Protein 5LSP (pdb70)

GO terms:
  GO:0009925 basal plasma membrane (C, IDA)
  GO:0005515 protein binding (F, IPI)
  GO:0019903 protein phosphatase binding (F, IPI)
  GO:0005008 hepatocyte growth factor receptor activity (F, TAS)
  GO:0005886 plasma membrane (C, TAS)
  GO:0004713 protein tyrosine kinase activity (F, TAS)
  GO:0042802 identical protein binding (F, IPI)
  GO:0045944 positive regulation of transcription by RNA polymerase II (P, IDA)
  GO:1901299 negative regulation of hydrogen peroxide-mediated programmed cell death (P, IMP)
  GO:0140677 molecular function activator activity (F, EXP)
  GO:0001886 endothelial cell morphogenesis (P, IDA)
  GO:0050918 positive chemotaxis (P, IDA)
  GO:0048012 hepatocyte growth factor receptor signaling pathway (P, IDA)
  GO:0071526 semaphorin-plexin signaling pathway (P, IDA)
  GO:0009986 cell surface (C, HDA)
  GO:2001028 positive regulation of endothelial cell chemotaxis (P, IMP)
  GO:0048754 branching morphogenesis of an epithelial tube (P, IMP)

Nearest PDB structures (foldseek):
  5lsp-assembly1_P  TM=9.752E-01  e=3.846E-40  Homo sapiens
  6gcu-assembly2_D  TM=9.650E-01  e=1.349E-38  Homo sapiens
  2uzy-assembly1_B  TM=9.490E-01  e=6.688E-32  Homo sapiens
  2uzy-assembly2_D  TM=9.474E-01  e=2.691E-31  Homo sapiens
  5l7n-assembly1_A  TM=8.718E-01  e=2.058E-14  Mus musculus

Solvent-accessible surface area: 57196 Å² total; per-residue (Å²): 98,17,157,134,54,144,13,4,6,91,1,4,73,14,59,53,153,48,88,7,0,36,6,134,105,67,1,11,109,58,131,84,26,182,54,94,70,79,25,60,51,80,1,110,13,40,22,68,102,5,111,8,78,20,0,0,22,63,0,26,0,76,0,2,0,4,2,114,14,0,0,33,35,27,13,21,67,36,18,14,6,16,3,42,3,65,6,26,135,117,65,4,54,21,11,12,29,64,11,61,43,38,6,0,17,0,42,5,25,106,27,167,86,102,84,112,116,32,26,0,47,0,29,0,42,52,19,94,27,118,53,67,57,0,18,9,6,42,0,73,21,96,53,3,63,50,116,138,4,70,39,87,12,49,21,69,0,36,0,46,10,58,49,0,74,4,6,68,69,34,78,1,21,1,31,78,110,67,2,80,74,99,43,82,42,65,46,73,0,37,0,87,5,17,61,16,120,97,55,45,77,56,33,0,119,2,100,0,19,112,0,88,40,106,28,57,109,0,14,0,136,183,57,16,54,8,89,8,34,54,76,40,81,66,98,64,49,28,79,5,100,0,31,0,87,6,44,15,24,36,4,44,8,13,4,0,0,0,0,17,24,22,94,94,138,26,12,62,5,0,0,1,1,1,4,114,83,46,50,42,35,44,8,162,136,2,110,71,37,4,66,3,55,29,49,57,66,28,36,8,0,53,0,58,0,55,58,3,109,73,119,4,16,0,43,0,10,0,0,0,3,3,44,15,64,0,6,0,0,6,16,16,2,103,11,2,80,0,11,2,7,76,14,76,80,84,19,13,40,6,17,31,5,27,18,120,120,68,71,17,2,2,0,0,4,0,11,33,0,7,28,76,86,14,67,28,37,0,43,102,37,85,38,92,80,33,38,21,53,2,67,29,38,69,30,130,64,11,27,21,14,14,6,0,2,1,40,6,84,39,104,12,40,82,97,90,73,18,41,0,30,2,32,0,154,54,36,116,33,134,27,97,59,95,5,100,49,235,146,8,108,6,81,18,57,56,86,56,34,41,4,51,85,44,58,80,7,64,0,52,0,91,2,68,86,78,0,37,54,39,0,0,0,0,9,16,52,104,90,111,27,2,44,8,1,0,16,31,2,61,78,61,24,34,3,8,16,38,14,7,40,8,64,40,81,7,48,94,2,38,0,18,0,12,24,0,104,85,64,5,30,5,28,0,12,0,0,0,0,1,12,52,48,4,30,20,3,65,7,0,76,4,18,64,125,79,74,64,19,44,9,54,11,40,13,2,39,13,18,119,78,3,32,187,70,35,58,0,2,1,0,0,0,0,8,50,0,10,24,102,117,24,123,26,56,7,52,3,45,118,50,113,54,100,87,37,53,59,89,13,27,20,114,34,42,117,177,58,18,3,5,0,3,3,1,18,0,43,29,53,75,68,48,15,79,145,67,124,39,0,12,0,40,0,48,8,138,34,34,126,71,62,43,74,80,61,26,88,101,120,93,12,126,139,50,157,14,7,4,88,1,6,73,12,54,70,156,37,89,9,0,34,16,135,92,107,0,7,81,60,152,77,28,179,52,90,74,75,26,55,53,91,2,112,12,43,29,88,88,9,93,4,74,20,0,0,23,56,0,27,0,64,0,11,0,0,1,102,14,0,0,33,38,24,24,22,63,34,13,18,4,14,5,42,4,73,8,35,141,119,65,6,56,20,12,12,28,77,12,55,40,34,5,0,28,0,40,3,31,103,31,174,101,123,103,96,114,28,28,0,46,0,28,0,43,64,18,94,28,108,47,68,56,0,15,15,6,39,0,74,24,97,53,8,64,49,119,108,5,67,38,83,12,50,21,66,0,33,0,45,12,59,66,0,68,3,0,54,72,38,81,1,21,1,28,67,111,68,2,78,76,106,47,74,47,58,46,66,0,41,0,84,4,17,66,21,122,110,58,54,112,63,24,0,108,2,98,1,26,108,0,101,48,118,28,37,92,0,34,5,140,176,58,17,55,10,89,8,34,33,24,45,39,66,95,67,51,27,76,4,104,0,30,0,107,4,43,10,26,42,4,46,14,13,3,1,0,0,0,14,22,22,98,95,119,22,7,63,7,0,0,1,0,1,5,113,83,43,55,43,32,48,6,146,120,1,102,66,25,4,68,3,60,28,51,71,102,63,61,8,0,60,1,59,0,49,53,3,113,83,123,5,40,0,39,1,10,0,0,0,2,3,40,18,64,0,6,0,0,2,13,14,1,95,12,3,44,0,15,14,28,81,39,83,41,94,21,15,38,10,13,25,0,34,19,148,121,51,90,22,3,2,0,0,1,0,8,35,0,10,0,40,48,11,68,24,40,1,24,102,46,74,41,60,76,28,39,21,56,2,69,23,32,95,32,132,57,44,32,48,15,9,6,0,2,1,38,12,71,49,92,7,42,79,121,92,79,5,30,0,28,2,38,0,118,33,51,121,42,96,53,89,81,105,1,91,74,225,140,9,116,12,79,22,54,51,88,67,35,75,11,36,82,39,61,83,7,61,0,61,1,73,3,62,82,83,0,38,52,36,0,0,0,0,12,15,43,62,85,106,24,1,38,6,2,0,16,29,1,65,77,61,23,36,4,7,17,36,7,8,43,9,58,39,81,10,52,100,1,42,0,14,0,10,28,0,92,36,28,3,7,2,29,0,10,0,0,0,0,2,8,45,46,4,29,21,3,65,8,0,89,0,28,0,100,71,78,62,20,42,11,54,17,36,30,4,50,10,21,110,81,1,18,178,85,34,59,2,0,4,0,0,1,0,24,46,0,19,22,92,124,10,150,26,75,6,46,6,55,125,51,113,47,103,87,39,45,72,79,11,30,17,78,6,46,38,117,60,3,4,11,0,2,4,1,23,1,43,37,47,76,64,56,16,84,150,69,139,48,1,8,0,28,0,67,10,135,36,38,125,70,74,45,58,86,55,33,78,121,125,124,85,96,18,71,145,25,63,126,108,63,52,4,138,118,14,46,90,123

Foldseek 3Di:
DLQVDFAQVVSLVDDPVVQWWDQPGGIHHPVPRPDPDTDSFDHDWDFDDKPPQEDEQQWQFKMKTFTAQLWGQDPSRTANPQKWKDQAPHTFAWDRVPADRGMTIGTDHHHDDKDAQTKIWMDHPRDIDIDRRHIHDHWAWPDKPDQEDALQWFDWIKTFTAQFPDGDDKWKAWPNHTFAWDDDDGTITITIHHHHPDFDWTWIWMDHRPDIYTDDIHTHHD/DKAFAKDEAAEAEAQAKDKIKTAMDDDQLQPWKKWKWWAAPPGDIGTAWIARQNPTDIDGDPVCPPQWDWGADNVRRMIMIMGGRHDQRRFTWMKMFTFDPDPDTDGDGIHPTYGYGYANDDADAWDKDWAAWPPFKTKIWIKTHFGDDDDKDKDKPVPPDDPQKDKDDWDQDPNRGIITMIMGMDGPVCQVPPKIWIWIADVVVRDTDTDIHHHD/DWAKAKPPQEDADAQQDKDKIKIFIPWFQFQQKWKWWAAPPDDIDTQDGSQFHGDPPHDPQWGKDDGTTMIMIIGGRHDPVRQTKMKMWGPRDPPTDIYPIYGYAHDAPFDFWDKDKDWFDPVVLVVFKTKIKIKTHFGPDPDKDKWKQFVHRTDPDFKDKDKDQQDPPRRGIMMMIMGIDTSVVLVVTFKIKMWMDDPNDPHTDIDIDTDD/DLQPDFAQVVLLVPDCVVQWWDQPGTTHHPVPRDDPRTGNFDDDWDFDDKAPQEAAQQWQDKMKTFTAQLWGQDPSRTANPQKWKDFDPDTFDWDRVPADRGITITTDHHHDDWAFQTKIWMDHPRDIDIDRGHIHDHWDWPDKPPQEEALQWQDWIKTFTAQQCDHDDKWKAWPNHTFAWDDDDGTITITIHHHDPDFAKTWIWMDHRPDIDTDHIRTHDD/DKAWAKDEAAEDEAQAKDKIKTAMDDDQLQPFKKWKWWAAPVGDIGTAWIFRQVVTDIDGDPVQPPQWDKGADNVRRMIMIMGGRHDQRRFTWMKMFTFDPDPDTDGDDIHPTYGYHYDPDDWDAWDKDWAAWDQAKTKTWIKTWFGDDDDKDKDKPVNPDDAQKDKDDWDQDPPRGTITIIMGMDRPVPPPPDKIWIFIGDPNVGDTDTDTYYDD/DKAKAKPDQEDEEAFQDKDKIKIFIPWFQFQQKWKWWADPPDDIDTQDGSQAHGDPPHDPLWGKDDTTTMIMIIRGRHALLSQTKMKMWGPRDPPTDIYPIYGYAYDDPFFFWDKDKDWFDVVVPVVFKTKIKIKTHFGPDPDKDKWKQFVHRTDDDQKDKDKDDQDSHRRTIMMMMMGMGTSVVVVVGFKIKMWMDDPNDPHTDMDIDGDD/DVCVVVVPD/DVVVVVVVVD

Structure (mmCIF, N/CA/C/O backbone):
data_5LSP
#
_entry.id   5LSP
#
_cell.length_a   71.880
_cell.length_b   82.279
_cell.length_c   267.304
_cell.angle_alpha   90.00
_cell.angle_beta   90.00
_cell.angle_gamma   90.00
#
_symmetry.space_group_name_H-M   'P 2 21 21'
#
loop_
_entity.id
_entity.type
_entity.pdbx_description
1 polymer 'Hepatocyte growth factor receptor'
2 polymer '107_A07 Fab heavy chain'
3 polymer '107_A07 Fab light chain'
4 polymer 'Hepatocyte growth factor receptor'
5 non-polymer 2-acetamido-2-deoxy-beta-D-glucopyranose
6 water water
#
loop_
_atom_site.group_PDB
_atom_site.id
_atom_site.type_symbol
_atom_site.label_atom_id
_atom_site.label_alt_id
_atom_site.label_comp_id
_atom_site.label_asym_id
_atom_site.label_entity_id
_atom_site.label_seq_id
_atom_site.pdbx_PDB_ins_code
_atom_site.Cartn_x
_atom_site.Cartn_y
_atom_site.Cartn_z
_atom_site.occupancy
_atom_site.B_iso_or_equiv
_atom_site.auth_seq_id
_atom_site.auth_comp_id
_atom_site.auth_asym_id
_atom_site.auth_atom_id
_atom_site.pdbx_PDB_model_num
ATOM 1 N N . GLY A 1 1 ? -55.948 44.129 -29.449 1.00 79.18 519 GLY A N 1
ATOM 2 C CA . GLY A 1 1 ? -54.982 43.365 -30.216 1.00 85.29 519 GLY A CA 1
ATOM 3 C C . GLY A 1 1 ? -53.873 42.775 -29.363 1.00 86.28 519 GLY A C 1
ATOM 4 O O . GLY A 1 1 ? -53.980 41.643 -28.885 1.00 87.80 519 GLY A O 1
ATOM 5 N N . CYS A 1 2 ? -52.806 43.545 -29.164 1.00 80.40 520 CYS A N 1
ATOM 6 C CA . CYS A 1 2 ? -51.700 43.101 -28.317 1.00 83.67 520 CYS A CA 1
ATOM 7 C C . CYS A 1 2 ? -52.012 43.138 -26.835 1.00 86.76 520 CYS A C 1
ATOM 8 O O . CYS A 1 2 ? -51.352 42.471 -26.042 1.00 89.22 520 CYS A O 1
ATOM 11 N N . ARG A 1 3 ? -53.036 43.894 -26.460 1.00 83.92 521 ARG A N 1
ATOM 12 C CA . ARG A 1 3 ? -53.414 43.961 -25.057 1.00 89.00 521 ARG A CA 1
ATOM 13 C C . ARG A 1 3 ? -54.429 42.873 -24.711 1.00 87.40 521 ARG A C 1
ATOM 14 O O . ARG A 1 3 ? -55.037 42.891 -23.637 1.00 81.23 521 ARG A O 1
ATOM 22 N N . HIS A 1 4 ? -54.624 41.943 -25.636 1.00 88.97 522 HIS A N 1
ATOM 23 C CA . HIS A 1 4 ? -55.429 40.770 -25.374 1.00 88.72 522 HIS A CA 1
ATOM 24 C C . HIS A 1 4 ? -54.723 39.976 -24.285 1.00 84.73 522 HIS A C 1
ATOM 25 O O . HIS A 1 4 ? -55.348 39.410 -23.381 1.00 84.91 522 HIS A O 1
ATOM 32 N N . PHE A 1 5 ? -53.402 39.915 -24.425 1.00 81.25 523 PHE A N 1
ATOM 33 C CA . PHE A 1 5 ? -52.538 39.190 -23.509 1.00 78.80 523 PHE A CA 1
ATOM 34 C C . PHE A 1 5 ? -52.374 39.973 -22.212 1.00 75.54 523 PHE A C 1
ATOM 35 O O . PHE A 1 5 ? -52.234 41.195 -22.225 1.00 76.11 523 PHE A O 1
ATOM 43 N N . GLN A 1 6 ? -52.391 39.256 -21.096 1.00 64.97 524 GLN A N 1
ATOM 44 C CA . GLN A 1 6 ? -52.481 39.876 -19.782 1.00 73.77 524 GLN A CA 1
ATOM 45 C C . GLN A 1 6 ? -51.214 39.732 -18.946 1.00 72.43 524 GLN A C 1
ATOM 46 O O . GLN A 1 6 ? -50.882 40.621 -18.164 1.00 76.46 524 GLN A O 1
ATOM 52 N N . SER A 1 7 ? -50.506 38.620 -19.110 1.00 73.41 525 SER A N 1
ATOM 53 C CA . SER A 1 7 ? -49.252 38.423 -18.392 1.00 68.38 525 SER A CA 1
ATOM 54 C C . SER A 1 7 ? -48.052 38.647 -19.305 1.00 66.29 525 SER A C 1
ATOM 55 O O . SER A 1 7 ? -48.162 38.552 -20.529 1.00 66.00 525 SER A O 1
ATOM 58 N N . CYS A 1 8 ? -46.909 38.949 -18.698 1.00 63.14 526 CYS A N 1
ATOM 59 C CA . CYS A 1 8 ? -45.673 39.174 -19.438 1.00 59.33 526 CYS A CA 1
ATOM 60 C C . CYS A 1 8 ? -45.248 37.912 -20.181 1.00 58.64 526 CYS A C 1
ATOM 61 O O . CYS A 1 8 ? -44.718 37.982 -21.290 1.00 53.80 526 CYS A O 1
ATOM 64 N N . SER A 1 9 ? -45.494 36.760 -19.565 1.00 60.41 527 SER A N 1
ATOM 65 C CA . SER A 1 9 ? -45.123 35.481 -20.156 1.00 58.87 527 SER A CA 1
ATOM 66 C C . SER A 1 9 ? -45.977 35.184 -21.384 1.00 62.06 527 SER A C 1
ATOM 67 O O . SER A 1 9 ? -45.462 34.745 -22.414 1.00 58.85 527 SER A O 1
ATOM 70 N N . GLN A 1 10 ? -47.282 35.421 -21.270 1.00 60.45 528 GLN A N 1
ATOM 71 C CA . GLN A 1 10 ? -48.196 35.237 -22.396 1.00 63.70 528 GLN A CA 1
ATOM 72 C C . GLN A 1 10 ? -47.905 36.229 -23.514 1.00 65.68 528 GLN A C 1
ATOM 73 O O . GLN A 1 10 ? -48.074 35.922 -24.693 1.00 67.76 528 GLN A O 1
ATOM 79 N N . CYS A 1 11 ? -47.462 37.418 -23.126 1.00 63.65 529 CYS A N 1
ATOM 80 C CA . CYS A 1 11 ? -47.192 38.484 -24.077 1.00 63.84 529 CYS A CA 1
ATOM 81 C C . CYS A 1 11 ? -46.061 38.124 -25.027 1.00 62.50 529 CYS A C 1
ATOM 82 O O . CYS A 1 11 ? -46.145 38.361 -26.232 1.00 68.62 529 CYS A O 1
ATOM 85 N N . LEU A 1 12 ? -45.002 37.551 -24.473 1.00 62.07 530 LEU A N 1
ATOM 86 C CA . LEU A 1 12 ? -43.836 37.181 -25.259 1.00 61.31 530 LEU A CA 1
ATOM 87 C C . LEU A 1 12 ? -44.061 35.835 -25.937 1.00 61.75 530 LEU A C 1
ATOM 88 O O . LEU A 1 12 ? -43.244 35.391 -26.742 1.00 59.30 530 LEU A O 1
ATOM 93 N N . SER A 1 13 ? -45.174 35.188 -25.601 1.00 63.57 531 SER A N 1
ATOM 94 C CA . SER A 1 13 ? -45.545 33.927 -26.227 1.00 66.32 531 SER A CA 1
ATOM 95 C C . SER A 1 13 ? -46.361 34.144 -27.497 1.00 71.32 531 SER A C 1
ATOM 96 O O . SER A 1 13 ? -46.633 33.198 -28.237 1.00 71.94 531 SER A O 1
ATOM 99 N N . ALA A 1 14 ? -46.756 35.391 -27.739 1.00 70.73 532 ALA A N 1
ATOM 100 C CA . ALA A 1 14 ? -47.535 35.726 -28.925 1.00 71.99 532 ALA A CA 1
ATOM 101 C C . ALA A 1 14 ? -46.696 35.498 -30.180 1.00 74.75 532 ALA A C 1
ATOM 102 O O . ALA A 1 14 ? -45.477 35.677 -30.149 1.00 75.46 532 ALA A O 1
ATOM 104 N N . PRO A 1 15 ? -47.343 35.101 -31.288 1.00 74.58 533 PRO A N 1
ATOM 105 C CA . PRO A 1 15 ? -46.625 34.823 -32.540 1.00 76.92 533 PRO A CA 1
ATOM 106 C C . PRO A 1 15 ? -45.885 36.052 -33.077 1.00 75.93 533 PRO A C 1
ATOM 107 O O . PRO A 1 15 ? -46.378 37.172 -32.939 1.00 77.43 533 PRO A O 1
ATOM 111 N N . PRO A 1 16 ? -44.705 35.838 -33.682 1.00 69.87 534 PRO A N 1
ATOM 112 C CA . PRO A 1 16 ? -43.770 36.900 -34.076 1.00 79.26 534 PRO A CA 1
ATOM 113 C C . PRO A 1 16 ? -44.363 37.973 -34.986 1.00 82.73 534 PRO A C 1
ATOM 114 O O . PRO A 1 16 ? -43.979 39.137 -34.863 1.00 82.60 534 PRO A O 1
ATOM 118 N N . PHE A 1 17 ? -45.272 37.601 -35.883 1.00 85.02 535 PHE A N 1
ATOM 119 C CA . PHE A 1 17 ? -45.814 38.570 -36.832 1.00 86.12 535 PHE A CA 1
ATOM 120 C C . PHE A 1 17 ? -46.649 39.640 -36.121 1.00 89.63 535 PHE A C 1
ATOM 121 O O . PHE A 1 17 ? -46.803 40.751 -36.630 1.00 92.55 535 PHE A O 1
ATOM 129 N N . VAL A 1 18 ? -47.197 39.301 -34.956 1.00 79.93 536 VAL A N 1
ATOM 130 C CA . VAL A 1 18 ? -47.985 40.259 -34.184 1.00 78.85 536 VAL A CA 1
ATOM 131 C C . VAL A 1 18 ? -47.106 41.341 -33.562 1.00 79.61 536 VAL A C 1
ATOM 132 O O . VAL A 1 18 ? -47.569 42.453 -33.307 1.00 80.24 536 VAL A O 1
ATOM 136 N N . GLN A 1 19 ? -45.840 41.007 -33.320 1.00 83.50 537 GLN A N 1
ATOM 137 C CA . GLN A 1 19 ? -44.869 41.967 -32.797 1.00 83.45 537 GLN A CA 1
ATOM 138 C C . GLN A 1 19 ? -45.285 42.616 -31.469 1.00 82.42 537 GLN A C 1
ATOM 139 O O . GLN A 1 19 ? -45.370 43.840 -31.359 1.00 80.87 537 GLN A O 1
ATOM 145 N N . CYS A 1 20 ? -45.543 41.781 -30.465 1.00 74.35 538 CYS A N 1
ATOM 146 C CA . CYS A 1 20 ? -45.971 42.246 -29.149 1.00 77.84 538 CYS A CA 1
ATOM 147 C C . CYS A 1 20 ? -44.797 42.287 -28.176 1.00 75.20 538 CYS A C 1
ATOM 148 O O . CYS A 1 20 ? -43.865 41.488 -28.282 1.00 73.56 538 CYS A O 1
ATOM 151 N N . GLY A 1 21 ? -44.846 43.214 -27.226 1.00 73.17 539 GLY A N 1
ATOM 152 C CA . GLY A 1 21 ? -43.849 43.276 -26.171 1.00 71.48 539 GLY A CA 1
ATOM 153 C C . GLY A 1 21 ? -44.459 43.676 -24.842 1.00 66.89 539 GLY A C 1
ATOM 154 O O . GLY A 1 21 ? -45.620 44.074 -24.783 1.00 66.89 539 GLY A O 1
ATOM 155 N N . TRP A 1 22 ? -43.672 43.604 -23.775 1.00 65.48 540 TRP A N 1
ATOM 156 C CA . TRP A 1 22 ? -44.196 43.891 -22.445 1.00 62.93 540 TRP A CA 1
ATOM 157 C C . TRP A 1 22 ? -43.685 45.225 -21.929 1.00 61.46 540 TRP A C 1
ATOM 158 O O . TRP A 1 22 ? -42.480 45.470 -21.875 1.00 64.30 540 TRP A O 1
ATOM 169 N N . CYS A 1 23 ? -44.619 46.086 -21.547 1.00 67.58 541 CYS A N 1
ATOM 170 C CA . CYS A 1 23 ? -44.291 47.443 -21.146 1.00 66.81 541 CYS A CA 1
ATOM 171 C C . CYS A 1 23 ? -44.666 47.661 -19.686 1.00 67.16 541 CYS A C 1
ATOM 172 O O . CYS A 1 23 ? -45.654 48.326 -19.381 1.00 74.52 541 CYS A O 1
ATOM 175 N N . HIS A 1 24 ? -43.868 47.065 -18.804 1.00 70.60 542 HIS A N 1
ATOM 176 C CA . HIS A 1 24 ? -44.045 47.119 -17.351 1.00 65.86 542 HIS A CA 1
ATOM 177 C C . HIS A 1 24 ? -45.322 46.452 -16.845 1.00 72.17 542 HIS A C 1
ATOM 178 O O . HIS A 1 24 ? -45.263 45.429 -16.168 1.00 76.06 542 HIS A O 1
ATOM 185 N N . ASP A 1 25 ? -46.477 47.012 -17.191 1.00 74.25 543 ASP A N 1
ATOM 186 C CA . ASP A 1 25 ? -47.739 46.516 -16.642 1.00 70.44 543 ASP A CA 1
ATOM 187 C C . ASP A 1 25 ? -48.740 46.209 -17.738 1.00 71.75 543 ASP A C 1
ATOM 188 O O . ASP A 1 25 ? -49.894 45.891 -17.476 1.00 75.08 543 ASP A O 1
ATOM 193 N N . LYS A 1 26 ? -48.257 46.294 -18.972 1.00 74.28 544 LYS A N 1
ATOM 194 C CA . LYS A 1 26 ? -49.092 46.116 -20.151 1.00 76.86 544 LYS A CA 1
ATOM 195 C C . LYS A 1 26 ? -48.395 45.455 -21.352 1.00 73.03 544 LYS A C 1
ATOM 196 O O . LYS A 1 26 ? -47.262 45.790 -21.669 1.00 72.47 544 LYS A O 1
ATOM 202 N N . CYS A 1 27 ? -49.107 44.579 -22.062 1.00 67.48 545 CYS A N 1
ATOM 203 C CA . CYS A 1 27 ? -48.617 44.028 -23.337 1.00 72.86 545 CYS A CA 1
ATOM 204 C C . CYS A 1 27 ? -49.010 44.910 -24.530 1.00 78.39 545 CYS A C 1
ATOM 205 O O . CYS A 1 27 ? -50.192 45.020 -24.856 1.00 84.46 545 CYS A O 1
ATOM 208 N N . VAL A 1 28 ? -48.021 45.502 -25.202 1.00 78.17 546 VAL A N 1
ATOM 209 C CA . VAL A 1 28 ? -48.254 46.536 -26.217 1.00 76.84 546 VAL A CA 1
ATOM 210 C C . VAL A 1 28 ? -47.074 46.549 -27.199 1.00 79.12 546 VAL A C 1
ATOM 211 O O . VAL A 1 28 ? -45.988 46.072 -26.871 1.00 81.00 546 VAL A O 1
ATOM 215 N N . ARG A 1 29 ? -47.293 47.066 -28.407 1.00 78.35 547 ARG A N 1
ATOM 216 C CA . ARG A 1 29 ? -46.223 47.258 -29.385 1.00 79.69 547 ARG A CA 1
ATOM 217 C C . ARG A 1 29 ? -45.317 48.406 -28.944 1.00 77.42 547 ARG A C 1
ATOM 218 O O . ARG A 1 29 ? -45.731 49.271 -28.174 1.00 79.92 547 ARG A O 1
ATOM 226 N N . SER A 1 30 ? -44.084 48.410 -29.443 1.00 74.01 548 SER A N 1
ATOM 227 C CA . SER A 1 30 ? -43.045 49.312 -28.947 1.00 77.61 548 SER A CA 1
ATOM 228 C C . SER A 1 30 ? -43.319 50.799 -29.163 1.00 83.18 548 SER A C 1
ATOM 229 O O . SER A 1 30 ? -42.872 51.636 -28.379 1.00 81.57 548 SER A O 1
ATOM 232 N N . GLU A 1 31 ? -44.052 51.120 -30.221 1.00 86.87 549 GLU A N 1
ATOM 233 C CA . GLU A 1 31 ? -44.395 52.505 -30.537 1.00 86.85 549 GLU A CA 1
ATOM 234 C C . GLU A 1 31 ? -45.323 53.161 -29.508 1.00 90.48 549 GLU A C 1
ATOM 235 O O . GLU A 1 31 ? -45.516 54.377 -29.532 1.00 94.13 549 GLU A O 1
ATOM 241 N N . GLU A 1 32 ? -45.899 52.364 -28.612 1.00 87.17 550 GLU A N 1
ATOM 242 C CA . GLU A 1 32 ? -46.819 52.899 -27.615 1.00 84.11 550 GLU A CA 1
ATOM 243 C C . GLU A 1 32 ? -46.272 52.689 -26.205 1.00 82.43 550 GLU A C 1
ATOM 244 O O . GLU A 1 32 ? -47.018 52.753 -25.229 1.00 83.81 550 GLU A O 1
ATOM 250 N N . CYS A 1 33 ? -44.973 52.427 -26.094 1.00 82.16 551 CYS A N 1
ATOM 251 C CA . CYS A 1 33 ? -44.371 52.273 -24.777 1.00 84.42 551 CYS A CA 1
ATOM 252 C C . CYS A 1 33 ? -43.874 53.627 -24.285 1.00 81.46 551 CYS A C 1
ATOM 253 O O . CYS A 1 33 ? -43.046 54.265 -24.935 1.00 82.33 551 CYS A O 1
ATOM 256 N N . LEU A 1 34 ? -44.365 54.055 -23.128 1.00 80.84 552 LEU A N 1
ATOM 257 C CA . LEU A 1 34 ? -44.043 55.385 -22.617 1.00 78.56 552 LEU A CA 1
ATOM 258 C C . LEU A 1 34 ? -43.029 55.366 -21.477 1.00 79.07 552 LEU A C 1
ATOM 259 O O . LEU A 1 34 ? -42.595 56.414 -21.005 1.00 74.94 552 LEU A O 1
ATOM 264 N N . SER A 1 35 ? -42.644 54.172 -21.046 1.00 79.00 553 SER A N 1
ATOM 265 C CA . SER A 1 35 ? -41.466 54.011 -20.203 1.00 74.65 553 SER A CA 1
ATOM 266 C C . SER A 1 35 ? -40.367 53.379 -21.046 1.00 69.95 553 SER A C 1
ATOM 267 O O . SER A 1 35 ? -40.643 52.817 -22.101 1.00 79.47 553 SER A O 1
ATOM 270 N N . GLY A 1 36 ? -39.118 53.505 -20.620 1.00 67.45 554 GLY A N 1
ATOM 271 C CA . GLY A 1 36 ? -38.023 52.921 -21.376 1.00 64.18 554 GLY A CA 1
ATOM 272 C C . GLY A 1 36 ? -37.827 51.462 -21.016 1.00 61.77 554 GLY A C 1
ATOM 273 O O . GLY A 1 36 ? -36.699 51.011 -20.826 1.00 64.37 554 GLY A O 1
ATOM 274 N N . THR A 1 37 ? -38.930 50.724 -20.921 1.00 61.13 555 THR A N 1
ATOM 275 C CA . THR A 1 37 ? -38.893 49.349 -20.433 1.00 63.16 555 THR A CA 1
ATOM 276 C C . THR A 1 37 ? -39.432 48.283 -21.392 1.00 57.93 555 THR A C 1
ATOM 277 O O . THR A 1 37 ? -39.577 47.127 -20.996 1.00 59.30 555 THR A O 1
ATOM 281 N N . TRP A 1 38 ? -39.730 48.651 -22.635 1.00 65.24 556 TRP A N 1
ATOM 282 C CA . TRP A 1 38 ? -40.329 47.694 -23.571 1.00 59.07 556 TRP A CA 1
ATOM 283 C C . TRP A 1 38 ? -39.380 46.536 -23.867 1.00 56.63 556 TRP A C 1
ATOM 284 O O . TRP A 1 38 ? -38.199 46.743 -24.140 1.00 52.94 556 TRP A O 1
ATOM 295 N N . THR A 1 39 ? -39.908 45.317 -23.821 1.00 55.89 557 THR A N 1
ATOM 296 C CA . THR A 1 39 ? -39.087 44.129 -24.026 1.00 55.02 557 THR A CA 1
ATOM 297 C C . THR A 1 39 ? -39.855 42.952 -24.622 1.00 55.81 557 THR A C 1
ATOM 298 O O . THR A 1 39 ? -41.079 42.871 -24.524 1.00 57.52 557 THR A O 1
ATOM 302 N N . GLN A 1 40 ? -39.113 42.046 -25.251 1.00 55.17 558 GLN A N 1
ATOM 303 C CA . GLN A 1 40 ? -39.671 40.812 -25.786 1.00 54.14 558 GLN A CA 1
ATOM 304 C C . GLN A 1 40 ? -38.941 39.605 -25.207 1.00 56.95 558 GLN A C 1
ATOM 305 O O . GLN A 1 40 ? -39.097 38.484 -25.690 1.00 57.80 558 GLN A O 1
ATOM 311 N N . GLN A 1 41 ? -38.138 39.845 -24.172 1.00 61.77 559 GLN A N 1
ATOM 312 C CA . GLN A 1 41 ? -37.306 38.801 -23.577 1.00 57.72 559 GLN A CA 1
ATOM 313 C C . GLN A 1 41 ? -37.395 38.750 -22.049 1.00 53.51 559 GLN A C 1
ATOM 314 O O . GLN A 1 41 ? -37.351 37.669 -21.461 1.00 58.94 559 GLN A O 1
ATOM 320 N N . ILE A 1 42 ? -37.525 39.909 -21.409 1.00 50.44 560 ILE A N 1
ATOM 321 C CA . ILE A 1 42 ? -37.424 39.989 -19.951 1.00 55.89 560 ILE A CA 1
ATOM 322 C C . ILE A 1 42 ? -38.755 39.819 -19.223 1.00 52.18 560 ILE A C 1
ATOM 323 O O . ILE A 1 42 ? -39.728 40.514 -19.510 1.00 60.43 560 ILE A O 1
ATOM 328 N N . CYS A 1 43 ? -38.781 38.896 -18.267 1.00 49.03 561 CYS A N 1
ATOM 329 C CA . CYS A 1 43 ? -39.964 38.674 -17.448 1.00 51.70 561 CYS A CA 1
ATOM 330 C C . CYS A 1 43 ? -39.570 38.438 -15.995 1.00 53.01 561 CYS A C 1
ATOM 331 O O . CYS A 1 43 ? -39.044 37.381 -15.651 1.00 57.67 561 CYS A O 1
ATOM 334 N N . LEU A 1 44 ? -39.817 39.436 -15.152 1.00 50.34 562 LEU A N 1
ATOM 335 C CA . LEU A 1 44 ? -39.516 39.346 -13.727 1.00 49.46 562 LEU A CA 1
ATOM 336 C C . LEU A 1 44 ? -40.587 38.580 -12.955 1.00 53.90 562 LEU A C 1
ATOM 337 O O . LEU A 1 44 ? -41.781 38.758 -13.198 1.00 54.69 562 LEU A O 1
ATOM 342 N N . PRO A 1 45 ? -40.153 37.721 -12.019 1.00 46.57 563 PRO A N 1
ATOM 343 C CA . PRO A 1 45 ? -41.019 36.856 -11.212 1.00 46.15 563 PRO A CA 1
ATOM 344 C C . PRO A 1 45 ? -41.794 37.597 -10.121 1.00 52.81 563 PRO A C 1
ATOM 345 O O . PRO A 1 45 ? -41.418 38.701 -9.725 1.00 51.61 563 PRO A O 1
ATOM 349 N N . ALA A 1 46 ? -42.871 36.977 -9.647 1.00 58.51 564 ALA A N 1
ATOM 350 C CA . ALA A 1 46 ? -43.702 37.547 -8.592 1.00 53.43 564 ALA A CA 1
ATOM 351 C C . ALA A 1 46 ? -44.516 36.455 -7.901 1.00 53.28 564 ALA A C 1
ATOM 352 O O . ALA A 1 46 ? -45.222 35.692 -8.558 1.00 51.74 564 ALA A O 1
ATOM 354 N N . ILE A 1 47 ? -44.403 36.382 -6.576 1.00 56.31 565 ILE A N 1
ATOM 355 C CA . ILE A 1 47 ? -45.184 35.442 -5.769 1.00 53.63 565 ILE A CA 1
ATOM 356 C C . ILE A 1 47 ? -46.327 36.156 -5.049 1.00 55.01 565 ILE A C 1
ATOM 357 O O . ILE A 1 47 ? -46.163 37.294 -4.605 1.00 55.51 565 ILE A O 1
ATOM 362 N N . TYR A 1 48 ? -47.483 35.505 -4.931 1.00 57.97 566 TYR A N 1
ATOM 363 C CA . TYR A 1 48 ? -48.558 36.064 -4.109 1.00 59.62 566 TYR A CA 1
ATOM 364 C C . TYR A 1 48 ? -49.182 35.063 -3.129 1.00 65.19 566 TYR A C 1
ATOM 365 O O . TYR A 1 48 ? -49.875 35.465 -2.198 1.00 72.59 566 TYR A O 1
ATOM 374 N N . LYS A 1 49 ? -48.939 33.770 -3.320 1.00 62.66 567 LYS A N 1
ATOM 375 C CA . LYS A 1 49 ? -49.384 32.785 -2.334 1.00 61.88 567 LYS A CA 1
ATOM 376 C C . LYS A 1 49 ? -48.530 31.520 -2.317 1.00 57.06 567 LYS A C 1
ATOM 377 O O . LYS A 1 49 ? -48.042 31.066 -3.351 1.00 54.60 567 LYS A O 1
ATOM 383 N N . VAL A 1 50 ? -48.352 30.970 -1.117 1.00 56.77 568 VAL A N 1
ATOM 384 C CA . VAL A 1 50 ? -47.602 29.738 -0.911 1.00 54.93 568 VAL A CA 1
ATOM 385 C C . VAL A 1 50 ? -48.370 28.853 0.066 1.00 52.69 568 VAL A C 1
ATOM 386 O O . VAL A 1 50 ? -48.668 29.267 1.189 1.00 55.20 568 VAL A O 1
ATOM 390 N N . PHE A 1 51 ? -48.697 27.639 -0.362 1.00 49.05 569 PHE A N 1
ATOM 391 C CA . PHE A 1 51 ? -49.432 26.702 0.480 1.00 52.95 569 PHE A CA 1
ATOM 392 C C . PHE A 1 51 ? -48.824 25.309 0.338 1.00 55.54 569 PHE A C 1
ATOM 393 O O . PHE A 1 51 ? -48.449 24.908 -0.764 1.00 57.71 569 PHE A O 1
ATOM 401 N N . PRO A 1 52 ? -48.716 24.561 1.448 1.00 55.66 570 PRO A N 1
ATOM 402 C CA . PRO A 1 52 ? -48.974 24.928 2.847 1.00 53.96 570 PRO A CA 1
ATOM 403 C C . PRO A 1 52 ? -47.946 25.905 3.420 1.00 52.37 570 PRO A C 1
ATOM 404 O O . PRO A 1 52 ? -46.828 25.997 2.918 1.00 53.84 570 PRO A O 1
ATOM 408 N N . ASN A 1 53 ? -48.339 26.633 4.459 1.00 52.59 571 ASN A N 1
ATOM 409 C CA . ASN A 1 53 ? -47.485 27.641 5.078 1.00 49.43 571 ASN A CA 1
ATOM 410 C C . ASN A 1 53 ? -46.334 27.071 5.907 1.00 51.27 571 ASN A C 1
ATOM 411 O O . ASN A 1 53 ? -45.408 27.799 6.265 1.00 54.08 571 ASN A O 1
ATOM 416 N N . SER A 1 54 ? -46.385 25.782 6.230 1.00 47.88 572 SER A N 1
ATOM 417 C CA . SER A 1 54 ? -45.354 25.211 7.090 1.00 44.58 572 SER A CA 1
ATOM 418 C C . SER A 1 54 ? -45.103 23.723 6.859 1.00 42.44 572 SER A C 1
ATOM 419 O O . SER A 1 54 ? -45.960 23.005 6.341 1.00 43.69 572 SER A O 1
ATOM 422 N N . ALA A 1 55 ? -43.914 23.275 7.257 1.00 39.42 573 ALA A N 1
ATOM 423 C CA . ALA A 1 55 ? -43.505 21.885 7.095 1.00 40.91 573 ALA A CA 1
ATOM 424 C C . ALA A 1 55 ? -42.826 21.353 8.353 1.00 42.68 573 ALA A C 1
ATOM 425 O O . ALA A 1 55 ? -42.168 22.106 9.072 1.00 42.26 573 ALA A O 1
ATOM 427 N N . PRO A 1 56 ? -42.984 20.048 8.621 1.00 38.25 574 PRO A N 1
ATOM 428 C CA . PRO A 1 56 ? -42.255 19.417 9.724 1.00 37.82 574 PRO A CA 1
ATOM 429 C C . PRO A 1 56 ? -40.764 19.396 9.419 1.00 44.41 574 PRO A C 1
ATOM 430 O O . PRO A 1 56 ? -40.397 19.426 8.246 1.00 47.38 574 PRO A O 1
ATOM 434 N N . LEU A 1 57 ? -39.923 19.355 10.447 1.00 46.56 575 LEU A N 1
ATOM 435 C CA . LEU A 1 57 ? -38.481 19.473 10.256 1.00 41.54 575 LEU A CA 1
ATOM 436 C C . LEU A 1 57 ? -37.918 18.414 9.306 1.00 44.93 575 LEU A C 1
ATOM 437 O O . LEU A 1 57 ? -36.962 18.679 8.579 1.00 47.22 575 LEU A O 1
ATOM 442 N N . GLU A 1 58 ? -38.515 17.226 9.300 1.00 37.82 576 GLU A N 1
ATOM 443 C CA . GLU A 1 58 ? -38.054 16.160 8.415 1.00 36.48 576 GLU A CA 1
ATOM 444 C C . GLU A 1 58 ? -38.313 16.495 6.948 1.00 40.42 576 GLU A C 1
ATOM 445 O O . GLU A 1 58 ? -37.744 15.871 6.054 1.00 45.07 576 GLU A O 1
ATOM 451 N N . GLY A 1 59 ? -39.181 17.473 6.703 1.00 43.08 577 GLY A N 1
ATOM 452 C CA . GLY A 1 59 ? -39.495 17.888 5.347 1.00 39.19 577 GLY A CA 1
ATOM 453 C C . GLY A 1 59 ? -40.279 16.862 4.553 1.00 38.73 577 GLY A C 1
ATOM 454 O O . GLY A 1 59 ? -40.995 16.038 5.118 1.00 43.87 577 GLY A O 1
ATOM 455 N N . GLY A 1 60 ? -40.155 16.929 3.231 1.00 39.86 578 GLY A N 1
ATOM 456 C CA . GLY A 1 60 ? -40.877 16.037 2.341 1.00 35.83 578 GLY A CA 1
ATOM 457 C C . GLY A 1 60 ? -42.155 16.684 1.854 1.00 39.22 578 GLY A C 1
ATOM 458 O O . GLY A 1 60 ? -42.872 16.138 1.019 1.00 42.19 578 GLY A O 1
ATOM 459 N N . THR A 1 61 ? -42.432 17.870 2.381 1.00 41.98 579 THR A N 1
ATOM 460 C CA . THR A 1 61 ? -43.657 18.588 2.061 1.00 43.84 579 THR A CA 1
ATOM 461 C C . THR A 1 61 ? -43.568 19.165 0.662 1.00 41.51 579 THR A C 1
ATOM 462 O O . THR A 1 61 ? -42.559 19.764 0.296 1.00 42.10 579 THR A O 1
ATOM 466 N N . ARG A 1 62 ? -44.612 18.980 -0.134 1.00 45.94 580 ARG A N 1
ATOM 467 C CA . ARG A 1 62 ? -44.594 19.587 -1.448 1.00 44.43 580 ARG A CA 1
ATOM 468 C C . ARG A 1 62 ? -45.351 20.895 -1.424 1.00 41.74 580 ARG A C 1
ATOM 469 O O . ARG A 1 62 ? -46.546 20.967 -1.149 1.00 48.43 580 ARG A O 1
ATOM 477 N N . LEU A 1 63 ? -44.585 21.940 -1.698 1.00 50.57 581 LEU A N 1
ATOM 478 C CA . LEU A 1 63 ? -45.099 23.292 -1.725 1.00 46.49 581 LEU A CA 1
ATOM 479 C C . LEU A 1 63 ? -45.847 23.614 -3.006 1.00 48.61 581 LEU A C 1
ATOM 480 O O . LEU A 1 63 ? -45.646 22.977 -4.033 1.00 49.53 581 LEU A O 1
ATOM 485 N N . THR A 1 64 ? -46.725 24.610 -2.927 1.00 49.62 582 THR A N 1
ATOM 486 C CA . THR A 1 64 ? -47.359 25.128 -4.143 1.00 52.53 582 THR A CA 1
ATOM 487 C C . THR A 1 64 ? -47.263 26.639 -4.174 1.00 52.69 582 THR A C 1
ATOM 488 O O . THR A 1 64 ? -47.990 27.325 -3.469 1.00 53.84 582 THR A O 1
ATOM 492 N N . ILE A 1 65 ? -46.333 27.140 -4.984 1.00 51.11 583 ILE A N 1
ATOM 493 C CA . ILE A 1 65 ? -46.049 28.569 -5.084 1.00 47.73 583 ILE A CA 1
ATOM 494 C C . ILE A 1 65 ? -46.773 29.169 -6.286 1.00 51.17 583 ILE A C 1
ATOM 495 O O . ILE A 1 65 ? -46.360 28.994 -7.435 1.00 52.18 583 ILE A O 1
ATOM 500 N N . CYS A 1 66 ? -47.890 29.832 -6.010 1.00 54.59 584 CYS A N 1
ATOM 501 C CA . CYS A 1 66 ? -48.678 30.504 -7.034 1.00 56.22 584 CYS A CA 1
ATOM 502 C C . CYS A 1 66 ? -48.151 31.919 -7.263 1.00 56.70 584 CYS A C 1
ATOM 503 O O . CYS A 1 66 ? -47.709 32.577 -6.321 1.00 54.27 584 CYS A O 1
ATOM 506 N N . GLY A 1 67 ? -48.215 32.391 -8.504 1.00 49.30 585 GLY A N 1
ATOM 507 C CA . GLY A 1 67 ? -47.675 33.694 -8.846 1.00 51.96 585 GLY A CA 1
ATOM 508 C C . GLY A 1 67 ? -47.659 33.965 -10.339 1.00 57.38 585 GLY A C 1
ATOM 509 O O . GLY A 1 67 ? -48.535 33.499 -11.069 1.00 56.88 585 GLY A O 1
ATOM 510 N N . TRP A 1 68 ? -46.668 34.728 -10.796 1.00 52.40 586 TRP A N 1
ATOM 511 C CA . TRP A 1 68 ? -46.545 35.052 -12.214 1.00 53.02 586 TRP A CA 1
ATOM 512 C C . TRP A 1 68 ? -45.110 35.002 -12.720 1.00 55.47 586 TRP A C 1
ATOM 513 O O . TRP A 1 68 ? -44.171 35.310 -11.982 1.00 56.21 586 TRP A O 1
ATOM 524 N N . ASP A 1 69 ? -44.959 34.611 -13.985 1.00 52.42 587 ASP A N 1
ATOM 525 C CA . ASP A 1 69 ? -43.699 34.738 -14.715 1.00 50.82 587 ASP A CA 1
ATOM 526 C C . ASP A 1 69 ? -42.527 34.047 -14.025 1.00 54.14 587 ASP A C 1
ATOM 527 O O . ASP A 1 69 ? -41.470 34.647 -13.827 1.00 54.51 587 ASP A O 1
ATOM 532 N N . PHE A 1 70 ? -42.725 32.787 -13.658 1.00 47.90 588 PHE A N 1
ATOM 533 C CA . PHE A 1 70 ? -41.688 32.007 -12.993 1.00 51.35 588 PHE A CA 1
ATOM 534 C C . PHE A 1 70 ? -40.672 31.431 -13.973 1.00 55.09 588 PHE A C 1
ATOM 535 O O . PHE A 1 70 ? -39.631 30.911 -13.569 1.00 52.00 588 PHE A O 1
ATOM 543 N N . GLY A 1 71 ? -40.978 31.520 -15.263 1.00 55.33 589 GLY A N 1
ATOM 544 C CA . GLY A 1 71 ? -40.124 30.945 -16.283 1.00 49.67 589 GLY A CA 1
ATOM 545 C C . GLY A 1 71 ? -39.062 31.856 -16.869 1.00 48.81 589 GLY A C 1
ATOM 546 O O . GLY A 1 71 ? -38.861 32.988 -16.429 1.00 51.16 589 GLY A O 1
ATOM 547 N N . PHE A 1 72 ? -38.389 31.342 -17.889 1.00 43.69 590 PHE A N 1
ATOM 548 C CA . PHE A 1 72 ? -37.262 32.018 -18.515 1.00 50.08 590 PHE A CA 1
ATOM 549 C C . PHE A 1 72 ? -37.307 31.769 -20.011 1.00 44.17 590 PHE A C 1
ATOM 550 O O . PHE A 1 72 ? -37.280 30.619 -20.445 1.00 40.98 590 PHE A O 1
ATOM 558 N N . ARG A 1 73 ? -37.382 32.835 -20.801 1.00 43.46 591 ARG A N 1
ATOM 559 C CA . ARG A 1 73 ? -37.461 32.660 -22.243 1.00 46.85 591 ARG A CA 1
ATOM 560 C C . ARG A 1 73 ? -36.069 32.445 -22.827 1.00 45.46 591 ARG A C 1
ATOM 561 O O . ARG A 1 73 ? -35.334 33.395 -23.090 1.00 45.75 591 ARG A O 1
ATOM 569 N N . ARG A 1 74 ? -35.712 31.177 -22.997 1.00 42.09 592 ARG A N 1
ATOM 570 C CA . ARG A 1 74 ? -34.463 30.791 -23.633 1.00 42.98 592 ARG A CA 1
ATOM 571 C C . ARG A 1 74 ? -34.735 30.416 -25.085 1.00 44.21 592 ARG A C 1
ATOM 572 O O . ARG A 1 74 ? -35.627 29.615 -25.363 1.00 43.39 592 ARG A O 1
ATOM 580 N N . ASN A 1 75 ? -33.965 30.997 -26.001 1.00 47.45 593 ASN A N 1
ATOM 581 C CA . ASN A 1 75 ? -34.116 30.730 -27.432 1.00 47.76 593 ASN A CA 1
ATOM 582 C C . ASN A 1 75 ? -35.545 30.967 -27.917 1.00 47.43 593 ASN A C 1
ATOM 583 O O . ASN A 1 75 ? -36.071 30.203 -28.726 1.00 51.73 593 ASN A O 1
ATOM 588 N N . ASN A 1 76 ? -36.158 32.035 -27.411 1.00 47.91 594 ASN A N 1
ATOM 589 C CA . ASN A 1 76 ? -37.540 32.402 -27.735 1.00 51.99 594 ASN A CA 1
ATOM 590 C C . ASN A 1 76 ? -38.564 31.305 -27.448 1.00 50.06 594 ASN A C 1
ATOM 591 O O . ASN A 1 76 ? -39.520 31.121 -28.204 1.00 48.08 594 ASN A O 1
ATOM 596 N N . LYS A 1 77 ? -38.353 30.587 -26.350 1.00 46.68 595 LYS A N 1
ATOM 597 C CA . LYS A 1 77 ? -39.280 29.561 -25.891 1.00 43.24 595 LYS A CA 1
ATOM 598 C C . LYS A 1 77 ? -39.201 29.421 -24.373 1.00 45.40 595 LYS A C 1
ATOM 599 O O . LYS A 1 77 ? -38.128 29.163 -23.825 1.00 45.65 595 LYS A O 1
ATOM 605 N N . PHE A 1 78 ? -40.328 29.599 -23.692 1.00 44.49 596 PHE A N 1
ATOM 606 C CA . PHE A 1 78 ? -40.354 29.487 -22.235 1.00 40.44 596 PHE A CA 1
ATOM 607 C C . PHE A 1 78 ? -40.275 28.044 -21.741 1.00 39.98 596 PHE A C 1
ATOM 608 O O . PHE A 1 78 ? -40.845 27.136 -22.343 1.00 48.49 596 PHE A O 1
ATOM 616 N N . ASP A 1 79 ? -39.562 27.852 -20.636 1.00 40.56 597 ASP A N 1
ATOM 617 C CA . ASP A 1 79 ? -39.603 26.610 -19.870 1.00 42.22 597 ASP A CA 1
ATOM 618 C C . ASP A 1 79 ? -39.155 26.933 -18.448 1.00 37.08 597 ASP A C 1
ATOM 619 O O . ASP A 1 79 ? -38.756 28.063 -18.170 1.00 36.74 597 ASP A O 1
ATOM 624 N N . LEU A 1 80 ? -39.229 25.959 -17.547 1.00 41.48 598 LEU A N 1
ATOM 625 C CA . LEU A 1 80 ? -38.848 26.189 -16.153 1.00 40.99 598 LEU A CA 1
ATOM 626 C C . LEU A 1 80 ? -37.457 25.672 -15.801 1.00 37.49 598 LEU A C 1
ATOM 627 O O . LEU A 1 80 ? -37.130 25.512 -14.626 1.00 40.43 598 LEU A O 1
ATOM 632 N N . LYS A 1 81 ? -36.642 25.414 -16.819 1.00 42.23 599 LYS A N 1
ATOM 633 C CA . LYS A 1 81 ? -35.307 24.858 -16.613 1.00 39.42 599 LYS A CA 1
ATOM 634 C C . LYS A 1 81 ? -34.352 25.819 -15.902 1.00 40.61 599 LYS A C 1
ATOM 63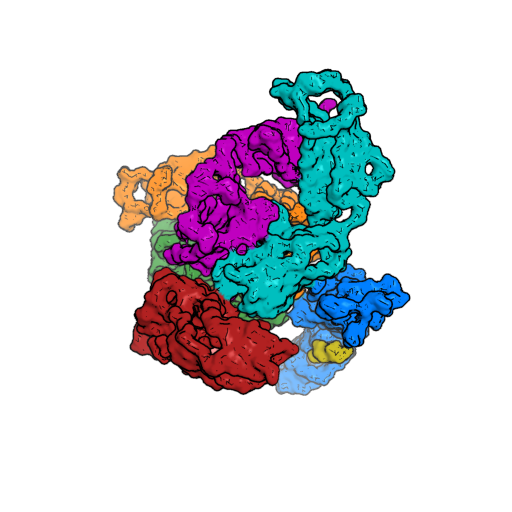5 O O . LYS A 1 81 ? -33.414 25.387 -15.232 1.00 43.80 599 LYS A O 1
ATOM 641 N N . LYS A 1 82 ? -34.587 27.119 -16.050 1.00 40.69 600 LYS A N 1
ATOM 642 C CA . LYS A 1 82 ? -33.745 28.121 -15.404 1.00 40.20 600 LYS A CA 1
ATOM 643 C C . LYS A 1 82 ? -34.296 28.509 -14.030 1.00 39.52 600 LYS A C 1
ATOM 644 O O . LYS A 1 82 ? -33.654 29.234 -13.275 1.00 43.90 600 LYS A O 1
ATOM 650 N N . THR A 1 83 ? -35.494 28.026 -13.718 1.00 41.16 601 THR A N 1
ATOM 651 C CA . THR A 1 83 ? -36.166 28.373 -12.468 1.00 39.32 601 THR A CA 1
ATOM 652 C C . THR A 1 83 ? -35.520 27.713 -11.250 1.00 46.28 601 THR A C 1
ATOM 653 O O . THR A 1 83 ? -35.264 26.509 -11.239 1.00 43.63 601 THR A O 1
ATOM 657 N N . ARG A 1 84 ? -35.272 28.513 -10.220 1.00 49.53 602 ARG A N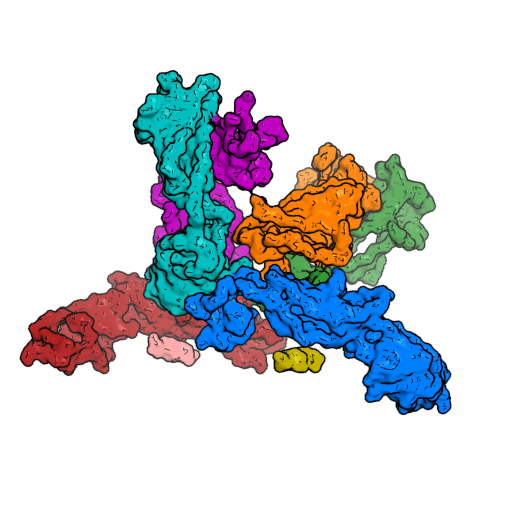 1
ATOM 658 C CA . ARG A 1 84 ? -34.654 28.019 -8.999 1.00 45.82 602 ARG A CA 1
ATOM 659 C C . ARG A 1 84 ? -35.481 28.451 -7.797 1.00 44.61 602 ARG A C 1
ATOM 660 O O . ARG A 1 84 ? -35.836 29.622 -7.670 1.00 46.15 602 ARG A O 1
ATOM 668 N N . VAL A 1 85 ? -35.784 27.503 -6.916 1.00 43.62 603 VAL A N 1
ATOM 669 C CA . VAL A 1 85 ? -36.544 27.802 -5.707 1.00 45.74 603 VAL A CA 1
ATOM 670 C C . VAL A 1 85 ? -35.687 27.559 -4.470 1.00 44.86 603 VAL A C 1
ATOM 671 O O . VAL A 1 85 ? -35.351 26.421 -4.149 1.00 43.26 603 VAL A O 1
ATOM 675 N N . LEU A 1 86 ? -35.326 28.642 -3.791 1.00 42.73 604 LEU A N 1
ATOM 676 C CA . LEU A 1 86 ? -34.510 28.562 -2.585 1.00 48.62 604 LEU A CA 1
ATOM 677 C C . LEU A 1 86 ? -35.339 28.782 -1.327 1.00 52.17 604 LEU A C 1
ATOM 678 O O . LEU A 1 86 ? -35.910 29.852 -1.123 1.00 52.43 604 LEU A O 1
ATOM 683 N N . LEU A 1 87 ? -35.417 27.748 -0.499 1.00 48.43 605 LEU A N 1
ATOM 684 C CA . LEU A 1 87 ? -36.001 27.863 0.829 1.00 50.46 605 LEU A CA 1
ATOM 685 C C . LEU A 1 87 ? -34.887 28.216 1.805 1.00 54.19 605 LEU A C 1
ATOM 686 O O . LEU A 1 87 ? -34.255 27.340 2.395 1.00 50.24 605 LEU A O 1
ATOM 691 N N . GLY A 1 88 ? -34.647 29.510 1.968 1.00 55.51 606 GLY A N 1
ATOM 692 C CA . GLY A 1 88 ? -33.481 29.959 2.696 1.00 51.39 606 GLY A CA 1
ATOM 693 C C . GLY A 1 88 ? -32.273 29.751 1.797 1.00 63.08 606 GLY A C 1
ATOM 694 O O . GLY A 1 88 ? -32.197 30.356 0.724 1.00 61.75 606 GLY A O 1
ATOM 695 N N . ASN A 1 89 ? -31.333 28.912 2.231 1.00 60.67 607 ASN A N 1
ATOM 696 C CA . ASN A 1 89 ? -30.118 28.632 1.467 1.00 59.00 607 ASN A CA 1
ATOM 697 C C . ASN A 1 89 ? -30.212 27.248 0.788 1.00 59.30 607 ASN A C 1
ATOM 698 O O . ASN A 1 89 ? -29.526 26.976 -0.204 1.00 62.96 607 ASN A O 1
ATOM 703 N N . GLU A 1 90 ? -31.113 26.395 1.277 1.00 58.05 608 GLU A N 1
ATOM 704 C CA . GLU A 1 90 ? -31.385 25.128 0.598 1.00 58.23 608 GLU A CA 1
ATOM 705 C C . GLU A 1 90 ? -32.441 25.298 -0.496 1.00 54.57 608 GLU A C 1
ATOM 706 O O . GLU A 1 90 ? -33.206 26.263 -0.493 1.00 57.52 608 GLU A O 1
ATOM 712 N N . SER A 1 91 ? -32.487 24.346 -1.423 1.00 44.29 609 SER A N 1
ATOM 713 C CA . SER A 1 91 ? -33.434 24.417 -2.525 1.00 49.09 609 SER A CA 1
ATOM 714 C C . SER A 1 91 ? -34.527 23.362 -2.490 1.00 47.70 609 SER A C 1
ATOM 715 O O . SER A 1 91 ? -34.274 22.191 -2.211 1.00 47.87 609 SER A O 1
ATOM 718 N N . CYS A 1 92 ? -35.746 23.799 -2.788 1.00 42.62 610 CYS A N 1
ATOM 719 C CA . CYS A 1 92 ? -36.869 22.900 -2.994 1.00 45.26 610 CYS A CA 1
ATOM 720 C C . CYS A 1 92 ? -36.831 22.382 -4.427 1.00 44.93 610 CYS A C 1
ATOM 721 O O . CYS A 1 92 ? -36.851 23.172 -5.371 1.00 49.66 610 CYS A O 1
ATOM 724 N N . THR A 1 93 ? -36.791 21.065 -4.601 1.00 43.11 611 THR A N 1
ATOM 725 C CA . THR A 1 93 ? -36.665 20.494 -5.939 1.00 46.89 611 THR A CA 1
ATOM 726 C C . THR A 1 93 ? -37.983 20.566 -6.714 1.00 44.77 611 THR A C 1
ATOM 727 O O . THR A 1 93 ? -39.014 20.075 -6.257 1.00 43.86 611 THR A O 1
ATOM 731 N N . LEU A 1 94 ? -37.928 21.156 -7.905 1.00 44.45 612 LEU A N 1
ATOM 732 C CA . LEU A 1 94 ? -39.107 21.342 -8.748 1.00 40.41 612 LEU A CA 1
ATOM 733 C C . LEU A 1 94 ? -39.644 20.062 -9.349 1.00 39.93 612 LEU A C 1
ATOM 734 O O . LEU A 1 94 ? -38.883 19.172 -9.705 1.00 39.28 612 LEU A O 1
ATOM 739 N N . THR A 1 95 ? -40.966 19.981 -9.449 1.00 38.48 613 THR A N 1
ATOM 740 C CA . THR A 1 95 ? -41.618 18.974 -10.273 1.00 40.30 613 THR A CA 1
ATOM 741 C C . THR A 1 95 ? -42.123 19.661 -11.541 1.00 45.37 613 THR A C 1
ATOM 742 O O . THR A 1 95 ? -43.116 20.388 -11.500 1.00 47.13 613 THR A O 1
ATOM 746 N N . LEU A 1 96 ? -41.441 19.443 -12.661 1.00 41.68 614 LEU A N 1
ATOM 747 C CA . LEU A 1 96 ? -41.765 20.172 -13.883 1.00 39.18 614 LEU A CA 1
ATOM 748 C C . LEU A 1 96 ? -43.132 19.776 -14.431 1.00 41.00 614 LEU A C 1
ATOM 749 O O . LEU A 1 96 ? -43.851 20.607 -14.983 1.00 46.29 614 LEU A O 1
ATOM 754 N N . SER A 1 97 ? -43.489 18.506 -14.266 1.00 40.74 615 SER A N 1
ATOM 755 C CA . SER A 1 97 ? -44.740 17.976 -14.803 1.00 40.58 615 SER A CA 1
ATOM 756 C C . SER A 1 97 ? -45.975 18.531 -14.094 1.00 47.85 615 SER A C 1
ATOM 757 O O . SER A 1 97 ? -47.084 18.472 -14.626 1.00 47.63 615 SER A O 1
ATOM 760 N N . GLU A 1 98 ? -45.785 19.060 -12.890 1.00 48.23 616 GLU A N 1
ATOM 761 C CA . GLU A 1 98 ? -46.892 19.643 -12.144 1.00 44.04 616 GLU A CA 1
ATOM 762 C C . GLU A 1 98 ? -46.724 21.148 -11.986 1.00 43.22 616 GLU A C 1
ATOM 763 O O . GLU A 1 98 ? -47.482 21.795 -11.264 1.00 45.29 616 GLU A O 1
ATOM 769 N N . SER A 1 99 ? -45.719 21.699 -12.658 1.00 41.72 617 SER A N 1
ATOM 770 C CA . SER A 1 99 ? -45.463 23.132 -12.594 1.00 41.79 617 SER A CA 1
ATOM 771 C C . SER A 1 99 ? -45.778 23.817 -13.918 1.00 42.27 617 SER A C 1
ATOM 772 O O . SER A 1 99 ? -45.748 23.190 -14.977 1.00 44.08 617 SER A O 1
ATOM 775 N N . THR A 1 100 ? -46.070 25.112 -13.849 1.00 46.66 618 THR A N 1
ATOM 776 C CA . THR A 1 100 ? -46.308 25.926 -15.036 1.00 44.65 618 THR A CA 1
ATOM 777 C C . THR A 1 100 ? -45.622 27.273 -14.848 1.00 49.00 618 THR A C 1
ATOM 778 O O . THR A 1 100 ? -44.888 27.467 -13.879 1.00 47.85 618 THR A O 1
ATOM 782 N N . MET A 1 101 ? -45.851 28.198 -15.776 1.00 49.49 619 MET A N 1
ATOM 783 C CA . MET A 1 101 ? -45.295 29.544 -15.670 1.00 49.69 619 MET A CA 1
ATOM 784 C C . MET A 1 101 ? -45.829 30.317 -14.472 1.00 51.98 619 MET A C 1
ATOM 785 O O . MET A 1 101 ? -45.116 31.113 -13.865 1.00 51.92 619 MET A O 1
ATOM 790 N N . ASN A 1 102 ? -47.090 30.091 -14.137 1.00 49.06 620 ASN A N 1
ATOM 791 C CA . ASN A 1 102 ? -47.696 30.826 -13.033 1.00 53.37 620 ASN A CA 1
ATOM 792 C C . ASN A 1 102 ? -47.837 30.042 -11.729 1.00 52.65 620 ASN A C 1
ATOM 793 O O . ASN A 1 102 ? -48.046 30.641 -10.678 1.00 48.45 620 ASN A O 1
ATOM 798 N N . THR A 1 103 ? -47.721 28.717 -11.771 1.00 51.15 621 THR A N 1
ATOM 799 C CA . THR A 1 103 ? -47.689 27.965 -10.515 1.00 50.48 621 THR A CA 1
ATOM 800 C C . THR A 1 103 ? -46.572 26.911 -10.452 1.00 45.82 621 THR A C 1
ATOM 801 O O . THR A 1 103 ? -46.347 26.152 -11.394 1.00 49.34 621 THR A O 1
ATOM 805 N N . LEU A 1 104 ? -45.863 26.901 -9.324 1.00 41.04 622 LEU A N 1
ATOM 806 C CA . LEU A 1 104 ? -44.775 25.954 -9.068 1.00 42.21 622 LEU A CA 1
ATOM 807 C C . LEU A 1 104 ? -45.091 24.937 -7.977 1.00 45.47 622 LEU A C 1
ATOM 808 O O . LEU A 1 104 ? -45.833 25.221 -7.036 1.00 51.32 622 LEU A O 1
ATOM 813 N N . LYS A 1 105 ? -44.508 23.751 -8.112 1.00 44.25 623 LYS A N 1
ATOM 814 C CA . LYS A 1 105 ? -44.610 22.710 -7.097 1.00 42.92 623 LYS A CA 1
ATOM 815 C C . LYS A 1 105 ? -43.237 22.120 -6.820 1.00 44.27 623 LYS A C 1
ATOM 816 O O . LYS A 1 105 ? -42.512 21.746 -7.745 1.00 45.29 623 LYS A O 1
ATOM 822 N N . CYS A 1 106 ? -42.883 22.035 -5.544 1.00 44.00 624 CYS A N 1
ATOM 823 C CA . CYS A 1 106 ? -41.556 21.582 -5.158 1.00 44.78 624 CYS A CA 1
ATOM 824 C C . CYS A 1 106 ? -41.541 20.976 -3.757 1.00 44.40 624 CYS A C 1
ATOM 825 O O . CYS A 1 106 ? -42.260 21.428 -2.867 1.00 40.69 624 CYS A O 1
ATOM 828 N N . THR A 1 107 ? -40.713 19.950 -3.576 1.00 44.33 625 THR A N 1
ATOM 829 C CA . THR A 1 107 ? -40.598 19.266 -2.294 1.00 44.07 625 THR A CA 1
ATOM 830 C C . THR A 1 107 ? -39.494 19.904 -1.457 1.00 45.63 625 THR A C 1
ATOM 831 O O . THR A 1 107 ? -38.356 20.033 -1.910 1.00 43.76 625 THR A O 1
ATOM 835 N N . VAL A 1 108 ? -39.835 20.305 -0.237 1.00 36.23 626 VAL A N 1
ATOM 836 C CA . VAL A 1 108 ? -38.856 20.898 0.664 1.00 35.53 626 VAL A CA 1
ATOM 837 C C . VAL A 1 108 ? -37.953 19.851 1.308 1.00 39.79 626 VAL A C 1
ATOM 838 O O . VAL A 1 108 ? -38.358 18.709 1.531 1.00 39.31 626 VAL A O 1
ATOM 842 N N . GLY A 1 109 ? -36.721 20.257 1.596 1.00 37.47 627 GLY A N 1
ATOM 843 C CA . GLY A 1 109 ? -35.761 19.409 2.274 1.00 33.66 627 GLY A CA 1
ATOM 844 C C . GLY A 1 109 ? -35.900 19.470 3.786 1.00 44.49 627 GLY A C 1
ATOM 845 O O . GLY A 1 109 ? -36.781 20.153 4.316 1.00 34.78 627 GLY A O 1
ATOM 846 N N . PRO A 1 110 ? -35.030 18.737 4.493 1.00 42.09 628 PRO A N 1
ATOM 847 C CA . PRO A 1 110 ? -35.024 18.667 5.956 1.00 39.36 628 PRO A CA 1
ATOM 848 C C . PRO A 1 110 ? -34.467 19.927 6.611 1.00 41.91 628 PRO A C 1
ATOM 849 O O . PRO A 1 110 ? -33.628 20.617 6.032 1.00 47.34 628 PRO A O 1
ATOM 853 N N . ALA A 1 111 ? -34.945 20.210 7.816 1.00 40.41 629 ALA A N 1
ATOM 854 C CA . ALA A 1 111 ? -34.397 21.272 8.643 1.00 39.82 629 ALA A CA 1
ATOM 855 C C . ALA A 1 111 ? -33.925 20.637 9.937 1.00 42.68 629 ALA A C 1
ATOM 856 O O . ALA A 1 111 ? -34.305 19.508 10.254 1.00 44.06 629 ALA A O 1
ATOM 858 N N . MET A 1 112 ? -33.102 21.352 10.691 1.00 49.37 630 MET A N 1
ATOM 859 C CA . MET A 1 112 ? -32.579 20.802 11.931 1.00 53.46 630 MET A CA 1
ATOM 860 C C . MET A 1 112 ? -33.232 21.433 13.154 1.00 52.94 630 MET A C 1
ATOM 861 O O . MET A 1 112 ? -33.464 20.769 14.164 1.00 54.53 630 MET A O 1
ATOM 866 N N . ASN A 1 113 ? -33.554 22.713 13.039 1.00 53.58 631 ASN A N 1
ATOM 867 C CA . ASN A 1 113 ? -34.285 23.447 14.061 1.00 53.00 631 ASN A CA 1
ATOM 868 C C . ASN A 1 113 ? -35.552 24.061 13.496 1.00 54.75 631 ASN A C 1
ATOM 869 O O . ASN A 1 113 ? -35.722 24.135 12.278 1.00 52.87 631 ASN A O 1
ATOM 874 N N . LYS A 1 114 ? -36.450 24.482 14.379 1.00 56.03 632 LYS A N 1
ATOM 875 C CA . LYS A 1 114 ? -37.591 25.277 13.951 1.00 53.21 632 LYS A CA 1
ATOM 876 C C . LYS A 1 114 ? -37.104 26.574 13.323 1.00 53.12 632 LYS A C 1
ATOM 877 O O . LYS A 1 114 ? -36.069 27.121 13.706 1.00 59.44 632 LYS A O 1
ATOM 883 N N . HIS A 1 115 ? -37.860 27.055 12.347 1.00 56.52 633 HIS A N 1
ATOM 884 C CA . HIS A 1 115 ? -37.607 28.355 11.746 1.00 57.50 633 HIS A CA 1
ATOM 885 C C . HIS A 1 115 ? -38.922 29.000 11.353 1.00 55.06 633 HIS A C 1
ATOM 886 O O . HIS A 1 115 ? -39.789 28.356 10.769 1.00 63.11 633 HIS A O 1
ATOM 893 N N . PHE A 1 116 ? -39.058 30.278 11.677 1.00 53.61 634 PHE A N 1
ATOM 894 C CA . PHE A 1 116 ? -40.290 31.018 11.446 1.00 58.46 634 PHE A CA 1
ATOM 895 C C . PHE A 1 116 ? -39.946 32.149 10.504 1.00 60.45 634 PHE A C 1
ATOM 896 O O . PHE A 1 116 ? -38.818 32.643 10.529 1.00 61.91 634 PHE A O 1
ATOM 904 N N . ASN A 1 117 ? -40.896 32.525 9.652 1.00 56.62 635 ASN A N 1
ATOM 905 C CA . ASN A 1 117 ? -40.684 33.609 8.705 1.00 67.07 635 ASN A CA 1
ATOM 906 C C . ASN A 1 117 ? -39.559 33.229 7.753 1.00 60.70 635 ASN A C 1
ATOM 907 O O . ASN A 1 117 ? -38.709 34.060 7.443 1.00 60.86 635 ASN A O 1
ATOM 912 N N . MET A 1 118 ? -39.540 31.989 7.278 1.00 59.81 636 MET A N 1
ATOM 913 C CA . MET A 1 118 ? -38.447 31.602 6.400 1.00 57.92 636 MET A CA 1
ATOM 914 C C . MET A 1 118 ? -38.705 32.231 5.049 1.00 55.84 636 MET A C 1
ATOM 915 O O . MET A 1 118 ? -39.854 32.409 4.640 1.00 60.04 636 MET A O 1
ATOM 920 N N . SER A 1 119 ? -37.631 32.563 4.350 1.00 59.91 637 SER A N 1
ATOM 921 C CA . SER A 1 119 ? -37.772 33.304 3.115 1.00 60.71 637 SER A CA 1
ATOM 922 C C . SER A 1 119 ? -37.691 32.338 1.951 1.00 50.34 637 SER A C 1
ATOM 923 O O . SER A 1 119 ? -36.762 31.538 1.856 1.00 46.63 637 SER A O 1
ATOM 926 N N . ILE A 1 120 ? -38.677 32.419 1.068 1.00 46.10 638 ILE A N 1
ATOM 927 C CA . ILE A 1 120 ? -38.655 31.650 -0.161 1.00 52.56 638 ILE A CA 1
ATOM 928 C C . ILE A 1 120 ? -38.188 32.546 -1.299 1.00 51.68 638 ILE A C 1
ATOM 929 O O . ILE A 1 120 ? -38.894 33.472 -1.703 1.00 53.45 638 ILE A O 1
ATOM 934 N N . ILE A 1 121 ? -36.992 32.277 -1.809 1.00 44.80 639 ILE A N 1
ATOM 935 C CA . ILE A 1 121 ? -36.470 33.053 -2.922 1.00 50.05 639 ILE A CA 1
ATOM 936 C C . ILE A 1 121 ? -36.625 32.261 -4.214 1.00 46.99 639 ILE A C 1
ATOM 937 O O . ILE A 1 121 ? -36.279 31.080 -4.278 1.00 44.32 639 ILE A O 1
ATOM 942 N N . ILE A 1 122 ? -37.148 32.922 -5.242 1.00 45.11 640 ILE A N 1
ATOM 943 C CA . ILE A 1 122 ? -37.316 32.310 -6.552 1.00 42.86 640 ILE A CA 1
ATOM 944 C C . ILE A 1 122 ? -36.654 33.139 -7.640 1.00 42.94 640 ILE A C 1
ATOM 945 O O . ILE A 1 122 ? -37.018 34.293 -7.854 1.00 41.51 640 ILE A O 1
ATOM 950 N N . SER A 1 123 ? -35.678 32.546 -8.318 1.00 41.00 641 SER A N 1
ATOM 951 C CA . SER A 1 123 ? -35.037 33.193 -9.452 1.00 40.57 641 SER A CA 1
ATOM 952 C C . SER A 1 123 ? -35.515 32.571 -10.759 1.00 45.54 641 SER A C 1
ATOM 953 O O . SER A 1 123 ? -35.606 31.349 -10.874 1.00 47.81 641 SER A O 1
ATOM 956 N N . ASN A 1 124 ? -35.822 33.411 -11.742 1.00 43.31 642 ASN A N 1
ATOM 957 C CA . ASN A 1 124 ? -36.290 32.919 -13.033 1.00 41.56 642 ASN A CA 1
ATOM 958 C C . ASN A 1 124 ? -35.318 33.213 -14.167 1.00 48.44 642 ASN A C 1
ATOM 959 O O . ASN A 1 124 ? -35.691 33.159 -15.335 1.00 51.60 642 ASN A O 1
ATOM 964 N N . GLY A 1 125 ? -34.077 33.539 -13.822 1.00 47.15 643 GLY A N 1
ATOM 965 C CA . GLY A 1 125 ? -33.087 33.870 -14.827 1.00 38.92 643 GLY A CA 1
ATOM 966 C C . GLY A 1 125 ? -32.882 35.362 -14.994 1.00 47.35 643 GLY A C 1
ATOM 967 O O . GLY A 1 125 ? -31.750 35.836 -15.068 1.00 51.09 643 GLY A O 1
ATOM 968 N N . HIS A 1 126 ? -33.982 36.105 -15.069 1.00 49.36 644 HIS A N 1
ATOM 969 C CA . HIS A 1 126 ? -33.917 37.557 -15.203 1.00 45.97 644 HIS A CA 1
ATOM 970 C C . HIS A 1 126 ? -33.897 38.278 -13.856 1.00 52.80 644 HIS A C 1
ATOM 971 O O . HIS A 1 126 ? -33.250 39.315 -13.712 1.00 56.55 644 HIS A O 1
ATOM 978 N N . GLY A 1 127 ? -34.610 37.739 -12.874 1.00 45.04 645 GLY A N 1
ATOM 979 C CA . GLY A 1 127 ? -34.631 38.349 -11.559 1.00 47.55 645 GLY A CA 1
ATOM 980 C C . GLY A 1 127 ? -35.095 37.411 -10.466 1.00 45.59 645 GLY A C 1
ATOM 981 O O . GLY A 1 127 ? -35.396 36.244 -10.717 1.00 44.03 645 GLY A O 1
ATOM 982 N N . THR A 1 128 ? -35.166 37.929 -9.244 1.00 49.23 646 THR A N 1
ATOM 983 C CA . THR A 1 128 ? -35.581 37.125 -8.101 1.00 51.74 646 THR A CA 1
ATOM 984 C C . THR A 1 128 ? -36.689 37.829 -7.328 1.00 46.90 646 THR A C 1
ATOM 985 O O . THR A 1 128 ? -36.799 39.054 -7.355 1.00 50.49 646 THR A O 1
ATOM 989 N N . THR A 1 129 ? -37.497 37.043 -6.627 1.00 48.44 647 THR A N 1
ATOM 990 C CA . THR A 1 129 ? -38.605 37.569 -5.844 1.00 46.08 647 THR A CA 1
ATOM 991 C C . THR A 1 129 ? -38.693 36.762 -4.554 1.00 49.82 647 THR A C 1
ATOM 992 O O . THR A 1 129 ? -38.396 35.568 -4.539 1.00 49.67 647 THR A O 1
ATOM 996 N N . GLN A 1 130 ? -39.095 37.419 -3.471 1.00 53.19 648 GLN A N 1
ATOM 997 C CA . GLN A 1 130 ? -38.961 36.845 -2.137 1.00 53.57 648 GLN A CA 1
ATOM 998 C C . GLN A 1 130 ? -40.329 36.623 -1.496 1.00 53.56 648 GLN A C 1
ATOM 999 O O . GLN A 1 130 ? -41.295 37.270 -1.885 1.00 54.11 648 GLN A O 1
ATOM 1005 N N . TYR A 1 131 ? -40.416 35.729 -0.511 1.00 58.68 649 TYR A N 1
ATOM 1006 C CA . TYR A 1 131 ? -41.697 35.488 0.142 1.00 55.21 649 TYR A CA 1
ATOM 1007 C C . TYR A 1 131 ? -41.504 34.956 1.566 1.00 63.46 649 TYR A C 1
ATOM 1008 O O . TYR A 1 131 ? -41.268 33.765 1.772 1.00 63.65 649 TYR A O 1
ATOM 1017 N N . SER A 1 132 ? -41.599 35.863 2.536 1.00 69.42 650 SER A N 1
ATOM 1018 C CA . SER A 1 132 ? -41.348 35.584 3.955 1.00 67.05 650 SER A CA 1
ATOM 1019 C C . SER A 1 132 ? -42.519 35.098 4.825 1.00 68.57 650 SER A C 1
ATOM 1020 O O . SER A 1 132 ? -42.864 35.767 5.798 1.00 77.16 650 SER A O 1
ATOM 1023 N N . THR A 1 133 ? -43.137 33.963 4.507 1.00 69.04 651 THR A N 1
ATOM 1024 C CA . THR A 1 133 ? -44.333 33.558 5.253 1.00 65.17 651 THR A CA 1
ATOM 1025 C C . THR A 1 133 ? -44.301 32.075 5.616 1.00 64.04 651 THR A C 1
ATOM 1026 O O . THR A 1 133 ? -45.284 31.519 6.114 1.00 69.02 651 THR A O 1
ATOM 1030 N N . PHE A 1 134 ? -43.142 31.455 5.433 1.00 59.43 652 PHE A N 1
ATOM 1031 C CA . PHE A 1 134 ? -43.018 30.014 5.587 1.00 53.46 652 PHE A CA 1
ATOM 1032 C C . PHE A 1 134 ? -42.340 29.661 6.903 1.00 55.17 652 PHE A C 1
ATOM 1033 O O . PHE A 1 134 ? -41.520 30.426 7.412 1.00 58.36 652 PHE A O 1
ATOM 1041 N N . SER A 1 135 ? -42.699 28.510 7.462 1.00 47.16 653 SER A N 1
ATOM 1042 C CA . SER A 1 135 ? -42.116 28.073 8.722 1.00 47.47 653 SER A CA 1
ATOM 1043 C C . SER A 1 135 ? -41.740 26.595 8.713 1.00 46.83 653 SER A C 1
ATOM 1044 O O . SER A 1 135 ? -42.467 25.763 8.178 1.00 45.45 653 SER A O 1
ATOM 1047 N N . TYR A 1 136 ? -40.593 26.280 9.306 1.00 46.71 654 TYR A N 1
ATOM 1048 C CA . TYR A 1 136 ? -40.252 24.901 9.630 1.00 48.34 654 TYR A CA 1
ATOM 1049 C C . TYR A 1 136 ? -40.662 24.639 11.069 1.00 50.24 654 TYR A C 1
ATOM 1050 O O . TYR A 1 136 ? -39.998 25.090 11.998 1.00 51.63 654 TYR A O 1
ATOM 1059 N N . VAL A 1 137 ? -41.768 23.932 11.255 1.00 46.05 655 VAL A N 1
ATOM 1060 C CA . VAL A 1 137 ? -42.246 23.623 12.595 1.00 46.79 655 VAL A CA 1
ATOM 1061 C C . VAL A 1 137 ? -41.828 22.224 13.039 1.00 49.04 655 VAL A C 1
ATOM 1062 O O . VAL A 1 137 ? -41.373 21.413 12.232 1.00 47.32 655 VAL A O 1
ATOM 1066 N N . ASP A 1 138 ? -41.994 21.949 14.329 1.00 45.61 656 ASP A N 1
ATOM 1067 C CA . ASP A 1 138 ? -41.626 20.659 14.897 1.00 45.14 656 ASP A CA 1
ATOM 1068 C C . ASP A 1 138 ? -42.800 20.064 15.669 1.00 50.43 656 ASP A C 1
ATOM 1069 O O . ASP A 1 138 ? -42.894 20.239 16.887 1.00 45.14 656 ASP A O 1
ATOM 1074 N N . PRO A 1 139 ? -43.698 19.356 14.963 1.00 46.54 657 PRO A N 1
ATOM 1075 C CA . PRO A 1 139 ? -44.921 18.842 15.591 1.00 46.10 657 PRO A CA 1
ATOM 1076 C C . PRO A 1 139 ? -44.642 17.923 16.778 1.00 44.67 657 PRO A C 1
ATOM 1077 O O . PRO A 1 139 ? -43.725 17.101 16.733 1.00 42.88 657 PRO A O 1
ATOM 1081 N N . VAL A 1 140 ? -45.451 18.068 17.824 1.00 43.46 658 VAL A N 1
ATOM 1082 C CA . VAL A 1 140 ? -45.271 17.344 19.078 1.00 44.28 658 VAL A CA 1
ATOM 1083 C C . VAL A 1 140 ? -46.624 16.867 19.590 1.00 42.90 658 VAL A C 1
ATOM 1084 O O . VAL A 1 140 ? -47.612 17.587 19.485 1.00 43.24 658 VAL A O 1
ATOM 1088 N N . ILE A 1 141 ? -46.673 15.647 20.120 1.00 47.22 659 ILE A N 1
ATOM 1089 C CA . ILE A 1 141 ? -47.879 15.140 20.771 1.00 43.20 659 ILE A CA 1
ATOM 1090 C C . ILE A 1 141 ? -47.732 15.230 22.286 1.00 44.27 659 ILE A C 1
ATOM 1091 O O . ILE A 1 141 ? -46.916 14.521 22.873 1.00 49.41 659 ILE A O 1
ATOM 1096 N N . THR A 1 142 ? -48.516 16.096 22.923 1.00 47.08 660 THR A N 1
ATOM 1097 C CA . THR A 1 142 ? -48.400 16.278 24.368 1.00 46.32 660 THR A CA 1
ATOM 1098 C C . THR A 1 142 ? -49.141 15.201 25.161 1.00 46.63 660 THR A C 1
ATOM 1099 O O . THR A 1 142 ? -48.696 14.808 26.238 1.00 46.48 660 THR A O 1
ATOM 1103 N N . SER A 1 143 ? -50.257 14.713 24.624 1.00 46.71 661 SER A N 1
ATOM 1104 C CA . SER A 1 143 ? -51.033 13.669 25.297 1.00 49.83 661 SER A CA 1
ATOM 1105 C C . SER A 1 143 ? -52.069 13.031 24.374 1.00 47.15 661 SER A C 1
ATOM 1106 O O . SER A 1 143 ? -52.342 13.536 23.283 1.00 43.83 661 SER A O 1
ATOM 1109 N N . ILE A 1 144 ? -52.638 11.916 24.823 1.00 43.83 662 ILE A N 1
ATOM 1110 C CA . ILE A 1 144 ? -53.758 11.281 24.135 1.00 46.33 662 ILE A CA 1
ATOM 1111 C C . ILE A 1 144 ? -54.879 10.953 25.118 1.00 44.87 662 ILE A C 1
ATOM 1112 O O . ILE A 1 144 ? -54.637 10.754 26.305 1.00 42.36 662 ILE A O 1
ATOM 1117 N N . SER A 1 145 ? -56.111 10.934 24.620 1.00 48.98 663 SER A N 1
ATOM 1118 C CA . SER A 1 145 ? -57.271 10.603 25.440 1.00 46.56 663 SER A CA 1
ATOM 1119 C C . SER A 1 145 ? -58.374 9.995 24.582 1.00 47.24 663 SER A C 1
ATOM 1120 O O . SER A 1 145 ? -58.626 10.474 23.478 1.00 51.11 663 SER A O 1
ATOM 1123 N N . PRO A 1 146 ? -59.036 8.932 25.075 1.00 44.55 664 PRO A N 1
ATOM 1124 C CA . PRO A 1 146 ? -58.763 8.137 26.280 1.00 47.49 664 PRO A CA 1
ATOM 1125 C C . PRO A 1 146 ? -57.604 7.166 26.071 1.00 45.13 664 PRO A C 1
ATOM 1126 O O . PRO A 1 146 ? -57.168 6.982 24.936 1.00 50.13 664 PRO A O 1
ATOM 1130 N N . LYS A 1 147 ? -57.103 6.567 27.146 1.00 40.32 665 LYS A N 1
ATOM 1131 C CA . LYS A 1 147 ? -55.943 5.690 27.049 1.00 41.50 665 LYS A CA 1
ATOM 1132 C C . LYS A 1 147 ? -56.295 4.255 26.660 1.00 44.90 665 LYS A C 1
ATOM 1133 O O . LYS A 1 147 ? -55.402 3.441 26.413 1.00 51.98 665 LYS A O 1
ATOM 1139 N N . TYR A 1 148 ? -57.584 3.941 26.600 1.00 40.15 666 TYR A N 1
ATOM 1140 C CA . TYR A 1 148 ? -58.006 2.587 26.259 1.00 41.84 666 TYR A CA 1
ATOM 1141 C C . TYR A 1 148 ? -59.338 2.581 25.520 1.00 42.74 666 TYR A C 1
ATOM 1142 O O . TYR A 1 148 ? -60.051 3.584 25.504 1.00 43.31 666 TYR A O 1
ATOM 1151 N N . GLY A 1 149 ? -59.672 1.448 24.909 1.00 39.85 667 GLY A N 1
ATOM 1152 C CA . GLY A 1 149 ? -60.935 1.313 24.206 1.00 37.39 667 GLY A CA 1
ATOM 1153 C C . GLY A 1 149 ? -61.246 -0.116 23.804 1.00 41.27 667 GLY A C 1
ATOM 1154 O O . GLY A 1 149 ? -60.406 -1.007 23.939 1.00 38.06 667 GLY A O 1
ATOM 1155 N N . PRO A 1 150 ? -62.471 -0.345 23.310 1.00 39.83 668 PRO A N 1
ATOM 1156 C CA . PRO A 1 150 ? -62.894 -1.681 22.882 1.00 40.10 668 PRO A CA 1
ATOM 1157 C C . PRO A 1 150 ? -62.165 -2.147 21.627 1.00 42.51 668 PRO A C 1
ATOM 1158 O O . PRO A 1 150 ? -61.716 -1.327 20.827 1.00 40.54 668 PRO A O 1
ATOM 1162 N N . MET A 1 151 ? -62.044 -3.461 21.473 1.00 41.45 669 MET A N 1
ATOM 1163 C CA . MET A 1 151 ? -61.457 -4.064 20.280 1.00 39.11 669 MET A CA 1
ATOM 1164 C C . MET A 1 151 ? -62.306 -3.803 19.032 1.00 40.88 669 MET A C 1
ATOM 1165 O O . MET A 1 151 ? -61.829 -3.930 17.906 1.00 43.84 669 MET A O 1
ATOM 1170 N N . ALA A 1 152 ? -63.572 -3.455 19.242 1.00 42.39 670 ALA A N 1
ATOM 1171 C CA . ALA A 1 152 ? -64.469 -3.100 18.148 1.00 47.95 670 ALA A CA 1
ATOM 1172 C C . ALA A 1 152 ? -63.984 -1.843 17.431 1.00 45.76 670 ALA A C 1
ATOM 1173 O O . ALA A 1 152 ? -64.331 -1.602 16.275 1.00 48.13 670 ALA A O 1
ATOM 1175 N N . GLY A 1 153 ? -63.196 -1.037 18.135 1.00 41.38 671 GLY A N 1
ATOM 1176 C CA . GLY A 1 153 ? -62.730 0.235 17.617 1.00 40.75 671 GLY A CA 1
ATOM 1177 C C . GLY A 1 153 ? -63.829 1.273 17.675 1.00 40.91 671 GLY A C 1
ATOM 1178 O O . GLY A 1 153 ? -64.861 1.051 18.301 1.00 47.71 671 GLY A O 1
ATOM 1179 N N . GLY A 1 154 ? -63.623 2.404 17.010 1.00 41.60 672 GLY A N 1
ATOM 1180 C CA . GLY A 1 154 ? -64.611 3.465 17.024 1.00 40.83 672 GLY A CA 1
ATOM 1181 C C . GLY A 1 154 ? -64.484 4.438 18.180 1.00 41.62 672 GLY A C 1
ATOM 1182 O O . GLY A 1 154 ? -65.288 5.360 18.307 1.00 42.71 672 GLY A O 1
ATOM 1183 N N . THR A 1 155 ? -63.487 4.232 19.034 1.00 42.54 673 THR A N 1
ATOM 1184 C CA . THR A 1 155 ? -63.207 5.177 20.110 1.00 40.05 673 THR A CA 1
ATOM 1185 C C . THR A 1 155 ? -62.798 6.533 19.540 1.00 43.08 673 THR A C 1
ATOM 1186 O O . THR A 1 155 ? -61.989 6.599 18.618 1.00 48.67 673 THR A O 1
ATOM 1190 N N . LEU A 1 156 ? -63.354 7.614 20.079 1.00 47.11 674 LEU A N 1
ATOM 1191 C CA . LEU A 1 156 ? -62.937 8.945 19.652 1.00 44.79 674 LEU A CA 1
ATOM 1192 C C . LEU A 1 156 ? -61.641 9.287 20.367 1.00 44.79 674 LEU A C 1
ATOM 1193 O O . LEU A 1 156 ? -61.641 9.694 21.530 1.00 47.83 674 LEU A O 1
ATOM 1198 N N . LEU A 1 157 ? -60.534 9.096 19.659 1.00 47.59 675 LEU A N 1
ATOM 1199 C CA . LEU A 1 157 ? -59.211 9.349 20.206 1.00 45.06 675 LEU A CA 1
ATOM 1200 C C . LEU A 1 157 ? -58.795 10.792 19.945 1.00 44.12 675 LEU A C 1
ATOM 1201 O O . LEU A 1 157 ? -58.771 11.240 18.800 1.00 50.03 675 LEU A O 1
ATOM 1206 N N . THR A 1 158 ? -58.483 11.518 21.012 1.00 43.24 676 THR A N 1
ATOM 1207 C CA . THR A 1 158 ? -58.038 12.903 20.904 1.00 40.95 676 THR A CA 1
ATOM 1208 C C . THR A 1 158 ? -56.525 13.043 21.075 1.00 46.24 676 THR A C 1
ATOM 1209 O O . THR A 1 158 ? -56.003 12.852 22.173 1.00 44.52 676 THR A O 1
ATOM 1213 N N . LEU A 1 159 ? -55.815 13.372 20.000 1.00 42.64 677 LEU A N 1
ATOM 1214 C CA . LEU A 1 159 ? -54.398 13.695 20.143 1.00 43.16 677 LEU A CA 1
ATOM 1215 C C . LEU A 1 159 ? -54.211 15.187 20.400 1.00 43.62 677 LEU A C 1
ATOM 1216 O O . LEU A 1 159 ? -54.888 16.023 19.800 1.00 45.05 677 LEU A O 1
ATOM 1221 N N . THR A 1 160 ? -53.266 15.512 21.277 1.00 41.67 678 THR A N 1
ATOM 1222 C CA . THR A 1 160 ? -53.061 16.887 21.710 1.00 42.77 678 THR A CA 1
ATOM 1223 C C . THR A 1 160 ? -51.586 17.256 21.604 1.00 45.93 678 THR A C 1
ATOM 1224 O O . THR A 1 160 ? -50.709 16.465 21.957 1.00 50.20 678 THR A O 1
ATOM 1228 N N . GLY A 1 161 ? -51.316 18.462 21.115 1.00 43.60 679 GLY A N 1
ATOM 1229 C CA . GLY A 1 161 ? -49.953 18.925 20.947 1.00 44.97 679 GLY A CA 1
ATOM 1230 C C . GLY A 1 161 ? -49.878 20.242 20.206 1.00 50.25 679 GLY A C 1
ATOM 1231 O O . GLY A 1 161 ? -50.702 21.131 20.417 1.00 50.67 679 GLY A O 1
ATOM 1232 N N . ASN A 1 162 ? -48.878 20.373 19.340 1.00 47.62 680 ASN A N 1
ATOM 1233 C CA . ASN A 1 162 ? -48.697 21.604 18.583 1.00 48.92 680 ASN A CA 1
ATOM 1234 C C . ASN A 1 162 ? -48.165 21.315 17.173 1.00 51.25 680 ASN A C 1
ATOM 1235 O O . ASN A 1 162 ? -47.474 20.318 16.959 1.00 47.62 680 ASN A O 1
ATOM 1240 N N . TYR A 1 163 ? -48.511 22.183 16.222 1.00 53.91 681 TYR A N 1
ATOM 1241 C CA . TYR A 1 163 ? -48.073 22.078 14.825 1.00 47.09 681 TYR A CA 1
ATOM 1242 C C . TYR A 1 163 ? -48.525 20.783 14.166 1.00 45.65 681 TYR A C 1
ATOM 1243 O O . TYR A 1 163 ? -47.798 20.211 13.354 1.00 39.19 681 TYR A 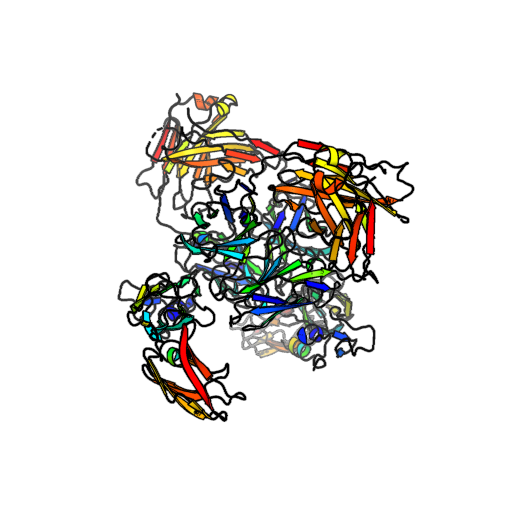O 1
ATOM 1252 N N . LEU A 1 164 ? -49.724 20.323 14.501 1.00 45.40 682 LEU A N 1
ATOM 1253 C CA . LEU A 1 164 ? -50.208 19.056 13.967 1.00 44.04 682 LEU A CA 1
ATOM 1254 C C . LEU A 1 164 ? -50.964 19.237 12.656 1.00 43.63 682 LEU A C 1
ATOM 1255 O O . LEU A 1 164 ? -51.400 18.265 12.043 1.00 41.36 682 LEU A O 1
ATOM 1260 N N . ASN A 1 165 ? -51.099 20.487 12.229 1.00 46.14 683 ASN A N 1
ATOM 1261 C CA . ASN A 1 165 ? -51.766 20.811 10.974 1.00 49.26 683 ASN A CA 1
ATOM 1262 C C . ASN A 1 165 ? -50.801 21.399 9.948 1.00 49.61 683 ASN A C 1
ATOM 1263 O O . ASN A 1 165 ? -51.224 22.058 8.998 1.00 51.66 683 ASN A O 1
ATOM 1268 N N . SER A 1 166 ? -49.506 21.162 10.139 1.00 44.26 684 SER A N 1
ATOM 1269 C CA . SER A 1 166 ? -48.504 21.566 9.151 1.00 51.80 684 SER A CA 1
ATOM 1270 C C . SER A 1 166 ? -48.205 20.508 8.097 1.00 45.14 684 SER A C 1
ATOM 1271 O O . SER A 1 166 ? -48.271 19.315 8.363 1.00 44.37 684 SER A O 1
ATOM 1274 N N . GLY A 1 167 ? -47.825 20.952 6.908 1.00 46.81 685 GLY A N 1
ATOM 1275 C CA . GLY A 1 167 ? -47.482 20.021 5.855 1.00 45.07 685 GLY A CA 1
ATOM 1276 C C . GLY A 1 167 ? -48.664 19.598 5.003 1.00 43.99 685 GLY A C 1
ATOM 1277 O O . GLY A 1 167 ? -49.741 20.189 5.058 1.00 42.30 685 GLY A O 1
ATOM 1278 N N . ASN A 1 168 ? -48.446 18.556 4.211 1.00 47.08 686 ASN A N 1
ATOM 1279 C CA . ASN A 1 168 ? -49.444 18.053 3.279 1.00 43.06 686 ASN A CA 1
ATOM 1280 C C . ASN A 1 168 ? -50.546 17.210 3.918 1.00 40.93 686 ASN A C 1
ATOM 1281 O O . ASN A 1 168 ? -51.724 17.544 3.796 1.00 49.83 686 ASN A O 1
ATOM 1286 N N . SER A 1 169 ? -50.175 16.125 4.596 1.00 48.53 687 SER A N 1
ATOM 1287 C CA . SER A 1 169 ? -51.176 15.197 5.125 1.00 47.74 687 SER A CA 1
ATOM 1288 C C . SER A 1 169 ? -50.839 14.515 6.461 1.00 48.73 687 SER A C 1
ATOM 1289 O O . SER A 1 169 ? -49.679 14.235 6.763 1.00 47.00 687 SER A O 1
ATOM 1292 N N . ARG A 1 170 ? -51.886 14.273 7.249 1.00 53.25 688 ARG A N 1
ATOM 1293 C CA . ARG A 1 170 ? -51.827 13.588 8.546 1.00 41.45 688 ARG A CA 1
ATOM 1294 C C . ARG A 1 170 ? -52.114 12.106 8.377 1.00 40.91 688 ARG A C 1
ATOM 1295 O O . ARG A 1 170 ? -53.066 11.742 7.691 1.00 46.17 688 ARG A O 1
ATOM 1303 N N . HIS A 1 171 ? -51.307 11.234 8.965 1.00 37.73 689 HIS A N 1
ATOM 1304 C CA . HIS A 1 171 ? -51.759 9.852 9.073 1.00 39.29 689 HIS A CA 1
ATOM 1305 C C . HIS A 1 171 ? -51.504 9.224 10.438 1.00 47.73 689 HIS A C 1
ATOM 1306 O O . HIS A 1 171 ? -50.430 8.677 10.697 1.00 48.08 689 HIS A O 1
ATOM 1313 N N . ILE A 1 172 ? -52.502 9.314 11.309 1.00 45.16 690 ILE A N 1
ATOM 1314 C CA . ILE A 1 172 ? -52.475 8.608 12.583 1.00 43.31 690 ILE A CA 1
ATOM 1315 C C . ILE A 1 172 ? -52.738 7.120 12.369 1.00 42.95 690 ILE A C 1
ATOM 1316 O O . ILE A 1 172 ? -53.573 6.745 11.543 1.00 42.75 690 ILE A O 1
ATOM 1321 N N . SER A 1 173 ? -52.032 6.276 13.115 1.00 39.40 691 SER A N 1
ATOM 1322 C CA . SER A 1 173 ? -52.253 4.836 13.048 1.00 39.69 691 SER A CA 1
ATOM 1323 C C . SER A 1 173 ? -51.921 4.193 14.387 1.00 44.60 691 SER A C 1
ATOM 1324 O O . SER A 1 173 ? -51.088 4.695 15.144 1.00 46.92 691 SER A O 1
ATOM 1327 N N . ILE A 1 174 ? -52.586 3.082 14.677 1.00 37.98 692 ILE A N 1
ATOM 1328 C CA . ILE A 1 174 ? -52.370 2.361 15.918 1.00 38.96 692 ILE A CA 1
ATOM 1329 C C . ILE A 1 174 ? -52.498 0.858 15.693 1.00 40.01 692 ILE A C 1
ATOM 1330 O O . ILE A 1 174 ? -53.483 0.391 15.125 1.00 42.32 692 ILE A O 1
ATOM 1335 N N . GLY A 1 175 ? -51.484 0.107 16.110 1.00 41.77 693 GLY A N 1
ATOM 1336 C CA . GLY A 1 175 ? -51.462 -1.331 15.911 1.00 38.46 693 GLY A CA 1
ATOM 1337 C C . GLY A 1 175 ? -51.228 -1.715 14.462 1.00 49.13 693 GLY A C 1
ATOM 1338 O O . GLY A 1 175 ? -51.459 -2.858 14.066 1.00 56.05 693 GLY A O 1
ATOM 1339 N N . GLY A 1 176 ? -50.754 -0.755 13.673 1.00 45.31 694 GLY A N 1
ATOM 1340 C CA . GLY A 1 176 ? -50.531 -0.959 12.253 1.00 42.85 694 GLY A CA 1
ATOM 1341 C C . GLY A 1 176 ? -51.773 -0.722 11.411 1.00 45.65 694 GLY A C 1
ATOM 1342 O O . GLY A 1 176 ? -51.719 -0.798 10.185 1.00 51.52 694 GLY A O 1
ATOM 1343 N N . LYS A 1 177 ? -52.893 -0.439 12.072 1.00 53.61 695 LYS A N 1
ATOM 1344 C CA . LYS A 1 177 ? -54.144 -0.097 11.390 1.00 45.59 695 LYS A CA 1
ATOM 1345 C C . LYS A 1 177 ? -54.430 1.403 11.412 1.00 41.99 695 LYS A C 1
ATOM 1346 O O . LYS A 1 177 ? -54.044 2.107 12.344 1.00 47.51 695 LYS A O 1
ATOM 1352 N N . THR A 1 178 ? -55.099 1.881 10.369 1.00 39.93 696 THR A N 1
ATOM 1353 C CA . THR A 1 178 ? -55.397 3.301 10.214 1.00 43.74 696 THR A CA 1
ATOM 1354 C C . THR A 1 178 ? -56.408 3.825 11.233 1.00 47.81 696 THR A C 1
ATOM 1355 O O . THR A 1 178 ? -57.453 3.217 11.463 1.00 43.48 696 THR A O 1
ATOM 1359 N N . CYS A 1 179 ? -56.079 4.965 11.832 1.00 48.28 697 CYS A N 1
ATOM 1360 C CA . CYS A 1 179 ? -56.970 5.664 12.752 1.00 46.89 697 CYS A CA 1
ATOM 1361 C C . CYS A 1 179 ? -57.624 6.833 12.016 1.00 46.60 697 CYS A C 1
ATOM 1362 O O . CYS A 1 179 ? -57.063 7.927 11.960 1.00 48.12 697 CYS A O 1
ATOM 1365 N N . THR A 1 180 ? -58.808 6.592 11.453 1.00 42.20 698 THR A N 1
ATOM 1366 C CA . THR A 1 180 ? -59.452 7.536 10.533 1.00 42.38 698 THR A CA 1
ATOM 1367 C C . THR A 1 180 ? -59.741 8.901 11.156 1.00 42.67 698 THR A C 1
ATOM 1368 O O . THR A 1 180 ? -60.328 8.992 12.232 1.00 46.46 698 THR A O 1
ATOM 1372 N N . LEU A 1 181 ? -59.344 9.958 10.452 1.00 41.97 699 LEU A N 1
ATOM 1373 C CA . LEU A 1 181 ? -59.423 11.320 10.980 1.00 44.17 699 LEU A CA 1
ATOM 1374 C C . LEU A 1 181 ? -60.843 11.845 11.122 1.00 49.92 699 LEU A C 1
ATOM 1375 O O . LEU A 1 181 ? -61.706 11.600 10.281 1.00 53.72 699 LEU A O 1
ATOM 1380 N N . LYS A 1 182 ? -61.064 12.579 12.205 1.00 49.39 700 LYS A N 1
ATOM 1381 C CA . LYS A 1 182 ? -62.310 13.290 12.440 1.00 46.94 700 LYS A CA 1
ATOM 1382 C C . LYS A 1 182 ? -62.143 14.792 12.228 1.00 44.49 700 LYS A C 1
ATOM 1383 O O . LYS A 1 182 ? -62.956 15.431 11.559 1.00 47.98 700 LYS A O 1
ATOM 1389 N N . SER A 1 183 ? -61.075 15.346 12.794 1.00 42.90 701 SER A N 1
ATOM 1390 C CA . SER A 1 183 ? -60.813 16.778 12.708 1.00 45.61 701 SER A CA 1
ATOM 1391 C C . SER A 1 183 ? -59.329 17.095 12.863 1.00 44.31 701 SER A C 1
ATOM 1392 O O . SER A 1 183 ? -58.613 16.407 13.592 1.00 47.52 701 SER A O 1
ATOM 1395 N N . VAL A 1 184 ? -58.872 18.131 12.166 1.00 42.70 702 VAL A N 1
ATOM 1396 C CA . VAL A 1 184 ? -57.474 18.540 12.230 1.00 43.26 702 VAL A CA 1
ATOM 1397 C C . VAL A 1 184 ? -57.340 20.002 12.665 1.00 42.65 702 VAL A C 1
ATOM 1398 O O . VAL A 1 184 ? -58.156 20.853 12.307 1.00 46.55 702 VAL A O 1
ATOM 1402 N N . SER A 1 185 ? -56.303 20.279 13.450 1.00 39.73 703 SER A N 1
ATOM 1403 C CA . SER A 1 185 ? -55.999 21.633 13.907 1.00 44.99 703 SER A CA 1
ATOM 1404 C C . SER A 1 185 ? -54.552 21.707 14.385 1.00 52.52 703 SER A C 1
ATOM 1405 O O . SER A 1 185 ? -53.848 20.698 14.395 1.00 50.38 703 SER A O 1
ATOM 1408 N N . ASN A 1 186 ? -54.112 22.902 14.769 1.00 47.84 704 ASN A N 1
ATOM 1409 C CA . ASN A 1 186 ? -52.767 23.093 15.293 1.00 45.75 704 ASN A CA 1
ATOM 1410 C C . ASN A 1 186 ? -52.546 22.268 16.557 1.00 50.45 704 ASN A C 1
ATOM 1411 O O . ASN A 1 186 ? -51.480 21.688 16.765 1.00 55.72 704 ASN A O 1
ATOM 1416 N N . SER A 1 187 ? -53.580 22.186 17.386 1.00 51.10 705 SER A N 1
ATOM 1417 C CA . SER A 1 187 ? -53.424 21.653 18.736 1.00 48.22 705 SER A CA 1
ATOM 1418 C C . SER A 1 187 ? -54.106 20.304 18.926 1.00 49.50 705 SER A C 1
ATOM 1419 O O . SER A 1 187 ? -53.654 19.484 19.727 1.00 49.33 705 SER A O 1
ATOM 1422 N N . ILE A 1 188 ? -55.188 20.066 18.191 1.00 43.83 706 ILE A N 1
ATOM 1423 C CA . ILE A 1 188 ? -55.954 18.842 18.384 1.00 46.35 706 ILE A CA 1
ATOM 1424 C C . ILE A 1 188 ? -56.144 18.057 17.087 1.00 44.89 706 ILE A C 1
ATOM 1425 O O . ILE A 1 188 ? -56.503 18.619 16.053 1.00 46.75 706 ILE A O 1
ATOM 1430 N N . LEU A 1 189 ? -55.901 16.751 17.163 1.00 46.03 707 LEU A N 1
ATOM 1431 C CA . LEU A 1 189 ? -56.212 15.819 16.087 1.00 41.86 707 LEU A CA 1
ATOM 1432 C C . LEU A 1 189 ? -57.141 14.750 16.640 1.00 45.40 707 LEU A C 1
ATOM 1433 O O . LEU A 1 189 ? -56.735 13.934 17.470 1.00 45.06 707 LEU A O 1
ATOM 1438 N N . GLU A 1 190 ? -58.394 14.767 16.205 1.00 43.22 708 GLU A N 1
ATOM 1439 C CA . GLU A 1 190 ? -59.345 13.732 16.588 1.00 44.04 708 GLU A CA 1
ATOM 1440 C C . GLU A 1 190 ? -59.422 12.637 15.529 1.00 46.50 708 GLU A C 1
ATOM 1441 O O . GLU A 1 190 ? -59.384 12.924 14.333 1.00 51.17 708 GLU A O 1
ATOM 1447 N N . CYS A 1 191 ? -59.534 11.388 15.969 1.00 43.51 709 CYS A N 1
ATOM 1448 C CA . CYS A 1 191 ? -59.646 10.265 15.043 1.00 42.26 709 CYS A CA 1
ATOM 1449 C C . CYS A 1 191 ? -60.346 9.082 15.702 1.00 43.54 709 CYS A C 1
ATOM 1450 O O . CYS A 1 191 ? -60.319 8.936 16.924 1.00 43.53 709 CYS A O 1
ATOM 1453 N N . TYR A 1 192 ? -60.975 8.240 14.889 1.00 44.39 710 TYR A N 1
ATOM 1454 C CA . TYR A 1 192 ? -61.635 7.043 15.400 1.00 46.60 710 TYR A CA 1
ATOM 1455 C C . TYR A 1 192 ? -60.747 5.808 15.269 1.00 45.17 710 TYR A C 1
ATOM 1456 O O . TYR A 1 192 ? -60.284 5.475 14.179 1.00 47.65 710 TYR A O 1
ATOM 1465 N N . THR A 1 193 ? -60.536 5.126 16.390 1.00 44.14 711 THR A N 1
ATOM 1466 C CA . THR A 1 193 ? -59.642 3.971 16.456 1.00 47.66 711 THR A CA 1
ATOM 1467 C C . THR A 1 193 ? -60.133 2.771 15.645 1.00 43.69 711 THR A C 1
ATOM 1468 O O . THR A 1 193 ? -61.318 2.445 15.662 1.00 48.07 711 THR A O 1
ATOM 1472 N N . PRO A 1 194 ? -59.213 2.116 14.921 1.00 48.94 712 PRO A N 1
ATOM 1473 C CA . PRO A 1 194 ? -59.487 0.907 14.137 1.00 45.98 712 PRO A CA 1
ATOM 1474 C C . PRO A 1 194 ? -59.778 -0.306 15.019 1.00 48.00 712 PRO A C 1
ATOM 1475 O O . PRO A 1 194 ? -59.357 -0.341 16.176 1.00 50.67 712 PRO A O 1
ATOM 1479 N N . ALA A 1 195 ? -60.496 -1.282 14.472 1.00 47.37 713 ALA A N 1
ATOM 1480 C CA . ALA A 1 195 ? -60.818 -2.505 15.200 1.00 47.57 713 ALA A CA 1
ATOM 1481 C C . ALA A 1 195 ? -59.652 -3.491 15.189 1.00 44.61 713 ALA A C 1
ATOM 1482 O O . ALA A 1 195 ? -59.213 -3.933 14.127 1.00 53.83 713 ALA A O 1
ATOM 1484 N N . GLN A 1 196 ? -59.139 -3.817 16.370 1.00 42.76 714 GLN A N 1
ATOM 1485 C CA . GLN A 1 196 ? -58.107 -4.844 16.503 1.00 47.82 714 GLN A CA 1
ATOM 1486 C C . GLN A 1 196 ? -58.675 -6.232 16.773 1.00 52.03 714 GLN A C 1
ATOM 1487 O O . GLN A 1 196 ? -59.777 -6.373 17.301 1.00 52.97 714 GLN A O 1
ATOM 1493 N N . THR A 1 197 ? -57.906 -7.252 16.405 1.00 52.31 715 THR A N 1
ATOM 1494 C CA . THR A 1 197 ?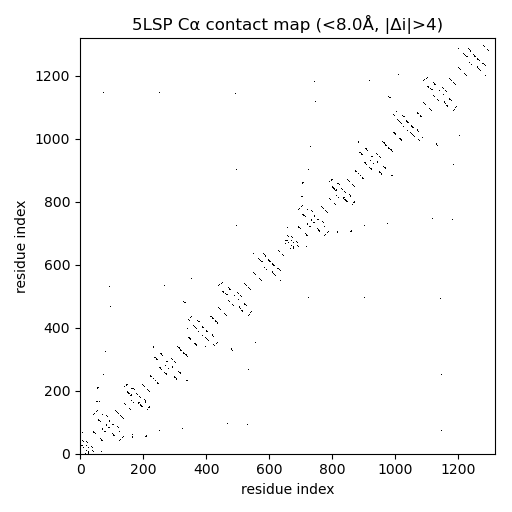 -58.253 -8.637 16.707 1.00 51.34 715 THR A CA 1
ATOM 1495 C C . THR A 1 197 ? -57.442 -9.172 17.889 1.00 54.75 715 THR A C 1
ATOM 1496 O O . THR A 1 197 ? -57.492 -10.365 18.192 1.00 54.46 715 THR A O 1
ATOM 1500 N N . ILE A 1 198 ? -56.695 -8.295 18.556 1.00 53.60 716 ILE A N 1
ATOM 1501 C CA . ILE A 1 198 ? -55.865 -8.716 19.683 1.00 53.66 716 ILE A CA 1
ATOM 1502 C C . ILE A 1 198 ? -56.023 -7.768 20.873 1.00 50.27 716 ILE A C 1
ATOM 1503 O O . ILE A 1 198 ? -56.096 -6.550 20.704 1.00 49.19 716 ILE A O 1
ATOM 1508 N N . SER A 1 199 ? -56.090 -8.332 22.076 1.00 44.62 717 SER A N 1
ATOM 1509 C CA . SER A 1 199 ? -56.092 -7.523 23.288 1.00 50.90 717 SER A CA 1
ATOM 1510 C C . SER A 1 199 ? -54.666 -7.246 23.768 1.00 53.63 717 SER A C 1
ATOM 1511 O O . SER A 1 199 ? -54.019 -8.113 24.359 1.00 50.88 717 SER A O 1
ATOM 1514 N N . THR A 1 200 ? -54.186 -6.036 23.506 1.00 48.79 718 THR A N 1
ATOM 1515 C CA . THR A 1 200 ? -52.840 -5.629 23.887 1.00 47.36 718 THR A CA 1
ATOM 1516 C C . THR A 1 200 ? -52.740 -4.112 23.797 1.00 45.55 718 THR A C 1
ATOM 1517 O O . THR A 1 200 ? -53.690 -3.447 23.386 1.00 43.65 718 THR A O 1
ATOM 1521 N N . GLU A 1 201 ? -51.598 -3.565 24.195 1.00 42.69 719 GLU A N 1
ATOM 1522 C CA . GLU A 1 201 ? -51.386 -2.125 24.120 1.00 44.26 719 GLU A CA 1
ATOM 1523 C C . GLU A 1 201 ? -50.597 -1.768 22.858 1.00 42.54 719 GLU A C 1
ATOM 1524 O O . GLU A 1 201 ? -49.768 -2.546 22.390 1.00 39.69 719 GLU A O 1
ATOM 1530 N N . PHE A 1 202 ? -50.858 -0.582 22.316 1.00 44.23 720 PHE A N 1
ATOM 1531 C CA . PHE A 1 202 ? -50.122 -0.083 21.159 1.00 40.41 720 PHE A CA 1
ATOM 1532 C C . PHE A 1 202 ? -49.827 1.401 21.292 1.00 38.61 720 PHE A C 1
ATOM 1533 O O . PHE A 1 202 ? -50.642 2.163 21.808 1.00 43.11 720 PHE A O 1
ATOM 1541 N N . ALA A 1 203 ? -48.659 1.809 20.809 1.00 40.29 721 ALA A N 1
ATOM 1542 C CA . ALA A 1 203 ? -48.347 3.224 20.707 1.00 40.30 721 ALA A CA 1
ATOM 1543 C C . ALA A 1 203 ? -49.123 3.846 19.558 1.00 37.36 721 ALA A C 1
ATOM 1544 O O . ALA A 1 203 ? -49.322 3.218 18.517 1.00 36.38 721 ALA A O 1
ATOM 1546 N N . VAL A 1 204 ? -49.562 5.082 19.752 1.00 36.03 722 VAL A N 1
ATOM 1547 C CA . VAL A 1 204 ? -50.250 5.811 18.701 1.00 41.08 722 VAL A CA 1
ATOM 1548 C C . VAL A 1 204 ? -49.213 6.525 17.846 1.00 40.60 722 VAL A C 1
ATOM 1549 O O . VAL A 1 204 ? -48.534 7.440 18.309 1.00 41.25 722 VAL A O 1
ATOM 1553 N N . LYS A 1 205 ? -49.079 6.093 16.598 1.00 41.55 723 LYS A N 1
ATOM 1554 C CA . LYS A 1 205 ? -48.084 6.674 15.710 1.00 41.69 723 LYS A CA 1
ATOM 1555 C C . LYS A 1 205 ? -48.695 7.699 14.766 1.00 45.31 723 LYS A C 1
ATOM 1556 O O . LYS A 1 205 ? -49.671 7.415 14.067 1.00 44.17 723 LYS A O 1
ATOM 1562 N N . LEU A 1 206 ? -48.110 8.894 14.757 1.00 40.71 724 LEU A N 1
ATOM 1563 C CA . LEU A 1 206 ? -48.544 9.963 13.869 1.00 42.18 724 LEU A CA 1
ATOM 1564 C C . LEU A 1 206 ? -47.517 10.187 12.762 1.00 47.34 724 LEU A C 1
ATOM 1565 O O . LEU A 1 206 ? -46.313 10.225 13.015 1.00 46.37 724 LEU A O 1
ATOM 1570 N N . LYS A 1 207 ? -47.998 10.320 11.532 1.00 45.41 725 LYS A N 1
ATOM 1571 C CA . LYS A 1 207 ? -47.125 10.554 10.391 1.00 39.69 725 LYS A CA 1
ATOM 1572 C C . LYS A 1 207 ? -47.498 11.850 9.671 1.00 38.57 725 LYS A C 1
ATOM 1573 O O . LYS A 1 207 ? -48.610 11.997 9.172 1.00 42.71 725 LYS A O 1
ATOM 1579 N N . ILE A 1 208 ? -46.560 12.787 9.618 1.00 44.06 726 ILE A N 1
ATOM 1580 C CA . ILE A 1 208 ? -46.757 14.022 8.869 1.00 40.22 726 ILE A CA 1
ATOM 1581 C C . ILE A 1 208 ? -45.662 14.122 7.818 1.00 46.28 726 ILE A C 1
ATOM 1582 O O . ILE A 1 208 ? -44.536 14.529 8.113 1.00 45.56 726 ILE A O 1
ATOM 1587 N N . ASP A 1 209 ? -46.003 13.722 6.596 1.00 51.70 727 ASP A N 1
ATOM 1588 C CA . ASP A 1 209 ? -45.060 13.724 5.488 1.00 43.98 727 ASP A CA 1
ATOM 1589 C C . ASP A 1 209 ? -43.889 12.814 5.864 1.00 49.19 727 ASP A C 1
ATOM 1590 O O . ASP A 1 209 ? -44.086 11.617 6.075 1.00 54.29 727 ASP A O 1
ATOM 1595 N N . LEU A 1 210 ? -42.679 13.355 5.955 1.00 44.71 728 LEU A N 1
ATOM 1596 C CA . LEU A 1 210 ? -41.533 12.527 6.332 1.00 45.24 728 LEU A CA 1
ATOM 1597 C C . LEU A 1 210 ? -41.298 12.465 7.846 1.00 50.56 728 LEU A C 1
ATOM 1598 O O . LEU A 1 210 ? -40.462 11.691 8.312 1.00 47.83 728 LEU A O 1
ATOM 1603 N N . ALA A 1 211 ? -42.028 13.274 8.608 1.00 45.75 729 ALA A N 1
ATOM 1604 C CA . ALA A 1 211 ? -41.906 13.272 10.066 1.00 40.14 729 ALA A CA 1
ATOM 1605 C C . ALA A 1 211 ? -42.677 12.136 10.732 1.00 41.82 729 ALA A C 1
ATOM 1606 O O . ALA A 1 211 ? -43.818 11.853 10.371 1.00 45.59 729 ALA A O 1
ATOM 1608 N N . ASN A 1 212 ? -42.050 11.498 11.717 1.00 41.01 730 ASN A N 1
ATOM 1609 C CA . ASN A 1 212 ? -42.711 10.458 12.497 1.00 41.40 730 ASN A CA 1
ATOM 1610 C C . ASN A 1 212 ? -42.764 10.852 13.967 1.00 43.26 730 ASN A C 1
ATOM 1611 O O . ASN A 1 212 ? -41.789 11.376 14.508 1.00 44.20 730 ASN A O 1
ATOM 1616 N N . ARG A 1 213 ? -43.900 10.595 14.611 1.00 41.21 731 ARG A N 1
ATOM 1617 C CA . ARG A 1 213 ? -44.099 10.958 16.012 1.00 40.79 731 ARG A CA 1
ATOM 1618 C C . ARG A 1 213 ? -44.848 9.849 16.747 1.00 44.55 731 ARG A C 1
ATOM 1619 O O . ARG A 1 213 ? -45.896 9.396 16.297 1.00 39.68 731 ARG A O 1
ATOM 1627 N N . GLU A 1 214 ? -44.286 9.395 17.862 1.00 51.14 732 GLU A N 1
ATOM 1628 C CA . GLU A 1 214 ? -44.948 8.423 18.728 1.00 47.55 732 GLU A CA 1
ATOM 1629 C C . GLU A 1 214 ? -45.463 9.065 20.008 1.00 50.40 732 GLU A C 1
ATOM 1630 O O . GLU A 1 214 ? -45.038 10.160 20.377 1.00 50.09 732 GLU A O 1
ATOM 1636 N N . THR A 1 215 ? -46.384 8.383 20.681 1.00 48.94 733 THR A N 1
ATOM 1637 C CA . THR A 1 215 ? -46.850 8.839 21.985 1.00 50.68 733 THR A CA 1
ATOM 1638 C C . THR A 1 215 ? -47.192 7.666 22.905 1.00 44.62 733 THR A C 1
ATOM 1639 O O . THR A 1 215 ? -46.701 6.554 22.713 1.00 42.99 733 THR A O 1
ATOM 1643 N N . SER A 1 216 ? -48.031 7.931 23.903 1.00 49.67 734 SER A N 1
ATOM 1644 C CA . SER A 1 216 ? -48.383 6.951 24.927 1.00 42.93 734 SER A CA 1
ATOM 1645 C C . SER A 1 216 ? -49.064 5.723 24.326 1.00 42.41 734 SER A C 1
ATOM 1646 O O . SER A 1 216 ? -49.697 5.811 23.270 1.00 43.62 734 SER A O 1
ATOM 1649 N N . ILE A 1 217 ? -48.929 4.583 24.998 1.00 38.23 735 ILE A N 1
ATOM 1650 C CA . ILE A 1 217 ? -49.620 3.364 24.583 1.00 40.34 735 ILE A CA 1
ATOM 1651 C C . ILE A 1 217 ? -51.137 3.434 24.787 1.00 44.56 735 ILE A C 1
ATOM 1652 O O . ILE A 1 217 ? -51.627 4.045 25.735 1.00 42.53 735 ILE A O 1
ATOM 1657 N N . PHE A 1 218 ? -51.864 2.815 23.861 1.00 46.86 736 PHE A N 1
ATOM 1658 C CA . PHE A 1 218 ? -53.320 2.722 23.906 1.00 41.82 736 PHE A CA 1
ATOM 1659 C C . PHE A 1 218 ? -53.735 1.257 24.029 1.00 45.61 736 PHE A C 1
ATOM 1660 O O . PHE A 1 218 ? -53.465 0.458 23.133 1.00 48.72 736 PHE A O 1
ATOM 1668 N N . SER A 1 219 ? -54.380 0.902 25.135 1.00 42.05 737 SER A N 1
ATOM 1669 C CA . SER A 1 219 ? -54.784 -0.483 25.363 1.00 41.38 737 SER A CA 1
ATOM 1670 C C . SER A 1 219 ? -56.115 -0.855 24.717 1.00 48.34 737 SER A C 1
ATOM 1671 O O . SER A 1 219 ? -57.098 -0.122 24.820 1.00 47.96 737 SER A O 1
ATOM 1674 N N . TYR A 1 220 ? -56.141 -2.016 24.071 1.00 48.53 738 TYR A N 1
ATOM 1675 C CA . TYR A 1 220 ? -57.374 -2.571 23.528 1.00 45.51 738 TYR A CA 1
ATOM 1676 C C . TYR A 1 220 ? -57.903 -3.623 24.485 1.00 50.73 738 TYR A C 1
ATOM 1677 O O . TYR A 1 220 ? -57.410 -4.752 24.525 1.00 51.32 738 TYR A O 1
ATOM 1686 N N . ARG A 1 221 ? -58.903 -3.239 25.269 1.00 61.31 739 ARG A N 1
ATOM 1687 C CA . ARG A 1 221 ? -59.482 -4.135 26.254 1.00 55.97 739 ARG A CA 1
ATOM 1688 C C . ARG A 1 221 ? -60.414 -5.095 25.526 1.00 56.79 739 ARG A C 1
ATOM 1689 O O . ARG A 1 221 ? -60.937 -4.759 24.465 1.00 55.47 739 ARG A O 1
ATOM 1697 N N . GLU A 1 222 ? -60.623 -6.287 26.074 1.00 60.05 740 GLU A N 1
ATOM 1698 C CA . GLU A 1 222 ? -61.582 -7.212 25.477 1.00 63.93 740 GLU A CA 1
ATOM 1699 C C . GLU A 1 222 ? -62.910 -7.193 26.229 1.00 67.08 740 GLU A C 1
ATOM 1700 O O . GLU A 1 222 ? -63.799 -6.402 25.919 1.00 69.09 740 GLU A O 1
ATOM 1706 N N . GLN B 2 1 ? -24.664 17.389 -38.683 1.00 66.89 1 GLN H N 1
ATOM 1707 C CA . GLN B 2 1 ? -24.957 16.764 -37.402 1.00 68.31 1 GLN H CA 1
ATOM 1708 C C . GLN B 2 1 ? -23.978 17.317 -36.370 1.00 71.58 1 GLN H C 1
ATOM 1709 O O . GLN B 2 1 ? -22.930 17.871 -36.731 1.00 79.03 1 GLN H O 1
ATOM 1715 N N . MET B 2 2 ? -24.324 17.171 -35.093 1.00 62.40 2 MET H N 1
ATOM 1716 C CA . MET B 2 2 ? -23.504 17.727 -34.026 1.00 62.25 2 MET H CA 1
ATOM 1717 C C . MET B 2 2 ? -22.409 16.789 -33.625 1.00 58.93 2 MET H C 1
ATOM 1718 O O . MET B 2 2 ? -22.503 15.567 -33.734 1.00 54.64 2 MET H O 1
ATOM 1723 N N . GLN B 2 3 ? -21.328 17.397 -33.190 1.00 57.18 3 GLN H N 1
ATOM 1724 C CA . GLN B 2 3 ? -20.206 16.638 -32.737 1.00 50.45 3 GLN H CA 1
ATOM 1725 C C . GLN B 2 3 ? -19.858 17.009 -31.293 1.00 45.29 3 GLN H C 1
ATOM 1726 O O . GLN B 2 3 ? -19.512 18.150 -30.974 1.00 49.05 3 GLN H O 1
ATOM 1732 N N . LEU B 2 4 ? -19.992 16.027 -30.412 1.00 43.31 4 LEU H N 1
ATOM 1733 C CA . LEU B 2 4 ? -19.429 16.131 -29.082 1.00 45.53 4 LEU H CA 1
ATOM 1734 C C . LEU B 2 4 ? -18.171 15.286 -29.076 1.00 40.04 4 LEU H C 1
ATOM 1735 O O . LEU B 2 4 ? -18.222 14.071 -28.890 1.00 46.08 4 LEU H O 1
ATOM 1740 N N . VAL B 2 5 ? -17.040 15.944 -29.287 1.00 36.23 5 VAL H N 1
ATOM 1741 C CA . VAL B 2 5 ? -15.763 15.260 -29.304 1.00 38.79 5 VAL H CA 1
ATOM 1742 C C . VAL B 2 5 ? -15.119 15.332 -27.935 1.00 41.31 5 VAL H C 1
ATOM 1743 O O . VAL B 2 5 ? -14.705 16.403 -27.488 1.00 42.04 5 VAL H O 1
ATOM 1747 N N . GLN B 2 6 ? -15.058 14.188 -27.265 1.00 42.54 6 GLN H N 1
ATOM 1748 C CA . GLN B 2 6 ? -14.451 14.116 -25.944 1.00 48.24 6 GLN H CA 1
ATOM 1749 C C . GLN B 2 6 ? -12.969 13.786 -26.025 1.00 41.79 6 GLN H C 1
ATOM 1750 O O . GLN B 2 6 ? -12.483 13.303 -27.047 1.00 44.05 6 GLN H O 1
ATOM 1756 N N . SER B 2 7 ? -12.259 14.055 -24.937 1.00 43.78 7 SER H N 1
ATOM 1757 C CA . SER B 2 7 ? -10.841 13.740 -24.843 1.00 44.61 7 SER H CA 1
ATOM 1758 C C . SER B 2 7 ? -10.615 12.237 -24.686 1.00 42.22 7 SER H C 1
ATOM 1759 O O . SER B 2 7 ? -11.560 11.478 -24.463 1.00 38.90 7 SER H O 1
ATOM 1762 N N . GLY B 2 8 ? -9.356 11.816 -24.792 1.00 40.02 8 GLY H N 1
ATOM 1763 C CA . GLY B 2 8 ? -9.014 10.405 -24.797 1.00 35.57 8 GLY H CA 1
ATOM 1764 C C . GLY B 2 8 ? -8.967 9.748 -23.429 1.00 40.07 8 GLY H C 1
ATOM 1765 O O . GLY B 2 8 ? -9.110 10.413 -22.403 1.00 40.28 8 GLY H O 1
ATOM 1766 N N . ALA B 2 9 ? -8.763 8.431 -23.429 1.00 38.47 9 ALA H N 1
ATOM 1767 C CA . ALA B 2 9 ? -8.770 7.625 -22.211 1.00 34.91 9 ALA H CA 1
ATOM 1768 C C . ALA B 2 9 ? -7.737 8.110 -21.209 1.00 42.07 9 ALA H C 1
ATOM 1769 O O . ALA B 2 9 ? -6.709 8.666 -21.589 1.00 46.55 9 ALA H O 1
ATOM 1771 N N . GLU B 2 10 ? -8.017 7.902 -19.926 1.00 42.74 10 GLU H N 1
ATOM 1772 C CA . GLU B 2 10 ? -7.124 8.370 -18.876 1.00 41.02 10 GLU H CA 1
ATOM 1773 C C . GLU B 2 10 ? -6.737 7.230 -17.942 1.00 44.05 10 GLU H C 1
ATOM 1774 O O . GLU B 2 10 ? -7.521 6.309 -17.712 1.00 43.92 10 GLU H O 1
ATOM 1780 N N . VAL B 2 11 ? -5.521 7.300 -17.408 1.00 48.60 11 VAL H N 1
ATOM 1781 C CA . VAL B 2 11 ? -5.038 6.333 -16.429 1.00 43.72 11 VAL H CA 1
ATOM 1782 C C . VAL B 2 11 ? -4.414 7.087 -15.260 1.00 48.19 11 VAL H C 1
ATOM 1783 O O . VAL B 2 11 ? -3.224 7.396 -15.276 1.00 49.34 11 VAL H O 1
ATOM 1787 N N . LYS B 2 12 ? -5.231 7.394 -14.258 1.00 47.89 12 LYS H N 1
ATOM 1788 C CA . LYS B 2 12 ? -4.778 8.125 -13.080 1.00 50.87 12 LYS H CA 1
ATOM 1789 C C . LYS B 2 12 ? -4.553 7.233 -11.862 1.00 50.90 12 LYS H C 1
ATOM 1790 O O . LYS B 2 12 ? -5.252 6.236 -11.670 1.00 49.11 12 LYS H O 1
ATOM 1796 N N . LYS B 2 13 ? -3.569 7.598 -11.045 1.00 48.04 13 LYS H N 1
ATOM 1797 C CA . LYS B 2 13 ? -3.353 6.945 -9.762 1.00 46.56 13 LYS H CA 1
ATOM 1798 C C . LYS B 2 13 ? -4.487 7.392 -8.840 1.00 51.20 13 LYS H C 1
ATOM 1799 O O . LYS B 2 13 ? -5.080 8.448 -9.068 1.00 52.41 13 LYS H O 1
ATOM 1805 N N . PRO B 2 14 ? -4.811 6.594 -7.811 1.00 48.83 14 PRO H N 1
ATOM 1806 C CA . PRO B 2 14 ? -5.813 7.046 -6.838 1.00 46.39 14 PRO H CA 1
ATOM 1807 C C . PRO B 2 14 ? -5.401 8.358 -6.174 1.00 49.57 14 PRO H C 1
ATOM 1808 O O . PRO B 2 14 ? -4.218 8.549 -5.897 1.00 55.15 14 PRO H O 1
ATOM 1812 N N . GLY B 2 15 ? -6.360 9.247 -5.933 1.00 50.14 15 GLY H N 1
ATOM 1813 C CA . GLY B 2 15 ? -6.066 10.529 -5.318 1.00 53.05 15 GLY H CA 1
ATOM 1814 C C . GLY B 2 15 ? -5.741 11.639 -6.303 1.00 57.61 15 GLY H C 1
ATOM 1815 O O . GLY B 2 15 ? -5.791 12.819 -5.955 1.00 57.96 15 GLY H O 1
ATOM 1816 N N . ALA B 2 16 ? -5.404 11.265 -7.532 1.00 51.74 16 ALA H N 1
ATOM 1817 C CA . ALA B 2 16 ? -5.053 12.245 -8.553 1.00 53.15 16 ALA H CA 1
ATOM 1818 C C . ALA B 2 16 ? -6.305 12.889 -9.150 1.00 57.42 16 ALA H C 1
ATOM 1819 O O . ALA B 2 16 ? -7.375 12.284 -9.159 1.00 57.32 16 ALA H O 1
ATOM 1821 N N . PRO B 2 17 ? -6.179 14.138 -9.626 1.00 56.02 17 PRO H N 1
ATOM 1822 C CA . PRO B 2 17 ? -7.246 14.796 -10.386 1.00 47.69 17 PRO H CA 1
ATOM 1823 C C . PRO B 2 17 ? -7.336 14.308 -11.829 1.00 52.59 17 PRO H C 1
ATOM 1824 O O . PRO B 2 17 ? -6.370 13.755 -12.356 1.00 54.41 17 PRO H O 1
ATOM 1828 N N . VAL B 2 18 ? -8.492 14.505 -12.453 1.00 54.36 18 VAL H N 1
ATOM 1829 C CA . VAL B 2 18 ? -8.642 14.238 -13.877 1.00 51.01 18 VAL H CA 1
ATOM 1830 C C . VAL B 2 18 ? -9.624 15.247 -14.463 1.00 48.18 18 VAL H C 1
ATOM 1831 O O . VAL B 2 18 ? -10.572 15.663 -13.799 1.00 47.56 18 VAL H O 1
ATOM 1835 N N . LYS B 2 19 ? -9.374 15.659 -15.699 1.00 47.68 19 LYS H N 1
ATOM 1836 C CA . LYS B 2 19 ? -10.195 16.659 -16.362 1.00 44.24 19 LYS H CA 1
ATOM 1837 C C . LYS B 2 19 ? -10.546 16.141 -17.749 1.00 46.76 19 LYS H C 1
ATOM 1838 O O . LYS B 2 19 ? -9.669 15.975 -18.598 1.00 48.51 19 LYS H O 1
ATOM 1844 N N . VAL B 2 20 ? -11.828 15.886 -17.979 1.00 44.20 20 VAL H N 1
ATOM 1845 C CA . VAL B 2 20 ? -12.275 15.393 -19.272 1.00 45.23 20 VAL H CA 1
ATOM 1846 C C . VAL B 2 20 ? -12.877 16.543 -20.062 1.00 44.14 20 VAL H C 1
ATOM 1847 O O . VAL B 2 20 ? -13.716 17.283 -19.550 1.00 44.27 20 VAL H O 1
ATOM 1851 N N . SER B 2 21 ? -12.442 16.697 -21.307 1.00 42.47 21 SER H N 1
ATOM 1852 C CA . SER B 2 21 ? -12.953 17.768 -22.153 1.00 45.01 21 SER H CA 1
ATOM 1853 C C . SER B 2 21 ? -14.018 17.280 -23.130 1.00 42.12 21 SER H C 1
ATOM 1854 O O . SER B 2 21 ? -14.122 16.088 -23.421 1.00 40.43 21 SER H O 1
ATOM 1857 N N . CYS B 2 22 ? -14.810 18.224 -23.625 1.00 42.60 22 CYS H N 1
ATOM 1858 C CA . CYS B 2 22 ? -15.883 17.933 -24.565 1.00 43.08 22 CYS H CA 1
ATOM 1859 C C . CYS B 2 22 ? -16.076 19.127 -25.494 1.00 39.94 22 CYS H C 1
ATOM 1860 O O . CYS B 2 22 ? -16.834 20.044 -25.181 1.00 37.41 22 CYS H O 1
ATOM 1863 N N . LYS B 2 23 ? -15.363 19.130 -26.617 1.00 40.89 23 LYS H N 1
ATOM 1864 C CA . LYS B 2 23 ? -15.507 20.192 -27.608 1.00 44.81 23 LYS H CA 1
ATOM 1865 C C . LYS B 2 23 ? -16.740 19.929 -28.465 1.00 45.47 23 LYS H C 1
ATOM 1866 O O . LYS B 2 23 ? -16.987 18.790 -28.860 1.00 44.96 23 LYS H O 1
ATOM 1872 N N . VAL B 2 24 ? -17.506 20.978 -28.761 1.00 45.22 24 VAL H N 1
ATOM 1873 C CA . VAL B 2 24 ? -18.723 20.816 -29.553 1.00 48.56 24 VAL H CA 1
ATOM 1874 C C . VAL B 2 24 ? -18.668 21.617 -30.849 1.00 45.57 24 VAL H C 1
ATOM 1875 O O . VAL B 2 24 ? -17.933 22.601 -30.958 1.00 47.27 24 VAL H O 1
ATOM 1879 N N . SER B 2 25 ? -19.433 21.163 -31.836 1.00 48.29 25 SER H N 1
ATOM 1880 C CA . SER B 2 25 ? -19.518 21.820 -33.134 1.00 46.83 25 SER H CA 1
ATOM 1881 C C . SER B 2 25 ? -20.796 21.388 -33.836 1.00 54.93 25 SER H C 1
ATOM 1882 O O . SER B 2 25 ? -21.164 20.213 -33.797 1.00 57.75 25 SER H O 1
ATOM 1885 N N . GLY B 2 26 ? -21.485 22.334 -34.461 1.00 54.84 26 GLY H N 1
ATOM 1886 C CA . GLY B 2 26 ? -22.685 22.011 -35.207 1.00 48.88 26 GLY H CA 1
ATOM 1887 C C . GLY B 2 26 ? -23.845 22.859 -34.738 1.00 46.74 26 GLY H C 1
ATOM 1888 O O . GLY B 2 26 ? -24.870 22.969 -35.412 1.00 53.11 26 GLY H O 1
ATOM 1889 N N . TYR B 2 27 ? -23.679 23.457 -33.565 1.00 49.08 27 TYR H N 1
ATOM 1890 C CA . TYR B 2 27 ? -24.705 24.309 -32.981 1.00 46.64 27 TYR H CA 1
ATOM 1891 C C . TYR B 2 27 ? -24.035 25.364 -32.119 1.00 38.07 27 TYR H C 1
ATOM 1892 O O . TYR B 2 27 ? -22.817 25.349 -31.950 1.00 43.13 27 TYR H O 1
ATOM 1901 N N . THR B 2 28 ? -24.823 26.290 -31.589 1.00 36.73 28 THR H N 1
ATOM 1902 C CA . THR B 2 28 ? -24.279 27.327 -30.726 1.00 39.65 28 THR H CA 1
ATOM 1903 C C . THR B 2 28 ? -24.168 26.811 -29.295 1.00 41.20 28 THR H C 1
ATOM 1904 O O . THR B 2 28 ? -25.173 26.515 -28.649 1.00 43.95 28 THR H O 1
ATOM 1908 N N . PHE B 2 29 ? -22.932 26.718 -28.815 1.00 36.99 29 PHE H N 1
ATOM 1909 C CA . PHE B 2 29 ? -22.605 26.120 -27.525 1.00 38.71 29 PHE H CA 1
ATOM 1910 C C . PHE B 2 29 ? -23.403 26.707 -26.357 1.00 42.22 29 PHE H C 1
ATOM 1911 O O . PHE B 2 29 ? -23.780 25.988 -25.431 1.00 38.68 29 PHE H O 1
ATOM 1919 N N . THR B 2 30 ? -23.679 28.006 -26.420 1.00 41.24 30 THR H N 1
ATOM 1920 C CA . THR B 2 30 ? -24.330 28.705 -25.315 1.00 43.78 30 THR H CA 1
ATOM 1921 C C . THR B 2 30 ? -25.843 28.520 -25.269 1.00 45.55 30 THR H C 1
ATOM 1922 O O . THR B 2 30 ? -26.487 28.905 -24.292 1.00 47.65 30 THR H O 1
ATOM 1926 N N . ASP B 2 31 ? -26.416 27.937 -26.317 1.00 42.96 31 ASP H N 1
ATOM 1927 C CA . ASP B 2 31 ? -27.869 27.818 -26.393 1.00 41.71 31 ASP H CA 1
ATOM 1928 C C . ASP B 2 31 ? -28.437 26.771 -25.440 1.00 42.10 31 ASP H C 1
ATOM 1929 O O . ASP B 2 31 ? -29.574 26.897 -24.984 1.00 46.89 31 ASP H O 1
ATOM 1934 N N . TYR B 2 32 ? -27.646 25.753 -25.120 1.00 40.18 32 TYR H N 1
ATOM 1935 C CA . TYR B 2 32 ? -28.168 24.604 -24.386 1.00 40.07 32 TYR H CA 1
ATOM 1936 C C . TYR B 2 32 ? -27.294 24.189 -23.206 1.00 39.11 32 TYR H C 1
ATOM 1937 O O . TYR B 2 32 ? -26.086 24.432 -23.196 1.00 37.72 32 TYR H O 1
ATOM 1946 N N . TYR B 2 33 ? -27.915 23.547 -22.220 1.00 35.62 33 TYR H N 1
ATOM 1947 C CA . TYR B 2 33 ? -27.186 23.001 -21.081 1.00 36.14 33 TYR H CA 1
ATOM 1948 C C . TYR B 2 33 ? -26.354 21.798 -21.512 1.00 34.68 33 TYR H C 1
ATOM 1949 O O . TYR B 2 33 ? -26.587 21.213 -22.569 1.00 36.48 33 TYR H O 1
ATOM 1958 N N . MET B 2 34 ? -25.389 21.433 -20.676 1.00 34.18 34 MET H N 1
ATOM 1959 C CA . MET B 2 34 ? -24.514 20.300 -20.939 1.00 35.86 34 MET H CA 1
ATOM 1960 C C . MET B 2 34 ? -24.495 19.336 -19.754 1.00 41.29 34 MET H C 1
ATOM 1961 O O . MET B 2 34 ? -24.003 19.674 -18.676 1.00 39.47 34 MET H O 1
ATOM 1966 N N . HIS B 2 35 ? -25.057 18.147 -19.944 1.00 39.12 35 HIS H N 1
ATOM 1967 C CA . HIS B 2 35 ? -25.010 17.115 -18.914 1.00 37.62 35 HIS H CA 1
ATOM 1968 C C . HIS B 2 35 ? -23.701 16.342 -18.947 1.00 39.41 35 HIS H C 1
ATOM 1969 O O . HIS B 2 35 ? -23.062 16.237 -19.991 1.00 43.65 35 HIS H O 1
ATOM 1976 N N . TRP B 2 36 ? -23.309 15.797 -17.800 1.00 36.97 36 TRP H N 1
ATOM 1977 C CA . TRP B 2 36 ? -22.275 14.771 -17.766 1.00 37.99 36 TRP H CA 1
ATOM 1978 C C . TRP B 2 36 ? -22.875 13.522 -17.134 1.00 34.96 36 TRP H C 1
ATOM 1979 O O . TRP B 2 36 ? -23.677 13.615 -16.205 1.00 36.36 36 TRP H O 1
ATOM 1990 N N . VAL B 2 37 ? -22.495 12.357 -17.645 1.00 31.81 37 VAL H N 1
ATOM 1991 C CA . VAL B 2 37 ? -23.102 11.101 -17.222 1.00 34.51 37 VAL H CA 1
ATOM 1992 C C . VAL B 2 37 ? -22.030 10.041 -16.993 1.00 34.59 37 VAL H C 1
ATOM 1993 O O . VAL B 2 37 ? -21.123 9.875 -17.809 1.00 33.51 37 VAL H O 1
ATOM 1997 N N . GLN B 2 38 ? -22.133 9.334 -15.873 1.00 32.18 38 GLN H N 1
ATOM 1998 C CA . GLN B 2 38 ? -21.175 8.290 -15.530 1.00 36.40 38 GLN H CA 1
ATOM 1999 C C . GLN B 2 38 ? -21.712 6.894 -15.838 1.00 35.81 38 GLN H C 1
ATOM 2000 O O . GLN B 2 38 ? -22.894 6.617 -15.637 1.00 38.43 38 GLN H O 1
ATOM 2006 N N . GLN B 2 39 ? -20.836 6.018 -16.321 1.00 31.93 39 GLN H N 1
ATOM 2007 C CA . GLN B 2 39 ? -21.193 4.619 -16.527 1.00 37.03 39 GLN H CA 1
ATOM 2008 C C . GLN B 2 39 ? -20.052 3.700 -16.100 1.00 37.20 39 GLN H C 1
ATOM 2009 O O . GLN B 2 39 ? -19.076 3.520 -16.827 1.00 47.20 39 GLN H O 1
ATOM 2015 N N . ALA B 2 40 ? -20.194 3.123 -14.912 1.00 36.26 40 ALA H N 1
ATOM 2016 C CA . ALA B 2 40 ? -19.233 2.168 -14.378 1.00 40.08 40 ALA H CA 1
ATOM 2017 C C . ALA B 2 40 ? -19.300 0.880 -15.185 1.00 44.24 40 ALA H C 1
ATOM 2018 O O . ALA B 2 40 ? -20.325 0.598 -15.804 1.00 46.46 40 ALA H O 1
ATOM 2020 N N . PRO B 2 41 ? -18.208 0.096 -15.193 1.00 47.27 41 PRO H N 1
ATOM 2021 C CA . PRO B 2 41 ? -18.161 -1.085 -16.061 1.00 44.53 41 PRO H CA 1
ATOM 2022 C C . PRO B 2 41 ? -19.276 -2.087 -15.767 1.00 46.60 41 PRO H C 1
ATOM 2023 O O . PRO B 2 41 ? -19.459 -2.500 -14.622 1.00 54.29 41 PRO H O 1
ATOM 2027 N N . GLY B 2 42 ? -20.012 -2.465 -16.809 1.00 50.69 42 GLY H N 1
ATOM 2028 C CA . GLY B 2 42 ? -21.115 -3.404 -16.680 1.00 51.86 42 GLY H CA 1
ATOM 2029 C C . GLY B 2 42 ? -22.340 -2.833 -15.991 1.00 49.91 42 GLY H C 1
ATOM 2030 O O . GLY B 2 42 ? -23.250 -3.577 -15.619 1.00 63.17 42 GLY H O 1
ATOM 2031 N N . LYS B 2 43 ? -22.370 -1.515 -15.817 1.00 47.43 43 LYS H N 1
ATOM 2032 C CA . LYS B 2 43 ? -23.435 -0.887 -15.045 1.00 45.41 43 LYS H CA 1
ATOM 2033 C C . LYS B 2 43 ? -24.226 0.117 -15.892 1.00 50.36 43 LYS H C 1
ATOM 2034 O O . LYS B 2 43 ? -23.867 0.400 -17.037 1.00 47.26 43 LYS H O 1
ATOM 2040 N N . GLY B 2 44 ? -25.308 0.645 -15.324 1.00 43.62 44 GLY H N 1
ATOM 2041 C CA . GLY B 2 44 ? -26.202 1.541 -16.041 1.00 47.13 44 GLY H CA 1
ATOM 2042 C C . GLY B 2 44 ? -25.694 2.969 -16.148 1.00 42.05 44 GLY H C 1
ATOM 2043 O O . GLY B 2 44 ? -24.616 3.292 -15.658 1.00 41.58 44 GLY H O 1
ATOM 2044 N N . LEU B 2 45 ? -26.467 3.825 -16.811 1.00 42.89 45 LEU H N 1
ATOM 2045 C CA . LEU B 2 45 ? -26.170 5.254 -16.853 1.00 35.00 45 LEU H CA 1
ATOM 2046 C C . LEU B 2 45 ? -26.541 5.961 -15.560 1.00 37.00 45 LEU H C 1
ATOM 2047 O O . LEU B 2 45 ? -27.524 5.611 -14.908 1.00 42.00 45 LEU H O 1
ATOM 2052 N N . GLU B 2 46 ? -25.746 6.960 -15.192 1.00 41.71 46 GLU H N 1
ATOM 2053 C CA . GLU B 2 46 ? -25.998 7.716 -13.973 1.00 41.19 46 GLU H CA 1
ATOM 2054 C C . GLU B 2 46 ? -25.617 9.189 -14.128 1.00 36.11 46 GLU H C 1
ATOM 2055 O O . GLU B 2 46 ? -24.465 9.525 -14.404 1.00 38.54 46 GLU H O 1
ATOM 2061 N N . TRP B 2 47 ? -26.606 10.058 -13.960 1.00 33.70 47 TRP H N 1
ATOM 2062 C CA . TRP B 2 47 ? -26.426 11.496 -14.129 1.00 35.70 47 TRP H CA 1
ATOM 2063 C C . TRP B 2 47 ? -25.512 12.097 -13.062 1.00 41.46 47 TRP H C 1
ATOM 2064 O O . TRP B 2 47 ? -25.700 11.863 -11.867 1.00 38.36 47 TRP H O 1
ATOM 2075 N N . MET B 2 48 ? -24.530 12.883 -13.496 1.00 41.23 48 MET H N 1
ATOM 2076 C CA . MET B 2 48 ? -23.574 13.493 -12.576 1.00 39.62 48 MET H CA 1
ATOM 2077 C C . MET B 2 48 ? -23.941 14.934 -12.251 1.00 40.74 48 MET H C 1
ATOM 2078 O O . MET B 2 48 ? -23.984 15.331 -11.084 1.00 39.98 48 MET H O 1
ATOM 2083 N N . GLY B 2 49 ? -24.178 15.721 -13.295 1.00 37.64 49 GLY H N 1
ATOM 2084 C CA . GLY B 2 49 ? -24.593 17.101 -13.137 1.00 38.93 49 GLY H CA 1
ATOM 2085 C C . GLY B 2 49 ? -24.668 17.814 -14.472 1.00 37.00 49 GLY H C 1
ATOM 2086 O O . GLY B 2 49 ? -24.528 17.191 -15.523 1.00 37.59 49 GLY H O 1
ATOM 2087 N N . LEU B 2 50 ? -24.872 19.126 -14.433 1.00 33.56 50 LEU H N 1
ATOM 2088 C CA . LEU B 2 50 ? -24.944 19.911 -15.658 1.00 41.59 50 LEU H CA 1
ATOM 2089 C C . LEU B 2 50 ? -24.409 21.321 -15.450 1.00 43.28 50 LEU H C 1
ATOM 2090 O O . LEU B 2 50 ? -24.172 21.751 -14.322 1.00 42.04 50 LEU H O 1
ATOM 2095 N N . VAL B 2 51 ? -24.221 22.028 -16.558 1.00 42.28 51 VAL H N 1
ATOM 2096 C CA . VAL B 2 51 ? -23.739 23.398 -16.533 1.00 37.91 51 VAL H CA 1
ATOM 2097 C C . VAL B 2 51 ? -24.493 24.201 -17.589 1.00 41.81 51 VAL H C 1
ATOM 2098 O O . VAL B 2 51 ? -24.872 23.661 -18.630 1.00 40.01 51 VAL H O 1
ATOM 2102 N N . ASP B 2 52 ? -24.736 25.479 -17.312 1.00 40.77 52 ASP H N 1
ATOM 2103 C CA . ASP B 2 52 ? -25.290 26.372 -18.323 1.00 40.59 52 ASP H CA 1
ATOM 2104 C C . ASP B 2 52 ? -24.164 27.233 -18.885 1.00 42.72 52 ASP H C 1
ATOM 2105 O O . ASP B 2 52 ? -23.686 28.154 -18.222 1.00 44.55 52 ASP H O 1
ATOM 2110 N N . PRO B 2 53 ? -23.736 26.928 -20.117 1.00 43.36 53 PRO H N 1
ATOM 2111 C CA . PRO B 2 53 ? -22.592 27.596 -20.742 1.00 42.87 53 PRO H CA 1
ATOM 2112 C C . PRO B 2 53 ? -22.748 29.114 -20.842 1.00 41.49 53 PRO H C 1
ATOM 2113 O O . PRO B 2 53 ? -21.742 29.815 -20.908 1.00 46.35 53 PRO H O 1
ATOM 2117 N N . GLU B 2 54 ? -23.978 29.614 -20.850 1.00 42.32 54 GLU H N 1
ATOM 2118 C CA . GLU B 2 54 ? -24.188 31.046 -21.030 1.00 45.09 54 GLU H CA 1
ATOM 2119 C C . GLU B 2 54 ? -23.754 31.844 -19.792 1.00 44.76 54 GLU H C 1
ATOM 2120 O O . GLU B 2 54 ? -23.166 32.915 -19.927 1.00 49.35 54 GLU H O 1
ATOM 2126 N N . ASP B 2 55 ? -24.034 31.336 -18.592 1.00 40.78 55 ASP H N 1
ATOM 2127 C CA . ASP B 2 55 ? -23.679 32.083 -17.380 1.00 49.00 55 ASP H CA 1
ATOM 2128 C C . ASP B 2 55 ? -22.764 31.315 -16.421 1.00 47.16 55 ASP H C 1
ATOM 2129 O O . ASP B 2 55 ? -22.205 31.901 -15.495 1.00 49.77 55 ASP H O 1
ATOM 2134 N N . GLY B 2 56 ? -22.625 30.010 -16.623 1.00 42.64 56 GLY H N 1
ATOM 2135 C CA . GLY B 2 56 ? -21.692 29.230 -15.830 1.00 40.65 56 GLY H CA 1
ATOM 2136 C C . GLY B 2 56 ? -22.336 28.522 -14.654 1.00 46.97 56 GLY H C 1
ATOM 2137 O O . GLY B 2 56 ? -21.646 27.954 -13.805 1.00 39.84 56 GLY H O 1
ATOM 2138 N N . GLU B 2 57 ? -23.663 28.562 -14.596 1.00 43.26 57 GLU H N 1
ATOM 2139 C CA . GLU B 2 57 ? -24.386 27.932 -13.499 1.00 41.63 57 GLU H CA 1
ATOM 2140 C C . GLU B 2 57 ? -24.216 26.426 -13.576 1.00 42.40 57 GLU H C 1
ATOM 2141 O O . GLU B 2 57 ? -24.120 25.865 -14.667 1.00 40.99 57 GLU H O 1
ATOM 2147 N N . THR B 2 58 ? -24.177 25.776 -12.418 1.00 40.37 58 THR H N 1
ATOM 2148 C CA . THR B 2 58 ? -24.037 24.329 -12.363 1.00 34.37 58 THR H CA 1
ATOM 2149 C C . THR B 2 58 ? -25.080 23.734 -11.428 1.00 38.53 58 THR H C 1
ATOM 2150 O O . THR B 2 58 ? -25.571 24.402 -10.521 1.00 35.33 58 THR H O 1
ATOM 2154 N N . ILE B 2 59 ? -25.426 22.476 -11.674 1.00 39.74 59 ILE H N 1
ATOM 2155 C CA . ILE B 2 59 ? -26.324 21.731 -10.807 1.00 37.32 59 ILE H CA 1
ATOM 2156 C C . ILE B 2 59 ? -25.773 20.320 -10.685 1.00 42.83 59 ILE H C 1
ATOM 2157 O O . ILE B 2 59 ? -25.704 19.600 -11.676 1.00 45.91 59 ILE H O 1
ATOM 2162 N N . TYR B 2 60 ? -25.377 19.918 -9.483 1.00 41.81 60 TYR H N 1
ATOM 2163 C CA . TYR B 2 60 ? -24.808 18.587 -9.310 1.00 43.05 60 TYR H CA 1
ATOM 2164 C C . TYR B 2 60 ? -25.768 17.632 -8.621 1.00 46.39 60 TYR H C 1
ATOM 2165 O O . TYR B 2 60 ? -26.632 18.046 -7.845 1.00 51.29 60 TYR H O 1
ATOM 2174 N N . ALA B 2 61 ? -25.601 16.345 -8.900 1.00 44.26 61 ALA H N 1
ATOM 2175 C CA . ALA B 2 61 ? -26.324 15.326 -8.164 1.00 44.60 61 ALA H CA 1
ATOM 2176 C C . ALA B 2 61 ? -25.688 15.262 -6.786 1.00 49.66 61 ALA H C 1
ATOM 2177 O O . ALA B 2 61 ? -24.513 15.585 -6.638 1.00 43.98 61 ALA H O 1
ATOM 2179 N N . GLU B 2 62 ? -26.454 14.851 -5.783 1.00 55.58 62 GLU H N 1
ATOM 2180 C CA . GLU B 2 62 ? -25.957 14.840 -4.414 1.00 52.77 62 GLU H CA 1
ATOM 2181 C C . GLU B 2 62 ? -24.748 13.920 -4.287 1.00 53.13 62 GLU H C 1
ATOM 2182 O O . GLU B 2 62 ? -23.827 14.188 -3.517 1.00 52.88 62 GLU H O 1
ATOM 2188 N N . LYS B 2 63 ? -24.771 12.827 -5.040 1.00 51.16 63 LYS H N 1
ATOM 2189 C CA . LYS B 2 63 ? -23.722 11.817 -4.977 1.00 47.71 63 LYS H CA 1
ATOM 2190 C C . LYS B 2 63 ? -22.348 12.359 -5.421 1.00 50.57 63 LYS H C 1
ATOM 2191 O O . LYS B 2 63 ? -21.313 11.920 -4.921 1.00 54.40 63 LYS H O 1
ATOM 2197 N N . PHE B 2 64 ? -22.330 13.291 -6.371 1.00 57.38 64 PHE H N 1
ATOM 2198 C CA . PHE B 2 64 ? -21.061 13.840 -6.852 1.00 52.13 64 PHE H CA 1
ATOM 2199 C C . PHE B 2 64 ? -20.810 15.260 -6.338 1.00 48.53 64 PHE H C 1
ATOM 2200 O O . PHE B 2 64 ? -19.881 15.934 -6.778 1.00 46.97 64 PHE H O 1
ATOM 2208 N N . GLN B 2 65 ? -21.622 15.703 -5.386 1.00 54.80 65 GLN H N 1
ATOM 2209 C CA . GLN B 2 65 ? -21.497 17.058 -4.860 1.00 52.28 65 GLN H CA 1
ATOM 2210 C C . GLN B 2 65 ? -20.173 17.206 -4.114 1.00 55.57 65 GLN H C 1
ATOM 2211 O O . GLN B 2 65 ? -19.843 16.392 -3.250 1.00 56.09 65 GLN H O 1
ATOM 2217 N N . GLY B 2 66 ? -19.420 18.248 -4.453 1.00 53.62 66 GLY H N 1
ATOM 2218 C CA . GLY B 2 66 ? -18.146 18.520 -3.812 1.00 54.23 66 GLY H CA 1
ATOM 2219 C C . GLY B 2 66 ? -16.940 17.869 -4.467 1.00 56.77 66 GLY H C 1
ATOM 2220 O O . GLY B 2 66 ? -15.829 18.394 -4.377 1.00 65.58 66 GLY H O 1
ATOM 2221 N N . ARG B 2 67 ? -17.147 16.725 -5.114 1.00 51.76 67 ARG H N 1
ATOM 2222 C CA . ARG B 2 67 ? -16.049 15.999 -5.751 1.00 52.31 67 ARG H CA 1
ATOM 2223 C C . ARG B 2 67 ? -15.890 16.294 -7.240 1.00 49.76 67 ARG H C 1
ATOM 2224 O O . ARG B 2 67 ? -14.794 16.175 -7.787 1.00 53.85 67 ARG H O 1
ATOM 2232 N N . VAL B 2 68 ? -16.979 16.684 -7.892 1.00 49.81 68 VAL H N 1
ATOM 2233 C CA . VAL B 2 68 ? -16.943 16.935 -9.327 1.00 44.04 68 VAL H CA 1
ATOM 2234 C C . VAL B 2 68 ? -17.100 18.428 -9.591 1.00 41.92 68 VAL H C 1
ATOM 2235 O O . VAL B 2 68 ? -17.817 19.124 -8.874 1.00 43.75 68 VAL H O 1
ATOM 2239 N N . THR B 2 69 ? -16.399 18.925 -10.602 1.00 49.94 69 THR H N 1
ATOM 2240 C CA . THR B 2 69 ? -16.550 20.314 -11.009 1.00 49.84 69 THR H CA 1
ATOM 2241 C C . THR B 2 69 ? -16.740 20.424 -12.513 1.00 41.64 69 THR H C 1
ATOM 2242 O O . THR B 2 69 ? -15.811 20.197 -13.286 1.00 37.94 69 THR H O 1
ATOM 2246 N N . ILE B 2 70 ? -17.955 20.765 -12.923 1.00 38.30 70 ILE H N 1
ATOM 2247 C CA . ILE B 2 70 ? -18.242 20.965 -14.333 1.00 41.10 70 ILE H CA 1
ATOM 2248 C C . ILE B 2 70 ? -18.053 22.429 -14.702 1.00 40.52 70 ILE H C 1
ATOM 2249 O O . ILE B 2 70 ? -18.559 23.321 -14.022 1.00 40.08 70 ILE H O 1
ATOM 2254 N N . THR B 2 71 ? -17.317 22.670 -15.782 1.00 39.27 71 THR H N 1
ATOM 2255 C CA . THR B 2 71 ? -17.102 24.025 -16.272 1.00 38.75 71 THR H CA 1
ATOM 2256 C C . THR B 2 71 ? -17.352 24.088 -17.773 1.00 41.62 71 THR H C 1
ATOM 2257 O O . THR B 2 71 ? -17.503 23.058 -18.435 1.00 40.06 71 THR H O 1
ATOM 2261 N N . ALA B 2 72 ? -17.383 25.304 -18.307 1.00 42.76 72 ALA H N 1
ATOM 2262 C CA . ALA B 2 72 ? -17.677 25.511 -19.717 1.00 38.25 72 ALA H CA 1
ATOM 2263 C C . ALA B 2 72 ? -16.937 26.726 -20.252 1.00 45.36 72 ALA H C 1
ATOM 2264 O O . ALA B 2 72 ? -17.127 27.842 -19.770 1.00 57.58 72 ALA H O 1
ATOM 2266 N N . ASP B 2 73 ? -16.082 26.496 -21.241 1.00 45.71 73 ASP H N 1
ATOM 2267 C CA . ASP B 2 73 ? -15.344 27.564 -21.908 1.00 46.47 73 ASP H CA 1
ATOM 2268 C C . ASP B 2 73 ? -16.054 28.018 -23.181 1.00 46.37 73 ASP H C 1
ATOM 2269 O O . ASP B 2 73 ? -16.021 27.317 -24.193 1.00 48.07 73 ASP H O 1
ATOM 2274 N N . THR B 2 74 ? -16.686 29.187 -23.144 1.00 45.81 74 THR H N 1
ATOM 2275 C CA . THR B 2 74 ? -17.407 29.680 -24.320 1.00 47.26 74 THR H CA 1
ATOM 2276 C C . THR B 2 74 ? -16.448 30.202 -25.386 1.00 55.87 74 THR H C 1
ATOM 2277 O O . THR B 2 74 ? -16.836 30.391 -26.538 1.00 59.01 74 THR H O 1
ATOM 2281 N N . SER B 2 75 ? -15.198 30.437 -24.997 1.00 56.50 75 SER H N 1
ATOM 2282 C CA . SER B 2 75 ? -14.183 30.919 -25.929 1.00 57.78 75 SER H CA 1
ATOM 2283 C C . SER B 2 75 ? -13.734 29.830 -26.892 1.00 56.72 75 SER H C 1
ATOM 2284 O O . SER B 2 75 ? -13.265 30.121 -27.991 1.00 63.56 75 SER H O 1
ATOM 2287 N N . THR B 2 76 ? -13.902 28.574 -26.487 1.00 54.09 76 THR H N 1
ATOM 2288 C CA . THR B 2 76 ? -13.473 27.450 -27.312 1.00 51.07 76 THR H CA 1
ATOM 2289 C C . THR B 2 76 ? -14.556 26.394 -27.478 1.00 49.00 76 THR H C 1
ATOM 2290 O O . THR B 2 76 ? -14.273 25.286 -27.938 1.00 44.62 76 THR H O 1
ATOM 2294 N N . ASP B 2 77 ? -15.790 26.749 -27.122 1.00 49.93 77 ASP H N 1
ATOM 2295 C CA . ASP B 2 77 ? -16.938 25.856 -27.261 1.00 45.69 77 ASP H CA 1
ATOM 2296 C C . ASP B 2 77 ? -16.666 24.496 -26.631 1.00 46.71 77 ASP H C 1
ATOM 2297 O O . ASP B 2 77 ? -16.934 23.458 -27.236 1.00 46.05 77 ASP H O 1
ATOM 2302 N N . THR B 2 78 ? -16.134 24.505 -25.413 1.00 46.41 78 THR H N 1
ATOM 2303 C CA . THR B 2 78 ? -15.744 23.264 -24.762 1.00 43.49 78 THR H CA 1
ATOM 2304 C C . THR B 2 78 ? -16.275 23.181 -23.338 1.00 47.48 78 THR H C 1
ATOM 2305 O O . THR B 2 78 ? -16.276 24.167 -22.598 1.00 46.49 78 THR H O 1
ATOM 2309 N N . ALA B 2 79 ? -16.730 21.991 -22.966 1.00 43.93 79 ALA H N 1
ATOM 2310 C CA . ALA B 2 79 ? -17.215 21.738 -21.622 1.00 48.39 79 ALA H CA 1
ATOM 2311 C C . ALA B 2 79 ? -16.235 20.800 -20.941 1.00 45.37 79 ALA H C 1
ATOM 2312 O O . ALA B 2 79 ? -15.793 19.815 -21.533 1.00 41.12 79 ALA H O 1
ATOM 2314 N N . TYR B 2 80 ? -15.881 21.112 -19.702 1.00 47.02 80 TYR H N 1
ATOM 2315 C CA . TYR B 2 80 ? -14.962 20.266 -18.955 1.00 45.46 80 TYR H CA 1
ATOM 2316 C C . TYR B 2 80 ? -15.640 19.616 -17.755 1.00 45.04 80 TYR H C 1
ATOM 2317 O O . TYR B 2 80 ? -16.619 20.138 -17.217 1.00 40.20 80 TYR H O 1
ATOM 2326 N N . MET B 2 81 ? -15.103 18.473 -17.343 1.00 40.89 81 MET H N 1
ATOM 2327 C CA . MET B 2 81 ? -15.595 17.758 -16.175 1.00 44.12 81 MET H CA 1
ATOM 2328 C C . MET B 2 81 ? -14.395 17.320 -15.353 1.00 41.44 81 MET H C 1
ATOM 2329 O O . MET B 2 81 ? -13.708 16.365 -15.710 1.00 44.29 81 MET H O 1
ATOM 2334 N N . GLU B 2 82 ? -14.139 18.015 -14.253 1.00 43.99 82 GLU H N 1
ATOM 2335 C CA . GLU B 2 82 ? -13.009 17.659 -13.407 1.00 47.58 82 GLU H CA 1
ATOM 2336 C C . GLU B 2 82 ? -13.417 16.894 -12.153 1.00 49.93 82 GLU H C 1
ATOM 2337 O O . GLU B 2 82 ? -14.345 17.277 -11.435 1.00 49.61 82 GLU H O 1
ATOM 2343 N N . LEU B 2 83 ? -12.696 15.809 -11.900 1.00 47.29 83 LEU H N 1
ATOM 2344 C CA . LEU B 2 83 ? -12.936 14.970 -10.740 1.00 54.22 83 LEU H CA 1
ATOM 2345 C C . LEU B 2 83 ? -11.701 14.974 -9.854 1.00 58.09 83 LEU H C 1
ATOM 2346 O O . LEU B 2 83 ? -10.749 14.234 -10.102 1.00 59.07 83 LEU H O 1
ATOM 2351 N N . SER B 2 84 ? -11.706 15.826 -8.836 1.00 60.75 84 SER H N 1
ATOM 2352 C CA . SER B 2 84 ? -10.592 15.875 -7.903 1.00 69.21 84 SER H CA 1
ATOM 2353 C C . SER B 2 84 ? -10.670 14.671 -6.974 1.00 68.21 84 SER H C 1
ATOM 2354 O O . SER B 2 84 ? -11.764 14.176 -6.691 1.00 62.30 84 SER H O 1
ATOM 2357 N N . SER B 2 85 ? -9.511 14.201 -6.518 1.00 56.98 85 SER H N 1
ATOM 2358 C CA . SER B 2 85 ? -9.440 13.077 -5.582 1.00 63.29 85 SER H CA 1
ATOM 2359 C C . SER B 2 85 ? -10.148 11.821 -6.094 1.00 59.11 85 SER H C 1
ATOM 2360 O O . SER B 2 85 ? -11.194 11.435 -5.568 1.00 56.97 85 SER H O 1
ATOM 2363 N N . LEU B 2 86 ? -9.588 11.195 -7.124 1.00 50.05 86 LEU H N 1
ATOM 2364 C CA . LEU B 2 86 ? -10.167 9.974 -7.676 1.00 53.55 86 LEU H CA 1
ATOM 2365 C C . LEU B 2 86 ? -10.081 8.794 -6.716 1.00 53.67 86 LEU H C 1
ATOM 2366 O O . LEU B 2 86 ? -9.072 8.594 -6.043 1.00 54.08 86 LEU H O 1
ATOM 2371 N N . ARG B 2 87 ? -11.157 8.019 -6.653 1.00 59.33 87 ARG H N 1
ATOM 2372 C CA . ARG B 2 87 ? -11.163 6.781 -5.891 1.00 51.70 87 ARG H CA 1
ATOM 2373 C C . ARG B 2 87 ? -11.186 5.632 -6.888 1.00 55.48 87 ARG H C 1
ATOM 2374 O O . ARG B 2 87 ? -11.394 5.852 -8.084 1.00 59.95 87 ARG H O 1
ATOM 2382 N N . SER B 2 88 ? -10.948 4.416 -6.406 1.00 52.41 88 SER H N 1
ATOM 2383 C CA . SER B 2 88 ? -10.892 3.235 -7.265 1.00 52.53 88 SER H CA 1
ATOM 2384 C C . SER B 2 88 ? -12.254 3.030 -7.915 1.00 56.22 88 SER H C 1
ATOM 2385 O O . SER B 2 88 ? -12.364 2.596 -9.063 1.00 58.29 88 SER H O 1
ATOM 2388 N N . GLU B 2 89 ? -13.289 3.371 -7.163 1.00 62.15 89 GLU H N 1
ATOM 2389 C CA . GLU B 2 89 ? -14.670 3.272 -7.609 1.00 62.17 89 GLU H CA 1
ATOM 2390 C C . GLU B 2 89 ? -14.940 4.072 -8.885 1.00 58.18 89 GLU H C 1
ATOM 2391 O O . GLU B 2 89 ? -15.784 3.712 -9.691 1.00 57.74 89 GLU H O 1
ATOM 2397 N N . ASP B 2 90 ? -14.166 5.132 -9.077 1.00 52.73 90 ASP H N 1
ATOM 2398 C CA . ASP B 2 90 ? -14.450 6.136 -10.096 1.00 49.65 90 ASP H CA 1
ATOM 2399 C C . ASP B 2 90 ? -14.099 5.676 -11.513 1.00 50.44 90 ASP H C 1
ATOM 2400 O O . ASP B 2 90 ? -14.303 6.412 -12.480 1.00 49.81 90 ASP H O 1
ATOM 2405 N N . THR B 2 91 ? -13.547 4.471 -11.625 1.00 42.70 91 THR H N 1
ATOM 2406 C CA . THR B 2 91 ? -13.277 3.873 -12.924 1.00 44.25 91 THR H CA 1
ATOM 2407 C C . THR B 2 91 ? -14.577 3.717 -13.697 1.00 48.51 91 THR H C 1
ATOM 2408 O O . THR B 2 91 ? -15.447 2.936 -13.308 1.00 49.20 91 THR H O 1
ATOM 2412 N N . ALA B 2 92 ? -14.700 4.458 -14.793 1.00 47.90 92 ALA H N 1
ATOM 2413 C CA . ALA B 2 92 ? -15.928 4.464 -15.583 1.00 42.65 92 ALA H CA 1
ATOM 2414 C C . ALA B 2 92 ? -15.741 5.208 -16.894 1.00 42.62 92 ALA H C 1
ATOM 2415 O O . ALA B 2 92 ? -14.795 5.981 -17.052 1.00 42.29 92 ALA H O 1
ATOM 2417 N N . VAL B 2 93 ? -16.643 4.965 -17.839 1.00 42.08 93 VAL H N 1
ATOM 2418 C CA . VAL B 2 93 ? -16.735 5.809 -19.020 1.00 39.56 93 VAL H CA 1
ATOM 2419 C C . VAL B 2 93 ? -17.569 7.031 -18.656 1.00 38.94 93 VAL H C 1
ATOM 2420 O O . VAL B 2 93 ? -18.630 6.902 -18.051 1.00 36.24 93 VAL H O 1
ATOM 2424 N N . TYR B 2 94 ? -17.086 8.214 -19.016 1.00 39.13 94 TYR H N 1
ATOM 2425 C CA . TYR B 2 94 ? -17.806 9.446 -18.728 1.00 32.93 94 TYR H CA 1
ATOM 2426 C C . TYR B 2 94 ? -18.297 10.100 -20.014 1.00 40.44 94 TYR H C 1
ATOM 2427 O O . TYR B 2 94 ? -17.510 10.409 -20.910 1.00 41.43 94 TYR H O 1
ATOM 2436 N N . TYR B 2 95 ? -19.607 10.303 -20.101 1.00 40.54 95 TYR H N 1
ATOM 2437 C CA . TYR B 2 95 ? -20.199 10.955 -21.263 1.00 37.69 95 TYR H CA 1
ATOM 2438 C C . TYR B 2 95 ? -20.564 12.401 -20.991 1.00 39.32 95 TYR H C 1
ATOM 2439 O O . TYR B 2 95 ? -20.962 12.754 -19.882 1.00 38.50 95 TYR H O 1
ATOM 2448 N N . CYS B 2 96 ? -20.447 13.232 -22.020 1.00 37.05 96 CYS H N 1
ATOM 2449 C CA . CYS B 2 96 ? -21.006 14.571 -21.963 1.00 42.71 96 CYS H CA 1
ATOM 2450 C C . CYS B 2 96 ? -22.172 14.595 -22.935 1.00 37.53 96 CYS H C 1
ATOM 2451 O O . CYS B 2 96 ? -22.134 13.929 -23.969 1.00 36.99 96 CYS H O 1
ATOM 2454 N N . ALA B 2 97 ? -23.214 15.350 -22.606 1.00 34.45 97 ALA H N 1
ATOM 2455 C CA . ALA B 2 97 ? -24.414 15.329 -23.426 1.00 42.38 97 ALA H CA 1
ATOM 2456 C C . ALA B 2 97 ? -25.136 16.666 -23.459 1.00 41.37 97 ALA H C 1
ATOM 2457 O O . ALA B 2 97 ? -25.307 17.308 -22.428 1.00 51.20 97 ALA H O 1
ATOM 2459 N N . THR B 2 98 ? -25.583 17.067 -24.644 1.00 39.80 98 THR H N 1
ATOM 2460 C CA . THR B 2 98 ? -26.331 18.309 -24.786 1.00 37.94 98 THR H CA 1
ATOM 2461 C C . THR B 2 98 ? -27.766 18.109 -24.310 1.00 39.36 98 THR H C 1
ATOM 2462 O O . THR B 2 98 ? -28.404 17.103 -24.631 1.00 33.13 98 THR H O 1
ATOM 2466 N N . ASP B 2 99 ? -28.269 19.075 -23.548 1.00 40.05 99 ASP H N 1
ATOM 2467 C CA . ASP B 2 99 ? -29.618 19.001 -23.002 1.00 35.03 99 ASP H CA 1
ATOM 2468 C C . ASP B 2 99 ? -30.662 19.235 -24.090 1.00 41.18 99 ASP H C 1
ATOM 2469 O O . ASP B 2 99 ? -30.485 20.087 -24.959 1.00 42.91 99 ASP H O 1
ATOM 2474 N N . ALA B 2 100 ? -31.753 18.477 -24.027 1.00 41.01 100 ALA H N 1
ATOM 2475 C CA . ALA B 2 100 ? -32.777 18.488 -25.070 1.00 40.21 100 ALA H CA 1
ATOM 2476 C C . ALA B 2 100 ? -33.631 19.751 -25.060 1.00 40.84 100 ALA H C 1
ATOM 2477 O O . ALA B 2 100 ? -33.732 20.442 -24.044 1.00 41.32 100 ALA H O 1
ATOM 2479 N N . THR B 2 101 ? -34.245 20.039 -26.205 1.00 37.95 101 THR H N 1
ATOM 2480 C CA . THR B 2 101 ? -35.109 21.205 -26.365 1.00 39.66 101 THR H CA 1
ATOM 2481 C C . THR B 2 101 ? -36.490 20.973 -25.751 1.00 42.07 101 THR H C 1
ATOM 2482 O O . THR B 2 101 ? -37.332 21.869 -25.733 1.00 43.95 101 THR H O 1
ATOM 2486 N N . THR B 2 102 ? -36.715 19.761 -25.256 1.00 38.22 102 THR H N 1
ATOM 2487 C CA . THR B 2 102 ? -37.945 19.419 -24.556 1.00 35.64 102 THR H CA 1
ATOM 2488 C C . THR B 2 102 ? -38.097 20.268 -23.294 1.00 42.20 102 THR H C 1
ATOM 2489 O O . THR B 2 102 ? -37.103 20.778 -22.774 1.00 43.93 102 THR H O 1
ATOM 2493 N N . PRO B 2 103 ? -39.341 20.437 -22.803 1.00 43.69 103 PRO H N 1
ATOM 2494 C CA . PRO B 2 103 ? -39.553 21.209 -21.569 1.00 37.68 103 PRO H CA 1
ATOM 2495 C C . PRO B 2 103 ? -38.827 20.591 -20.381 1.00 37.37 103 PRO H C 1
ATOM 2496 O O . PRO B 2 103 ? -38.386 21.297 -19.474 1.00 44.77 103 PRO H O 1
ATOM 2500 N N . TYR B 2 104 ? -38.712 19.269 -20.403 1.00 35.71 104 TYR H N 1
ATOM 2501 C CA . TYR B 2 104 ? -38.047 18.518 -19.349 1.00 37.78 104 TYR H CA 1
ATOM 2502 C C . TYR B 2 104 ? -36.604 18.210 -19.724 1.00 41.37 104 TYR H C 1
ATOM 2503 O O . TYR B 2 104 ? -36.200 18.373 -20.875 1.00 45.06 104 TYR H O 1
ATOM 2512 N N . TRP B 2 105 ? -35.828 17.769 -18.743 1.00 34.15 105 TRP H N 1
ATOM 2513 C CA . TRP B 2 105 ? -34.428 17.442 -18.961 1.00 38.36 105 TRP H CA 1
ATOM 2514 C C . TRP B 2 105 ? -34.255 16.157 -19.760 1.00 37.59 105 TRP H C 1
ATOM 2515 O O . TRP B 2 105 ? -34.975 15.181 -19.555 1.00 39.03 105 TRP H O 1
ATOM 2526 N N . GLY B 2 106 ? -33.283 16.160 -20.663 1.00 34.90 106 GLY H N 1
ATOM 2527 C CA . GLY B 2 106 ? -32.988 14.986 -21.458 1.00 37.89 106 GLY H CA 1
ATOM 2528 C C . GLY B 2 106 ? -31.682 15.149 -22.200 1.00 38.87 106 GLY H C 1
ATOM 2529 O O . GLY B 2 106 ? -31.169 16.263 -22.339 1.00 38.72 106 GLY H O 1
ATOM 2530 N N . MET B 2 107 ? -31.138 14.037 -22.676 1.00 33.75 107 MET H N 1
ATOM 2531 C CA . MET B 2 107 ? -29.834 14.064 -23.305 1.00 37.84 107 MET H CA 1
ATOM 2532 C C . MET B 2 107 ? -29.991 13.896 -24.804 1.00 38.61 107 MET H C 1
ATOM 2533 O O . MET B 2 107 ? -30.063 12.781 -25.320 1.00 37.15 107 MET H O 1
ATOM 2538 N N . MET B 2 108 ? -29.993 15.034 -25.486 1.00 36.39 108 MET H N 1
ATOM 2539 C CA . MET B 2 108 ? -30.242 15.132 -26.915 1.00 42.75 108 MET H CA 1
ATOM 2540 C C . MET B 2 108 ? -29.083 14.552 -27.691 1.00 39.46 108 MET H C 1
ATOM 2541 O O . MET B 2 108 ? -29.240 13.649 -28.511 1.00 34.07 108 MET H O 1
ATOM 2546 N N . TRP B 2 109 ? -27.907 15.103 -27.431 1.00 45.61 109 TRP H N 1
ATOM 2547 C CA . TRP B 2 109 ? -26.692 14.667 -28.102 1.00 43.32 109 TRP H CA 1
ATOM 2548 C C . TRP B 2 109 ? -25.637 14.096 -27.153 1.00 38.57 109 TRP H C 1
ATOM 2549 O O . TRP B 2 109 ? -25.478 14.581 -26.046 1.00 41.09 109 TRP H O 1
ATOM 2560 N N . TRP B 2 110 ? -24.893 13.089 -27.610 1.00 38.17 110 TRP H N 1
ATOM 2561 C CA . TRP B 2 110 ? -23.904 12.422 -26.759 1.00 39.17 110 TRP H CA 1
ATOM 2562 C C . TRP B 2 110 ? -22.491 12.463 -27.349 1.00 39.43 110 TRP H C 1
ATOM 2563 O O . TRP B 2 110 ? -22.317 12.440 -28.566 1.00 38.86 110 TRP H O 1
ATOM 2574 N N . GLY B 2 111 ? -21.488 12.502 -26.474 1.00 39.51 111 GLY H N 1
ATOM 2575 C CA . GLY B 2 111 ? -20.103 12.344 -26.880 1.00 34.37 111 GLY H CA 1
ATOM 2576 C C . GLY B 2 111 ? -19.793 10.866 -27.013 1.00 37.22 111 GLY H C 1
ATOM 2577 O O . GLY B 2 111 ? -20.668 10.036 -26.786 1.00 38.04 111 GLY H O 1
ATOM 2578 N N . GLN B 2 112 ? -18.562 10.523 -27.379 1.00 36.52 112 GLN H N 1
ATOM 2579 C CA . GLN B 2 112 ? -18.233 9.121 -27.615 1.00 37.35 112 GLN H CA 1
ATOM 2580 C C . GLN B 2 112 ? -17.833 8.445 -26.312 1.00 41.60 112 GLN H C 1
ATOM 2581 O O . GLN B 2 112 ? -17.665 7.227 -26.258 1.00 48.90 112 GLN H O 1
ATOM 2587 N N . GLY B 2 113 ? -17.691 9.245 -25.261 1.00 38.82 113 GLY H N 1
ATOM 2588 C CA . GLY B 2 113 ? -17.299 8.737 -23.960 1.00 35.52 113 GLY H CA 1
ATOM 2589 C C . GLY B 2 113 ? -15.798 8.761 -23.746 1.00 46.59 113 GLY H C 1
ATOM 2590 O O . GLY B 2 113 ? -15.017 8.774 -24.699 1.00 42.39 113 GLY H O 1
ATOM 2591 N N . THR B 2 114 ? -15.398 8.750 -22.478 1.00 44.48 114 THR H N 1
ATOM 2592 C CA . THR B 2 114 ? -13.994 8.808 -22.097 1.00 35.63 114 THR H CA 1
ATOM 2593 C C . THR B 2 114 ? -13.726 7.855 -20.943 1.00 39.32 114 THR H C 1
ATOM 2594 O O . THR B 2 114 ? -14.197 8.074 -19.826 1.00 37.28 114 THR H O 1
ATOM 2598 N N . LEU B 2 115 ? -12.969 6.798 -21.212 1.00 39.39 115 LEU H N 1
ATOM 2599 C CA . LEU B 2 115 ? -12.634 5.836 -20.170 1.00 38.51 115 LEU H CA 1
ATOM 2600 C C . LEU B 2 115 ? -11.589 6.393 -19.207 1.00 39.83 115 LEU H C 1
ATOM 2601 O O . LEU B 2 115 ? -10.446 6.640 -19.588 1.00 39.36 115 LEU H O 1
ATOM 2606 N N . VAL B 2 116 ? -12.000 6.603 -17.961 1.00 40.68 116 VAL H N 1
ATOM 2607 C CA . VAL B 2 116 ? -11.080 6.987 -16.899 1.00 41.91 116 VAL H CA 1
ATOM 2608 C C . VAL B 2 116 ? -10.875 5.798 -15.973 1.00 45.09 116 VAL H C 1
ATOM 2609 O O . VAL B 2 116 ? -11.709 5.528 -15.116 1.00 50.89 116 VAL H O 1
ATOM 2613 N N . THR B 2 117 ? -9.781 5.068 -16.166 1.00 41.45 117 THR H N 1
ATOM 2614 C CA . THR B 2 117 ? -9.456 3.961 -15.273 1.00 46.31 117 THR H CA 1
ATOM 2615 C C . THR B 2 117 ? -8.658 4.501 -14.079 1.00 51.17 117 THR H C 1
ATOM 2616 O O . THR B 2 117 ? -7.852 5.418 -14.234 1.00 48.70 117 THR H O 1
ATOM 2620 N N . VAL B 2 118 ? -8.870 3.925 -12.898 1.00 44.23 118 VAL H N 1
ATOM 2621 C CA . VAL B 2 118 ? -8.171 4.353 -11.687 1.00 38.98 118 VAL H CA 1
ATOM 2622 C C . VAL B 2 118 ? -7.493 3.170 -11.001 1.00 45.62 118 VAL H C 1
ATOM 2623 O O . VAL B 2 118 ? -8.156 2.238 -10.548 1.00 46.88 118 VAL H O 1
ATOM 2627 N N . SER B 2 119 ? -6.166 3.207 -10.936 1.00 47.89 119 SER H N 1
ATOM 2628 C CA . SER B 2 119 ? -5.392 2.081 -10.426 1.00 49.23 119 SER H CA 1
ATOM 2629 C C . SER B 2 119 ? -4.051 2.547 -9.874 1.00 49.25 119 SER H C 1
ATOM 2630 O O . SER B 2 119 ? -3.441 3.477 -10.401 1.00 51.77 119 SER H O 1
ATOM 2633 N N . SER B 2 120 ? -3.604 1.897 -8.804 1.00 47.47 120 SER H N 1
ATOM 2634 C CA . SER B 2 120 ? -2.302 2.186 -8.212 1.00 52.60 120 SER H CA 1
ATOM 2635 C C . SER B 2 120 ? -1.173 1.471 -8.948 1.00 48.11 120 SER H C 1
ATOM 2636 O O . SER B 2 120 ? -0.000 1.778 -8.743 1.00 50.16 120 SER H O 1
ATOM 2639 N N . ALA B 2 121 ? -1.538 0.515 -9.798 1.00 43.85 121 ALA H N 1
ATOM 2640 C CA . ALA B 2 121 ? -0.563 -0.280 -10.539 1.00 46.92 121 ALA H CA 1
ATOM 2641 C C . ALA B 2 121 ? 0.198 0.510 -11.604 1.00 47.32 121 ALA H C 1
ATOM 2642 O O . ALA B 2 121 ? -0.316 1.469 -12.178 1.00 50.72 121 ALA H O 1
ATOM 2644 N N . SER B 2 122 ? 1.437 0.090 -11.842 1.00 46.25 122 SER H N 1
ATOM 2645 C CA . SER B 2 122 ? 2.291 0.633 -12.897 1.00 43.25 122 SER H CA 1
ATOM 2646 C C . SER B 2 122 ? 2.330 -0.331 -14.078 1.00 42.13 122 SER H C 1
ATOM 2647 O O . SER B 2 122 ? 1.839 -1.455 -13.975 1.00 44.28 122 SER H O 1
ATOM 2650 N N . THR B 2 123 ? 2.895 0.109 -15.200 1.00 40.72 123 THR H N 1
ATOM 2651 C CA . THR B 2 123 ? 2.927 -0.722 -16.398 1.00 40.89 123 THR H CA 1
ATOM 2652 C C . THR B 2 123 ? 3.645 -2.036 -16.113 1.00 43.88 123 THR H C 1
ATOM 2653 O O . THR B 2 123 ? 4.726 -2.054 -15.520 1.00 46.20 123 THR H O 1
ATOM 2657 N N . LYS B 2 124 ? 3.035 -3.135 -16.542 1.00 41.99 124 LYS H N 1
ATOM 2658 C CA . LYS B 2 124 ? 3.600 -4.456 -16.314 1.00 43.84 124 LYS H CA 1
ATOM 2659 C C . LYS B 2 124 ? 3.133 -5.464 -17.358 1.00 43.76 124 LYS H C 1
ATOM 2660 O O . LYS B 2 124 ? 1.943 -5.550 -17.658 1.00 47.04 124 LYS H O 1
ATOM 2666 N N . GLY B 2 125 ? 4.071 -6.227 -17.905 1.00 44.89 125 GLY H N 1
ATOM 2667 C CA . GLY B 2 125 ? 3.737 -7.280 -18.844 1.00 41.55 125 GLY H CA 1
ATOM 2668 C C . GLY B 2 125 ? 2.980 -8.397 -18.150 1.00 45.51 125 GLY H C 1
ATOM 2669 O O . GLY B 2 125 ? 3.115 -8.590 -16.941 1.00 43.56 125 GLY H O 1
ATOM 2670 N N . PRO B 2 126 ? 2.166 -9.136 -18.913 1.00 49.14 126 PRO H N 1
ATOM 2671 C CA . PRO B 2 126 ? 1.379 -10.264 -18.405 1.00 45.89 126 PRO H CA 1
ATOM 2672 C C . PRO B 2 126 ? 2.229 -11.475 -18.040 1.00 50.93 126 PRO H C 1
ATOM 2673 O O . PRO B 2 126 ? 3.366 -11.596 -18.494 1.00 48.24 126 PRO H O 1
ATOM 2677 N N . SER B 2 127 ? 1.666 -12.364 -17.230 1.00 53.95 127 SER H N 1
ATOM 2678 C CA . SER B 2 127 ? 2.302 -13.639 -16.949 1.00 49.94 127 SER H CA 1
ATOM 2679 C C . SER B 2 127 ? 1.453 -14.730 -17.575 1.00 48.94 127 SER H C 1
ATOM 2680 O O . SER B 2 127 ? 0.363 -15.038 -17.097 1.00 50.86 127 SER H O 1
ATOM 2683 N N . VAL B 2 128 ? 1.966 -15.314 -18.651 1.00 48.94 128 VAL H N 1
ATOM 2684 C CA . VAL B 2 128 ? 1.202 -16.277 -19.429 1.00 43.07 128 VAL H CA 1
ATOM 2685 C C . VAL B 2 128 ? 1.449 -17.700 -18.950 1.00 41.16 128 VAL H C 1
ATOM 2686 O O . VAL B 2 128 ? 2.584 -18.172 -18.931 1.00 49.04 128 VAL H O 1
ATOM 2690 N N . PHE B 2 129 ? 0.372 -18.382 -18.579 1.00 48.40 129 PHE H N 1
ATOM 2691 C CA . PHE B 2 129 ? 0.450 -19.752 -18.089 1.00 51.37 129 PHE H CA 1
ATOM 2692 C C . PHE B 2 129 ? -0.417 -20.690 -18.923 1.00 53.51 129 PHE H C 1
ATOM 2693 O O . PHE B 2 129 ? -1.543 -20.349 -19.286 1.00 53.18 129 PHE H O 1
ATOM 2701 N N . PRO B 2 130 ? 0.115 -21.879 -19.233 1.00 55.79 130 PRO H N 1
ATOM 2702 C CA . PRO B 2 130 ? -0.599 -22.898 -20.010 1.00 52.91 130 PRO H CA 1
ATOM 2703 C C . PRO B 2 130 ? -1.831 -23.465 -19.311 1.00 55.06 130 PRO H C 1
ATOM 2704 O O . PRO B 2 130 ? -1.860 -23.596 -18.087 1.00 59.35 130 PRO H O 1
ATOM 2708 N N . LEU B 2 131 ? -2.839 -23.798 -20.111 1.00 56.74 131 LEU H N 1
ATOM 2709 C CA . LEU B 2 131 ? -4.017 -24.516 -19.644 1.00 47.70 131 LEU H CA 1
ATOM 2710 C C . LEU B 2 131 ? -4.086 -25.845 -20.391 1.00 46.85 131 LEU H C 1
ATOM 2711 O O . LEU B 2 131 ? -4.632 -25.925 -21.489 1.00 53.93 131 LEU H O 1
ATOM 2716 N N . ALA B 2 132 ? -3.522 -26.885 -19.786 1.00 49.99 132 ALA H N 1
ATOM 2717 C CA . ALA B 2 132 ? -3.336 -28.171 -20.449 1.00 52.92 132 ALA H CA 1
ATOM 2718 C C . ALA B 2 132 ? -4.590 -29.025 -20.347 1.00 59.05 132 ALA H C 1
ATOM 2719 O O . ALA B 2 132 ? -5.292 -28.977 -19.338 1.00 64.42 132 ALA H O 1
ATOM 2721 N N . PRO B 2 133 ? -4.874 -29.820 -21.391 1.00 56.33 133 PRO H N 1
ATOM 2722 C CA . PRO B 2 133 ? -6.089 -30.641 -21.345 1.00 65.59 133 PRO H CA 1
ATOM 2723 C C . PRO B 2 133 ? -6.015 -31.790 -20.346 1.00 72.79 133 PRO H C 1
ATOM 2724 O O . PRO B 2 133 ? -4.937 -32.317 -20.071 1.00 81.89 133 PRO H O 1
ATOM 2728 N N . SER B 2 134 ? -7.175 -32.181 -19.829 1.00 79.98 134 SER H N 1
ATOM 2729 C CA . SER B 2 134 ? -7.280 -33.297 -18.899 1.00 86.71 134 SER H CA 1
ATOM 2730 C C . SER B 2 134 ? -8.515 -34.138 -19.213 1.00 83.51 134 SER H C 1
ATOM 2731 O O . SER B 2 134 ? -8.454 -35.365 -19.256 1.00 83.40 134 SER H O 1
ATOM 2733 N N . GLY B 2 140 ? -13.510 -37.312 -23.488 1.00 69.02 140 GLY H N 1
ATOM 2734 C CA . GLY B 2 140 ? -14.482 -37.007 -24.521 1.00 70.06 140 GLY H CA 1
ATOM 2735 C C . GLY B 2 140 ? -13.939 -37.239 -25.919 1.00 86.30 140 GLY H C 1
ATOM 2736 O O . GLY B 2 140 ? -12.939 -37.935 -26.099 1.00 89.41 140 GLY H O 1
ATOM 2737 N N . GLY B 2 141 ? -14.604 -36.657 -26.913 1.00 86.78 141 GLY H N 1
ATOM 2738 C CA . GLY B 2 141 ? -14.153 -36.751 -28.291 1.00 76.28 141 GLY H CA 1
ATOM 2739 C C . GLY B 2 141 ? -13.324 -35.537 -28.656 1.00 76.70 141 GLY H C 1
ATOM 2740 O O . GLY B 2 141 ? -12.398 -35.610 -29.464 1.00 68.95 141 GLY H O 1
ATOM 2741 N N . THR B 2 142 ? -13.671 -34.411 -28.045 1.00 78.24 142 THR H N 1
ATOM 2742 C CA . THR B 2 142 ? -12.939 -33.165 -28.214 1.00 73.32 142 THR H CA 1
ATOM 2743 C C . THR B 2 142 ? -12.367 -32.711 -26.874 1.00 75.09 142 THR H C 1
ATOM 2744 O O . THR B 2 142 ? -12.928 -33.011 -25.818 1.00 78.05 142 THR H O 1
ATOM 2748 N N . ALA B 2 143 ? -11.244 -32.004 -26.911 1.00 71.37 143 ALA H N 1
ATOM 2749 C CA . ALA B 2 143 ? -10.639 -31.526 -25.677 1.00 67.82 143 ALA H CA 1
ATOM 2750 C C . ALA B 2 143 ? -10.284 -30.052 -25.790 1.00 60.20 143 ALA H C 1
ATOM 2751 O O . ALA B 2 143 ? -10.099 -29.525 -26.885 1.00 61.85 143 ALA H O 1
ATOM 2753 N N . ALA B 2 144 ? -10.189 -29.394 -24.641 1.00 63.28 144 ALA H N 1
ATOM 2754 C CA . ALA B 2 144 ? -9.999 -27.955 -24.603 1.00 53.95 144 ALA H CA 1
ATOM 2755 C C . ALA B 2 144 ? -8.643 -27.615 -24.015 1.00 56.89 144 ALA H C 1
ATOM 2756 O O . ALA B 2 144 ? -8.092 -28.368 -23.214 1.00 61.79 144 ALA H O 1
ATOM 2758 N N . LEU B 2 145 ? -8.116 -26.467 -24.416 1.00 53.35 145 LEU H N 1
ATOM 2759 C CA . LEU B 2 145 ? -6.838 -25.990 -23.919 1.00 50.63 145 LEU H CA 1
ATOM 2760 C C . LEU B 2 145 ? -6.795 -24.479 -24.051 1.00 51.55 145 LEU H C 1
ATOM 2761 O O . LEU B 2 145 ? -7.566 -23.896 -24.812 1.00 53.56 145 LEU H O 1
ATOM 2766 N N . GLY B 2 146 ? -5.904 -23.840 -23.306 1.00 51.47 146 GLY H N 1
ATOM 2767 C CA . GLY B 2 146 ? -5.861 -22.394 -23.320 1.00 46.84 146 GLY H CA 1
ATOM 2768 C C . GLY B 2 146 ? -4.677 -21.763 -22.625 1.00 51.13 146 GLY H C 1
ATOM 2769 O O . GLY B 2 146 ? -3.651 -22.403 -22.385 1.00 45.98 146 GLY H O 1
ATOM 2770 N N . CYS B 2 147 ? -4.832 -20.485 -22.304 1.00 51.29 147 CYS H N 1
ATOM 2771 C CA . CYS B 2 147 ? -3.745 -19.687 -21.766 1.00 46.49 147 CYS H CA 1
ATOM 2772 C C . CYS B 2 147 ? -4.253 -18.683 -20.757 1.00 43.46 147 CYS H C 1
ATOM 2773 O O . CYS B 2 147 ? -5.046 -17.800 -21.088 1.00 44.23 147 CYS H O 1
ATOM 2776 N N . LEU B 2 148 ? -3.803 -18.831 -19.519 1.00 40.66 148 LEU H N 1
ATOM 2777 C CA . LEU B 2 148 ? -4.111 -17.850 -18.499 1.00 42.72 148 LEU H CA 1
ATOM 2778 C C . LEU B 2 148 ? -3.166 -16.679 -18.708 1.00 43.96 148 LEU H C 1
ATOM 2779 O O . LEU B 2 148 ? -1.947 -16.846 -18.714 1.00 46.54 148 LEU H O 1
ATOM 2784 N N . VAL B 2 149 ? -3.730 -15.495 -18.897 1.00 46.50 149 VAL H N 1
ATOM 2785 C CA . VAL B 2 149 ? -2.926 -14.301 -19.090 1.00 44.22 149 VAL H CA 1
ATOM 2786 C C . VAL B 2 149 ? -3.150 -13.438 -17.867 1.00 46.61 149 VAL H C 1
ATOM 2787 O O . VAL B 2 149 ? -4.225 -12.872 -17.686 1.00 55.86 149 VAL H O 1
ATOM 2791 N N . LYS B 2 150 ? -2.124 -13.328 -17.033 1.00 48.03 150 LYS H N 1
ATOM 2792 C CA . LYS B 2 150 ? -2.332 -12.885 -15.664 1.00 49.02 150 LYS H CA 1
ATOM 2793 C C . LYS B 2 150 ? -1.470 -11.706 -15.232 1.00 47.96 150 LYS H C 1
ATOM 2794 O O . LYS B 2 150 ? -0.320 -11.568 -15.649 1.00 46.77 150 LYS H O 1
ATOM 2800 N N . ASP B 2 151 ? -2.053 -10.870 -14.376 1.00 46.93 151 ASP H N 1
ATOM 2801 C CA . ASP B 2 151 ? -1.363 -9.759 -13.732 1.00 49.26 151 ASP H CA 1
ATOM 2802 C C . ASP B 2 151 ? -0.656 -8.833 -14.710 1.00 45.08 151 ASP H C 1
ATOM 2803 O O . ASP B 2 151 ? 0.569 -8.733 -14.696 1.00 49.99 151 ASP H O 1
ATOM 2808 N N . TYR B 2 152 ? -1.428 -8.155 -15.553 1.00 47.16 152 TYR H N 1
ATOM 2809 C CA . TYR B 2 152 ? -0.859 -7.157 -16.450 1.00 45.99 152 TYR H CA 1
ATOM 2810 C C . TYR B 2 152 ? -1.552 -5.816 -16.262 1.00 42.80 152 TYR H C 1
ATOM 2811 O O . TYR B 2 152 ? -2.697 -5.750 -15.821 1.00 46.12 152 TYR H O 1
ATOM 2820 N N . PHE B 2 153 ? -0.837 -4.747 -16.588 1.00 44.04 153 PHE H N 1
ATOM 2821 C CA . PHE B 2 153 ? -1.401 -3.407 -16.582 1.00 44.00 153 PHE H CA 1
ATOM 2822 C C . PHE B 2 153 ? -0.654 -2.556 -17.603 1.00 48.31 153 PHE H C 1
ATOM 2823 O O . PHE B 2 153 ? 0.551 -2.729 -17.790 1.00 48.14 153 PHE H O 1
ATOM 2831 N N . PRO B 2 154 ? -1.357 -1.639 -18.282 1.00 52.10 154 PRO H N 1
ATOM 2832 C CA . PRO B 2 154 ? -2.809 -1.480 -18.365 1.00 49.80 154 PRO H CA 1
ATOM 2833 C C . PRO B 2 154 ? -3.375 -2.319 -19.505 1.00 50.93 154 PRO H C 1
ATOM 2834 O O . PRO B 2 154 ? -2.691 -3.219 -19.992 1.00 50.36 154 PRO H O 1
ATOM 2838 N N . GLU B 2 155 ? -4.604 -2.032 -19.920 1.00 53.44 155 GLU H N 1
ATOM 2839 C CA . GLU B 2 155 ? -5.199 -2.726 -21.052 1.00 47.25 155 GLU H CA 1
ATOM 2840 C C . GLU B 2 155 ? -4.705 -2.122 -22.366 1.00 46.36 155 GLU H C 1
ATOM 2841 O O . GLU B 2 155 ? -4.282 -0.966 -22.402 1.00 48.07 155 GLU H O 1
ATOM 2847 N N . PRO B 2 156 ? -4.733 -2.907 -23.454 1.00 49.22 156 PRO H N 1
ATOM 2848 C CA . PRO B 2 156 ? -5.259 -4.266 -23.581 1.00 50.48 156 PRO H CA 1
ATOM 2849 C C . PRO B 2 156 ? -4.178 -5.293 -23.903 1.00 47.34 156 PRO H C 1
ATOM 2850 O O . PRO B 2 156 ? -3.013 -4.940 -24.085 1.00 46.91 156 PRO H O 1
ATOM 2854 N N . VAL B 2 157 ? -4.568 -6.560 -23.963 1.00 45.32 157 VAL H N 1
ATOM 2855 C CA . VAL B 2 157 ? -3.687 -7.588 -24.490 1.00 49.38 157 VAL H CA 1
ATOM 2856 C C . VAL B 2 157 ? -4.408 -8.271 -25.639 1.00 48.22 157 VAL H C 1
ATOM 2857 O O . VAL B 2 157 ? -5.628 -8.422 -25.623 1.00 49.75 157 VAL H O 1
ATOM 2861 N N . THR B 2 158 ? -3.648 -8.652 -26.654 1.00 47.16 158 THR H N 1
ATOM 2862 C CA . THR B 2 158 ? -4.214 -9.327 -27.801 1.00 45.17 158 THR H CA 1
ATOM 2863 C C . THR B 2 158 ? -3.755 -10.771 -27.745 1.00 50.99 158 THR H C 1
ATOM 2864 O O . THR B 2 158 ? -2.634 -11.062 -27.322 1.00 52.50 158 THR H O 1
ATOM 2868 N N . VAL B 2 159 ? -4.622 -11.680 -28.165 1.00 44.36 159 VAL H N 1
ATOM 2869 C CA . VAL B 2 159 ? -4.307 -13.095 -28.091 1.00 44.75 159 VAL H CA 1
ATOM 2870 C C . VAL B 2 159 ? -4.721 -13.769 -29.382 1.00 54.32 159 VAL H C 1
ATOM 2871 O O . VAL B 2 159 ? -5.838 -13.577 -29.863 1.00 56.75 159 VAL H O 1
ATOM 2875 N N . SER B 2 160 ? -3.814 -14.558 -29.942 1.00 45.90 160 SER H N 1
ATOM 2876 C CA . SER B 2 160 ? -4.128 -15.336 -31.125 1.00 47.71 160 SER H CA 1
ATOM 2877 C C . SER B 2 160 ? -3.625 -16.752 -30.922 1.00 49.97 160 SER H C 1
ATOM 2878 O O . SER B 2 160 ? -2.866 -17.025 -29.992 1.00 49.16 160 SER H O 1
ATOM 2881 N N . TRP B 2 161 ? -4.056 -17.655 -31.789 1.00 45.90 161 TRP H N 1
ATOM 2882 C CA . TRP B 2 161 ? -3.595 -19.029 -31.724 1.00 48.84 161 TRP H CA 1
ATOM 2883 C C . TRP B 2 161 ? -2.944 -19.428 -33.033 1.00 48.84 161 TRP H C 1
ATOM 2884 O O . TRP B 2 161 ? -3.556 -19.332 -34.096 1.00 55.16 161 TRP H O 1
ATOM 2895 N N . ASN B 2 162 ? -1.697 -19.877 -32.935 1.00 47.96 162 ASN H N 1
ATOM 2896 C CA . ASN B 2 162 ? -0.892 -20.239 -34.095 1.00 46.97 162 ASN H CA 1
ATOM 2897 C C . ASN B 2 162 ? -0.832 -19.097 -35.098 1.00 47.50 162 ASN H C 1
ATOM 2898 O O . ASN B 2 162 ? -1.010 -19.304 -36.297 1.00 50.46 162 ASN H O 1
ATOM 2903 N N . SER B 2 163 ? -0.598 -17.891 -34.582 1.00 50.82 163 SER H N 1
ATOM 2904 C CA . SER B 2 163 ? -0.377 -16.700 -35.401 1.00 50.35 163 SER H CA 1
ATOM 2905 C C . SER B 2 163 ? -1.619 -16.318 -36.199 1.00 51.81 163 SER H C 1
ATOM 2906 O O . SER B 2 163 ? -1.524 -15.745 -37.283 1.00 54.47 163 SER H O 1
ATOM 2909 N N . GLY B 2 164 ? -2.784 -16.632 -35.646 1.00 54.53 164 GLY H N 1
ATOM 2910 C CA . GLY B 2 164 ? -4.050 -16.341 -36.294 1.00 56.10 164 GLY H CA 1
ATOM 2911 C C . GLY B 2 164 ? -4.517 -17.394 -37.278 1.00 54.95 164 GLY H C 1
ATOM 2912 O O . GLY B 2 164 ? -5.532 -17.205 -37.949 1.00 58.03 164 GLY H O 1
ATOM 2913 N N . ALA B 2 165 ? -3.790 -18.505 -37.365 1.00 51.34 165 ALA H N 1
ATOM 2914 C CA . ALA B 2 165 ? -4.247 -19.637 -38.163 1.00 51.47 165 ALA H CA 1
ATOM 2915 C C . ALA B 2 165 ? -5.449 -20.290 -37.489 1.00 57.55 165 ALA H C 1
ATOM 2916 O O . ALA B 2 165 ? -6.461 -20.562 -38.130 1.00 66.27 165 ALA H O 1
ATOM 2918 N N . LEU B 2 166 ? -5.331 -20.538 -36.188 1.00 56.43 166 LEU H N 1
ATOM 2919 C CA . LEU B 2 166 ? -6.438 -21.103 -35.430 1.00 55.51 166 LEU H CA 1
ATOM 2920 C C . LEU B 2 166 ? -7.345 -19.958 -34.988 1.00 58.95 166 LEU H C 1
ATOM 2921 O O . LEU B 2 166 ? -6.925 -19.083 -34.230 1.00 56.59 166 LEU H O 1
ATOM 2926 N N . THR B 2 167 ? -8.595 -19.980 -35.446 1.00 55.54 167 THR H N 1
ATOM 2927 C CA . THR B 2 167 ? -9.552 -18.925 -35.113 1.00 54.01 167 THR H CA 1
ATOM 2928 C C . THR B 2 167 ? -10.888 -19.465 -34.631 1.00 52.29 167 THR H C 1
ATOM 2929 O O . THR B 2 167 ? -11.461 -18.963 -33.664 1.00 56.26 167 THR H O 1
ATOM 2933 N N . SER B 2 168 ? -11.407 -20.455 -35.344 1.00 52.18 168 SER H N 1
ATOM 2934 C CA . SER B 2 168 ? -12.689 -21.044 -34.997 1.00 58.05 168 SER H CA 1
ATOM 2935 C C . SER B 2 168 ? -12.568 -21.744 -33.648 1.00 50.74 168 SER H C 1
ATOM 2936 O O . SER B 2 168 ? -11.613 -22.485 -33.412 1.00 44.72 168 SER H O 1
ATOM 2939 N N . GLY B 2 169 ? -13.536 -21.507 -32.767 1.00 44.78 169 GLY H N 1
ATOM 2940 C CA . GLY B 2 169 ? -13.556 -22.148 -31.465 1.00 46.11 169 GLY H CA 1
ATOM 2941 C C . GLY B 2 169 ? -12.780 -21.403 -30.391 1.00 48.38 169 GLY H C 1
ATOM 2942 O O . GLY B 2 169 ? -12.825 -21.775 -29.218 1.00 46.72 169 GLY H O 1
ATOM 2943 N N . VAL B 2 170 ? -12.060 -20.357 -30.783 1.00 50.21 170 VAL H N 1
ATOM 2944 C CA . VAL B 2 170 ? -11.330 -19.541 -29.816 1.00 47.75 170 VAL H CA 1
ATOM 2945 C C . VAL B 2 170 ? -12.280 -18.687 -28.987 1.00 44.89 170 VAL H C 1
ATOM 2946 O O . VAL B 2 170 ? -13.229 -18.107 -29.509 1.00 51.24 170 VAL H O 1
ATOM 2950 N N . HIS B 2 171 ? -12.005 -18.615 -27.688 1.00 43.68 171 HIS H N 1
ATOM 2951 C CA . HIS B 2 171 ? -12.761 -17.771 -26.777 1.00 40.37 171 HIS H CA 1
ATOM 2952 C C . HIS B 2 171 ? -11.793 -17.022 -25.869 1.00 41.61 171 HIS H C 1
ATOM 2953 O O . HIS B 2 171 ? -11.260 -17.584 -24.913 1.00 41.76 171 HIS H O 1
ATOM 2960 N N . THR B 2 172 ? -11.562 -15.751 -26.180 1.00 39.22 172 THR H N 1
ATOM 2961 C CA . THR B 2 172 ? -10.761 -14.897 -25.315 1.00 40.29 172 THR H CA 1
ATOM 2962 C C . THR B 2 172 ? -11.686 -14.061 -24.445 1.00 44.56 172 THR H C 1
ATOM 2963 O O . THR B 2 172 ? -12.330 -13.128 -24.925 1.00 48.36 172 THR H O 1
ATOM 2967 N N . PHE B 2 173 ? -11.744 -14.402 -23.163 1.00 41.29 173 PHE H N 1
ATOM 2968 C CA . PHE B 2 173 ? -12.674 -13.769 -22.241 1.00 40.41 173 PHE H CA 1
ATOM 2969 C C . PHE B 2 173 ? -12.262 -12.332 -21.944 1.00 42.03 173 PHE H C 1
ATOM 2970 O O . PHE B 2 173 ? -11.093 -11.979 -22.086 1.00 43.00 173 PHE H O 1
ATOM 2978 N N . PRO B 2 174 ? -13.231 -11.489 -21.553 1.00 42.73 174 PRO H N 1
ATOM 2979 C CA . PRO B 2 174 ? -12.909 -10.117 -21.152 1.00 46.44 174 PRO H CA 1
ATOM 2980 C C . PRO B 2 174 ? -12.042 -10.076 -19.902 1.00 46.17 174 PRO H C 1
ATOM 2981 O O . PRO B 2 174 ? -12.145 -10.956 -19.047 1.00 45.31 174 PRO H O 1
ATOM 2985 N N . ALA B 2 175 ? -11.188 -9.062 -19.810 1.00 47.08 175 ALA H N 1
ATOM 2986 C CA . ALA B 2 175 ? -10.292 -8.926 -18.672 1.00 50.74 175 ALA H CA 1
ATOM 2987 C C . ALA B 2 175 ? -11.072 -8.629 -17.400 1.00 50.53 175 ALA H C 1
ATOM 2988 O O . ALA B 2 175 ? -12.141 -8.022 -17.440 1.00 59.93 175 ALA H O 1
ATOM 2990 N N . VAL B 2 176 ? -10.534 -9.070 -16.271 1.00 51.52 176 VAL H N 1
ATOM 2991 C CA . VAL B 2 176 ? -11.130 -8.779 -14.978 1.00 58.37 176 VAL H CA 1
ATOM 2992 C C . VAL B 2 176 ? -10.129 -8.012 -14.129 1.00 58.20 176 VAL H C 1
ATOM 2993 O O . VAL B 2 176 ? -9.008 -8.470 -13.918 1.00 58.77 176 VAL H O 1
ATOM 2997 N N . LEU B 2 177 ? -10.533 -6.842 -13.649 1.00 65.97 177 LEU H N 1
ATOM 2998 C CA . LEU B 2 177 ? -9.676 -6.048 -12.778 1.00 63.06 177 LEU H CA 1
ATOM 2999 C C . LEU B 2 177 ? -9.614 -6.684 -11.397 1.00 63.26 177 LEU H C 1
ATOM 3000 O O . LEU B 2 177 ? -10.626 -6.764 -10.701 1.00 65.05 177 LEU H O 1
ATOM 3005 N N . GLN B 2 178 ? -8.430 -7.137 -10.996 1.00 58.99 178 GLN H N 1
ATOM 3006 C CA . GLN B 2 178 ? -8.296 -7.807 -9.709 1.00 58.57 178 GLN H CA 1
ATOM 3007 C C . GLN B 2 178 ? -8.140 -6.808 -8.568 1.00 59.88 178 GLN H C 1
ATOM 3008 O O . GLN B 2 178 ? -8.068 -5.595 -8.781 1.00 57.84 178 GLN H O 1
ATOM 3014 N N . SER B 2 179 ? -8.088 -7.344 -7.353 1.00 62.03 179 SER H N 1
ATOM 3015 C CA . SER B 2 179 ? -7.904 -6.553 -6.143 1.00 61.77 179 SER H CA 1
ATOM 3016 C C . SER B 2 179 ? -6.559 -5.832 -6.118 1.00 59.71 179 SER H C 1
ATOM 3017 O O . SER B 2 179 ? -6.438 -4.749 -5.547 1.00 58.32 179 SER H O 1
ATOM 3020 N N . SER B 2 180 ? -5.555 -6.436 -6.748 1.00 58.60 180 SER H N 1
ATOM 3021 C CA . SER B 2 180 ? -4.232 -5.828 -6.861 1.00 44.92 180 SER H CA 1
ATOM 3022 C C . SER B 2 180 ? -4.172 -4.670 -7.857 1.00 50.86 180 SER H C 1
ATOM 3023 O O . SER B 2 180 ? -3.173 -3.952 -7.922 1.00 56.96 180 SER H O 1
ATOM 3026 N N . GLY B 2 181 ? -5.237 -4.486 -8.628 1.00 48.97 181 GLY H N 1
ATOM 3027 C CA . GLY B 2 181 ? -5.262 -3.451 -9.646 1.00 50.96 181 GLY H CA 1
ATOM 3028 C C . GLY B 2 181 ? -4.654 -3.912 -10.957 1.00 50.23 181 GLY H C 1
ATOM 3029 O O . GLY B 2 181 ? -4.510 -3.129 -11.893 1.00 45.30 181 GLY H O 1
ATOM 3030 N N . LEU B 2 182 ? -4.276 -5.185 -11.010 1.00 44.54 182 LEU H N 1
ATOM 3031 C CA . LEU B 2 182 ? -3.750 -5.781 -12.229 1.00 48.05 182 LEU H CA 1
ATOM 3032 C C . LEU B 2 182 ? -4.863 -6.539 -12.944 1.00 57.45 182 LEU H C 1
ATOM 3033 O O . LEU B 2 182 ? -5.719 -7.151 -12.302 1.00 55.08 182 LEU H O 1
ATOM 3038 N N . TYR B 2 183 ? -4.855 -6.496 -14.271 1.00 49.46 183 TYR H N 1
ATOM 3039 C CA . TYR B 2 183 ? -5.841 -7.230 -15.048 1.00 48.28 183 TYR H CA 1
ATOM 3040 C C . TYR B 2 183 ? -5.474 -8.705 -15.169 1.00 50.52 183 TYR H C 1
ATOM 3041 O O . TYR B 2 183 ? -4.308 -9.077 -15.056 1.00 53.17 183 TYR H O 1
ATOM 3050 N N . SER B 2 184 ? -6.478 -9.539 -15.408 1.00 48.87 184 SER H N 1
ATOM 3051 C CA . SER B 2 184 ? -6.256 -10.959 -15.642 1.00 48.28 184 SER H CA 1
ATOM 3052 C C . SER B 2 184 ? -7.258 -11.474 -16.667 1.00 47.77 184 SER H C 1
ATOM 3053 O O . SER B 2 184 ? -8.418 -11.070 -16.674 1.00 52.90 184 SER H O 1
ATOM 3056 N N . LEU B 2 185 ? -6.799 -12.371 -17.530 1.00 50.06 185 LEU H N 1
ATOM 3057 C CA . LEU B 2 185 ? -7.566 -12.770 -18.700 1.00 45.94 185 LEU H CA 1
ATOM 3058 C C . LEU B 2 185 ? -7.353 -14.245 -19.021 1.00 46.84 185 LEU H C 1
ATOM 3059 O O . LEU B 2 185 ? -6.371 -14.844 -18.589 1.00 48.28 185 LEU H O 1
ATOM 3064 N N . SER B 2 186 ? -8.283 -14.833 -19.765 1.00 48.35 186 SER H N 1
ATOM 3065 C CA . SER B 2 186 ? -8.124 -16.207 -20.230 1.00 48.00 186 SER H CA 1
ATOM 3066 C C . SER B 2 186 ? -8.519 -16.330 -21.694 1.00 49.37 186 SER H C 1
ATOM 3067 O O . SER B 2 186 ? -9.372 -15.589 -22.185 1.00 42.86 186 SER H O 1
ATOM 3070 N N . SER B 2 187 ? -7.901 -17.285 -22.380 1.00 51.05 187 SER H N 1
ATOM 3071 C CA . SER B 2 187 ? -8.188 -17.538 -23.784 1.00 44.91 187 SER H CA 1
ATOM 3072 C C . SER B 2 187 ? -8.123 -19.028 -24.060 1.00 46.22 187 SER H C 1
ATOM 3073 O O . SER B 2 187 ? -7.070 -19.643 -23.908 1.00 51.11 187 SER H O 1
ATOM 3076 N N . VAL B 2 188 ? -9.250 -19.606 -24.460 1.00 47.58 188 VAL H N 1
ATOM 3077 C CA . VAL B 2 188 ? -9.330 -21.046 -24.663 1.00 47.18 188 VAL H CA 1
ATOM 3078 C C . VAL B 2 188 ? -9.678 -21.393 -26.105 1.00 48.96 188 VAL H C 1
ATOM 3079 O O . VAL B 2 188 ? -10.099 -20.532 -26.879 1.00 49.16 188 VAL H O 1
ATOM 3083 N N . VAL B 2 189 ? -9.490 -22.661 -26.457 1.00 45.09 189 VAL H N 1
ATOM 3084 C CA . VAL B 2 189 ? -9.833 -23.158 -27.782 1.00 46.13 189 VAL H CA 1
ATOM 3085 C C . VAL B 2 189 ? -10.095 -24.665 -27.717 1.00 50.23 189 VAL H C 1
ATOM 3086 O O . VAL B 2 189 ? -9.466 -25.378 -26.933 1.00 50.24 189 VAL H O 1
ATOM 3090 N N . THR B 2 190 ? -11.047 -25.139 -28.515 1.00 53.04 190 THR H N 1
ATOM 3091 C CA . THR B 2 190 ? -11.335 -26.568 -28.614 1.00 55.16 190 THR H CA 1
ATOM 3092 C C . THR B 2 190 ? -10.633 -27.211 -29.814 1.00 57.03 190 THR H C 1
ATOM 3093 O O . THR B 2 190 ? -10.589 -26.634 -30.900 1.00 60.20 190 THR H O 1
ATOM 3097 N N . VAL B 2 191 ? -10.084 -28.405 -29.604 1.00 57.95 191 VAL H N 1
ATOM 3098 C CA . VAL B 2 191 ? -9.325 -29.124 -30.630 1.00 57.29 191 VAL H CA 1
ATOM 3099 C C . VAL B 2 191 ? -9.674 -30.616 -30.622 1.00 58.63 191 VAL H C 1
ATOM 3100 O O . VAL B 2 191 ? -10.227 -31.115 -29.639 1.00 60.73 191 VAL H O 1
ATOM 3104 N N . PRO B 2 192 ? -9.370 -31.333 -31.723 1.00 55.05 192 PRO H N 1
ATOM 3105 C CA . PRO B 2 192 ? -9.542 -32.792 -31.693 1.00 58.93 192 PRO H CA 1
ATOM 3106 C C . PRO B 2 192 ? -8.667 -33.433 -30.618 1.00 62.23 192 PRO H C 1
ATOM 3107 O O . PRO B 2 192 ? -7.522 -33.020 -30.436 1.00 60.00 192 PRO H O 1
ATOM 3111 N N . SER B 2 193 ? -9.198 -34.436 -29.923 1.00 70.01 193 SER H N 1
ATOM 3112 C CA . SER B 2 193 ? -8.460 -35.074 -28.836 1.00 64.72 193 SER H CA 1
ATOM 3113 C C . SER B 2 193 ? -7.211 -35.837 -29.270 1.00 69.94 193 SER H C 1
ATOM 3114 O O . SER B 2 193 ? -6.201 -35.832 -28.567 1.00 75.74 193 SER H O 1
ATOM 3117 N N . SER B 2 194 ? -7.277 -36.483 -30.427 1.00 66.66 194 SER H N 1
ATOM 3118 C CA . SER B 2 194 ? -6.118 -37.181 -30.978 1.00 73.33 194 SER H CA 1
ATOM 3119 C C . SER B 2 194 ? -5.021 -36.234 -31.496 1.00 74.16 194 SER H C 1
ATOM 3120 O O . SER B 2 194 ? -3.906 -36.666 -31.798 1.00 72.41 194 SER H O 1
ATOM 3123 N N . SER B 2 195 ? -5.349 -34.953 -31.638 1.00 71.34 195 SER H N 1
ATOM 3124 C CA . SER B 2 195 ? -4.431 -34.004 -32.262 1.00 71.61 195 SER H CA 1
ATOM 3125 C C . SER B 2 195 ? -3.479 -33.382 -31.242 1.00 67.33 195 SER H C 1
ATOM 3126 O O . SER B 2 195 ? -2.796 -32.406 -31.544 1.00 62.11 195 SER H O 1
ATOM 3129 N N . LEU B 2 196 ? -3.387 -33.969 -30.054 1.00 67.70 196 LEU H N 1
ATOM 3130 C CA . LEU B 2 196 ? -2.648 -33.329 -28.969 1.00 66.03 196 LEU H CA 1
ATOM 3131 C C . LEU B 2 196 ? -1.156 -33.608 -29.045 1.00 66.76 196 LEU H C 1
ATOM 3132 O O . LEU B 2 196 ? -0.350 -32.738 -28.716 1.00 63.89 196 LEU H O 1
ATOM 3137 N N . GLY B 2 197 ? -0.771 -34.808 -29.464 1.00 69.24 197 GLY H N 1
ATOM 3138 C CA . GLY B 2 197 ? 0.646 -35.080 -29.588 1.00 70.14 197 GLY H CA 1
ATOM 3139 C C . GLY B 2 197 ? 1.188 -34.857 -30.986 1.00 70.54 197 GLY H C 1
ATOM 3140 O O . GLY B 2 197 ? 2.398 -34.923 -31.195 1.00 76.26 197 GLY H O 1
ATOM 3141 N N . THR B 2 198 ? 0.314 -34.552 -31.941 1.00 72.71 198 THR H N 1
ATOM 3142 C CA . THR B 2 198 ? 0.771 -34.338 -33.313 1.00 66.88 198 THR H CA 1
ATOM 3143 C C . THR B 2 198 ? 0.477 -32.945 -33.862 1.00 63.19 198 THR H C 1
ATOM 3144 O O . THR B 2 198 ? 0.936 -32.601 -34.941 1.00 68.94 198 THR H O 1
ATOM 3148 N N . GLN B 2 199 ? -0.277 -32.145 -33.120 1.00 68.12 199 GLN H N 1
ATOM 3149 C CA . GLN B 2 199 ? -0.482 -30.753 -33.492 1.00 64.25 199 GLN H CA 1
ATOM 3150 C C . GLN B 2 199 ? 0.032 -29.873 -32.367 1.00 64.13 199 GLN H C 1
ATOM 3151 O O . GLN B 2 199 ? -0.225 -30.144 -31.196 1.00 62.07 199 GLN H O 1
ATOM 3157 N N . THR B 2 200 ? 0.747 -28.812 -32.717 1.00 64.28 200 THR H N 1
ATOM 3158 C CA . THR B 2 200 ? 1.207 -27.869 -31.710 1.00 63.94 200 THR H CA 1
ATOM 3159 C C . THR B 2 200 ? 0.238 -26.702 -31.618 1.00 58.97 200 THR H C 1
ATOM 3160 O O . THR B 2 200 ? -0.327 -26.277 -32.622 1.00 56.85 200 THR H O 1
ATOM 3164 N N . TYR B 2 201 ? 0.050 -26.187 -30.410 1.00 63.62 201 TYR H N 1
ATOM 3165 C CA . TYR B 2 201 ? -0.866 -25.084 -30.201 1.00 56.88 201 TYR H CA 1
ATOM 3166 C C . TYR B 2 201 ? -0.190 -23.991 -29.380 1.00 57.36 201 TYR H C 1
ATOM 3167 O O . TYR B 2 201 ? 0.082 -24.166 -28.193 1.00 56.20 201 TYR H O 1
ATOM 3176 N N . ILE B 2 202 ? 0.095 -22.871 -30.033 1.00 55.63 202 ILE H N 1
ATOM 3177 C CA . ILE B 2 202 ? 0.757 -21.743 -29.389 1.00 58.33 202 ILE H CA 1
ATOM 3178 C C . ILE B 2 202 ? -0.176 -20.538 -29.269 1.00 54.04 202 ILE H C 1
ATOM 3179 O O . ILE B 2 202 ? -0.722 -20.061 -30.268 1.00 50.73 202 ILE H O 1
ATOM 3184 N N . CYS B 2 203 ? -0.366 -20.059 -28.042 1.00 48.07 203 CYS H N 1
ATOM 3185 C CA . CYS B 2 203 ? -1.081 -18.806 -27.822 1.00 52.77 203 CYS H CA 1
ATOM 3186 C C . CYS B 2 203 ? -0.116 -17.638 -27.975 1.00 45.83 203 CYS H C 1
ATOM 3187 O O . CYS B 2 203 ? 0.924 -17.592 -27.327 1.00 49.53 203 CYS H O 1
ATOM 3190 N N . ASN B 2 204 ? -0.454 -16.706 -28.857 1.00 46.26 204 ASN H N 1
ATOM 3191 C CA . ASN B 2 204 ? 0.396 -15.551 -29.108 1.00 45.28 204 ASN H CA 1
ATOM 3192 C C . ASN B 2 204 ? -0.059 -14.302 -28.355 1.00 44.79 204 ASN H C 1
ATOM 3193 O O . ASN B 2 204 ? -0.691 -13.416 -28.936 1.00 48.64 204 ASN H O 1
ATOM 3198 N N . VAL B 2 205 ? 0.252 -14.238 -27.065 1.00 40.63 205 VAL H N 1
ATOM 3199 C CA . VAL B 2 205 ? -0.102 -13.080 -26.250 1.00 45.61 205 VAL H CA 1
ATOM 3200 C C . VAL B 2 205 ? 0.753 -11.886 -26.646 1.00 40.69 205 VAL H C 1
ATOM 3201 O O . VAL B 2 205 ? 1.926 -12.044 -26.971 1.00 40.26 205 VAL H O 1
ATOM 3205 N N . ASN B 2 206 ? 0.172 -10.693 -26.613 1.00 44.21 206 ASN H N 1
ATOM 3206 C CA . ASN B 2 206 ? 0.925 -9.503 -26.961 1.00 44.19 206 ASN H CA 1
ATOM 3207 C C . ASN B 2 206 ? 0.420 -8.344 -26.123 1.00 41.34 206 ASN H C 1
ATOM 3208 O O . ASN B 2 206 ? -0.780 -8.095 -26.056 1.00 45.46 206 ASN H O 1
ATOM 3213 N N . HIS B 2 207 ? 1.342 -7.650 -25.469 1.00 46.14 207 HIS H N 1
ATOM 3214 C CA . HIS B 2 207 ? 1.001 -6.517 -24.625 1.00 46.66 207 HIS H CA 1
ATOM 3215 C C . HIS B 2 207 ? 1.793 -5.302 -25.074 1.00 45.95 207 HIS H C 1
ATOM 3216 O O . HIS B 2 207 ? 2.920 -5.086 -24.635 1.00 50.70 207 HIS H O 1
ATOM 3223 N N . LYS B 2 208 ? 1.191 -4.518 -25.958 1.00 51.49 208 LYS H N 1
ATOM 3224 C CA . LYS B 2 208 ? 1.849 -3.355 -26.537 1.00 50.66 208 LYS H CA 1
ATOM 3225 C C . LYS B 2 208 ? 2.226 -2.263 -25.512 1.00 45.33 208 LYS H C 1
ATOM 3226 O O . LYS B 2 208 ? 3.282 -1.649 -25.650 1.00 46.75 208 LYS H O 1
ATOM 3232 N N . PRO B 2 209 ? 1.373 -2.004 -24.497 1.00 47.48 209 PRO H N 1
ATOM 3233 C CA . PRO B 2 209 ? 1.763 -0.996 -23.501 1.00 43.80 209 PRO H CA 1
ATOM 3234 C C . PRO B 2 209 ? 3.126 -1.218 -22.840 1.00 43.73 209 PRO H C 1
ATOM 3235 O O . PRO B 2 209 ? 3.767 -0.239 -22.459 1.00 44.07 209 PRO H O 1
ATOM 3239 N N . SER B 2 210 ? 3.561 -2.467 -22.702 1.00 39.62 210 SER H N 1
ATOM 3240 C CA . SER B 2 210 ? 4.913 -2.724 -22.218 1.00 43.76 210 SER H CA 1
ATOM 3241 C C . SER B 2 210 ? 5.764 -3.587 -23.141 1.00 48.14 210 SER H C 1
ATOM 3242 O O . SER B 2 210 ? 6.736 -4.198 -22.692 1.00 46.61 210 SER H O 1
ATOM 3245 N N . ASN B 2 211 ? 5.425 -3.603 -24.426 1.00 44.17 211 ASN H N 1
ATOM 3246 C CA . ASN B 2 211 ? 6.215 -4.299 -25.439 1.00 42.50 211 ASN H CA 1
ATOM 3247 C C . ASN B 2 211 ? 6.508 -5.733 -25.011 1.00 44.58 211 ASN H C 1
ATOM 3248 O O . ASN B 2 211 ? 7.638 -6.210 -25.101 1.00 51.15 211 ASN H O 1
ATOM 3253 N N . THR B 2 212 ? 5.480 -6.413 -24.525 1.00 39.44 212 THR H N 1
ATOM 3254 C CA . THR B 2 212 ? 5.636 -7.775 -24.038 1.00 41.72 212 THR H CA 1
ATOM 3255 C C . THR B 2 212 ? 4.935 -8.750 -24.953 1.00 45.81 212 THR H C 1
ATOM 3256 O O . THR B 2 212 ? 3.753 -8.603 -25.245 1.00 52.02 212 THR H O 1
ATOM 3260 N N . LYS B 2 213 ? 5.680 -9.747 -25.407 1.00 41.48 213 LYS H N 1
ATOM 3261 C CA . LYS B 2 213 ? 5.118 -10.772 -26.260 1.00 44.86 213 LYS H CA 1
ATOM 3262 C C . LYS B 2 213 ? 5.513 -12.127 -25.707 1.00 46.91 213 LYS H C 1
ATOM 3263 O O . LYS B 2 213 ? 6.623 -12.308 -25.203 1.00 56.04 213 LYS H O 1
ATOM 3269 N N . VAL B 2 214 ? 4.590 -13.076 -25.791 1.00 46.77 214 VAL H N 1
ATOM 3270 C CA . VAL B 2 214 ? 4.807 -14.415 -25.273 1.00 41.94 214 VAL H CA 1
ATOM 3271 C C . VAL B 2 214 ? 4.188 -15.392 -26.252 1.00 43.45 214 VAL H C 1
ATOM 3272 O O . VAL B 2 214 ? 3.117 -15.138 -26.800 1.00 51.02 214 VAL H O 1
ATOM 3276 N N . ASP B 2 215 ? 4.853 -16.524 -26.438 1.00 44.79 215 ASP H N 1
ATOM 3277 C CA . ASP B 2 215 ? 4.358 -17.592 -27.288 1.00 50.26 215 ASP H CA 1
ATOM 3278 C C . ASP B 2 215 ? 4.472 -18.915 -26.562 1.00 51.25 215 ASP H C 1
ATOM 3279 O O . ASP B 2 215 ? 5.279 -19.770 -26.930 1.00 56.93 215 ASP H O 1
ATOM 3284 N N . LYS B 2 216 ? 3.661 -19.077 -25.523 1.00 49.20 216 LYS H N 1
ATOM 3285 C CA . LYS B 2 216 ? 3.647 -20.325 -24.785 1.00 55.10 216 LYS H CA 1
ATOM 3286 C C . LYS B 2 216 ? 3.038 -21.393 -25.664 1.00 57.84 216 LYS H C 1
ATOM 3287 O O . LYS B 2 216 ? 2.008 -21.172 -26.302 1.00 60.29 216 LYS H O 1
ATOM 3293 N N . LYS B 2 217 ? 3.669 -22.557 -25.698 1.00 58.84 217 LYS H N 1
ATOM 3294 C CA . LYS B 2 217 ? 3.102 -23.657 -26.445 1.00 58.74 217 LYS H CA 1
ATOM 3295 C C . LYS B 2 217 ? 2.339 -24.457 -25.411 1.00 57.39 217 LYS H C 1
ATOM 3296 O O . LYS B 2 217 ? 2.818 -24.636 -24.294 1.00 59.86 217 LYS H O 1
ATOM 3302 N N . VAL B 2 218 ? 1.162 -24.949 -25.764 1.00 58.41 218 VAL H N 1
ATOM 3303 C CA . VAL B 2 218 ? 0.360 -25.653 -24.780 1.00 56.51 218 VAL H CA 1
ATOM 3304 C C . VAL B 2 218 ? 0.493 -27.131 -25.093 1.00 62.22 218 VAL H C 1
ATOM 3305 O O . VAL B 2 218 ? 0.135 -27.577 -26.183 1.00 61.00 218 VAL H O 1
ATOM 3309 N N . GLU B 2 219 ? 0.988 -27.893 -24.123 1.00 68.20 219 GLU H N 1
ATOM 3310 C CA . GLU B 2 219 ? 1.095 -29.336 -24.268 1.00 64.28 219 GLU H CA 1
ATOM 3311 C C . GLU B 2 219 ? 0.325 -30.068 -23.187 1.00 63.76 219 GLU H C 1
ATOM 3312 O O . GLU B 2 219 ? 0.093 -29.526 -22.107 1.00 65.15 219 GLU H O 1
ATOM 3318 N N . PRO B 2 220 ? -0.084 -31.309 -23.478 1.00 69.49 220 PRO H N 1
ATOM 3319 C CA . PRO B 2 220 ? -0.851 -32.085 -22.506 1.00 71.32 220 PRO H CA 1
ATOM 3320 C C . PRO B 2 220 ? 0.086 -32.767 -21.525 1.00 78.61 220 PRO H C 1
ATOM 3321 O O . PRO B 2 220 ? 1.177 -33.149 -21.951 1.00 80.50 220 PRO H O 1
ATOM 3325 N N . LYS B 2 221 ? -0.337 -32.895 -20.265 1.00 85.42 221 LYS H N 1
ATOM 3326 C CA . LYS B 2 221 ? 0.410 -33.538 -19.174 1.00 86.68 221 LYS H CA 1
ATOM 3327 C C . LYS B 2 221 ? -0.144 -33.060 -17.837 1.00 91.18 221 LYS H C 1
ATOM 3328 O O . LYS B 2 221 ? 0.514 -32.313 -17.111 1.00 91.75 221 LYS H O 1
ATOM 3334 N N . ASP C 3 3 ? -34.005 10.380 -6.213 1.00 55.77 1 ASP L N 1
ATOM 3335 C CA . ASP C 3 3 ? -35.147 9.931 -5.425 1.00 53.18 1 ASP L CA 1
ATOM 3336 C C . ASP C 3 3 ? -36.245 9.316 -6.291 1.00 54.71 1 ASP L C 1
ATOM 3337 O O . ASP C 3 3 ? -36.859 8.327 -5.898 1.00 62.01 1 ASP L O 1
ATOM 3342 N N . ILE C 3 4 ? -36.481 9.875 -7.474 1.00 45.96 2 ILE L N 1
ATOM 3343 C CA . ILE C 3 4 ? -37.401 9.230 -8.406 1.00 42.60 2 ILE L CA 1
ATOM 3344 C C . ILE C 3 4 ? -36.708 8.006 -8.966 1.00 45.38 2 ILE L C 1
ATOM 3345 O O . ILE C 3 4 ? -35.612 8.104 -9.515 1.00 42.57 2 ILE L O 1
ATOM 3350 N N . GLN C 3 5 ? -37.338 6.847 -8.840 1.00 44.58 3 GLN L N 1
ATOM 3351 C CA . GLN C 3 5 ? -36.653 5.626 -9.225 1.00 44.69 3 GLN L CA 1
ATOM 3352 C C . GLN C 3 5 ? -37.301 5.000 -10.443 1.00 45.73 3 GLN L C 1
ATOM 3353 O O . GLN C 3 5 ? -38.500 4.727 -10.454 1.00 45.34 3 GLN L O 1
ATOM 3359 N N . MET C 3 6 ? -36.492 4.793 -11.475 1.00 41.76 4 MET L N 1
ATOM 3360 C CA . MET C 3 6 ? -36.955 4.193 -12.713 1.00 37.73 4 MET L CA 1
ATOM 3361 C C . MET C 3 6 ? -36.692 2.691 -12.697 1.00 39.31 4 MET L C 1
ATOM 3362 O O . MET C 3 6 ? -35.562 2.247 -12.498 1.00 43.00 4 MET L O 1
ATOM 3367 N N . ILE C 3 7 ? -37.743 1.909 -12.902 1.00 46.13 5 ILE L N 1
ATOM 3368 C CA . ILE C 3 7 ? -37.641 0.458 -12.838 1.00 49.48 5 ILE L CA 1
ATOM 3369 C C . ILE C 3 7 ? -38.066 -0.184 -14.143 1.00 49.36 5 ILE L C 1
ATOM 3370 O O . ILE C 3 7 ? -39.241 -0.162 -14.511 1.00 55.15 5 ILE L O 1
ATOM 3375 N N . GLN C 3 8 ? -37.094 -0.749 -14.844 1.00 37.55 6 GLN L N 1
ATOM 3376 C CA . GLN C 3 8 ? -37.369 -1.416 -16.101 1.00 41.73 6 GLN L CA 1
ATOM 3377 C C . GLN C 3 8 ? -37.630 -2.891 -15.862 1.00 40.47 6 GLN L C 1
ATOM 3378 O O . GLN C 3 8 ? -37.151 -3.465 -14.885 1.00 35.57 6 GLN L O 1
ATOM 3384 N N . SER C 3 9 ? -38.396 -3.498 -16.759 1.00 42.49 7 SER L N 1
ATOM 3385 C CA . SER C 3 9 ? -38.686 -4.918 -16.668 1.00 42.04 7 SER L CA 1
ATOM 3386 C C . SER C 3 9 ? -39.113 -5.434 -18.040 1.00 39.96 7 SER L C 1
ATOM 3387 O O . SER C 3 9 ? -39.896 -4.785 -18.731 1.00 46.42 7 SER L O 1
ATOM 3390 N N . PRO C 3 10 ? -38.596 -6.604 -18.444 1.00 37.42 8 PRO L N 1
ATOM 3391 C CA . PRO C 3 10 ? -37.564 -7.371 -17.741 1.00 39.59 8 PRO L CA 1
ATOM 3392 C C . PRO C 3 10 ? -36.179 -6.745 -17.896 1.00 42.88 8 PRO L C 1
ATOM 3393 O O . PRO C 3 10 ? -35.990 -5.879 -18.751 1.00 40.69 8 PRO L O 1
ATOM 3397 N N . SER C 3 11 ? -35.230 -7.173 -17.071 1.00 40.18 9 SER L N 1
ATOM 3398 C CA . SER C 3 11 ? -33.852 -6.713 -17.197 1.00 43.00 9 SER L CA 1
ATOM 3399 C C . SER C 3 11 ? -33.219 -7.264 -18.473 1.00 42.23 9 SER L C 1
ATOM 3400 O O . SER C 3 11 ? -32.295 -6.667 -19.024 1.00 43.00 9 SER L O 1
ATOM 3403 N N . SER C 3 12 ? -33.726 -8.400 -18.941 1.00 37.82 10 SER L N 1
ATOM 3404 C CA . SER C 3 12 ? -33.303 -8.951 -20.223 1.00 46.58 10 SER L CA 1
ATOM 3405 C C . SER C 3 12 ? -34.381 -9.855 -20.813 1.00 47.60 10 SER L C 1
ATOM 3406 O O . SER C 3 12 ? -35.214 -10.399 -20.086 1.00 47.15 10 SER L O 1
ATOM 3409 N N . LEU C 3 13 ? -34.354 -10.021 -22.132 1.00 44.60 11 LEU L N 1
ATOM 3410 C CA . LEU C 3 13 ? -35.313 -10.885 -22.813 1.00 46.93 11 LEU L CA 1
ATOM 3411 C C . LEU C 3 13 ? -34.695 -11.443 -24.082 1.00 48.13 11 LEU L C 1
ATOM 3412 O O . LEU C 3 13 ? -33.779 -10.850 -24.656 1.00 53.14 11 LEU L O 1
ATOM 3417 N N . SER C 3 14 ? -35.213 -12.578 -24.532 1.00 44.34 12 SER L N 1
ATOM 3418 C CA . SER C 3 14 ? -34.716 -13.195 -25.750 1.00 45.89 12 SER L CA 1
ATOM 3419 C C . SER C 3 14 ? -35.767 -13.113 -26.839 1.00 49.07 12 SER L C 1
ATOM 3420 O O . SER C 3 14 ? -36.955 -13.332 -26.593 1.00 48.49 12 SER L O 1
ATOM 3423 N N . ALA C 3 15 ? -35.323 -12.796 -28.049 1.00 48.50 13 ALA L N 1
ATOM 3424 C CA . ALA C 3 15 ? -36.245 -12.633 -29.158 1.00 47.43 13 ALA L CA 1
ATOM 3425 C C . ALA C 3 15 ? -35.597 -12.962 -30.491 1.00 52.89 13 ALA L C 1
ATOM 3426 O O . ALA C 3 15 ? -34.420 -12.681 -30.713 1.00 54.07 13 ALA L O 1
ATOM 3428 N N . SER C 3 16 ? -36.379 -13.580 -31.366 1.00 48.64 14 SER L N 1
ATOM 3429 C CA . SER C 3 16 ? -35.953 -13.875 -32.724 1.00 48.52 14 SER L CA 1
ATOM 3430 C C . SER C 3 16 ? -36.149 -12.646 -33.607 1.00 49.03 14 SER L C 1
ATOM 3431 O O . SER C 3 16 ? -36.968 -11.781 -33.298 1.00 46.31 14 SER L O 1
ATOM 3434 N N . VAL C 3 17 ? -35.383 -12.557 -34.689 1.00 55.07 15 VAL L N 1
ATOM 3435 C CA . VAL C 3 17 ? -35.547 -11.466 -35.644 1.00 48.26 15 VAL L CA 1
ATOM 3436 C C . VAL C 3 17 ? -36.970 -11.481 -36.204 1.00 49.77 15 VAL L C 1
ATOM 3437 O O . VAL C 3 17 ? -37.462 -12.530 -36.618 1.00 48.16 15 VAL L O 1
ATOM 3441 N N . GLY C 3 18 ? -37.623 -10.318 -36.218 1.00 51.32 16 GLY L N 1
ATOM 3442 C CA . GLY C 3 18 ? -38.999 -10.210 -36.679 1.00 43.96 16 GLY L CA 1
ATOM 3443 C C . GLY C 3 18 ? -40.080 -10.224 -35.604 1.00 49.37 16 GLY L C 1
ATOM 3444 O O . GLY C 3 18 ? -41.262 -10.061 -35.911 1.00 55.47 16 GLY L O 1
ATOM 3445 N N . ASP C 3 19 ? -39.684 -10.427 -34.350 1.00 45.28 17 ASP L N 1
ATOM 3446 C CA . ASP C 3 19 ? -40.622 -10.454 -33.226 1.00 40.18 17 ASP L CA 1
ATOM 3447 C C . ASP C 3 19 ? -41.103 -9.055 -32.813 1.00 43.05 17 ASP L C 1
ATOM 3448 O O . ASP C 3 19 ? -40.441 -8.064 -33.109 1.00 44.04 17 ASP L O 1
ATOM 3453 N N . ARG C 3 20 ? -42.257 -8.972 -32.147 1.00 47.21 18 ARG L N 1
ATOM 3454 C CA . ARG C 3 20 ? -42.652 -7.734 -31.464 1.00 51.09 18 ARG L CA 1
ATOM 3455 C C . ARG C 3 20 ? -42.250 -7.784 -29.990 1.00 50.54 18 ARG L C 1
ATOM 3456 O O . ARG C 3 20 ? -42.930 -8.399 -29.169 1.00 54.96 18 ARG L O 1
ATOM 3464 N N . VAL C 3 21 ? -41.136 -7.136 -29.670 1.00 45.56 19 VAL L N 1
ATOM 3465 C CA . VAL C 3 21 ? -40.662 -6.994 -28.295 1.00 45.85 19 VAL L CA 1
ATOM 3466 C C . VAL C 3 21 ? -41.343 -5.842 -27.550 1.00 47.41 19 VAL L C 1
ATOM 3467 O O . VAL C 3 21 ? -41.631 -4.803 -28.139 1.00 49.17 19 VAL L O 1
ATOM 3471 N N . THR C 3 22 ? -41.593 -6.030 -26.255 1.00 47.98 20 THR L N 1
ATOM 3472 C CA . THR C 3 22 ? -42.127 -4.964 -25.413 1.00 42.77 20 THR L CA 1
ATOM 3473 C C . THR C 3 22 ? -41.301 -4.818 -24.134 1.00 42.01 20 THR L C 1
ATOM 3474 O O . THR C 3 22 ? -41.041 -5.795 -23.434 1.00 43.45 20 THR L O 1
ATOM 3478 N N . ILE C 3 23 ? -40.893 -3.584 -23.848 1.00 43.07 21 ILE L N 1
ATOM 3479 C CA . ILE C 3 23 ? -40.071 -3.260 -22.686 1.00 37.32 21 ILE L CA 1
ATOM 3480 C C . ILE C 3 23 ? -40.795 -2.263 -21.788 1.00 38.56 21 ILE L C 1
ATOM 3481 O O . ILE C 3 23 ? -41.187 -1.193 -22.247 1.00 39.44 21 ILE L O 1
ATOM 3486 N N . THR C 3 24 ? -40.978 -2.606 -20.515 1.00 39.41 22 THR L N 1
ATOM 3487 C CA . THR C 3 24 ? -41.698 -1.722 -19.596 1.00 37.37 22 THR L CA 1
ATOM 3488 C C . THR C 3 24 ? -40.787 -0.868 -18.717 1.00 38.74 22 THR L C 1
ATOM 3489 O O . THR C 3 24 ? -39.619 -1.194 -18.514 1.00 41.13 22 THR L O 1
ATOM 3493 N N . CYS C 3 25 ? -41.343 0.222 -18.194 1.00 42.62 23 CYS L N 1
ATOM 3494 C CA . CYS C 3 25 ? -40.589 1.171 -17.382 1.00 44.37 23 CYS L CA 1
ATOM 3495 C C . CYS C 3 25 ? -41.476 1.847 -16.333 1.00 46.11 23 CYS L C 1
ATOM 3496 O O . CYS C 3 25 ? -42.327 2.670 -16.666 1.00 49.41 23 CYS L O 1
ATOM 3499 N N . GLN C 3 26 ? -41.293 1.474 -15.072 1.00 43.17 24 GLN L N 1
ATOM 3500 C CA . GLN C 3 26 ? -42.017 2.095 -13.965 1.00 40.70 24 GLN L CA 1
ATOM 3501 C C . GLN C 3 26 ? -41.283 3.261 -13.302 1.00 40.93 24 GLN L C 1
ATOM 3502 O O . GLN C 3 26 ? -40.084 3.183 -13.038 1.00 43.80 24 GLN L O 1
ATOM 3508 N N . ALA C 3 27 ? -42.017 4.337 -13.029 1.00 40.93 25 ALA L N 1
ATOM 3509 C CA . ALA C 3 27 ? -41.493 5.457 -12.251 1.00 40.41 25 ALA L CA 1
ATOM 3510 C C . ALA C 3 27 ? -42.160 5.500 -10.872 1.00 40.85 25 ALA L C 1
ATOM 3511 O O . ALA C 3 27 ? -43.352 5.230 -10.745 1.00 44.58 25 ALA L O 1
ATOM 3513 N N . SER C 3 28 ? -41.387 5.831 -9.841 1.00 44.38 26 SER L N 1
ATOM 3514 C CA . SER C 3 28 ? -41.895 5.859 -8.470 1.00 37.85 26 SER L CA 1
ATOM 3515 C C . SER C 3 28 ? -42.892 6.996 -8.234 1.00 42.11 26 SER L C 1
ATOM 3516 O O . SER C 3 28 ? -43.743 6.915 -7.346 1.00 42.18 26 SER L O 1
ATOM 3519 N N . GLN C 3 29 ? -42.781 8.055 -9.030 1.00 43.34 27 GLN L N 1
ATOM 3520 C CA . GLN C 3 29 ? -43.680 9.203 -8.929 1.00 42.54 27 GLN L CA 1
ATOM 3521 C C . GLN C 3 29 ? -44.254 9.525 -10.306 1.00 42.97 27 GLN L C 1
ATOM 3522 O O . GLN C 3 29 ? -43.701 9.106 -11.322 1.00 40.84 27 GLN L O 1
ATOM 3528 N N . ASP C 3 30 ? -45.362 10.258 -10.342 1.00 43.80 28 ASP L N 1
ATOM 3529 C CA . ASP C 3 30 ? -45.976 10.631 -11.612 1.00 39.19 28 ASP L CA 1
ATOM 3530 C C . ASP C 3 30 ? -45.094 11.650 -12.330 1.00 40.19 28 ASP L C 1
ATOM 3531 O O . ASP C 3 30 ? -44.866 12.746 -11.821 1.00 44.74 28 ASP L O 1
ATOM 3536 N N . ILE C 3 31 ? -44.601 11.285 -13.510 1.00 37.96 29 ILE L N 1
ATOM 3537 C CA . ILE C 3 31 ? -43.714 12.159 -14.275 1.00 39.89 29 ILE L CA 1
ATOM 3538 C C . ILE C 3 31 ? -44.357 12.627 -15.581 1.00 39.38 29 ILE L C 1
ATOM 3539 O O . ILE C 3 31 ? -43.660 13.076 -16.494 1.00 38.46 29 ILE L O 1
ATOM 3544 N N . SER C 3 32 ? -45.682 12.517 -15.658 1.00 39.22 30 SER L N 1
ATOM 3545 C CA . SER C 3 32 ? -46.439 12.869 -16.861 1.00 41.06 30 SER L CA 1
ATOM 3546 C C . SER C 3 32 ? -45.927 12.073 -18.061 1.00 42.92 30 SER L C 1
ATOM 3547 O O . SER C 3 32 ? -45.923 10.841 -18.038 1.00 41.22 30 SER L O 1
ATOM 3550 N N . ASN C 3 33 ? -45.499 12.772 -19.107 1.00 38.47 31 ASN L N 1
ATOM 3551 C CA . ASN C 3 33 ? -44.866 12.111 -20.239 1.00 39.27 31 ASN L CA 1
ATOM 3552 C C . ASN C 3 33 ? -43.423 12.582 -20.412 1.00 43.24 31 ASN L C 1
ATOM 3553 O O . ASN C 3 33 ? -42.840 12.467 -21.490 1.00 44.37 31 ASN L O 1
ATOM 3558 N N . TYR C 3 34 ? -42.852 13.106 -19.333 1.00 38.08 32 TYR L N 1
ATOM 3559 C CA . TYR C 3 34 ? -41.471 13.575 -19.345 1.00 38.71 32 TYR L CA 1
ATOM 3560 C C . TYR C 3 34 ? -40.495 12.410 -19.231 1.00 42.15 32 TYR L C 1
ATOM 3561 O O . TYR C 3 34 ? -39.865 12.211 -18.192 1.00 40.12 32 TYR L O 1
ATOM 3570 N N . LEU C 3 35 ? -40.359 11.651 -20.311 1.00 37.08 33 LEU L N 1
ATOM 3571 C CA . LEU C 3 35 ? -39.554 10.438 -20.282 1.00 37.60 33 LEU L CA 1
ATOM 3572 C C . LEU C 3 35 ? -38.895 10.172 -21.628 1.00 38.48 33 LEU L C 1
ATOM 3573 O O . LEU C 3 35 ? -39.507 10.360 -22.677 1.00 41.03 33 LEU L O 1
ATOM 3578 N N . ASN C 3 36 ? -37.638 9.744 -21.584 1.00 44.07 34 ASN L N 1
ATOM 3579 C CA . ASN C 3 36 ? -36.876 9.460 -22.789 1.00 39.91 34 ASN L CA 1
ATOM 3580 C C . ASN C 3 36 ? -36.388 8.016 -22.811 1.00 38.11 34 ASN L C 1
ATOM 3581 O O . ASN C 3 36 ? -35.957 7.486 -21.789 1.00 40.29 34 ASN L O 1
ATOM 3586 N N . TRP C 3 37 ? -36.467 7.378 -23.974 1.00 38.26 35 TRP L N 1
ATOM 3587 C CA . TRP C 3 37 ? -35.844 6.074 -24.166 1.00 37.26 35 TRP L CA 1
ATOM 3588 C C . TRP C 3 37 ? -34.540 6.225 -24.937 1.00 35.12 35 TRP L C 1
ATOM 3589 O O . TRP C 3 37 ? -34.437 7.055 -25.840 1.00 37.70 35 TRP L O 1
ATOM 3600 N N . TYR C 3 38 ? -33.549 5.418 -24.573 1.00 38.00 36 TYR L N 1
ATOM 3601 C CA . TYR C 3 38 ? -32.257 5.419 -25.251 1.00 33.32 36 TYR L CA 1
ATOM 3602 C C . TYR C 3 38 ? -31.875 4.008 -25.670 1.00 35.60 36 TYR L C 1
ATOM 3603 O O . TYR C 3 38 ? -32.354 3.027 -25.098 1.00 37.00 36 TYR L O 1
ATOM 3612 N N . GLN C 3 39 ? -31.013 3.912 -26.674 1.00 32.47 37 GLN L N 1
ATOM 3613 C CA . GLN C 3 39 ? -30.461 2.629 -27.081 1.00 33.15 37 GLN L CA 1
ATOM 3614 C C . GLN C 3 39 ? -28.949 2.672 -26.943 1.00 32.21 37 GLN L C 1
ATOM 3615 O O . GLN C 3 39 ? -28.302 3.583 -27.452 1.00 36.55 37 GLN L O 1
ATOM 3621 N N . GLN C 3 40 ? -28.384 1.704 -26.233 1.00 34.29 38 GLN L N 1
ATOM 3622 C CA . GLN C 3 40 ? -26.933 1.595 -26.149 1.00 39.28 38 GLN L CA 1
ATOM 3623 C C . GLN C 3 40 ? -26.455 0.223 -26.606 1.00 37.32 38 GLN L C 1
ATOM 3624 O O . GLN C 3 40 ? -26.723 -0.785 -25.956 1.00 42.10 38 GLN L O 1
ATOM 3630 N N . LYS C 3 41 ? -25.755 0.188 -27.734 1.00 43.90 39 LYS L N 1
ATOM 3631 C CA . LYS C 3 41 ? -25.064 -1.024 -28.145 1.00 44.12 39 LYS L CA 1
ATOM 3632 C C . LYS C 3 41 ? -23.698 -1.063 -27.464 1.00 45.53 39 LYS L C 1
ATOM 3633 O O . LYS C 3 41 ? -23.161 -0.017 -27.108 1.00 47.87 39 LYS L O 1
ATOM 3639 N N . PRO C 3 42 ? -23.137 -2.269 -27.266 1.00 39.93 40 PRO L N 1
ATOM 3640 C CA . PRO C 3 42 ? -21.876 -2.362 -26.519 1.00 41.71 40 PRO L CA 1
ATOM 3641 C C . PRO C 3 42 ? -20.727 -1.597 -27.174 1.00 48.07 40 PRO L C 1
ATOM 3642 O O . PRO C 3 42 ? -20.569 -1.628 -28.394 1.00 59.00 40 PRO L O 1
ATOM 3646 N N . GLY C 3 43 ? -19.923 -0.926 -26.356 1.00 49.38 41 GLY L N 1
ATOM 3647 C CA . GLY C 3 43 ? -18.776 -0.188 -26.850 1.00 42.33 41 GLY L CA 1
ATOM 3648 C C . GLY C 3 43 ? -19.110 1.200 -27.361 1.00 43.43 41 GLY L C 1
ATOM 3649 O O . GLY C 3 43 ? -18.211 1.960 -27.717 1.00 43.37 41 GLY L O 1
ATOM 3650 N N . ARG C 3 44 ? -20.397 1.540 -27.394 1.00 45.52 42 ARG L N 1
ATOM 3651 C CA . ARG C 3 44 ? -20.823 2.826 -27.943 1.00 44.61 42 ARG L CA 1
ATOM 3652 C C . ARG C 3 44 ? -21.656 3.663 -26.973 1.00 42.82 42 ARG L C 1
ATOM 3653 O O . ARG C 3 44 ? -22.199 3.157 -25.988 1.00 38.00 42 ARG L O 1
ATOM 3661 N N . ALA C 3 45 ? -21.743 4.956 -27.268 1.00 39.07 43 ALA L N 1
ATOM 3662 C CA . ALA C 3 45 ? -22.575 5.874 -26.505 1.00 37.97 43 ALA L CA 1
ATOM 3663 C C . ALA C 3 45 ? -24.050 5.633 -26.801 1.00 45.33 43 ALA L C 1
ATOM 3664 O O . ALA C 3 45 ? -24.402 5.219 -27.906 1.00 42.76 43 ALA L O 1
ATOM 3666 N N . PRO C 3 46 ? -24.921 5.891 -25.814 1.00 45.00 44 PRO L N 1
ATOM 3667 C CA . PRO C 3 46 ? -26.358 5.751 -26.077 1.00 41.19 44 PRO L CA 1
ATOM 3668 C C . PRO C 3 46 ? -26.866 6.811 -27.052 1.00 41.76 44 PRO L C 1
ATOM 3669 O O . PRO C 3 46 ? -26.304 7.905 -27.120 1.00 41.19 44 PRO L O 1
ATOM 3673 N N . LYS C 3 47 ? -27.919 6.486 -27.794 1.00 39.24 45 LYS L N 1
ATOM 3674 C CA . LYS C 3 47 ? -28.564 7.463 -28.660 1.00 40.97 45 LYS L CA 1
ATOM 3675 C C . LYS C 3 47 ? -30.050 7.542 -28.330 1.00 37.79 45 LYS L C 1
ATOM 3676 O O . LYS C 3 47 ? -30.659 6.548 -27.933 1.00 35.55 45 LYS L O 1
ATOM 3682 N N . VAL C 3 48 ? -30.622 8.733 -28.477 1.00 41.35 46 VAL L N 1
ATOM 3683 C CA . VAL C 3 48 ? -32.033 8.949 -28.172 1.00 38.13 46 VAL L CA 1
ATOM 3684 C C . VAL C 3 48 ? -32.935 8.185 -29.127 1.00 39.35 46 VAL L C 1
ATOM 3685 O O . VAL C 3 48 ? -32.714 8.183 -30.336 1.00 41.61 46 VAL L O 1
ATOM 3689 N N . LEU C 3 49 ? -33.948 7.529 -28.579 1.00 36.06 47 LEU L N 1
ATOM 3690 C CA . LEU C 3 49 ? -34.946 6.878 -29.406 1.00 41.79 47 LEU L CA 1
ATOM 3691 C C . LEU C 3 49 ? -36.252 7.661 -29.377 1.00 39.98 47 LEU L C 1
ATOM 3692 O O . LEU C 3 49 ? -36.856 7.912 -30.418 1.00 36.46 47 LEU L O 1
ATOM 3697 N N . ILE C 3 50 ? -36.678 8.058 -28.182 1.00 37.10 48 ILE L N 1
ATOM 3698 C CA . ILE C 3 50 ? -37.988 8.673 -28.013 1.00 35.12 48 ILE L CA 1
ATOM 3699 C C . ILE C 3 50 ? -38.004 9.853 -27.036 1.00 39.63 48 ILE L C 1
ATOM 3700 O O . ILE C 3 50 ? -37.449 9.779 -25.940 1.00 39.41 48 ILE L O 1
ATOM 3705 N N . TYR C 3 51 ? -38.653 10.939 -27.454 1.00 43.55 49 TYR L N 1
ATOM 3706 C CA . TYR C 3 51 ? -38.915 12.088 -26.592 1.00 37.26 49 TYR L CA 1
ATOM 3707 C C . TYR C 3 51 ? -40.390 12.070 -26.223 1.00 39.76 49 TYR L C 1
ATOM 3708 O O . TYR C 3 51 ? -41.203 11.505 -26.958 1.00 40.65 49 TYR L O 1
ATOM 3717 N N . ASP C 3 52 ? -40.730 12.668 -25.083 1.00 42.20 50 ASP L N 1
ATOM 3718 C CA . ASP C 3 52 ? -42.125 12.865 -24.682 1.00 41.75 50 ASP L CA 1
ATOM 3719 C C . ASP C 3 52 ? -42.865 11.538 -24.580 1.00 41.38 50 ASP L C 1
ATOM 3720 O O . ASP C 3 52 ? -44.076 11.482 -24.805 1.00 36.68 50 ASP L O 1
ATOM 3725 N N . ALA C 3 53 ? -42.117 10.475 -24.285 1.00 40.15 51 ALA L N 1
ATOM 3726 C CA . ALA C 3 53 ? -42.658 9.130 -24.066 1.00 38.88 51 ALA L CA 1
ATOM 3727 C C . ALA C 3 53 ? -43.177 8.465 -25.348 1.00 37.71 51 ALA L C 1
ATOM 3728 O O . ALA C 3 53 ? -43.220 7.238 -25.418 1.00 41.18 51 ALA L O 1
ATOM 3730 N N . SER C 3 54 ? -43.572 9.247 -26.354 1.00 36.27 52 SER L N 1
ATOM 3731 C CA . SER C 3 54 ? -44.147 8.655 -27.568 1.00 38.19 52 SER L CA 1
ATOM 3732 C C . SER C 3 54 ? -43.597 9.173 -28.898 1.00 38.12 52 SER L C 1
ATOM 3733 O O . SER C 3 54 ? -43.864 8.579 -29.944 1.00 39.57 52 SER L O 1
ATOM 3736 N N . ASN C 3 55 ? -42.839 10.264 -28.877 1.00 41.74 53 ASN L N 1
ATOM 3737 C CA . ASN C 3 55 ? -42.365 10.861 -30.126 1.00 36.50 53 ASN L CA 1
ATOM 3738 C C . ASN C 3 55 ? -41.013 10.304 -30.563 1.00 37.55 53 ASN L C 1
ATOM 3739 O O . ASN C 3 55 ? -40.033 10.364 -29.818 1.00 36.13 53 ASN L O 1
ATOM 3744 N N . LEU C 3 56 ? -40.965 9.766 -31.778 1.00 40.00 54 LEU L N 1
ATOM 3745 C CA . LEU C 3 56 ? -39.718 9.260 -32.340 1.00 40.90 54 LEU L CA 1
ATOM 3746 C C . LEU C 3 56 ? -38.735 10.395 -32.599 1.00 41.16 54 LEU L C 1
ATOM 3747 O O . LEU C 3 56 ? -39.123 11.482 -33.027 1.00 43.24 54 LEU L O 1
ATOM 3752 N N . GLU C 3 57 ? -37.460 10.136 -32.340 1.00 39.42 55 GLU L N 1
ATOM 3753 C CA . GLU C 3 57 ? -36.408 11.069 -32.718 1.00 40.99 55 GLU L CA 1
ATOM 3754 C C . GLU C 3 57 ? -36.194 10.992 -34.220 1.00 40.29 55 GLU L C 1
ATOM 3755 O O . GLU C 3 57 ? -36.375 9.930 -34.815 1.00 37.83 55 GLU L O 1
ATOM 3761 N N . THR C 3 58 ? -35.819 12.117 -34.825 1.00 41.38 56 THR L N 1
ATOM 3762 C CA . THR C 3 58 ? -35.514 12.171 -36.251 1.00 42.65 56 THR L CA 1
ATOM 3763 C C . THR C 3 58 ? -34.511 11.092 -36.651 1.00 43.64 56 THR L C 1
ATOM 3764 O O . THR C 3 58 ? -33.368 11.091 -36.188 1.00 51.77 56 THR L O 1
ATOM 3768 N N . GLY C 3 59 ? -34.950 10.164 -37.493 1.00 36.80 57 GLY L N 1
ATOM 3769 C CA . GLY C 3 59 ? -34.063 9.147 -38.019 1.00 38.06 57 GLY L CA 1
ATOM 3770 C C . GLY C 3 59 ? -34.385 7.768 -37.484 1.00 42.57 57 GLY L C 1
ATOM 3771 O O . GLY C 3 59 ? -33.994 6.758 -38.070 1.00 44.79 57 GLY L O 1
ATOM 3772 N N . VAL C 3 60 ? -35.076 7.726 -36.350 1.00 40.27 58 VAL L N 1
ATOM 3773 C CA . VAL C 3 60 ? -35.437 6.460 -35.729 1.00 39.65 58 VAL L CA 1
ATOM 3774 C C . VAL C 3 60 ? -36.546 5.794 -36.539 1.00 39.66 58 VAL L C 1
ATOM 3775 O O . VAL C 3 60 ? -37.533 6.439 -36.885 1.00 38.56 58 VAL L O 1
ATOM 3779 N N . PRO C 3 61 ? -36.378 4.500 -36.852 1.00 40.12 59 PRO L N 1
ATOM 3780 C CA . PRO C 3 61 ? -37.370 3.734 -37.617 1.00 35.60 59 PRO L CA 1
ATOM 3781 C C . PRO C 3 61 ? -38.728 3.703 -36.931 1.00 45.11 59 PRO L C 1
ATOM 3782 O O . PRO C 3 61 ? -38.791 3.763 -35.701 1.00 45.39 59 PRO L O 1
ATOM 3786 N N . SER C 3 62 ? -39.800 3.615 -37.715 1.00 44.40 60 SER L N 1
ATOM 3787 C CA . SER C 3 62 ? -41.151 3.609 -37.159 1.00 45.15 60 SER L CA 1
ATOM 3788 C C . SER C 3 62 ? -41.505 2.261 -36.545 1.00 44.14 60 SER L C 1
ATOM 3789 O O . SER C 3 62 ? -42.604 2.080 -36.024 1.00 47.86 60 SER L O 1
ATOM 3792 N N . ARG C 3 63 ? -40.566 1.321 -36.598 1.00 41.68 61 ARG L N 1
ATOM 3793 C CA . ARG C 3 63 ? -40.720 0.048 -35.905 1.00 44.08 61 ARG L CA 1
ATOM 3794 C C . ARG C 3 63 ? -40.755 0.269 -34.395 1.00 42.71 61 ARG L C 1
ATOM 3795 O O . ARG C 3 63 ? -41.323 -0.530 -33.652 1.00 45.02 61 ARG L O 1
ATOM 3803 N N . PHE C 3 64 ? -40.135 1.358 -33.951 1.00 39.09 62 PHE L N 1
ATOM 3804 C CA . PHE C 3 64 ? -40.170 1.752 -32.548 1.00 44.31 62 PHE L CA 1
ATOM 3805 C C . PHE C 3 64 ? -41.401 2.598 -32.253 1.00 42.25 62 PHE L C 1
ATOM 3806 O O . PHE C 3 64 ? -41.819 3.410 -33.079 1.00 46.81 62 PHE L O 1
ATOM 3814 N N . SER C 3 65 ? -41.977 2.406 -31.071 1.00 38.91 63 SER L N 1
ATOM 3815 C CA . SER C 3 65 ? -43.049 3.269 -30.593 1.00 42.76 63 SER L CA 1
ATOM 3816 C C . SER C 3 65 ? -43.102 3.223 -29.076 1.00 36.30 63 SER L C 1
ATOM 3817 O O . SER C 3 65 ? -43.003 2.152 -28.479 1.00 40.30 63 SER L O 1
ATOM 3820 N N . GLY C 3 66 ? -43.244 4.385 -28.451 1.00 33.67 64 GLY L N 1
ATOM 3821 C CA . GLY C 3 66 ? -43.428 4.442 -27.014 1.00 42.05 64 GLY L CA 1
ATOM 3822 C C . GLY C 3 66 ? -44.824 4.907 -26.657 1.00 38.08 64 GLY L C 1
ATOM 3823 O O . GLY C 3 66 ? -45.464 5.613 -27.431 1.00 35.77 64 GLY L O 1
ATOM 3824 N N . SER C 3 67 ? -45.294 4.509 -25.480 1.00 35.65 65 SER L N 1
ATOM 3825 C CA . SER C 3 67 ? -46.591 4.944 -24.982 1.00 43.60 65 SER L CA 1
ATOM 3826 C C . SER C 3 67 ? -46.603 4.858 -23.466 1.00 43.57 65 SER L C 1
ATOM 3827 O O . SER C 3 67 ? -45.651 4.372 -22.858 1.00 41.23 65 SER L O 1
ATOM 3830 N N . GLY C 3 68 ? -47.683 5.334 -22.858 1.00 43.85 66 GLY L N 1
ATOM 3831 C CA . GLY C 3 68 ? -47.797 5.327 -21.415 1.00 36.59 66 GLY L CA 1
ATOM 3832 C C . GLY C 3 68 ? -47.708 6.737 -20.877 1.00 38.69 66 GLY L C 1
ATOM 3833 O O . GLY C 3 68 ? -47.229 7.643 -21.557 1.00 40.28 66 GLY L O 1
ATOM 3834 N N . SER C 3 69 ? -48.182 6.924 -19.654 1.00 42.20 67 SER L N 1
ATOM 3835 C CA . SER C 3 69 ? -48.152 8.231 -19.021 1.00 39.86 67 SER L CA 1
ATOM 3836 C C . SER C 3 69 ? -48.186 8.094 -17.510 1.00 37.12 67 SER L C 1
ATOM 3837 O O . SER C 3 69 ? -48.742 7.132 -16.979 1.00 43.30 67 SER L O 1
ATOM 3840 N N . GLY C 3 70 ? -47.568 9.044 -16.819 1.00 39.35 68 GLY L N 1
ATOM 3841 C CA . GLY C 3 70 ? -47.599 9.061 -15.371 1.00 38.22 68 GLY L CA 1
ATOM 3842 C C . GLY C 3 70 ? -46.481 8.248 -14.751 1.00 40.71 68 GLY L C 1
ATOM 3843 O O . GLY C 3 70 ? -45.400 8.767 -14.476 1.00 37.88 68 GLY L O 1
ATOM 3844 N N . THR C 3 71 ? -46.748 6.964 -14.533 1.00 38.13 69 THR L N 1
ATOM 3845 C CA . THR C 3 71 ? -45.820 6.090 -13.828 1.00 38.81 69 THR L CA 1
ATOM 3846 C C . THR C 3 71 ? -45.564 4.788 -14.572 1.00 39.85 69 THR L C 1
ATOM 3847 O O . THR C 3 71 ? -44.735 3.982 -14.152 1.00 42.13 69 THR L O 1
ATOM 3851 N N . GLU C 3 72 ? -46.258 4.577 -15.682 1.00 38.73 70 GLU L N 1
ATOM 3852 C CA . GLU C 3 72 ? -46.050 3.351 -16.434 1.00 37.65 70 GLU L CA 1
ATOM 3853 C C . GLU C 3 72 ? -45.816 3.669 -17.907 1.00 40.55 70 GLU L C 1
ATOM 3854 O O . GLU C 3 72 ? -46.580 4.412 -18.524 1.00 42.54 70 GLU L O 1
ATOM 3860 N N . PHE C 3 73 ? -44.761 3.084 -18.468 1.00 43.29 71 PHE L N 1
ATOM 3861 C CA . PHE C 3 73 ? -44.325 3.389 -19.830 1.00 39.42 71 PHE L CA 1
ATOM 3862 C C . PHE C 3 73 ? -43.860 2.136 -20.553 1.00 36.84 71 PHE L C 1
ATOM 3863 O O . PHE C 3 73 ? -43.375 1.195 -19.926 1.00 34.79 71 PHE L O 1
ATOM 3871 N N . THR C 3 74 ? -44.004 2.122 -21.874 1.00 38.42 72 THR L N 1
ATOM 3872 C CA . THR C 3 74 ? -43.498 1.008 -22.669 1.00 39.58 72 THR L CA 1
ATOM 3873 C C . THR C 3 74 ? -42.772 1.445 -23.930 1.00 37.11 72 THR L C 1
ATOM 3874 O O . THR C 3 74 ? -43.024 2.520 -24.475 1.00 35.67 72 THR L O 1
ATOM 3878 N N . LEU C 3 75 ? -41.863 0.584 -24.373 1.00 43.32 73 LEU L N 1
ATOM 3879 C CA . LEU C 3 75 ? -41.149 0.749 -25.628 1.00 39.77 73 LEU L CA 1
ATOM 3880 C C . LEU C 3 75 ? -41.350 -0.536 -26.404 1.00 37.70 73 LEU L C 1
ATOM 3881 O O . LEU C 3 75 ? -40.790 -1.573 -26.052 1.00 41.26 73 LEU L O 1
ATOM 3886 N N . THR C 3 76 ? -42.173 -0.479 -27.442 1.00 37.01 74 THR L N 1
ATOM 3887 C CA . THR C 3 76 ? -42.421 -1.654 -28.263 1.00 38.96 74 THR L CA 1
ATOM 3888 C C . THR C 3 76 ? -41.507 -1.640 -29.479 1.00 34.88 74 THR L C 1
ATOM 3889 O O . THR C 3 76 ? -41.297 -0.593 -30.093 1.00 36.47 74 THR L O 1
ATOM 3893 N N . ILE C 3 77 ? -40.974 -2.803 -29.835 1.00 35.69 75 ILE L N 1
ATOM 3894 C CA . ILE C 3 77 ? -40.139 -2.912 -31.023 1.00 44.30 75 ILE L CA 1
ATOM 3895 C C . ILE C 3 77 ? -40.716 -3.936 -31.984 1.00 45.06 75 ILE L C 1
ATOM 3896 O O . ILE C 3 77 ? -40.465 -5.133 -31.850 1.00 46.88 75 ILE L O 1
ATOM 3901 N N . SER C 3 78 ? -41.503 -3.460 -32.943 1.00 48.48 76 SER L N 1
ATOM 3902 C CA . SER C 3 78 ? -42.067 -4.327 -33.966 1.00 49.07 76 SER L CA 1
ATOM 3903 C C . SER C 3 78 ? -41.005 -4.694 -34.992 1.00 49.48 76 SER L C 1
ATOM 3904 O O . SER C 3 78 ? -40.041 -3.948 -35.181 1.00 51.40 76 SER L O 1
ATOM 3907 N N . ASN C 3 79 ? -41.194 -5.836 -35.654 1.00 48.19 77 ASN L N 1
ATOM 3908 C CA . ASN C 3 79 ? -40.308 -6.268 -36.731 1.00 50.40 77 ASN L CA 1
ATOM 3909 C C . ASN C 3 79 ? -38.843 -6.223 -36.300 1.00 56.03 77 ASN L C 1
ATOM 3910 O O . ASN C 3 79 ? -38.047 -5.466 -36.874 1.00 51.78 77 ASN L O 1
ATOM 3915 N N . LEU C 3 80 ? -38.501 -7.023 -35.290 1.00 49.24 78 LEU L N 1
ATOM 3916 C CA . LEU C 3 80 ? -37.186 -6.972 -34.669 1.00 45.15 78 LEU L CA 1
ATOM 3917 C C . LEU C 3 80 ? -36.114 -7.199 -35.723 1.00 49.64 78 LEU L C 1
ATOM 3918 O O . LEU C 3 80 ? -36.219 -8.101 -36.554 1.00 51.58 78 LEU L O 1
ATOM 3923 N N . ARG C 3 81 ? -35.081 -6.371 -35.670 1.00 44.82 79 ARG L N 1
ATOM 3924 C CA . ARG C 3 81 ? -33.979 -6.422 -36.616 1.00 47.65 79 ARG L CA 1
ATOM 3925 C C . ARG C 3 81 ? -32.670 -6.689 -35.878 1.00 48.96 79 ARG L C 1
ATOM 3926 O O . ARG C 3 81 ? -32.580 -6.436 -34.674 1.00 45.37 79 ARG L O 1
ATOM 3934 N N . PRO C 3 82 ? -31.660 -7.221 -36.588 1.00 50.67 80 PRO L N 1
ATOM 3935 C CA . PRO C 3 82 ? -30.388 -7.583 -35.951 1.00 43.67 80 PRO L CA 1
ATOM 3936 C C . PRO C 3 82 ? -29.723 -6.428 -35.205 1.00 44.31 80 PRO L C 1
ATOM 3937 O O . PRO C 3 82 ? -29.079 -6.661 -34.181 1.00 50.25 80 PRO L O 1
ATOM 3941 N N . ASP C 3 83 ? -29.878 -5.204 -35.698 1.00 44.11 81 ASP L N 1
ATOM 3942 C CA . ASP C 3 83 ? -29.250 -4.062 -35.046 1.00 41.78 81 ASP L CA 1
ATOM 3943 C C . ASP C 3 83 ? -30.024 -3.627 -33.805 1.00 46.04 81 ASP L C 1
ATOM 3944 O O . ASP C 3 83 ? -29.545 -2.803 -33.024 1.00 50.03 81 ASP L O 1
ATOM 3949 N N . ASP C 3 84 ? -31.220 -4.178 -33.621 1.00 41.43 82 ASP L N 1
ATOM 3950 C CA . ASP C 3 84 ? -32.024 -3.839 -32.455 1.00 39.28 82 ASP L CA 1
ATOM 3951 C C . ASP C 3 84 ? -31.580 -4.577 -31.194 1.00 41.80 82 ASP L C 1
ATOM 3952 O O . ASP C 3 84 ? -31.999 -4.226 -30.090 1.00 38.45 82 ASP L O 1
ATOM 3957 N N . PHE C 3 85 ? -30.742 -5.599 -31.352 1.00 36.77 83 PHE L N 1
ATOM 3958 C CA . PHE C 3 85 ? -30.169 -6.281 -30.197 1.00 36.55 83 PHE L CA 1
ATOM 3959 C C . PHE C 3 85 ? -29.185 -5.348 -29.506 1.00 36.15 83 PHE L C 1
ATOM 3960 O O . PHE C 3 85 ? -28.095 -5.092 -30.017 1.00 42.01 83 PHE L O 1
ATOM 3968 N N . ALA C 3 86 ? -29.577 -4.862 -28.333 1.00 31.71 84 ALA L N 1
ATOM 3969 C CA . ALA C 3 86 ? -28.841 -3.827 -27.621 1.00 28.37 84 ALA L CA 1
ATOM 3970 C C . ALA C 3 86 ? -29.423 -3.652 -26.223 1.00 32.39 84 ALA L C 1
ATOM 3971 O O . ALA C 3 86 ? -30.344 -4.370 -25.833 1.00 40.01 84 ALA L O 1
ATOM 3973 N N . THR C 3 87 ? -28.876 -2.711 -25.464 1.00 27.21 85 THR L N 1
ATOM 3974 C CA . THR C 3 87 ? -29.445 -2.368 -24.169 1.00 37.87 85 THR L CA 1
ATOM 3975 C C . THR C 3 87 ? -30.290 -1.105 -24.270 1.00 36.51 85 THR L C 1
ATOM 3976 O O . THR C 3 87 ? -29.887 -0.131 -24.904 1.00 33.92 85 THR L O 1
ATOM 3980 N N . TYR C 3 88 ? -31.469 -1.137 -23.655 1.00 30.88 86 TYR L N 1
ATOM 3981 C CA . TYR C 3 88 ? -32.386 -0.006 -23.696 1.00 31.97 86 TYR L CA 1
ATOM 3982 C C . TYR C 3 88 ? -32.598 0.605 -22.314 1.00 35.15 86 TYR L C 1
ATOM 3983 O O . TYR C 3 88 ? -32.795 -0.109 -21.331 1.00 35.41 86 TYR L O 1
ATOM 3992 N N . TYR C 3 89 ? -32.556 1.932 -22.250 1.00 34.00 87 TYR L N 1
ATOM 3993 C CA . TYR C 3 89 ? -32.699 2.652 -20.991 1.00 37.34 87 TYR L CA 1
ATOM 3994 C C . TYR C 3 89 ? -33.844 3.656 -21.054 1.00 40.36 87 TYR L C 1
ATOM 3995 O O . TYR C 3 89 ? -33.984 4.382 -22.039 1.00 38.83 87 TYR L O 1
ATOM 4004 N N . CYS C 3 90 ? -34.657 3.709 -20.005 1.00 36.80 88 CYS L N 1
ATOM 4005 C CA . CYS C 3 90 ? -35.580 4.825 -19.841 1.00 36.06 88 CYS L CA 1
ATOM 4006 C C . CYS C 3 90 ? -34.954 5.854 -18.904 1.00 38.09 88 CYS L C 1
ATOM 4007 O O . CYS C 3 90 ? -34.053 5.529 -18.126 1.00 35.73 88 CYS L O 1
ATOM 4010 N N . GLN C 3 91 ? -35.429 7.094 -18.985 1.00 37.79 89 GLN L N 1
ATOM 4011 C CA . GLN C 3 91 ? -34.909 8.175 -18.152 1.00 34.38 89 GLN L CA 1
ATOM 4012 C C . GLN C 3 91 ? -35.960 9.258 -17.930 1.00 36.49 89 GLN L C 1
ATOM 4013 O O . GLN C 3 91 ? -36.569 9.745 -18.882 1.00 39.13 89 GLN L O 1
ATOM 4019 N N . GLN C 3 92 ? -36.187 9.622 -16.672 1.00 37.85 90 GLN L N 1
ATOM 4020 C CA . GLN C 3 92 ? -37.101 10.717 -16.366 1.00 38.27 90 GLN L CA 1
ATOM 4021 C C . GLN C 3 92 ? -36.336 12.034 -16.270 1.00 35.84 90 GLN L C 1
ATOM 4022 O O . GLN C 3 92 ? -35.202 12.069 -15.790 1.00 37.34 90 GLN L O 1
ATOM 4028 N N . GLY C 3 93 ? -36.966 13.112 -16.723 1.00 38.49 91 GLY L N 1
ATOM 4029 C CA . GLY C 3 93 ? -36.356 14.428 -16.698 1.00 33.54 91 GLY L CA 1
ATOM 4030 C C . GLY C 3 93 ? -37.279 15.404 -16.002 1.00 36.29 91 GLY L C 1
ATOM 4031 O O . GLY C 3 93 ? -37.215 16.617 -16.215 1.00 32.37 91 GLY L O 1
ATOM 4032 N N . ASP C 3 94 ? -38.147 14.854 -15.161 1.00 39.24 92 ASP L N 1
ATOM 4033 C CA . ASP C 3 94 ? -39.125 15.636 -14.423 1.00 36.51 92 ASP L CA 1
ATOM 4034 C C . ASP C 3 94 ? -38.513 16.426 -13.265 1.00 34.89 92 ASP L C 1
ATOM 4035 O O . ASP C 3 94 ? -38.900 17.569 -13.017 1.00 35.67 92 ASP L O 1
ATOM 4040 N N . SER C 3 95 ? -37.559 15.827 -12.560 1.00 30.73 93 SER L N 1
ATOM 4041 C CA . SER C 3 95 ? -36.953 16.501 -11.414 1.00 36.32 93 SER L CA 1
ATOM 4042 C C . SER C 3 95 ? -35.596 15.937 -11.021 1.00 35.95 93 SER L C 1
ATOM 4043 O O . SER C 3 95 ? -35.284 14.777 -11.292 1.00 37.63 93 SER L O 1
ATOM 4046 N N . PHE C 3 96 ? -34.800 16.774 -10.363 1.00 32.39 94 PHE L N 1
ATOM 4047 C CA . PHE C 3 96 ? -33.467 16.392 -9.931 1.00 33.87 94 PHE L CA 1
ATOM 4048 C C . PHE C 3 96 ? -33.537 15.439 -8.744 1.00 39.45 94 PHE L C 1
ATOM 4049 O O . PHE C 3 96 ? -34.453 15.533 -7.926 1.00 45.17 94 PHE L O 1
ATOM 4057 N N . PRO C 3 97 ? -32.573 14.506 -8.652 1.00 42.04 95 PRO L N 1
ATOM 4058 C CA . PRO C 3 97 ? -31.595 14.208 -9.706 1.00 39.90 95 PRO L CA 1
ATOM 4059 C C . PRO C 3 97 ? -32.223 13.469 -10.887 1.00 39.54 95 PRO L C 1
ATOM 4060 O O . PRO C 3 97 ? -33.201 12.743 -10.700 1.00 39.49 95 PRO L O 1
ATOM 4064 N N . LEU C 3 98 ? -31.677 13.661 -12.083 1.00 39.09 96 LEU L N 1
ATOM 4065 C CA . LEU C 3 98 ? -32.138 12.914 -13.247 1.00 40.26 96 LEU L CA 1
ATOM 4066 C C . LEU C 3 98 ? -31.757 11.449 -13.089 1.00 38.18 96 LEU L C 1
ATOM 4067 O O . LEU C 3 98 ? -30.607 11.130 -12.791 1.00 40.56 96 LEU L O 1
ATOM 4072 N N . THR C 3 99 ? -32.724 10.559 -13.285 1.00 38.23 97 THR L N 1
ATOM 4073 C CA . THR C 3 99 ? -32.487 9.137 -13.063 1.00 38.91 97 THR L CA 1
ATOM 4074 C C . THR C 3 99 ? -32.800 8.288 -14.286 1.00 36.38 97 THR L C 1
ATOM 4075 O O . THR C 3 99 ? -33.766 8.541 -15.002 1.00 37.18 97 THR L O 1
ATOM 4079 N N . PHE C 3 100 ? -31.961 7.282 -14.512 1.00 32.90 98 PHE L N 1
ATOM 4080 C CA . PHE C 3 100 ? -32.149 6.327 -15.596 1.00 33.90 98 PHE L CA 1
ATOM 4081 C C . PHE C 3 100 ? -32.667 5.013 -15.037 1.00 36.11 98 PHE L C 1
ATOM 4082 O O . PHE C 3 100 ? -32.519 4.743 -13.848 1.00 36.85 98 PHE L O 1
ATOM 4090 N N . GLY C 3 101 ? -33.262 4.190 -15.894 1.00 35.37 99 GLY L N 1
ATOM 4091 C CA . GLY C 3 101 ? -33.677 2.865 -15.478 1.00 36.70 99 GLY L CA 1
ATOM 4092 C C . GLY C 3 101 ? -32.492 1.921 -15.501 1.00 39.35 99 GLY L C 1
ATOM 4093 O O . GLY C 3 101 ? -31.419 2.279 -15.986 1.00 42.66 99 GLY L O 1
ATOM 4094 N N . GLY C 3 102 ? -32.684 0.707 -14.994 1.00 41.86 100 GLY L N 1
ATOM 4095 C CA . GLY C 3 102 ? -31.590 -0.240 -14.865 1.00 37.05 100 GLY L CA 1
ATOM 4096 C C . GLY C 3 102 ? -31.141 -0.834 -16.184 1.00 40.66 100 GLY L C 1
ATOM 4097 O O . GLY C 3 102 ? -30.052 -1.401 -16.280 1.00 42.10 100 GLY L O 1
ATOM 4098 N N . GLY C 3 103 ? -31.980 -0.700 -17.206 1.00 39.08 101 GLY L N 1
ATOM 4099 C CA . GLY C 3 103 ? -31.649 -1.184 -18.534 1.00 42.49 101 GLY L CA 1
ATOM 4100 C C . GLY C 3 103 ? -32.281 -2.515 -18.898 1.00 43.53 101 GLY L C 1
ATOM 4101 O O . GLY C 3 103 ? -32.438 -3.399 -18.054 1.00 44.70 101 GLY L O 1
ATOM 4102 N N . THR C 3 104 ? -32.647 -2.651 -20.168 1.00 38.44 102 THR L N 1
ATOM 4103 C CA . THR C 3 104 ? -33.140 -3.913 -20.704 1.00 38.57 102 THR L CA 1
ATOM 4104 C C . THR C 3 104 ? -32.285 -4.390 -21.874 1.00 40.91 102 THR L C 1
ATOM 4105 O O . THR C 3 104 ? -32.173 -3.717 -22.900 1.00 37.86 102 THR L O 1
ATOM 4109 N N . LYS C 3 105 ? -31.673 -5.553 -21.700 1.00 39.41 103 LYS L N 1
ATOM 4110 C CA . LYS C 3 105 ? -30.842 -6.152 -22.731 1.00 41.89 103 LYS L CA 1
ATOM 4111 C C . LYS C 3 105 ? -31.646 -7.093 -23.616 1.00 45.00 103 LYS L C 1
ATOM 4112 O O . LYS C 3 105 ? -32.098 -8.142 -23.159 1.00 48.00 103 LYS L O 1
ATOM 4118 N N . VAL C 3 106 ? -31.833 -6.715 -24.877 1.00 41.64 104 VAL L N 1
ATOM 4119 C CA . VAL C 3 106 ? -32.521 -7.591 -25.817 1.00 42.46 104 VAL L CA 1
ATOM 4120 C C . VAL C 3 106 ? -31.457 -8.468 -26.463 1.00 43.20 104 VAL L C 1
ATOM 4121 O O . VAL C 3 106 ? -30.455 -7.971 -26.976 1.00 44.05 104 VAL L O 1
ATOM 4125 N N . GLU C 3 107 ? -31.686 -9.775 -26.436 1.00 43.14 105 GLU L N 1
ATOM 4126 C CA . GLU C 3 107 ? -30.714 -10.742 -26.931 1.00 42.09 105 GLU L CA 1
ATOM 4127 C C . GLU C 3 107 ? -31.344 -11.749 -27.889 1.00 44.18 105 GLU L C 1
ATOM 4128 O O . GLU C 3 107 ? -32.560 -11.943 -27.899 1.00 47.42 105 GLU L O 1
ATOM 4134 N N . ILE C 3 108 ? -30.501 -12.383 -28.695 1.00 44.86 106 ILE L N 1
ATOM 4135 C CA . ILE C 3 108 ? -30.950 -13.299 -29.736 1.00 48.63 106 ILE L CA 1
ATOM 4136 C C . ILE C 3 108 ? -31.390 -14.622 -29.136 1.00 51.04 106 ILE L C 1
ATOM 4137 O O . ILE C 3 108 ? -30.642 -15.259 -28.398 1.00 51.11 106 ILE L O 1
ATOM 4142 N N . LYS C 3 109 ? -32.609 -15.037 -29.468 1.00 52.75 107 LYS L N 1
ATOM 4143 C CA . LYS C 3 109 ? -33.147 -16.277 -28.933 1.00 50.64 107 LYS L CA 1
ATOM 4144 C C . LYS C 3 109 ? -32.561 -17.460 -29.682 1.00 47.42 107 LYS L C 1
ATOM 4145 O O . LYS C 3 109 ? -32.323 -17.399 -30.886 1.00 42.87 107 LYS L O 1
ATOM 4151 N N . ARG C 3 110 ? -32.312 -18.533 -28.946 1.00 47.28 108 ARG L N 1
ATOM 4152 C CA . ARG C 3 110 ? -31.572 -19.667 -29.467 1.00 45.20 108 ARG L CA 1
ATOM 4153 C C . ARG C 3 110 ? -32.140 -20.934 -28.833 1.00 45.05 108 ARG L C 1
ATOM 4154 O O . ARG C 3 110 ? -32.776 -20.863 -27.782 1.00 43.47 108 ARG L O 1
ATOM 4162 N N . ALA C 3 111 ? -31.932 -22.085 -29.464 1.00 50.09 109 ALA L N 1
ATOM 4163 C CA . ALA C 3 111 ? -32.303 -23.352 -28.845 1.00 44.39 109 ALA L CA 1
ATOM 4164 C C . ALA C 3 111 ? -31.412 -23.586 -27.627 1.00 51.28 109 ALA L C 1
ATOM 4165 O O . ALA C 3 111 ? -30.249 -23.179 -27.624 1.00 52.61 109 ALA L O 1
ATOM 4167 N N . ALA C 3 112 ? -31.941 -24.239 -26.597 1.00 46.36 110 ALA L N 1
ATOM 4168 C CA . ALA C 3 112 ? -31.154 -24.488 -25.394 1.00 42.08 110 ALA L CA 1
ATOM 4169 C C . ALA C 3 112 ? -29.966 -25.390 -25.715 1.00 50.77 110 ALA L C 1
ATOM 4170 O O . ALA C 3 112 ? -30.084 -26.328 -26.505 1.00 46.47 110 ALA L O 1
ATOM 4172 N N . ALA C 3 113 ? -28.825 -25.098 -25.100 1.00 49.68 111 ALA L N 1
ATOM 4173 C CA . ALA C 3 113 ? -27.597 -25.846 -25.351 1.00 47.31 111 ALA L CA 1
ATOM 4174 C C . ALA C 3 113 ? -26.787 -25.982 -24.069 1.00 49.71 111 ALA L C 1
ATOM 4175 O O . ALA C 3 113 ? -26.420 -24.983 -23.452 1.00 50.12 111 ALA L O 1
ATOM 4177 N N . ALA C 3 114 ? -26.521 -27.221 -23.669 1.00 49.79 112 ALA L N 1
ATOM 4178 C CA . ALA C 3 114 ? -25.762 -27.491 -22.453 1.00 53.65 112 ALA L CA 1
ATOM 4179 C C . ALA C 3 114 ? -24.284 -27.143 -22.617 1.00 51.05 112 ALA L C 1
ATOM 4180 O O . ALA C 3 114 ? -23.696 -27.382 -23.672 1.00 47.36 112 ALA L O 1
ATOM 4182 N N . PRO C 3 115 ? -23.678 -26.574 -21.565 1.00 53.14 113 PRO L N 1
ATOM 4183 C CA . PRO C 3 115 ? -22.251 -26.237 -21.598 1.00 53.87 113 PRO L CA 1
ATOM 4184 C C . PRO C 3 115 ? -21.358 -27.469 -21.672 1.00 48.24 113 PRO L C 1
ATOM 4185 O O . PRO C 3 115 ? -21.714 -28.521 -21.143 1.00 50.02 113 PRO L O 1
ATOM 4189 N N . SER C 3 116 ? -20.210 -27.333 -22.323 1.00 48.09 114 SER L N 1
ATOM 4190 C CA . SER C 3 116 ? -19.180 -28.357 -22.253 1.00 48.27 114 SER L CA 1
ATOM 4191 C C . SER C 3 116 ? -18.188 -27.951 -21.177 1.00 51.26 114 SER L C 1
ATOM 4192 O O . SER C 3 116 ? -17.424 -27.001 -21.350 1.00 53.73 114 SER L O 1
ATOM 4195 N N . VAL C 3 117 ? -18.211 -28.669 -20.060 1.00 53.25 115 VAL L N 1
ATOM 4196 C CA . VAL C 3 117 ? -17.383 -28.319 -18.913 1.00 50.60 115 VAL L CA 1
ATOM 4197 C C . VAL C 3 117 ? -15.966 -28.881 -19.015 1.00 51.89 115 VAL L C 1
ATOM 4198 O O . VAL C 3 117 ? -15.768 -30.040 -19.378 1.00 59.59 115 VAL L O 1
ATOM 4202 N N . PHE C 3 118 ? -14.988 -28.042 -18.692 1.00 51.25 116 PHE L N 1
ATOM 4203 C CA . PHE C 3 118 ? -13.589 -28.447 -18.654 1.00 54.47 116 PHE L CA 1
ATOM 4204 C C . PHE C 3 118 ? -12.924 -27.834 -17.432 1.00 52.36 116 PHE L C 1
ATOM 4205 O O . PHE C 3 118 ? -13.188 -26.681 -17.095 1.00 57.41 116 PHE L O 1
ATOM 4213 N N . ILE C 3 119 ? -12.063 -28.595 -16.766 1.00 51.40 117 ILE L N 1
ATOM 4214 C CA . ILE C 3 119 ? -11.349 -28.063 -15.611 1.00 59.31 117 ILE L CA 1
ATOM 4215 C C . ILE C 3 119 ? -9.844 -28.031 -15.880 1.00 56.04 117 ILE L C 1
ATOM 4216 O O . ILE C 3 119 ? -9.295 -28.904 -16.556 1.00 54.19 117 ILE L O 1
ATOM 4221 N N . PHE C 3 120 ? -9.184 -27.001 -15.361 1.00 59.46 118 PHE L N 1
ATOM 4222 C CA . PHE C 3 120 ? -7.761 -26.818 -15.603 1.00 58.82 118 PHE L CA 1
ATOM 4223 C C . PHE C 3 120 ? -6.989 -26.599 -14.313 1.00 60.97 118 PHE L C 1
ATOM 4224 O O . PHE C 3 120 ? -7.124 -25.558 -13.669 1.00 61.92 118 PHE L O 1
ATOM 4232 N N . PRO C 3 121 ? -6.188 -27.600 -13.925 1.00 61.93 119 PRO L N 1
ATOM 4233 C CA . PRO C 3 121 ? -5.272 -27.532 -12.784 1.00 62.36 119 PRO L CA 1
ATOM 4234 C C . PRO C 3 121 ? -4.199 -26.478 -13.010 1.00 56.61 119 PRO L C 1
ATOM 4235 O O . PRO C 3 121 ? -3.887 -26.183 -14.162 1.00 55.89 119 PRO L O 1
ATOM 4239 N N . PRO C 3 122 ? -3.654 -25.903 -11.928 1.00 64.17 120 PRO L N 1
ATOM 4240 C CA . PRO C 3 122 ? -2.572 -24.923 -12.069 1.00 61.93 120 PRO L CA 1
ATOM 4241 C C . PRO C 3 122 ? -1.348 -25.535 -12.739 1.00 62.14 120 PRO L C 1
ATOM 4242 O O . PRO C 3 122 ? -1.039 -26.706 -12.516 1.00 59.56 120 PRO L O 1
ATOM 4246 N N . SER C 3 123 ? -0.668 -24.747 -13.563 1.00 62.87 121 SER L N 1
ATOM 4247 C CA . SER C 3 123 ? 0.554 -25.198 -14.219 1.00 63.80 121 SER L CA 1
ATOM 4248 C C . SER C 3 123 ? 1.708 -25.239 -13.223 1.00 63.06 121 SER L C 1
ATOM 4249 O O . SER C 3 123 ? 1.689 -24.525 -12.218 1.00 57.03 121 SER L O 1
ATOM 4252 N N . ASP C 3 124 ? 2.714 -26.063 -13.505 1.00 69.54 122 ASP L N 1
ATOM 4253 C CA . ASP C 3 124 ? 3.881 -26.148 -12.635 1.00 69.31 122 ASP L CA 1
ATOM 4254 C C . ASP C 3 124 ? 4.699 -24.867 -12.713 1.00 67.47 122 ASP L C 1
ATOM 4255 O O . ASP C 3 124 ? 5.424 -24.529 -11.776 1.00 68.48 122 ASP L O 1
ATOM 4260 N N . GLU C 3 125 ? 4.557 -24.143 -13.820 1.00 65.48 123 GLU L N 1
ATOM 4261 C CA . GLU C 3 125 ? 5.242 -22.870 -13.985 1.00 62.96 123 GLU L CA 1
ATOM 4262 C C . GLU C 3 125 ? 4.583 -21.762 -13.168 1.00 60.45 123 GLU L C 1
ATOM 4263 O O . GLU C 3 125 ? 5.257 -20.847 -12.693 1.00 59.07 123 GLU L O 1
ATOM 4269 N N . GLN C 3 126 ? 3.274 -21.869 -12.966 1.00 60.22 124 GLN L N 1
ATOM 4270 C CA . GLN C 3 126 ? 2.571 -20.917 -12.111 1.00 60.81 124 GLN L CA 1
ATOM 4271 C C . GLN C 3 126 ? 2.872 -21.190 -10.645 1.00 59.44 124 GLN L C 1
ATOM 4272 O O . GLN C 3 126 ? 2.960 -20.269 -9.836 1.00 54.46 124 GLN L O 1
ATOM 4278 N N . LEU C 3 127 ? 3.028 -22.465 -10.313 1.00 62.00 125 LEU L N 1
ATOM 4279 C CA . LEU C 3 127 ? 3.243 -22.880 -8.935 1.00 61.26 125 LEU L CA 1
ATOM 4280 C C . LEU C 3 127 ? 4.593 -22.389 -8.422 1.00 65.70 125 LEU L C 1
ATOM 4281 O O . LEU C 3 127 ? 4.724 -22.014 -7.257 1.00 62.18 125 LEU L O 1
ATOM 4286 N N . LYS C 3 128 ? 5.594 -22.397 -9.298 1.00 59.02 126 LYS L N 1
ATOM 4287 C CA . LYS C 3 128 ? 6.931 -21.939 -8.940 1.00 60.30 126 LYS L CA 1
ATOM 4288 C C . LYS C 3 128 ? 6.966 -20.428 -8.713 1.00 61.79 126 LYS L C 1
ATOM 4289 O O . LYS C 3 128 ? 7.973 -19.889 -8.249 1.00 69.63 126 LYS L O 1
ATOM 4295 N N . SER C 3 129 ? 5.864 -19.753 -9.031 1.00 61.29 127 SER L N 1
ATOM 4296 C CA . SER C 3 129 ? 5.726 -18.320 -8.790 1.00 61.42 127 SER L CA 1
ATOM 4297 C C . SER C 3 129 ? 5.091 -18.018 -7.434 1.00 55.94 127 SER L C 1
ATOM 4298 O O . SER C 3 129 ? 5.100 -16.874 -6.982 1.00 57.32 127 SER L O 1
ATOM 4301 N N . GLY C 3 130 ? 4.529 -19.040 -6.797 1.00 54.79 128 GLY L N 1
ATOM 4302 C CA . GLY C 3 130 ? 3.996 -18.896 -5.452 1.00 61.13 128 GLY L CA 1
ATOM 4303 C C . GLY C 3 130 ? 2.484 -18.782 -5.393 1.00 66.72 128 GLY L C 1
ATOM 4304 O O . GLY C 3 130 ? 1.890 -18.886 -4.320 1.00 65.87 128 GLY L O 1
ATOM 4305 N N . THR C 3 131 ? 1.858 -18.548 -6.542 1.00 67.86 129 THR L N 1
ATOM 4306 C CA . THR C 3 131 ? 0.401 -18.528 -6.630 1.00 63.24 129 THR L CA 1
ATOM 4307 C C . THR C 3 131 ? -0.125 -19.728 -7.411 1.00 61.34 129 THR L C 1
ATOM 4308 O O . THR C 3 131 ? 0.646 -20.474 -8.014 1.00 58.31 129 THR L O 1
ATOM 4312 N N . ALA C 3 132 ? -1.441 -19.912 -7.387 1.00 60.17 130 ALA L N 1
ATOM 4313 C CA . ALA C 3 132 ? -2.073 -21.000 -8.122 1.00 56.79 130 ALA L CA 1
ATOM 4314 C C . ALA C 3 132 ? -3.456 -20.593 -8.613 1.00 56.70 130 ALA L C 1
ATOM 4315 O O . ALA C 3 132 ? -4.194 -19.897 -7.915 1.00 56.23 130 ALA L O 1
ATOM 4317 N N . SER C 3 133 ? -3.804 -21.039 -9.816 1.00 57.10 131 SER L N 1
ATOM 4318 C CA . SER C 3 133 ? -5.104 -20.731 -10.397 1.00 56.68 131 SER L CA 1
ATOM 4319 C C . SER C 3 133 ? -5.743 -21.982 -10.976 1.00 57.79 131 SER L C 1
ATOM 4320 O O . SER C 3 133 ? -5.132 -22.691 -11.776 1.00 56.04 131 SER L O 1
ATOM 4323 N N . VAL C 3 134 ? -6.977 -22.249 -10.561 1.00 59.00 132 VAL L N 1
ATOM 4324 C CA . VAL C 3 134 ? -7.748 -23.344 -11.128 1.00 59.43 132 VAL L CA 1
ATOM 4325 C C . VAL C 3 134 ? -8.859 -22.761 -11.996 1.00 58.04 132 VAL L C 1
ATOM 4326 O O . VAL C 3 134 ? -9.757 -22.086 -11.495 1.00 53.60 132 VAL L O 1
ATOM 4330 N N . VAL C 3 135 ? -8.782 -23.003 -13.301 1.00 53.83 133 VAL L N 1
ATOM 4331 C CA . VAL C 3 135 ? -9.771 -22.474 -14.235 1.00 60.98 133 VAL L CA 1
ATOM 4332 C C . VAL C 3 135 ? -10.874 -23.475 -14.587 1.00 60.92 133 VAL L C 1
ATOM 4333 O O . VAL C 3 135 ? -10.600 -24.640 -14.884 1.00 59.18 133 VAL L O 1
ATOM 4337 N N . CYS C 3 136 ? -12.118 -23.003 -14.548 1.00 58.14 134 CYS L N 1
ATOM 4338 C CA . CYS C 3 136 ? -13.276 -23.785 -14.974 1.00 58.07 134 CYS L CA 1
ATOM 4339 C C . CYS C 3 136 ? -13.887 -23.157 -16.224 1.00 56.41 134 CYS L C 1
ATOM 4340 O O . CYS C 3 136 ? -14.269 -21.986 -16.216 1.00 57.77 134 CYS L O 1
ATOM 4343 N N . LEU C 3 137 ? -13.959 -23.933 -17.300 1.00 51.11 135 LEU L N 1
ATOM 4344 C CA . LEU C 3 137 ? -14.508 -23.452 -18.565 1.00 53.00 135 LEU L CA 1
ATOM 4345 C C . LEU C 3 137 ? -15.928 -23.953 -18.835 1.00 49.58 135 LEU L C 1
ATOM 4346 O O . LEU C 3 137 ? -16.194 -25.150 -18.755 1.00 51.34 135 LEU L O 1
ATOM 4351 N N . LEU C 3 138 ? -16.838 -23.034 -19.148 1.00 51.16 136 LEU L N 1
ATOM 4352 C CA . LEU C 3 138 ? -18.167 -23.416 -19.625 1.00 46.70 136 LEU L CA 1
ATOM 4353 C C . LEU C 3 138 ? -18.257 -23.034 -21.095 1.00 49.69 136 LEU L C 1
ATOM 4354 O O . LEU C 3 138 ? -18.165 -21.857 -21.438 1.00 49.18 136 LEU L O 1
ATOM 4359 N N . ASN C 3 139 ? -18.443 -24.019 -21.966 1.00 49.23 137 ASN L N 1
ATOM 4360 C CA . ASN C 3 139 ? -18.281 -23.774 -23.389 1.00 47.78 137 ASN L CA 1
ATOM 4361 C C . ASN C 3 139 ? -19.593 -23.851 -24.163 1.00 52.10 137 ASN L C 1
ATOM 4362 O O . ASN C 3 139 ? -20.325 -24.833 -24.047 1.00 53.48 137 ASN L O 1
ATOM 4367 N N . ASN C 3 140 ? -19.870 -22.811 -24.951 1.00 52.88 138 ASN L N 1
ATOM 4368 C CA . ASN C 3 140 ? -20.974 -22.810 -25.916 1.00 49.11 138 ASN L CA 1
ATOM 4369 C C . ASN C 3 140 ? -22.317 -23.252 -25.348 1.00 49.08 138 ASN L C 1
ATOM 4370 O O . ASN C 3 140 ? -22.819 -24.323 -25.691 1.00 49.36 138 ASN L O 1
ATOM 4375 N N . PHE C 3 141 ? -22.892 -22.430 -24.476 1.00 49.01 139 PHE L N 1
ATOM 4376 C CA . PHE C 3 141 ? -24.164 -22.768 -23.850 1.00 50.34 139 PHE L CA 1
ATOM 4377 C C . PHE C 3 141 ? -25.218 -21.685 -24.061 1.00 44.84 139 PHE L C 1
ATOM 4378 O O . PHE C 3 141 ? -24.894 -20.523 -24.295 1.00 44.31 139 PHE L O 1
ATOM 4386 N N . TYR C 3 142 ? -26.483 -22.085 -23.988 1.00 53.82 140 TYR L N 1
ATOM 4387 C CA . TYR C 3 142 ? -27.598 -21.146 -24.016 1.00 50.25 140 TYR L CA 1
ATOM 4388 C C . TYR C 3 142 ? -28.735 -21.713 -23.174 1.00 48.90 140 TYR L C 1
ATOM 4389 O O . TYR C 3 142 ? -29.012 -22.911 -23.240 1.00 53.69 140 TYR L O 1
ATOM 4398 N N . PRO C 3 143 ? -29.405 -20.862 -22.381 1.00 47.62 141 PRO L N 1
ATOM 4399 C CA . PRO C 3 143 ? -29.238 -19.412 -22.225 1.00 47.78 141 PRO L CA 1
ATOM 4400 C C . PRO C 3 143 ? -28.047 -18.983 -21.365 1.00 49.87 141 PRO L C 1
ATOM 4401 O O . PRO C 3 143 ? -27.248 -19.802 -20.910 1.00 42.46 141 PRO L O 1
ATOM 4405 N N . ARG C 3 144 ? -27.956 -17.673 -21.159 1.00 50.80 142 ARG L N 1
ATOM 4406 C CA . ARG C 3 144 ? -26.842 -17.031 -20.475 1.00 53.33 142 ARG L CA 1
ATOM 4407 C C . ARG C 3 144 ? -26.741 -17.439 -19.005 1.00 55.26 142 ARG L C 1
ATOM 4408 O O . ARG C 3 144 ? -25.655 -17.448 -18.423 1.00 56.94 142 ARG L O 1
ATOM 4416 N N . GLU C 3 145 ? -27.871 -17.815 -18.419 1.00 53.26 143 GLU L N 1
ATOM 4417 C CA . GLU C 3 145 ? -27.917 -18.125 -16.996 1.00 61.87 143 GLU L CA 1
ATOM 4418 C C . GLU C 3 145 ? -27.318 -19.487 -16.665 1.00 57.92 143 GLU L C 1
ATOM 4419 O O . GLU C 3 145 ? -27.841 -20.531 -17.061 1.00 59.28 143 GLU L O 1
ATOM 4425 N N . ALA C 3 146 ? -26.209 -19.453 -15.935 1.00 59.07 144 ALA L N 1
ATOM 4426 C CA . ALA C 3 146 ? -25.535 -20.654 -15.461 1.00 62.72 144 ALA L CA 1
ATOM 4427 C C . ALA C 3 146 ? -24.886 -20.391 -14.108 1.00 56.60 144 ALA L C 1
ATOM 4428 O O . ALA C 3 146 ? -24.375 -19.300 -13.866 1.00 56.12 144 ALA L O 1
ATOM 4430 N N . LYS C 3 147 ? -24.916 -21.380 -13.221 1.00 54.67 145 LYS L N 1
ATOM 4431 C CA . LYS C 3 147 ? -24.294 -21.223 -11.914 1.00 60.86 145 LYS L CA 1
ATOM 4432 C C . LYS C 3 147 ? -23.058 -22.116 -11.862 1.00 62.14 145 LYS L C 1
ATOM 4433 O O . LYS C 3 147 ? -23.060 -23.231 -12.391 1.00 61.43 145 LYS L O 1
ATOM 4439 N N . VAL C 3 148 ? -21.988 -21.609 -11.261 1.00 61.92 146 VAL L N 1
ATOM 4440 C CA . VAL C 3 148 ? -20.755 -22.375 -11.140 1.00 65.84 146 VAL L CA 1
ATOM 4441 C C . VAL C 3 148 ? -20.297 -22.357 -9.689 1.00 61.90 146 VAL L C 1
ATOM 4442 O O . VAL C 3 148 ? -20.274 -21.309 -9.042 1.00 56.79 146 VAL L O 1
ATOM 4446 N N . GLN C 3 149 ? -19.992 -23.534 -9.157 1.00 64.46 147 GLN L N 1
ATOM 4447 C CA . GLN C 3 149 ? -19.655 -23.621 -7.748 1.00 64.46 147 GLN L CA 1
ATOM 4448 C C . GLN C 3 149 ? -18.397 -24.458 -7.516 1.00 65.17 147 GLN L C 1
ATOM 4449 O O . GLN C 3 149 ? -18.315 -25.604 -7.958 1.00 66.14 147 GLN L O 1
ATOM 4455 N N . TRP C 3 150 ? -17.411 -23.880 -6.837 1.00 68.49 148 TRP L N 1
ATOM 4456 C CA . TRP C 3 150 ? -16.202 -24.617 -6.488 1.00 68.78 148 TRP L CA 1
ATOM 4457 C C . TRP C 3 150 ? -16.355 -25.371 -5.168 1.00 78.29 148 TRP L C 1
ATOM 4458 O O . TRP C 3 150 ? -17.010 -24.895 -4.239 1.00 78.04 148 TRP L O 1
ATOM 4469 N N . LYS C 3 151 ? -15.739 -26.546 -5.092 1.00 79.07 149 LYS L N 1
ATOM 4470 C CA . LYS C 3 151 ? -15.656 -27.300 -3.843 1.00 80.34 149 LYS L CA 1
ATOM 4471 C C . LYS C 3 151 ? -14.309 -27.998 -3.753 1.00 75.52 149 LYS L C 1
ATOM 4472 O O . LYS C 3 151 ? -14.092 -29.041 -4.364 1.00 74.40 149 LYS L O 1
ATOM 4478 N N . VAL C 3 152 ? -13.404 -27.392 -2.995 1.00 77.23 150 VAL L N 1
ATOM 4479 C CA . VAL C 3 152 ? -12.107 -27.991 -2.719 1.00 78.74 150 VAL L CA 1
ATOM 4480 C C . VAL C 3 152 ? -12.235 -28.967 -1.555 1.00 79.91 150 VAL L C 1
ATOM 4481 O O . VAL C 3 152 ? -12.638 -28.577 -0.459 1.00 74.72 150 VAL L O 1
ATOM 4485 N N . ASP C 3 153 ? -11.866 -30.225 -1.795 1.00 77.67 151 ASP L N 1
ATOM 4486 C CA . ASP C 3 153 ? -12.068 -31.307 -0.830 1.00 82.95 151 ASP L CA 1
ATOM 4487 C C . ASP C 3 153 ? -13.456 -31.293 -0.201 1.00 85.09 151 ASP L C 1
ATOM 4488 O O . ASP C 3 153 ? -13.595 -31.464 1.012 1.00 90.26 151 ASP L O 1
ATOM 4493 N N . ASN C 3 154 ? -14.462 -31.044 -1.037 1.00 83.51 152 ASN L N 1
ATOM 4494 C CA . ASN C 3 154 ? -15.866 -31.039 -0.638 1.00 81.41 152 ASN L CA 1
ATOM 4495 C C . ASN C 3 154 ? -16.192 -29.844 0.242 1.00 81.13 152 ASN L C 1
ATOM 4496 O O . ASN C 3 154 ? -17.154 -29.874 1.007 1.00 91.89 152 ASN L O 1
ATOM 4501 N N . ALA C 3 155 ? -15.399 -28.785 0.126 1.00 80.38 153 ALA L N 1
ATOM 4502 C CA . ALA C 3 155 ? -15.671 -27.582 0.893 1.00 84.14 153 ALA L CA 1
ATOM 4503 C C . ALA C 3 155 ? -16.030 -26.453 -0.054 1.00 83.88 153 ALA L C 1
ATOM 4504 O O . ALA C 3 155 ? -15.200 -25.976 -0.831 1.00 82.91 153 ALA L O 1
ATOM 4506 N N . LEU C 3 156 ? -17.290 -26.047 0.019 1.00 80.16 154 LEU L N 1
ATOM 4507 C CA . LEU C 3 156 ? -17.831 -24.979 -0.800 1.00 77.32 154 LEU L CA 1
ATOM 4508 C C . LEU C 3 156 ? -17.058 -23.683 -0.582 1.00 80.30 154 LEU L C 1
ATOM 4509 O O . LEU C 3 156 ? -17.119 -23.093 0.497 1.00 83.57 154 LEU L O 1
ATOM 4514 N N . GLN C 3 157 ? -16.343 -23.236 -1.608 1.00 74.92 155 GLN L N 1
ATOM 4515 C CA . GLN C 3 157 ? -15.558 -22.014 -1.507 1.00 74.91 155 GLN L CA 1
ATOM 4516 C C . GLN C 3 157 ? -16.422 -20.791 -1.753 1.00 75.10 155 GLN L C 1
ATOM 4517 O O . GLN C 3 157 ? -17.497 -20.889 -2.343 1.00 77.43 155 GLN L O 1
ATOM 4523 N N . SER C 3 158 ? -15.939 -19.642 -1.296 1.00 73.55 156 SER L N 1
ATOM 4524 C CA . SER C 3 158 ? -16.611 -18.377 -1.549 1.00 76.73 156 SER L CA 1
ATOM 4525 C C . SER C 3 158 ? -15.653 -17.199 -1.407 1.00 73.06 156 SER L C 1
ATOM 4526 O O . SER C 3 158 ? -14.799 -17.185 -0.521 1.00 77.81 156 SER L O 1
ATOM 4529 N N . GLY C 3 159 ? -15.799 -16.211 -2.286 1.00 76.92 157 GLY L N 1
ATOM 4530 C CA . GLY C 3 159 ? -14.997 -15.003 -2.221 1.00 69.57 157 GLY L CA 1
ATOM 4531 C C . GLY C 3 159 ? -13.642 -15.095 -2.902 1.00 63.36 157 GLY L C 1
ATOM 4532 O O . GLY C 3 159 ? -12.913 -14.106 -2.974 1.00 53.45 157 GLY L O 1
ATOM 4533 N N . ASN C 3 160 ? -13.305 -16.275 -3.413 1.00 57.82 158 ASN L N 1
ATOM 4534 C CA . ASN C 3 160 ? -12.003 -16.487 -4.038 1.00 61.36 158 ASN L CA 1
ATOM 4535 C C . ASN C 3 160 ? -12.083 -17.010 -5.474 1.00 64.42 158 ASN L C 1
ATOM 4536 O O . ASN C 3 160 ? -11.259 -17.825 -5.896 1.00 61.51 158 ASN L O 1
ATOM 4541 N N . SER C 3 161 ? -13.069 -16.532 -6.224 1.00 57.17 159 SER L N 1
ATOM 4542 C CA . SER C 3 161 ? -13.224 -16.935 -7.616 1.00 55.88 159 SER L CA 1
ATOM 4543 C C . SER C 3 161 ? -13.852 -15.810 -8.424 1.00 58.31 159 SER L C 1
ATOM 4544 O O . SER C 3 161 ? -14.649 -15.030 -7.902 1.00 57.57 159 SER L O 1
ATOM 4547 N N . GLN C 3 162 ? -13.485 -15.723 -9.698 1.00 57.16 160 GLN L N 1
ATOM 4548 C CA . GLN C 3 162 ? -14.031 -14.690 -10.565 1.00 54.56 160 GLN L CA 1
ATOM 4549 C C . GLN C 3 162 ? -14.596 -15.292 -11.845 1.00 55.00 160 GLN L C 1
ATOM 4550 O O . GLN C 3 162 ? -13.926 -16.070 -12.525 1.00 57.17 160 GLN L O 1
ATOM 4556 N N . GLU C 3 163 ? -15.835 -14.932 -12.165 1.00 55.51 161 GLU L N 1
ATOM 4557 C CA . GLU C 3 163 ? -16.443 -15.330 -13.428 1.00 51.88 161 GLU L CA 1
ATOM 4558 C C . GLU C 3 163 ? -16.133 -14.308 -14.510 1.00 52.86 161 GLU L C 1
ATOM 4559 O O . GLU C 3 163 ? -15.827 -13.152 -14.215 1.00 56.41 161 GLU L O 1
ATOM 4565 N N . SER C 3 164 ? -16.226 -14.739 -15.762 1.00 50.62 162 SER L N 1
ATOM 4566 C CA . SER C 3 164 ? -16.067 -13.842 -16.897 1.00 51.17 162 SER L CA 1
ATOM 4567 C C . SER C 3 164 ? -16.810 -14.411 -18.104 1.00 45.56 162 SER L C 1
ATOM 4568 O O . SER C 3 164 ? -16.507 -15.512 -18.560 1.00 51.49 162 SER L O 1
ATOM 4571 N N . VAL C 3 165 ? -17.794 -13.671 -18.607 1.00 46.26 163 VAL L N 1
ATOM 4572 C CA . VAL C 3 165 ? -18.619 -14.155 -19.713 1.00 47.08 163 VAL L CA 1
ATOM 4573 C C . VAL C 3 165 ? -18.344 -13.432 -21.033 1.00 42.14 163 VAL L C 1
ATOM 4574 O O . VAL C 3 165 ? -18.231 -12.208 -21.071 1.00 46.93 163 VAL L O 1
ATOM 4578 N N . THR C 3 166 ? -18.239 -14.201 -22.113 1.00 44.48 164 THR L N 1
ATOM 4579 C CA . THR C 3 166 ? -18.120 -13.638 -23.453 1.00 49.59 164 THR L CA 1
ATOM 4580 C C . THR C 3 166 ? -19.464 -13.098 -23.933 1.00 49.50 164 THR L C 1
ATOM 4581 O O . THR C 3 166 ? -20.519 -13.541 -23.471 1.00 48.76 164 THR L O 1
ATOM 4585 N N . GLU C 3 167 ? -19.432 -12.147 -24.861 1.00 48.47 165 GLU L N 1
ATOM 4586 C CA . GLU C 3 167 ? -20.656 -11.715 -25.524 1.00 54.57 165 GLU L CA 1
ATOM 4587 C C . GLU C 3 167 ? -21.186 -12.844 -26.392 1.00 50.94 165 GLU L C 1
ATOM 4588 O O . GLU C 3 167 ? -20.434 -13.734 -26.790 1.00 54.56 165 GLU L O 1
ATOM 4594 N N . GLN C 3 168 ? -22.485 -12.810 -26.667 1.00 50.53 166 GLN L N 1
ATOM 4595 C CA . GLN C 3 168 ? -23.139 -13.872 -27.416 1.00 47.88 166 GLN L CA 1
ATOM 4596 C C . GLN C 3 168 ? -22.477 -14.037 -28.782 1.00 42.87 166 GLN L C 1
ATOM 4597 O O . GLN C 3 168 ? -22.198 -13.061 -29.474 1.00 46.37 166 GLN L O 1
ATOM 4603 N N . ASP C 3 169 ? -22.219 -15.286 -29.151 1.00 42.43 167 ASP L N 1
ATOM 4604 C CA . ASP C 3 169 ? -21.477 -15.609 -30.364 1.00 45.92 167 ASP L CA 1
ATOM 4605 C C . ASP C 3 169 ? -22.232 -15.221 -31.631 1.00 51.00 167 ASP L C 1
ATOM 4606 O O . ASP C 3 169 ? -23.459 -15.287 -31.684 1.00 50.54 167 ASP L O 1
ATOM 4611 N N . SER C 3 170 ? -21.488 -14.788 -32.643 1.00 51.95 168 SER L N 1
ATOM 4612 C CA . SER C 3 170 ? -22.085 -14.302 -33.884 1.00 51.34 168 SER L CA 1
ATOM 4613 C C . SER C 3 170 ? -22.382 -15.430 -34.866 1.00 50.63 168 SER L C 1
ATOM 4614 O O . SER C 3 170 ? -23.002 -15.205 -35.903 1.00 52.66 168 SER L O 1
ATOM 4617 N N . LYS C 3 171 ? -21.958 -16.645 -34.533 1.00 54.74 169 LYS L N 1
ATOM 4618 C CA . LYS C 3 171 ? -22.243 -17.788 -35.392 1.00 52.28 169 LYS L CA 1
ATOM 4619 C C . LYS C 3 171 ? -23.335 -18.693 -34.822 1.00 55.69 169 LYS L C 1
ATOM 4620 O O . LYS C 3 171 ? -24.323 -18.964 -35.502 1.00 63.13 169 LYS L O 1
ATOM 4626 N N . ASP C 3 172 ? -23.177 -19.153 -33.581 1.00 50.14 170 ASP L N 1
ATOM 4627 C CA . ASP C 3 172 ? -24.184 -20.033 -32.980 1.00 50.51 170 ASP L CA 1
ATOM 4628 C C . ASP C 3 172 ? -24.969 -19.396 -31.827 1.00 46.61 170 ASP L C 1
ATOM 4629 O O . ASP C 3 172 ? -25.745 -20.076 -31.157 1.00 46.64 170 ASP L O 1
ATOM 4634 N N . SER C 3 173 ? -24.750 -18.105 -31.593 1.00 40.52 171 SER L N 1
ATOM 4635 C CA . SER C 3 173 ? -25.461 -17.354 -30.554 1.00 43.79 171 SER L CA 1
ATOM 4636 C C . SER C 3 173 ? -25.379 -17.971 -29.153 1.00 45.60 171 SER L C 1
ATOM 4637 O O . SER C 3 173 ? -26.343 -17.916 -28.386 1.00 40.76 171 SER L O 1
ATOM 4640 N N . THR C 3 174 ? -24.227 -18.535 -28.810 1.00 50.72 172 THR L N 1
ATOM 4641 C CA . THR C 3 174 ? -24.054 -19.148 -27.497 1.00 45.10 172 THR L CA 1
ATOM 4642 C C . THR C 3 174 ? -23.125 -18.294 -26.655 1.00 35.84 172 THR L C 1
ATOM 4643 O O . THR C 3 174 ? -22.403 -17.452 -27.181 1.00 43.79 172 THR L O 1
ATOM 4647 N N . TYR C 3 175 ? -23.165 -18.494 -25.345 1.00 44.02 173 TYR L N 1
ATOM 4648 C CA . TYR C 3 175 ? -22.223 -17.837 -24.450 1.00 44.94 173 TYR L CA 1
ATOM 4649 C C . TYR C 3 175 ? -21.132 -18.803 -24.011 1.00 42.41 173 TYR L C 1
ATOM 4650 O O . TYR C 3 175 ? -21.272 -20.020 -24.147 1.00 43.96 173 TYR L O 1
ATOM 4659 N N . SER C 3 176 ? -20.050 -18.251 -23.479 1.00 44.37 174 SER L N 1
ATOM 4660 C CA . SER C 3 176 ? -19.003 -19.055 -22.868 1.00 48.17 174 SER L CA 1
ATOM 4661 C C . SER C 3 176 ? -18.537 -18.385 -21.581 1.00 44.49 174 SER L C 1
ATOM 4662 O O . SER C 3 176 ? -18.294 -17.177 -21.552 1.00 45.64 174 SER L O 1
ATOM 4665 N N . LEU C 3 177 ? -18.426 -19.171 -20.516 1.00 45.32 175 LEU L N 1
ATOM 4666 C CA . LEU C 3 177 ? -18.047 -18.639 -19.212 1.00 48.27 175 LEU L CA 1
ATOM 4667 C C . LEU C 3 177 ? -16.725 -19.217 -18.709 1.00 50.13 175 LEU L C 1
ATOM 4668 O O . LEU C 3 177 ? -16.395 -20.373 -18.976 1.00 47.91 175 LEU L O 1
ATOM 4673 N N . SER C 3 178 ? -15.981 -18.404 -17.967 1.00 51.68 176 SER L N 1
ATOM 4674 C CA . SER C 3 178 ? -14.737 -18.846 -17.355 1.00 57.58 176 SER L CA 1
ATOM 4675 C C . SER C 3 178 ? -14.663 -18.431 -15.888 1.00 57.05 176 SER L C 1
ATOM 4676 O O . SER C 3 178 ? -14.472 -17.256 -15.571 1.00 60.53 176 SER L O 1
ATOM 4679 N N . SER C 3 179 ? -14.826 -19.399 -14.995 1.00 51.63 177 SER L N 1
ATOM 4680 C CA . SER C 3 179 ? -14.619 -19.156 -13.575 1.00 56.74 177 SER L CA 1
ATOM 4681 C C . SER C 3 179 ? -13.156 -19.419 -13.259 1.00 54.16 177 SER L C 1
ATOM 4682 O O . SER C 3 179 ? -12.534 -20.292 -13.864 1.00 57.83 177 SER L O 1
ATOM 4685 N N . THR C 3 180 ? -12.607 -18.672 -12.309 1.00 50.99 178 THR L N 1
ATOM 4686 C CA . THR C 3 180 ? -11.197 -18.815 -11.968 1.00 59.23 178 THR L CA 1
ATOM 4687 C C . THR C 3 180 ? -10.971 -18.794 -10.463 1.00 54.83 178 THR L C 1
ATOM 4688 O O . THR C 3 180 ? -11.140 -17.766 -9.810 1.00 50.68 178 THR L O 1
ATOM 4692 N N . LEU C 3 181 ? -10.576 -19.943 -9.925 1.00 56.31 179 LEU L N 1
ATOM 4693 C CA . LEU C 3 181 ? -10.267 -20.076 -8.509 1.00 62.20 179 LEU L CA 1
ATOM 4694 C C . LEU C 3 181 ? -8.812 -19.716 -8.234 1.00 61.09 179 LEU L C 1
ATOM 4695 O O . LEU C 3 181 ? -7.899 -20.448 -8.623 1.00 57.24 179 LEU L O 1
ATOM 4700 N N . THR C 3 182 ? -8.603 -18.578 -7.579 1.00 53.77 180 THR L N 1
ATOM 4701 C CA . THR C 3 182 ? -7.260 -18.136 -7.215 1.00 66.75 180 THR L CA 1
ATOM 4702 C C . THR C 3 182 ? -6.896 -18.539 -5.785 1.00 69.83 180 THR L C 1
ATOM 4703 O O . THR C 3 182 ? -7.699 -18.397 -4.866 1.00 67.66 180 THR L O 1
ATOM 4707 N N . LEU C 3 183 ? -5.679 -19.042 -5.607 1.00 64.23 181 LEU L N 1
ATOM 4708 C CA . LEU C 3 183 ? -5.185 -19.422 -4.288 1.00 67.42 181 LEU L CA 1
ATOM 4709 C C . LEU C 3 183 ? -3.684 -19.211 -4.135 1.00 68.03 181 LEU L C 1
ATOM 4710 O O . LEU C 3 183 ? -2.947 -19.129 -5.119 1.00 67.59 181 LEU L O 1
ATOM 4715 N N . SER C 3 184 ? -3.244 -19.121 -2.886 1.00 69.52 182 SER L N 1
ATOM 4716 C CA . SER C 3 184 ? -1.826 -19.120 -2.574 1.00 71.58 182 SER L CA 1
ATOM 4717 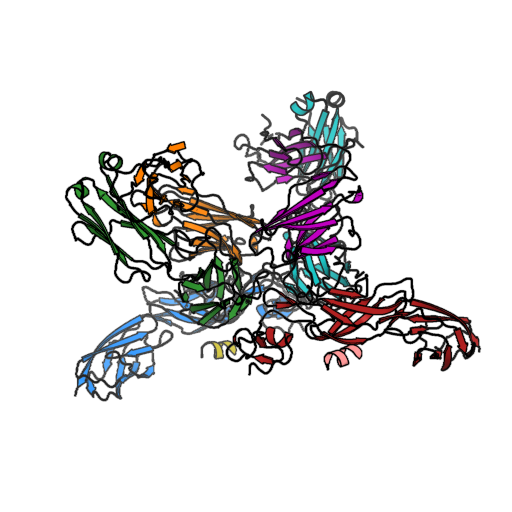C C . SER C 3 184 ? -1.324 -20.537 -2.775 1.00 72.11 182 SER L C 1
ATOM 4718 O O . SER C 3 184 ? -2.113 -21.483 -2.734 1.00 77.45 182 SER L O 1
ATOM 4721 N N . LYS C 3 185 ? -0.026 -20.691 -3.006 1.00 68.28 183 LYS L N 1
ATOM 4722 C CA . LYS C 3 185 ? 0.531 -22.018 -3.216 1.00 68.29 183 LYS L CA 1
ATOM 4723 C C . LYS C 3 185 ? 0.375 -22.823 -1.935 1.00 75.34 183 LYS L C 1
ATOM 4724 O O . LYS C 3 185 ? 0.183 -24.028 -1.976 1.00 74.06 183 LYS L O 1
ATOM 4730 N N . ALA C 3 186 ? 0.399 -22.135 -0.798 1.00 78.23 184 ALA L N 1
ATOM 4731 C CA . ALA C 3 186 ? 0.266 -22.790 0.499 1.00 78.72 184 ALA L CA 1
ATOM 4732 C C . ALA C 3 186 ? -1.091 -23.478 0.670 1.00 81.39 184 ALA L C 1
ATOM 4733 O O . ALA C 3 186 ? -1.175 -24.546 1.277 1.00 85.62 184 ALA L O 1
ATOM 4735 N N . ASP C 3 187 ? -2.146 -22.875 0.133 1.00 76.74 185 ASP L N 1
ATOM 4736 C CA . ASP C 3 187 ? -3.478 -23.452 0.255 1.00 78.98 185 ASP L CA 1
ATOM 4737 C C . ASP C 3 187 ? -3.739 -24.531 -0.789 1.00 79.34 185 ASP L C 1
ATOM 4738 O O . ASP C 3 187 ? -4.552 -25.431 -0.567 1.00 79.52 185 ASP L O 1
ATOM 4743 N N . TYR C 3 188 ? -3.061 -24.444 -1.928 1.00 74.78 186 TYR L N 1
ATOM 4744 C CA . TYR C 3 188 ? -3.246 -25.450 -2.960 1.00 74.84 186 TYR L CA 1
ATOM 4745 C C . TYR C 3 188 ? -2.651 -26.797 -2.550 1.00 81.12 186 TYR L C 1
ATOM 4746 O O . TYR C 3 188 ? -3.263 -27.837 -2.782 1.00 80.38 186 TYR L O 1
ATOM 4755 N N . GLU C 3 189 ? -1.478 -26.782 -1.923 1.00 84.82 187 GLU L N 1
ATOM 4756 C CA . GLU C 3 189 ? -0.849 -28.039 -1.534 1.00 86.32 187 GLU L CA 1
ATOM 4757 C C . GLU C 3 189 ? -1.527 -28.642 -0.292 1.00 84.45 187 GLU L C 1
ATOM 4758 O O . GLU C 3 189 ? -1.495 -29.854 -0.092 1.00 85.52 187 GLU L O 1
ATOM 4764 N N . LYS C 3 190 ? -2.125 -27.793 0.541 1.00 79.09 188 LYS L N 1
ATOM 4765 C CA . LYS C 3 190 ? -2.858 -28.241 1.731 1.00 81.71 188 LYS L CA 1
ATOM 4766 C C . LYS C 3 190 ? -4.022 -29.191 1.414 1.00 80.87 188 LYS L C 1
ATOM 4767 O O . LYS C 3 190 ? -4.491 -29.915 2.295 1.00 77.81 188 LYS L O 1
ATOM 4773 N N . HIS C 3 191 ? -4.507 -29.173 0.176 1.00 82.55 189 HIS L N 1
ATOM 4774 C CA . HIS C 3 191 ? -5.734 -29.883 -0.160 1.00 78.12 189 HIS L CA 1
ATOM 4775 C C . HIS C 3 191 ? -5.571 -30.883 -1.301 1.00 78.08 189 HIS L C 1
ATOM 4776 O O . HIS C 3 191 ? -4.541 -30.929 -1.962 1.00 80.33 189 HIS L O 1
ATOM 4783 N N . LYS C 3 192 ? -6.604 -31.695 -1.503 1.00 74.07 190 LYS L N 1
ATOM 4784 C CA . LYS C 3 192 ? -6.550 -32.897 -2.338 1.00 75.53 190 LYS L CA 1
ATOM 4785 C C . LYS C 3 192 ? -7.332 -32.776 -3.638 1.00 81.16 190 LYS L C 1
ATOM 4786 O O . LYS C 3 192 ? -6.765 -32.692 -4.727 1.00 76.42 190 LYS L O 1
ATOM 4792 N N . LEU C 3 193 ? -8.651 -32.770 -3.483 1.00 80.23 191 LEU L N 1
ATOM 4793 C CA . LEU C 3 193 ? -9.599 -32.814 -4.587 1.00 77.31 191 LEU L CA 1
ATOM 4794 C C . LEU C 3 193 ? -10.074 -31.430 -5.011 1.00 75.89 191 LEU L C 1
ATOM 4795 O O . LEU C 3 193 ? -10.414 -30.597 -4.171 1.00 74.28 191 LEU L O 1
ATOM 4800 N N . TYR C 3 194 ? -10.089 -31.184 -6.315 1.00 73.37 192 TYR L N 1
ATOM 4801 C CA . TYR C 3 194 ? -10.494 -29.882 -6.822 1.00 74.75 192 TYR L CA 1
ATOM 4802 C C . TYR C 3 194 ? -11.625 -30.040 -7.827 1.00 70.68 192 TYR L C 1
ATOM 4803 O O . TYR C 3 194 ? -11.394 -30.231 -9.021 1.00 74.12 192 TYR L O 1
ATOM 4812 N N . ALA C 3 195 ? -12.853 -29.971 -7.319 1.00 66.79 193 ALA L N 1
ATOM 4813 C CA . ALA C 3 195 ? -14.053 -30.164 -8.126 1.00 68.21 193 ALA L CA 1
ATOM 4814 C C . ALA C 3 195 ? -14.646 -28.847 -8.622 1.00 71.37 193 ALA L C 1
ATOM 4815 O O . ALA C 3 195 ? -14.360 -27.779 -8.080 1.00 72.72 193 ALA L O 1
ATOM 4817 N N . CYS C 3 196 ? -15.485 -28.942 -9.650 1.00 70.65 194 CYS L N 1
ATOM 4818 C CA . CYS C 3 196 ? -16.144 -27.779 -10.235 1.00 71.86 194 CYS L CA 1
ATOM 4819 C C . CYS C 3 196 ? -17.580 -28.105 -10.656 1.00 67.11 194 CYS L C 1
ATOM 4820 O O . CYS C 3 196 ? -17.814 -28.577 -11.768 1.00 66.40 194 CYS L O 1
ATOM 4823 N N . GLU C 3 197 ? -18.534 -27.868 -9.760 1.00 64.94 195 GLU L N 1
ATOM 4824 C CA . GLU C 3 197 ? -19.946 -28.128 -10.042 1.00 69.34 195 GLU L CA 1
ATOM 4825 C C . GLU C 3 197 ? -20.563 -27.080 -10.969 1.00 66.80 195 GLU L C 1
ATOM 4826 O O . GLU C 3 197 ? -20.353 -25.879 -10.790 1.00 63.28 195 GLU L O 1
ATOM 4832 N N . VAL C 3 198 ? -21.330 -27.545 -11.954 1.00 56.49 196 VAL L N 1
ATOM 4833 C CA . VAL C 3 198 ? -21.934 -26.661 -12.952 1.00 63.97 196 VAL L CA 1
ATOM 4834 C C . VAL C 3 198 ? -23.406 -26.989 -13.203 1.00 62.34 196 VAL L C 1
ATOM 4835 O O . VAL C 3 198 ? -23.725 -28.031 -13.775 1.00 64.02 196 VAL L O 1
ATOM 4839 N N . THR C 3 199 ? -24.301 -26.107 -12.768 1.00 58.96 197 THR L N 1
ATOM 4840 C CA . THR C 3 199 ? -25.726 -26.277 -13.039 1.00 65.44 197 THR L CA 1
ATOM 4841 C C . THR C 3 199 ? -26.180 -25.418 -14.219 1.00 66.60 197 THR L C 1
ATOM 4842 O O . THR C 3 199 ? -25.829 -24.242 -14.314 1.00 67.20 197 THR L O 1
ATOM 4846 N N . HIS C 3 200 ? -26.966 -26.013 -15.111 1.00 62.56 198 HIS L N 1
ATOM 4847 C CA . HIS C 3 200 ? -27.512 -25.297 -16.258 1.00 59.11 198 HIS L CA 1
ATOM 4848 C C . HIS C 3 200 ? -28.789 -25.969 -16.751 1.00 56.97 198 HIS L C 1
ATOM 4849 O O . HIS C 3 200 ? -29.016 -27.153 -16.501 1.00 60.99 198 HIS L O 1
ATOM 4856 N N . GLN C 3 201 ? -29.620 -25.201 -17.450 1.00 54.86 199 GLN L N 1
ATOM 4857 C CA . GLN C 3 201 ? -30.898 -25.686 -17.963 1.00 58.32 199 GLN L CA 1
ATOM 4858 C C . GLN C 3 201 ? -30.715 -26.855 -18.934 1.00 61.21 199 GLN L C 1
ATOM 4859 O O . GLN C 3 201 ? -31.576 -27.728 -19.036 1.00 64.20 199 GLN L O 1
ATOM 4865 N N . GLY C 3 202 ? -29.589 -26.864 -19.641 1.00 55.80 200 GLY L N 1
ATOM 4866 C CA . GLY C 3 202 ? -29.273 -27.929 -20.576 1.00 52.24 200 GLY L CA 1
ATOM 4867 C C . GLY C 3 202 ? -28.859 -29.225 -19.901 1.00 61.32 200 GLY L C 1
ATOM 4868 O O . GLY C 3 202 ? -28.869 -30.286 -20.523 1.00 61.58 200 GLY L O 1
ATOM 4869 N N . LEU C 3 203 ? -28.460 -29.133 -18.635 1.00 65.59 201 LEU L N 1
ATOM 4870 C CA . LEU C 3 203 ? -28.056 -30.302 -17.856 1.00 62.13 201 LEU L CA 1
ATOM 4871 C C . LEU C 3 203 ? -29.190 -30.831 -16.976 1.00 67.18 201 LEU L C 1
ATOM 4872 O O . LEU C 3 203 ? -29.850 -30.061 -16.277 1.00 68.81 201 LEU L O 1
ATOM 4877 N N . SER C 3 204 ? -29.420 -32.142 -17.014 1.00 68.14 202 SER L N 1
ATOM 4878 C CA . SER C 3 204 ? -30.457 -32.759 -16.186 1.00 66.90 202 SER L CA 1
ATOM 4879 C C . SER C 3 204 ? -30.090 -32.705 -14.706 1.00 70.39 202 SER L C 1
ATOM 4880 O O . SER C 3 204 ? -30.959 -32.617 -13.837 1.00 73.69 202 SER L O 1
ATOM 4883 N N . SER C 3 205 ? -28.792 -32.761 -14.434 1.00 73.35 203 SER L N 1
ATOM 4884 C CA . SER C 3 205 ? -28.257 -32.622 -13.085 1.00 68.37 203 SER L CA 1
ATOM 4885 C C . SER C 3 205 ? -26.996 -31.780 -13.185 1.00 71.36 203 SER L C 1
ATOM 4886 O O . SER C 3 205 ? -26.412 -31.681 -14.266 1.00 70.74 203 SER L O 1
ATOM 4889 N N . PRO C 3 206 ? -26.574 -31.156 -12.075 1.00 64.87 204 PRO L N 1
ATOM 4890 C CA . PRO C 3 206 ? -25.312 -30.412 -12.143 1.00 66.79 204 PRO L CA 1
ATOM 4891 C C . PRO C 3 206 ? -24.141 -31.321 -12.499 1.00 65.00 204 PRO L C 1
ATOM 4892 O O . PRO C 3 206 ? -24.019 -32.419 -11.957 1.00 68.25 204 PRO L O 1
ATOM 4896 N N . VAL C 3 207 ? -23.290 -30.855 -13.406 1.00 63.14 205 VAL L N 1
ATOM 4897 C CA . VAL C 3 207 ? -22.135 -31.626 -13.841 1.00 65.85 205 VAL L CA 1
ATOM 4898 C C . VAL C 3 207 ? -20.881 -31.170 -13.111 1.00 65.25 205 VAL L C 1
ATOM 4899 O O . VAL C 3 207 ? -20.608 -29.973 -13.006 1.00 62.04 205 VAL L O 1
ATOM 4903 N N . THR C 3 208 ? -20.120 -32.131 -12.600 1.00 62.91 206 THR L N 1
ATOM 4904 C CA . THR C 3 208 ? -18.914 -31.813 -11.858 1.00 61.67 206 THR L CA 1
ATOM 4905 C C . THR C 3 208 ? -17.704 -32.373 -12.589 1.00 65.32 206 THR L C 1
ATOM 4906 O O . THR C 3 208 ? -17.712 -33.513 -13.054 1.00 62.60 206 THR L O 1
ATOM 4910 N N . LYS C 3 209 ? -16.667 -31.551 -12.688 1.00 62.04 207 LYS L N 1
ATOM 4911 C CA . LYS C 3 209 ? -15.380 -31.966 -13.222 1.00 56.99 207 LYS L CA 1
ATOM 4912 C C . LYS C 3 209 ? -14.346 -31.797 -12.121 1.00 59.88 207 LYS L C 1
ATOM 4913 O O . LYS C 3 209 ? -14.383 -30.815 -11.382 1.00 61.41 207 LYS L O 1
ATOM 4919 N N . SER C 3 210 ? -13.423 -32.743 -12.002 1.00 61.69 208 SER L N 1
ATOM 4920 C CA . SER C 3 210 ? -12.474 -32.679 -10.900 1.00 69.10 208 SER L CA 1
ATOM 4921 C C . SER C 3 210 ? -11.153 -33.373 -11.188 1.00 70.91 208 SER L C 1
ATOM 4922 O O . SER C 3 210 ? -11.007 -34.106 -12.168 1.00 63.02 208 SER L O 1
ATOM 4925 N N . PHE C 3 211 ? -10.196 -33.128 -10.301 1.00 71.24 209 PHE L N 1
ATOM 4926 C CA . PHE C 3 211 ? -8.876 -33.730 -10.376 1.00 77.73 209 PHE L CA 1
ATOM 4927 C C . PHE C 3 211 ? -8.270 -33.769 -8.981 1.00 78.60 209 PHE L C 1
ATOM 4928 O O . PHE C 3 211 ? -8.775 -33.134 -8.054 1.00 77.16 209 PHE L O 1
ATOM 4936 N N . ASN C 3 212 ? -7.189 -34.522 -8.835 1.00 82.97 210 ASN L N 1
ATOM 4937 C CA . ASN C 3 212 ? -6.444 -34.546 -7.590 1.00 78.09 210 ASN L CA 1
ATOM 4938 C C . ASN C 3 212 ? -5.042 -34.053 -7.879 1.00 83.06 210 ASN L C 1
ATOM 4939 O O . ASN C 3 212 ? -4.520 -34.302 -8.967 1.00 79.73 210 ASN L O 1
ATOM 4944 N N . ARG C 3 213 ? -4.433 -33.334 -6.940 1.00 84.14 211 ARG L N 1
ATOM 4945 C CA . ARG C 3 213 ? -3.048 -32.925 -7.145 1.00 79.86 211 ARG L CA 1
ATOM 4946 C C . ARG C 3 213 ? -2.181 -34.147 -7.389 1.00 79.00 211 ARG L C 1
ATOM 4947 O O . ARG C 3 213 ? -2.358 -35.180 -6.747 1.00 79.62 211 ARG L O 1
ATOM 4955 N N . GLY C 3 214 ? -1.238 -34.023 -8.311 1.00 80.48 212 GLY L N 1
ATOM 4956 C CA . GLY C 3 214 ? -0.346 -35.123 -8.615 1.00 78.97 212 GLY L CA 1
ATOM 4957 C C . GLY C 3 214 ? -0.867 -35.923 -9.788 1.00 85.38 212 GLY L C 1
ATOM 4958 O O . GLY C 3 214 ? -2.077 -36.108 -9.929 1.00 88.26 212 GLY L O 1
ATOM 4959 N N . GLY D 1 1 ? -63.736 -5.378 -34.786 1.00 73.19 519 GLY P N 1
ATOM 4960 C CA . GLY D 1 1 ? -62.589 -4.835 -34.082 1.00 72.92 519 GLY P CA 1
ATOM 4961 C C . GLY D 1 1 ? -61.395 -4.647 -34.996 1.00 80.25 519 GLY P C 1
ATOM 4962 O O . GLY D 1 1 ? -61.198 -3.577 -35.571 1.00 83.40 519 GLY P O 1
ATOM 4963 N N . CYS D 1 2 ? -60.592 -5.697 -35.123 1.00 83.23 520 CYS P N 1
ATOM 4964 C CA . CYS D 1 2 ? -59.448 -5.700 -36.030 1.00 75.37 520 CYS P CA 1
ATOM 4965 C C . CYS D 1 2 ? -59.918 -5.829 -37.475 1.00 78.18 520 CYS P C 1
ATOM 4966 O O . CYS D 1 2 ? -59.164 -5.586 -38.420 1.00 77.70 520 CYS P O 1
ATOM 4969 N N . ARG D 1 3 ? -61.178 -6.228 -37.620 1.00 85.61 521 ARG P N 1
ATOM 4970 C CA . ARG D 1 3 ? -61.800 -6.474 -38.914 1.00 81.41 521 ARG P CA 1
ATOM 4971 C C . ARG D 1 3 ? -62.476 -5.229 -39.477 1.00 77.92 521 ARG P C 1
ATOM 4972 O O . ARG D 1 3 ? -63.222 -5.305 -40.459 1.00 74.03 521 ARG P O 1
ATOM 4980 N N . HIS D 1 4 ? -62.232 -4.090 -38.840 1.00 77.98 522 HIS P N 1
ATOM 4981 C CA . HIS D 1 4 ? -62.707 -2.808 -39.355 1.00 73.24 522 HIS P CA 1
ATOM 4982 C C . HIS D 1 4 ? -62.050 -2.434 -40.679 1.00 78.47 522 HIS P C 1
ATOM 4983 O O . HIS D 1 4 ? -62.712 -1.953 -41.601 1.00 83.48 522 HIS P O 1
ATOM 4990 N N . PHE D 1 5 ? -60.745 -2.664 -40.764 1.00 75.02 523 PHE P N 1
ATOM 4991 C CA . PHE D 1 5 ? -59.969 -2.226 -41.913 1.00 70.82 523 PHE P CA 1
ATOM 4992 C C . PHE D 1 5 ? -60.276 -3.099 -43.120 1.00 67.06 523 PHE P C 1
ATOM 4993 O O . PHE D 1 5 ? -60.349 -4.321 -43.007 1.00 65.85 523 PHE P O 1
ATOM 5001 N N . GLN D 1 6 ? -60.450 -2.467 -44.277 1.00 75.99 524 GLN P N 1
ATOM 5002 C CA . GLN D 1 6 ? -60.968 -3.171 -45.448 1.00 76.19 524 GLN P CA 1
ATOM 5003 C C . GLN D 1 6 ? -59.912 -3.333 -46.535 1.00 69.59 524 GLN P C 1
ATOM 5004 O O . GLN D 1 6 ? -59.959 -4.290 -47.303 1.00 70.00 524 GLN P O 1
ATOM 5010 N N . SER D 1 7 ? -58.973 -2.395 -46.619 1.00 69.82 525 SER P N 1
ATOM 5011 C CA . SER D 1 7 ? -57.895 -2.517 -47.595 1.00 69.91 525 SER P CA 1
ATOM 5012 C C . SER D 1 7 ? -56.616 -3.003 -46.917 1.00 69.52 525 SER P C 1
ATOM 5013 O O . SER D 1 7 ? -56.447 -2.856 -45.705 1.00 72.55 525 SER P O 1
ATOM 5016 N N . CYS D 1 8 ? -55.723 -3.588 -47.709 1.00 70.90 526 CYS P N 1
ATOM 5017 C CA . CYS D 1 8 ? -54.458 -4.108 -47.202 1.00 67.94 526 CYS P CA 1
ATOM 5018 C C . CYS D 1 8 ? -53.580 -3.012 -46.609 1.00 67.04 526 CYS P C 1
ATOM 5019 O O . CYS D 1 8 ? -52.896 -3.226 -45.609 1.00 64.24 526 CYS P O 1
ATOM 5022 N N . SER D 1 9 ? -53.610 -1.836 -47.226 1.00 68.25 527 SER P N 1
ATOM 5023 C CA . SER D 1 9 ? -52.804 -0.710 -46.772 1.00 65.80 527 SER P CA 1
ATOM 5024 C C . SER D 1 9 ? -53.306 -0.155 -45.446 1.00 62.38 527 SER P C 1
ATOM 5025 O O . SER D 1 9 ? -52.517 0.136 -44.548 1.00 60.11 527 SER P O 1
ATOM 5028 N N . GLN D 1 10 ? -54.621 -0.010 -45.331 1.00 66.34 528 GLN P N 1
ATOM 5029 C CA . GLN D 1 10 ? -55.227 0.479 -44.101 1.00 66.48 528 GLN P CA 1
ATOM 5030 C C . GLN D 1 10 ? -54.998 -0.526 -42.977 1.00 63.15 528 GLN P C 1
ATOM 5031 O O . GLN D 1 10 ? -54.858 -0.154 -41.811 1.00 65.47 528 GLN P O 1
ATOM 5037 N N . CYS D 1 11 ? -54.957 -1.804 -43.342 1.00 63.57 529 CYS P N 1
ATOM 5038 C CA . CYS D 1 11 ? -54.771 -2.883 -42.379 1.00 62.84 529 CYS P CA 1
ATOM 5039 C C . CYS D 1 11 ? -53.391 -2.825 -41.734 1.00 64.78 529 CYS P C 1
ATOM 5040 O O . CYS D 1 11 ? -53.255 -3.001 -40.524 1.00 69.63 529 CYS P O 1
ATOM 5043 N N . LEU D 1 12 ? -52.364 -2.593 -42.545 1.00 58.92 530 LEU P N 1
ATOM 5044 C CA . LEU D 1 12 ? -51.000 -2.540 -42.031 1.00 60.20 530 LEU P CA 1
ATOM 5045 C C . LEU D 1 12 ? -50.684 -1.162 -41.451 1.00 61.80 530 LEU P C 1
ATOM 5046 O O . LEU D 1 12 ? -49.630 -0.956 -40.848 1.00 58.32 530 LEU P O 1
ATOM 5051 N N . SER D 1 13 ? -51.601 -0.219 -41.649 1.00 65.30 531 SER P N 1
ATOM 5052 C CA . SER D 1 13 ? -51.495 1.104 -41.043 1.00 59.78 531 SER P CA 1
ATOM 5053 C C . SER D 1 13 ? -52.178 1.120 -39.679 1.00 62.11 531 SER P C 1
ATOM 5054 O O . SER D 1 13 ? -52.102 2.108 -38.948 1.00 62.80 531 SER P O 1
ATOM 5057 N N . ALA D 1 14 ? -52.841 0.017 -39.345 1.00 58.27 532 ALA P N 1
ATOM 5058 C CA . ALA D 1 14 ? -53.565 -0.098 -38.086 1.00 58.59 532 ALA P CA 1
ATOM 5059 C C . ALA D 1 14 ? -52.596 0.024 -36.921 1.00 59.88 532 ALA P C 1
ATOM 5060 O O . ALA D 1 14 ? -51.427 -0.344 -37.049 1.00 61.43 532 ALA P O 1
ATOM 5062 N N . PRO D 1 15 ? -53.073 0.556 -35.783 1.00 62.23 533 PRO P N 1
ATOM 5063 C CA . PRO D 1 15 ? -52.184 0.760 -34.636 1.00 60.54 533 PRO P CA 1
ATOM 5064 C C . PRO D 1 15 ? -51.571 -0.556 -34.174 1.00 58.70 533 PRO P C 1
ATOM 5065 O O . PRO D 1 15 ? -52.243 -1.586 -34.225 1.00 61.15 533 PRO P O 1
ATOM 5069 N N . PRO D 1 16 ? -50.302 -0.521 -33.743 1.00 53.43 534 PRO P N 1
ATOM 5070 C CA . PRO D 1 16 ? -49.531 -1.732 -33.443 1.00 54.78 534 PRO P CA 1
ATOM 5071 C C . PRO D 1 16 ? -50.190 -2.643 -32.409 1.00 55.46 534 PRO P C 1
ATOM 5072 O O . PRO D 1 16 ? -50.070 -3.862 -32.527 1.00 53.58 534 PRO P O 1
ATOM 5076 N N . PHE D 1 17 ? -50.882 -2.068 -31.428 1.00 57.54 535 PHE P N 1
ATOM 5077 C CA . PHE D 1 17 ? -51.436 -2.866 -30.336 1.00 51.88 535 PHE P CA 1
ATOM 5078 C C . PHE D 1 17 ? -52.531 -3.831 -30.784 1.00 55.77 535 PHE P C 1
ATOM 5079 O O . PHE D 1 17 ? -52.743 -4.862 -30.150 1.00 59.51 535 PHE P O 1
ATOM 5087 N N . VAL D 1 18 ? -53.220 -3.505 -31.873 1.00 56.14 536 VAL P N 1
ATOM 5088 C CA . VAL D 1 18 ? -54.285 -4.368 -32.376 1.00 56.94 536 VAL P CA 1
ATOM 5089 C C . VAL D 1 18 ? -53.685 -5.645 -32.971 1.00 59.37 536 VAL P C 1
ATOM 5090 O O . VAL D 1 18 ? -54.349 -6.680 -33.056 1.00 59.66 536 VAL P O 1
ATOM 5094 N N . GLN D 1 19 ? -52.420 -5.544 -33.378 1.00 60.63 537 GLN P N 1
ATOM 5095 C CA . GLN D 1 19 ? -51.641 -6.652 -33.935 1.00 58.50 537 GLN P CA 1
ATOM 5096 C C . GLN D 1 19 ? -52.339 -7.228 -35.158 1.00 60.47 537 GLN P C 1
ATOM 5097 O O . GLN D 1 19 ? -52.660 -8.414 -35.202 1.00 65.38 537 GLN P O 1
ATOM 5103 N N . CYS D 1 20 ? -52.567 -6.379 -36.153 1.00 65.67 538 CYS P N 1
ATOM 5104 C CA . CYS D 1 20 ? -53.305 -6.777 -37.343 1.00 64.88 538 CYS P CA 1
ATOM 5105 C C . CYS D 1 20 ? -52.399 -7.186 -38.497 1.00 65.72 538 CYS P C 1
ATOM 5106 O O . CYS D 1 20 ? -51.278 -6.693 -38.637 1.00 57.82 538 CYS P O 1
ATOM 5109 N N . GLY D 1 21 ? -52.902 -8.098 -39.320 1.00 67.40 539 GLY P N 1
ATOM 5110 C CA . GLY D 1 21 ? -52.219 -8.498 -40.534 1.00 66.84 539 GLY P CA 1
ATOM 5111 C C . GLY D 1 21 ? -53.227 -8.725 -41.641 1.00 70.06 539 GLY P C 1
ATOM 5112 O O . GLY D 1 21 ? -54.433 -8.729 -41.399 1.00 68.72 539 GLY P O 1
ATOM 5113 N N . TRP D 1 22 ? -52.740 -8.933 -42.857 1.00 71.70 540 TRP P N 1
ATOM 5114 C CA . TRP D 1 22 ? -53.630 -9.074 -44.001 1.00 70.06 540 TRP P CA 1
ATOM 5115 C C . TRP D 1 22 ? -53.652 -10.515 -44.501 1.00 75.75 540 TRP P C 1
ATOM 5116 O O . TRP D 1 22 ? -52.609 -11.096 -44.806 1.00 74.63 540 TRP P O 1
ATOM 5127 N N . CYS D 1 23 ? -54.852 -11.079 -44.589 1.00 80.29 541 CYS P N 1
ATOM 5128 C CA . CYS D 1 23 ? -55.032 -12.482 -44.938 1.00 82.24 541 CYS P CA 1
ATOM 5129 C C . CYS D 1 23 ? -55.771 -12.589 -46.261 1.00 85.01 541 CYS P C 1
ATOM 5130 O O . CYS D 1 23 ? -56.957 -12.924 -46.293 1.00 89.65 541 CYS P O 1
ATOM 5133 N N . HIS D 1 24 ? -55.055 -12.282 -47.341 1.00 84.39 542 HIS P N 1
ATOM 5134 C CA . HIS D 1 24 ? -55.596 -12.293 -48.698 1.00 82.67 542 HIS P CA 1
ATOM 5135 C C . HIS D 1 24 ? -56.683 -11.236 -48.879 1.00 88.25 542 HIS P C 1
ATOM 5136 O O . HIS D 1 24 ? -56.512 -10.293 -49.641 1.00 92.18 542 HIS P O 1
ATOM 5143 N N . ASP D 1 25 ? -57.803 -11.387 -48.185 1.00 83.41 543 ASP P N 1
ATOM 5144 C CA . ASP D 1 25 ? -58.925 -10.486 -48.415 1.00 81.53 543 ASP P CA 1
ATOM 5145 C C . ASP D 1 25 ? -59.518 -9.855 -47.159 1.00 80.50 543 ASP P C 1
ATOM 5146 O O . ASP D 1 25 ? -60.514 -9.139 -47.237 1.00 78.37 543 ASP P O 1
ATOM 5151 N N . LYS D 1 26 ? -58.871 -10.055 -46.018 1.00 79.49 544 LYS P N 1
ATOM 5152 C CA . LYS D 1 26 ? -59.383 -9.502 -44.767 1.00 75.55 544 LYS P CA 1
ATOM 5153 C C . LYS D 1 26 ? -58.281 -9.038 -43.825 1.00 73.37 544 LYS P C 1
ATOM 5154 O O . LYS D 1 26 ? -57.212 -9.643 -43.759 1.00 73.47 544 LYS P O 1
ATOM 5160 N N . CYS D 1 27 ? -58.556 -7.969 -43.083 1.00 68.37 545 CYS P N 1
ATOM 5161 C CA . CYS D 1 27 ? -57.658 -7.538 -42.020 1.00 67.61 545 CYS P CA 1
ATOM 5162 C C . CYS D 1 27 ? -58.027 -8.319 -40.769 1.00 72.61 545 CYS P C 1
ATOM 5163 O O . CYS D 1 27 ? -59.113 -8.145 -40.207 1.00 72.34 545 CYS P O 1
ATOM 5166 N N . VAL D 1 28 ? -57.095 -9.155 -40.319 1.00 76.26 546 VAL P N 1
ATOM 5167 C CA . VAL D 1 28 ? -57.358 -10.189 -39.323 1.00 75.29 546 VAL P CA 1
ATOM 5168 C C . VAL D 1 28 ? -56.071 -10.517 -38.555 1.00 76.87 546 VAL P C 1
ATOM 5169 O O . VAL D 1 28 ? -54.972 -10.357 -39.089 1.00 77.40 546 VAL P O 1
ATOM 5173 N N . ARG D 1 29 ? -56.199 -10.975 -37.309 1.00 74.76 547 ARG P N 1
ATOM 5174 C CA . ARG D 1 29 ? -55.040 -11.434 -36.542 1.00 75.99 547 ARG P CA 1
ATOM 5175 C C . ARG D 1 29 ? -54.550 -12.802 -37.009 1.00 75.50 547 ARG P C 1
ATOM 5176 O O . ARG D 1 29 ? -55.309 -13.595 -37.567 1.00 81.75 547 ARG P O 1
ATOM 5184 N N . SER D 1 30 ? -53.270 -13.067 -36.772 1.00 69.83 548 SER P N 1
ATOM 5185 C CA . SER D 1 30 ? -52.610 -14.259 -37.295 1.00 72.16 548 SER P CA 1
ATOM 5186 C C . SER D 1 30 ? -53.137 -15.563 -36.702 1.00 78.39 548 SER P C 1
ATOM 5187 O O . SER D 1 30 ? -53.103 -16.605 -37.359 1.00 80.62 548 SER P O 1
ATOM 5190 N N . GLU D 1 31 ? -53.622 -15.510 -35.466 1.00 81.52 549 GLU P N 1
ATOM 5191 C CA . GLU D 1 31 ? -54.136 -16.708 -34.810 1.00 80.82 549 GLU P CA 1
ATOM 5192 C C . GLU D 1 31 ? -55.406 -17.243 -35.476 1.00 90.33 549 GLU P C 1
ATOM 5193 O O . GLU D 1 31 ? -55.781 -18.396 -35.270 1.00 94.61 549 GLU P O 1
ATOM 5199 N N . GLU D 1 32 ? -56.058 -16.406 -36.275 1.00 85.60 550 GLU P N 1
ATOM 5200 C CA . GLU D 1 32 ? -57.310 -16.787 -36.912 1.00 81.31 550 GLU P CA 1
ATOM 5201 C C . GLU D 1 32 ? -57.245 -16.713 -38.443 1.00 86.99 550 GLU P C 1
ATOM 5202 O O . GLU D 1 32 ? -58.273 -16.622 -39.115 1.00 87.81 550 GLU P O 1
ATOM 5208 N N . CYS D 1 33 ? -56.029 -16.735 -38.982 1.00 88.96 551 CYS P N 1
ATOM 5209 C CA . CYS D 1 33 ? -55.802 -16.737 -40.430 1.00 89.85 551 CYS P CA 1
ATOM 5210 C C . CYS D 1 33 ? -55.788 -18.182 -40.953 1.00 97.25 551 CYS P C 1
ATOM 5211 O O . CYS D 1 33 ? -55.066 -19.025 -40.422 1.00 98.74 551 CYS P O 1
ATOM 5214 N N . LEU D 1 34 ? -56.590 -18.464 -41.981 1.00 96.24 552 LEU P N 1
ATOM 5215 C CA . LEU D 1 34 ? -56.771 -19.837 -42.448 1.00 92.38 552 LEU P CA 1
ATOM 5216 C C . LEU D 1 34 ? -55.986 -20.197 -43.725 1.00 92.17 552 LEU P C 1
ATOM 5217 O O . LEU D 1 34 ? -55.957 -21.365 -44.134 1.00 93.48 552 LEU P O 1
ATOM 5222 N N . SER D 1 35 ? -55.362 -19.213 -44.365 1.00 91.37 553 SER P N 1
ATOM 5223 C CA . SER D 1 35 ? -54.334 -19.493 -45.361 1.00 89.52 553 SER P CA 1
ATOM 5224 C C . SER D 1 35 ? -52.960 -19.039 -44.871 1.00 94.90 553 SER P C 1
ATOM 5225 O O . SER D 1 35 ? -52.853 -18.213 -43.966 1.00 98.05 553 SER P O 1
ATOM 5228 N N . GLY D 1 36 ? -51.907 -19.564 -45.486 1.00 89.01 554 GLY P N 1
ATOM 5229 C CA . GLY D 1 36 ? -50.556 -19.173 -45.123 1.00 85.33 554 GLY P CA 1
ATOM 5230 C C . GLY D 1 36 ? -50.139 -17.909 -45.849 1.00 86.86 554 GLY P C 1
ATOM 5231 O O . GLY D 1 36 ? -49.013 -17.805 -46.335 1.00 87.63 554 GLY P O 1
ATOM 5232 N N . THR D 1 37 ? -51.047 -16.939 -45.911 1.00 87.35 555 THR P N 1
ATOM 5233 C CA . THR D 1 37 ? -50.820 -15.726 -46.690 1.00 86.61 555 THR P CA 1
ATOM 5234 C C . THR D 1 37 ? -50.849 -14.478 -45.810 1.00 81.27 555 THR P C 1
ATOM 5235 O O . THR D 1 37 ? -50.829 -13.351 -46.307 1.00 76.71 555 THR P O 1
ATOM 5239 N N . TRP D 1 38 ? -50.905 -14.693 -44.499 1.00 84.80 556 TRP P N 1
ATOM 5240 C CA . TRP D 1 38 ? -50.953 -13.603 -43.532 1.00 73.82 556 TRP P CA 1
ATOM 5241 C C . TRP D 1 38 ? -49.662 -12.796 -43.576 1.00 71.10 556 TRP P C 1
ATOM 5242 O O . TRP D 1 38 ? -48.572 -13.367 -43.596 1.00 75.69 556 TRP P O 1
ATOM 5253 N N . THR D 1 39 ? -49.780 -11.473 -43.590 1.00 65.56 557 THR P N 1
ATOM 5254 C CA . THR D 1 39 ? -48.599 -10.620 -43.654 1.00 62.54 557 THR P CA 1
ATOM 5255 C C . THR D 1 39 ? -48.822 -9.266 -42.989 1.00 63.29 557 THR P C 1
ATOM 5256 O O . THR D 1 39 ? -49.956 -8.805 -42.847 1.00 64.13 557 THR P O 1
ATOM 5260 N N . GLN D 1 40 ? -47.724 -8.636 -42.587 1.00 53.81 558 GLN P N 1
ATOM 5261 C CA . GLN D 1 40 ? -47.766 -7.299 -42.014 1.00 55.16 558 GLN P CA 1
ATOM 5262 C C . GLN D 1 40 ? -46.880 -6.362 -42.810 1.00 57.27 558 GLN P C 1
ATOM 5263 O O . GLN D 1 40 ? -46.633 -5.231 -42.391 1.00 57.14 558 GLN P O 1
ATOM 5269 N N . GLN D 1 41 ? -46.398 -6.832 -43.958 1.00 58.23 559 GLN P N 1
ATOM 5270 C CA . GLN D 1 41 ? -45.442 -6.054 -44.735 1.00 59.81 559 GLN P CA 1
ATOM 5271 C C . GLN D 1 41 ? -45.775 -5.989 -46.226 1.00 60.73 559 GLN P C 1
ATOM 5272 O O . GLN D 1 41 ? -45.575 -4.956 -46.864 1.00 64.84 559 GLN P O 1
ATOM 5278 N N . ILE D 1 42 ? -46.285 -7.086 -46.779 1.00 62.58 560 ILE P N 1
ATOM 5279 C CA . ILE D 1 42 ? -46.468 -7.192 -48.227 1.00 60.18 560 ILE P CA 1
ATOM 5280 C C . ILE D 1 42 ? -47.850 -6.736 -48.710 1.00 57.78 560 ILE P C 1
ATOM 5281 O O . ILE D 1 42 ? -48.879 -7.203 -48.220 1.00 57.67 560 ILE P O 1
ATOM 5286 N N . CYS D 1 43 ? -47.850 -5.825 -49.682 1.00 63.55 561 CYS P N 1
ATOM 5287 C CA . CYS D 1 43 ? -49.075 -5.302 -50.290 1.00 62.46 561 CYS P CA 1
ATOM 5288 C C . CYS D 1 43 ? -48.915 -5.138 -51.800 1.00 61.16 561 CYS P C 1
ATOM 5289 O O . CYS D 1 43 ? -48.205 -4.241 -52.253 1.00 65.17 561 CYS P O 1
ATOM 5292 N N . LEU D 1 44 ? -49.568 -6.000 -52.576 1.00 57.47 562 LEU P N 1
ATOM 5293 C CA . LEU D 1 44 ? -49.490 -5.931 -54.038 1.00 57.85 562 LEU P CA 1
ATOM 5294 C C . LEU D 1 44 ? -50.399 -4.850 -54.629 1.00 53.40 562 LEU P C 1
ATOM 5295 O O . LEU D 1 44 ? -51.532 -4.679 -54.187 1.00 56.15 562 LEU P O 1
ATOM 5300 N N . PRO D 1 45 ? -49.894 -4.116 -55.636 1.00 53.86 563 PRO P N 1
ATOM 5301 C CA . PRO D 1 45 ? -50.618 -3.006 -56.273 1.00 57.65 563 PRO P CA 1
ATOM 5302 C C . PRO D 1 45 ? -51.758 -3.460 -57.190 1.00 64.55 563 PRO P C 1
ATOM 5303 O O . PRO D 1 45 ? -51.759 -4.600 -57.658 1.00 64.44 563 PRO P O 1
ATOM 5307 N N . ALA D 1 46 ? -52.710 -2.564 -57.443 1.00 62.92 564 ALA P N 1
ATOM 5308 C CA . ALA D 1 46 ? -53.854 -2.861 -58.301 1.00 58.38 564 ALA P CA 1
ATOM 5309 C C . ALA D 1 46 ? -54.522 -1.584 -58.818 1.00 65.25 564 ALA P C 1
ATOM 5310 O O . ALA D 1 46 ? -54.867 -0.700 -58.036 1.00 63.55 564 ALA P O 1
ATOM 5312 N N . ILE D 1 47 ? -54.688 -1.491 -60.137 1.00 58.76 565 ILE P N 1
ATOM 5313 C CA . ILE D 1 47 ? -55.393 -0.374 -60.773 1.00 58.61 565 ILE P CA 1
ATOM 5314 C C . ILE D 1 47 ? -56.801 -0.769 -61.228 1.00 62.18 565 ILE P C 1
ATOM 5315 O O . ILE D 1 47 ? -57.011 -1.897 -61.674 1.00 63.21 565 ILE P O 1
ATOM 5320 N N . TYR D 1 48 ? -57.765 0.144 -61.125 1.00 61.90 566 TYR P N 1
ATOM 5321 C CA . TYR D 1 48 ? -59.080 -0.124 -61.702 1.00 65.41 566 TYR P CA 1
ATOM 5322 C C . TYR D 1 48 ? -59.622 1.020 -62.570 1.00 73.18 566 TYR P C 1
ATOM 5323 O O . TYR D 1 48 ? -60.573 0.813 -63.327 1.00 76.19 566 TYR P O 1
ATOM 5332 N N . LYS D 1 49 ? -59.040 2.215 -62.475 1.00 65.78 567 LYS P N 1
ATOM 5333 C CA . LYS D 1 49 ? -59.428 3.283 -63.398 1.00 66.65 567 LYS P CA 1
ATOM 5334 C C . LYS D 1 49 ? -58.320 4.326 -63.594 1.00 65.54 567 LYS P C 1
ATOM 5335 O O . LYS D 1 49 ? -57.588 4.649 -62.659 1.00 68.31 567 LYS P O 1
ATOM 5341 N N . VAL D 1 50 ? -58.203 4.841 -64.818 1.00 69.04 568 VAL P N 1
ATOM 5342 C CA . VAL D 1 50 ? -57.217 5.870 -65.150 1.00 63.22 568 VAL P CA 1
ATOM 5343 C C . VAL D 1 50 ? -57.819 6.954 -66.047 1.00 62.26 568 VAL P C 1
ATOM 5344 O O . VAL D 1 50 ? -58.324 6.659 -67.129 1.00 74.16 568 VAL P O 1
ATOM 5348 N N . PHE D 1 51 ? -57.769 8.202 -65.593 1.00 60.85 569 PHE P N 1
ATOM 5349 C CA . PHE D 1 51 ? -58.282 9.327 -66.370 1.00 66.90 569 PHE P CA 1
ATOM 5350 C C . PHE D 1 51 ? -57.324 10.508 -66.232 1.00 60.76 569 PHE P C 1
ATOM 5351 O O . PHE D 1 51 ? -56.786 10.736 -65.151 1.00 61.96 569 PHE P O 1
ATOM 5359 N N . PRO D 1 52 ? -57.112 11.278 -67.315 1.00 65.42 570 PRO P N 1
ATOM 5360 C CA . PRO D 1 52 ? -57.601 11.110 -68.691 1.00 65.94 570 PRO P CA 1
ATOM 5361 C C . PRO D 1 52 ? -57.006 9.926 -69.450 1.00 60.41 570 PRO P C 1
ATOM 5362 O O . PRO D 1 52 ? -55.913 9.454 -69.144 1.00 63.76 570 PRO P O 1
ATOM 5366 N N . ASN D 1 53 ? -57.757 9.457 -70.440 1.00 67.83 571 ASN P N 1
ATOM 5367 C CA . ASN D 1 53 ? -57.388 8.292 -71.233 1.00 66.11 571 ASN P CA 1
ATOM 5368 C C . ASN D 1 53 ? -56.259 8.557 -72.231 1.00 63.54 571 ASN P C 1
ATOM 5369 O O . ASN D 1 53 ? -55.620 7.623 -72.716 1.00 61.56 571 ASN P O 1
ATOM 5374 N N . SER D 1 54 ? -56.012 9.828 -72.530 1.00 59.64 572 SER P N 1
ATOM 5375 C CA . SER D 1 54 ? -55.025 10.190 -73.541 1.00 55.61 572 SER P CA 1
ATOM 5376 C C . SER D 1 54 ? -54.447 11.584 -73.320 1.00 59.08 572 SER P C 1
ATOM 5377 O O . SER D 1 54 ? -55.045 12.417 -72.638 1.00 58.70 572 SER P O 1
ATOM 5380 N N . ALA D 1 55 ? -53.283 11.830 -73.911 1.00 52.97 573 ALA P N 1
ATOM 5381 C CA . ALA D 1 55 ? -52.602 13.110 -73.770 1.00 57.39 573 ALA P CA 1
ATOM 5382 C C . ALA D 1 55 ? -52.074 13.610 -75.112 1.00 58.44 573 ALA P C 1
ATOM 5383 O O . ALA D 1 55 ? -51.735 12.810 -75.985 1.00 56.94 573 ALA P O 1
ATOM 5385 N N . PRO D 1 56 ? -52.007 14.940 -75.286 1.00 58.01 574 PRO P N 1
ATOM 5386 C CA . PRO D 1 56 ? -51.374 15.490 -76.489 1.00 56.22 574 PRO P CA 1
ATOM 5387 C C . PRO D 1 56 ? -49.884 15.172 -76.495 1.00 57.37 574 PRO P C 1
ATOM 5388 O O . PRO D 1 56 ? -49.316 14.959 -75.422 1.00 61.17 574 PRO P O 1
ATOM 5392 N N . LEU D 1 57 ? -49.270 15.131 -77.675 1.00 58.59 575 LEU P N 1
ATOM 5393 C CA . LEU D 1 57 ? -47.877 14.705 -77.809 1.00 56.94 575 LEU P CA 1
ATOM 5394 C C . LEU D 1 57 ? -46.934 15.527 -76.937 1.00 57.90 575 LEU P C 1
ATOM 5395 O O . LEU D 1 57 ? -45.915 15.025 -76.468 1.00 60.66 575 LEU P O 1
ATOM 5400 N N . GLU D 1 58 ? -47.283 16.790 -76.719 1.00 55.99 576 GLU P N 1
ATOM 5401 C CA . GLU D 1 58 ? -46.470 17.688 -75.907 1.00 56.18 576 GLU P CA 1
ATOM 5402 C C . GLU D 1 58 ? -46.444 17.279 -74.434 1.00 59.38 576 GLU P C 1
ATOM 5403 O O . GLU D 1 58 ? -45.575 17.710 -73.677 1.00 58.94 576 GLU P O 1
ATOM 5409 N N . GLY D 1 59 ? -47.400 16.448 -74.030 1.00 57.67 577 GLY P N 1
ATOM 5410 C CA . GLY D 1 59 ? -47.466 15.979 -72.659 1.00 57.75 577 GLY P CA 1
ATOM 5411 C C . GLY D 1 59 ? -47.808 17.083 -71.678 1.00 60.84 577 GLY P C 1
ATOM 5412 O O . GLY D 1 59 ? -48.408 18.091 -72.048 1.00 61.26 577 GLY P O 1
ATOM 5413 N N . GLY D 1 60 ? -47.432 16.884 -70.419 1.00 57.65 578 GLY P N 1
ATOM 5414 C CA . GLY D 1 60 ? -47.727 17.847 -69.376 1.00 51.34 578 GLY P CA 1
ATOM 5415 C C . GLY D 1 60 ? -49.023 17.474 -68.689 1.00 61.17 578 GLY P C 1
ATOM 5416 O O . GLY D 1 60 ? -49.416 18.084 -67.694 1.00 68.34 578 GLY P O 1
ATOM 5417 N N . THR D 1 61 ? -49.678 16.449 -69.225 1.00 62.13 579 THR P N 1
ATOM 5418 C CA . THR D 1 61 ? -50.968 15.998 -68.727 1.00 64.49 579 THR P CA 1
ATOM 5419 C C . THR D 1 61 ? -50.769 15.286 -67.403 1.00 64.20 579 THR P C 1
ATOM 5420 O O . THR D 1 61 ? -49.895 14.428 -67.289 1.00 62.78 579 THR P O 1
ATOM 5424 N N . ARG D 1 62 ? -51.576 15.617 -66.401 1.00 62.48 580 ARG P N 1
ATOM 5425 C CA . ARG D 1 62 ? -51.450 14.909 -65.138 1.00 68.53 580 ARG P CA 1
ATOM 5426 C C . ARG D 1 62 ? -52.504 13.810 -65.055 1.00 62.95 580 ARG P C 1
ATOM 5427 O O . ARG D 1 62 ? -53.703 14.078 -65.094 1.00 59.64 580 ARG P O 1
ATOM 5435 N N . LEU D 1 63 ? -52.040 12.569 -64.948 1.00 62.24 581 LEU P N 1
ATOM 5436 C CA . LEU D 1 63 ? -52.914 11.406 -64.861 1.00 56.59 581 LEU P CA 1
ATOM 5437 C C . LEU D 1 63 ? -53.480 11.253 -63.461 1.00 61.65 581 LEU P C 1
ATOM 5438 O O . LEU D 1 63 ? -52.913 11.765 -62.496 1.00 59.77 581 LEU P O 1
ATOM 5443 N N . THR D 1 64 ? -54.597 10.544 -63.357 1.00 60.28 582 THR P N 1
ATOM 5444 C CA . THR D 1 64 ? -55.183 10.223 -62.065 1.00 56.74 582 THR P CA 1
ATOM 5445 C C . THR D 1 64 ? -55.463 8.728 -62.024 1.00 58.17 582 THR P C 1
ATOM 5446 O O . THR D 1 64 ? -56.452 8.258 -62.580 1.00 59.91 582 THR P O 1
ATOM 5450 N N . ILE D 1 65 ? -54.573 7.985 -61.376 1.00 59.06 583 ILE P N 1
ATOM 5451 C CA . ILE D 1 65 ? -54.666 6.532 -61.329 1.00 57.39 583 ILE P CA 1
ATOM 5452 C C . ILE D 1 65 ? -55.280 6.048 -60.020 1.00 63.47 583 ILE P C 1
ATOM 5453 O O . ILE D 1 65 ? -54.610 6.006 -58.990 1.00 68.40 583 ILE P O 1
ATOM 5458 N N . CYS D 1 66 ? -56.559 5.688 -60.067 1.00 63.30 584 CYS P N 1
ATOM 5459 C CA . CYS D 1 66 ? -57.251 5.164 -58.895 1.00 65.25 584 CYS P CA 1
ATOM 5460 C C . CYS D 1 66 ? -57.040 3.660 -58.750 1.00 65.49 584 CYS P C 1
ATOM 5461 O O . CYS D 1 66 ? -56.970 2.938 -59.743 1.00 65.57 584 CYS P O 1
ATOM 5464 N N . GLY D 1 67 ? -56.950 3.193 -57.508 1.00 64.68 585 GLY P N 1
ATOM 5465 C CA . GLY D 1 67 ? -56.690 1.790 -57.243 1.00 64.55 585 GLY P CA 1
ATOM 5466 C C . GLY D 1 67 ? -56.418 1.497 -55.781 1.00 63.72 585 GLY P C 1
ATOM 5467 O O . GLY D 1 67 ? -56.953 2.169 -54.900 1.00 69.78 585 GLY P O 1
ATOM 5468 N N . TRP D 1 68 ? -55.591 0.490 -55.520 1.00 64.04 586 TRP P N 1
ATOM 5469 C CA . TRP D 1 68 ? -55.252 0.127 -54.147 1.00 66.31 586 TRP P CA 1
ATOM 5470 C C . TRP D 1 68 ? -53.784 -0.238 -53.948 1.00 63.94 586 TRP P C 1
ATOM 5471 O O . TRP D 1 68 ? -53.140 -0.793 -54.840 1.00 60.61 586 TRP P O 1
ATOM 5482 N N . ASP D 1 69 ? -53.278 0.082 -52.759 1.00 62.06 587 ASP P N 1
ATOM 5483 C CA . ASP D 1 69 ? -51.978 -0.382 -52.289 1.00 51.24 587 ASP P CA 1
ATOM 5484 C C . ASP D 1 69 ? -50.826 -0.002 -53.217 1.00 54.58 587 ASP P C 1
ATOM 5485 O O . ASP D 1 69 ? -50.000 -0.843 -53.574 1.00 52.11 587 ASP P O 1
ATOM 5490 N N . PHE D 1 70 ? -50.771 1.268 -53.602 1.00 52.88 588 PHE P N 1
ATOM 5491 C CA . PHE D 1 70 ? -49.709 1.755 -54.476 1.00 53.15 588 PHE P CA 1
ATOM 5492 C C . PHE D 1 70 ? -48.427 2.069 -53.712 1.00 59.85 588 PHE P C 1
ATOM 5493 O O . PHE D 1 70 ? -47.375 2.289 -54.311 1.00 60.84 588 PHE P O 1
ATOM 5501 N N . GLY D 1 71 ? -48.519 2.092 -52.387 1.00 56.09 589 GLY P N 1
ATOM 5502 C CA . GLY D 1 71 ? -47.380 2.430 -51.559 1.00 50.97 589 GLY P CA 1
ATOM 5503 C C . GLY D 1 71 ? -46.564 1.232 -51.123 1.00 57.33 589 GLY P C 1
ATOM 5504 O O . GLY D 1 71 ? -46.810 0.099 -51.541 1.00 54.10 589 GLY P O 1
ATOM 5505 N N . PHE D 1 72 ? -45.590 1.495 -50.260 1.00 50.03 590 PHE P N 1
ATOM 5506 C CA . PHE D 1 72 ? -44.638 0.487 -49.821 1.00 54.30 590 PHE P CA 1
ATOM 5507 C C . PHE D 1 72 ? -44.304 0.716 -48.351 1.00 50.34 590 PHE P C 1
ATOM 5508 O O . PHE D 1 72 ? -43.853 1.798 -47.974 1.00 48.69 590 PHE P O 1
ATOM 5516 N N . ARG D 1 73 ? -44.534 -0.294 -47.518 1.00 49.96 591 ARG P N 1
ATOM 5517 C CA . ARG D 1 73 ? -44.308 -0.135 -46.089 1.00 49.79 591 ARG P CA 1
ATOM 5518 C C . ARG D 1 73 ? -42.833 -0.286 -45.745 1.00 49.20 591 ARG P C 1
ATOM 5519 O O . ARG D 1 73 ? -42.336 -1.397 -45.576 1.00 53.92 591 ARG P O 1
ATOM 5527 N N . ARG D 1 74 ? -42.139 0.842 -45.649 1.00 47.88 592 ARG P N 1
ATOM 5528 C CA . ARG D 1 74 ? -40.739 0.845 -45.248 1.00 48.24 592 ARG P CA 1
ATOM 5529 C C . ARG D 1 74 ? -40.591 1.193 -43.775 1.00 41.63 592 ARG P C 1
ATOM 5530 O O . ARG D 1 74 ? -41.134 2.198 -43.314 1.00 45.83 592 ARG P O 1
ATOM 5538 N N . ASN D 1 75 ? -39.843 0.363 -43.053 1.00 43.86 593 ASN P N 1
ATOM 5539 C CA . ASN D 1 75 ? -39.595 0.562 -41.628 1.00 44.55 593 ASN P CA 1
ATOM 5540 C C . ASN D 1 75 ? -40.908 0.696 -40.860 1.00 46.30 593 ASN P C 1
ATOM 5541 O O . ASN D 1 75 ? -41.036 1.531 -39.966 1.00 48.85 593 ASN P O 1
ATOM 5546 N N . ASN D 1 76 ? -41.876 -0.138 -41.236 1.00 47.41 594 ASN P N 1
ATOM 5547 C CA . ASN D 1 76 ? -43.224 -0.121 -40.673 1.00 48.94 594 ASN P CA 1
ATOM 5548 C C . ASN D 1 76 ? -43.927 1.228 -40.816 1.00 48.97 594 ASN P C 1
ATOM 5549 O O . ASN D 1 76 ? -44.670 1.650 -39.928 1.00 51.77 594 ASN P O 1
ATOM 5554 N N . LYS D 1 77 ? -43.702 1.890 -41.946 1.00 44.07 595 LYS P N 1
ATOM 5555 C CA . LYS D 1 77 ? -44.375 3.148 -42.248 1.00 45.51 595 LYS P CA 1
ATOM 5556 C C . LYS D 1 77 ? -44.531 3.322 -43.755 1.00 51.21 595 LYS P C 1
ATOM 5557 O O . LYS D 1 77 ? -43.549 3.311 -44.501 1.00 51.57 595 LYS P O 1
ATOM 5563 N N . PHE D 1 78 ? -45.774 3.485 -44.197 1.00 50.31 596 PHE P N 1
ATOM 5564 C CA . PHE D 1 78 ? -46.067 3.636 -45.619 1.00 50.07 596 PHE P CA 1
ATOM 5565 C C . PHE D 1 78 ? -45.662 4.996 -46.177 1.00 52.64 596 PHE P C 1
ATOM 5566 O O . PHE D 1 78 ? -45.779 6.024 -45.509 1.00 53.20 596 PHE P O 1
ATOM 5574 N N . ASP D 1 79 ? -45.186 4.976 -47.417 1.00 51.21 597 ASP P N 1
ATOM 5575 C CA . ASP D 1 79 ? -44.962 6.183 -48.200 1.00 50.40 597 ASP P CA 1
ATOM 5576 C C . ASP D 1 79 ? -44.984 5.819 -49.679 1.00 44.89 597 ASP P C 1
ATOM 5577 O O . ASP D 1 79 ? -45.087 4.644 -50.029 1.00 50.43 597 ASP P O 1
ATOM 5582 N N . LEU D 1 80 ? -44.909 6.820 -50.546 1.00 46.71 598 LEU P N 1
ATOM 5583 C CA . LEU D 1 80 ? -44.902 6.568 -51.983 1.00 53.95 598 LEU P CA 1
ATOM 5584 C C . LEU D 1 80 ? -43.496 6.659 -52.570 1.00 49.42 598 LEU P C 1
ATOM 5585 O O . LEU D 1 80 ? -43.328 6.778 -53.783 1.00 53.79 598 LEU P O 1
ATOM 5590 N N . LYS D 1 81 ? -42.491 6.608 -51.701 1.00 50.73 599 LYS P N 1
ATOM 5591 C CA . LYS D 1 81 ? -41.096 6.754 -52.118 1.00 51.45 599 LYS P CA 1
ATOM 5592 C C . LYS D 1 81 ? -40.588 5.586 -52.966 1.00 53.75 599 LYS P C 1
ATOM 5593 O O . LYS D 1 81 ? -39.669 5.751 -53.771 1.00 53.99 599 LYS P O 1
ATOM 5599 N N . LYS D 1 82 ? -41.175 4.408 -52.780 1.00 48.57 600 LYS P N 1
ATOM 5600 C CA . LYS D 1 82 ? -40.792 3.229 -53.553 1.00 46.26 600 LYS P CA 1
ATOM 5601 C C . LYS D 1 82 ? -41.652 3.079 -54.810 1.00 50.32 600 LYS P C 1
ATOM 5602 O O . LYS D 1 82 ? -41.375 2.245 -55.672 1.00 52.51 600 LYS P O 1
ATOM 5608 N N . THR D 1 83 ? -42.695 3.896 -54.907 1.00 54.74 601 THR P N 1
ATOM 5609 C CA . THR D 1 83 ? -43.644 3.818 -56.015 1.00 51.00 601 THR P CA 1
ATOM 5610 C C . THR D 1 83 ? -43.063 4.336 -57.332 1.00 52.13 601 THR P C 1
ATOM 5611 O O . THR D 1 83 ? -42.473 5.414 -57.383 1.00 52.79 601 THR P O 1
ATOM 5615 N N . ARG D 1 84 ? -43.242 3.558 -58.395 1.00 52.46 602 ARG P N 1
ATOM 5616 C CA . ARG D 1 84 ? -42.733 3.918 -59.713 1.00 52.17 602 ARG P CA 1
ATOM 5617 C C . ARG D 1 84 ? -43.844 3.799 -60.757 1.00 56.51 602 ARG P C 1
ATOM 5618 O O . ARG D 1 84 ? -44.546 2.789 -60.811 1.00 56.56 602 ARG P O 1
ATOM 5626 N N . VAL D 1 85 ? -44.006 4.829 -61.582 1.00 55.11 603 VAL P N 1
ATOM 5627 C CA . VAL D 1 85 ? -45.021 4.806 -62.633 1.00 57.79 603 VAL P CA 1
ATOM 5628 C C . VAL D 1 85 ? -44.389 4.838 -64.023 1.00 65.01 603 VAL P C 1
ATOM 5629 O O . VAL D 1 85 ? -43.822 5.851 -64.433 1.00 58.99 603 VAL P O 1
ATOM 5633 N N . LEU D 1 86 ? -44.486 3.722 -64.739 1.00 66.44 604 LEU P N 1
ATOM 5634 C CA . LEU D 1 86 ? -43.924 3.616 -66.082 1.00 64.79 604 LEU P CA 1
ATOM 5635 C C . LEU D 1 86 ? -44.981 3.651 -67.190 1.00 63.20 604 LEU P C 1
ATOM 5636 O O . LEU D 1 86 ? -45.794 2.738 -67.308 1.00 67.52 604 LEU P O 1
ATOM 5641 N N . LEU D 1 87 ? -44.972 4.717 -67.987 1.00 63.05 605 LEU P N 1
ATOM 5642 C CA . LEU D 1 87 ? -45.752 4.783 -69.224 1.00 63.72 605 LEU P CA 1
ATOM 5643 C C . LEU D 1 87 ? -44.912 4.361 -70.429 1.00 68.39 605 LEU P C 1
ATOM 5644 O O . LEU D 1 87 ? -44.286 5.195 -71.082 1.00 59.28 605 LEU P O 1
ATOM 5649 N N . GLY D 1 88 ? -44.883 3.068 -70.721 1.00 67.60 606 GLY P N 1
ATOM 5650 C CA . GLY D 1 88 ? -44.002 2.568 -71.763 1.00 71.17 606 GLY P CA 1
ATOM 5651 C C . GLY D 1 88 ? -42.543 2.572 -71.328 1.00 78.32 606 GLY P C 1
ATOM 5652 O O . GLY D 1 88 ? -42.196 1.899 -70.359 1.00 73.25 606 GLY P O 1
ATOM 5653 N N . ASN D 1 89 ? -41.697 3.336 -72.022 1.00 83.53 607 ASN P N 1
ATOM 5654 C CA . ASN D 1 89 ? -40.270 3.385 -71.703 1.00 81.94 607 ASN P CA 1
ATOM 5655 C C . ASN D 1 89 ? -39.922 4.665 -70.923 1.00 85.24 607 ASN P C 1
ATOM 5656 O O . ASN D 1 89 ? -38.924 4.717 -70.195 1.00 87.43 607 ASN P O 1
ATOM 5661 N N . GLU D 1 90 ? -40.768 5.685 -71.038 1.00 76.26 608 GLU P N 1
ATOM 5662 C CA . GLU D 1 90 ? -40.648 6.846 -70.172 1.00 75.47 608 GLU P CA 1
ATOM 5663 C C . GLU D 1 90 ? -41.455 6.666 -68.886 1.00 76.46 608 GLU P C 1
ATOM 5664 O O . GLU D 1 90 ? -42.367 5.842 -68.824 1.00 76.45 608 GLU P O 1
ATOM 5670 N N . SER D 1 91 ? -41.113 7.448 -67.867 1.00 70.22 609 SER P N 1
ATOM 5671 C CA . SER D 1 91 ? -41.818 7.423 -66.591 1.00 67.45 609 SER P CA 1
ATOM 5672 C C . SER D 1 91 ? -42.554 8.731 -66.301 1.00 68.77 609 SER P C 1
ATOM 5673 O O . SER D 1 91 ? -42.034 9.814 -66.567 1.00 70.91 609 SER P O 1
ATOM 5676 N N . CYS D 1 92 ? -43.765 8.620 -65.763 1.00 67.42 610 CYS P N 1
ATOM 5677 C CA . CYS D 1 92 ? -44.507 9.779 -65.266 1.00 62.87 610 CYS P CA 1
ATOM 5678 C C . CYS D 1 92 ? -44.071 10.167 -63.854 1.00 62.55 610 CYS P C 1
ATOM 5679 O O . CYS D 1 92 ? -44.117 9.341 -62.943 1.00 67.84 610 CYS P O 1
ATOM 5682 N N . THR D 1 93 ? -43.645 11.412 -63.663 1.00 57.91 611 THR P N 1
ATOM 5683 C CA . THR D 1 93 ? -43.179 11.834 -62.346 1.00 61.08 611 THR P CA 1
ATOM 5684 C C . THR D 1 93 ? -44.369 12.079 -61.419 1.00 58.65 611 THR P C 1
ATOM 5685 O O . THR D 1 93 ? -45.269 12.856 -61.736 1.00 57.03 611 THR P O 1
ATOM 5689 N N . LEU D 1 94 ? -44.354 11.413 -60.268 1.00 56.60 612 LEU P N 1
ATOM 5690 C CA . LEU D 1 94 ? -45.431 11.507 -59.286 1.00 51.01 612 LEU P CA 1
ATOM 5691 C C . LEU D 1 94 ? -45.438 12.846 -58.573 1.00 52.98 612 LEU P C 1
ATOM 5692 O O . LEU D 1 94 ? -44.386 13.386 -58.272 1.00 55.10 612 LEU P O 1
ATOM 5697 N N . THR D 1 95 ? -46.624 13.366 -58.278 1.00 53.24 613 THR P N 1
ATOM 5698 C CA . THR D 1 95 ? -46.747 14.488 -57.355 1.00 54.92 613 THR P CA 1
ATOM 5699 C C . THR D 1 95 ? -47.236 13.954 -56.009 1.00 58.19 613 THR P C 1
ATOM 5700 O O . THR D 1 95 ? -48.412 13.621 -55.849 1.00 52.79 613 THR P O 1
ATOM 5704 N N . LEU D 1 96 ? -46.324 13.888 -55.042 1.00 56.28 614 LEU P N 1
ATOM 5705 C CA . LEU D 1 96 ? -46.594 13.238 -53.763 1.00 52.18 614 LEU P CA 1
ATOM 5706 C C . LEU D 1 96 ? -47.648 13.973 -52.942 1.00 49.71 614 LEU P C 1
ATOM 5707 O O . LEU D 1 96 ? -48.411 13.349 -52.211 1.00 52.27 614 LEU P O 1
ATOM 5712 N N . SER D 1 97 ? -47.685 15.296 -53.064 1.00 50.23 615 SER P N 1
ATOM 5713 C CA . SER D 1 97 ? -48.598 16.117 -52.275 1.00 51.87 615 SER P CA 1
ATOM 5714 C C . SER D 1 97 ? -50.061 15.906 -52.649 1.00 55.19 615 SER P C 1
ATOM 5715 O O . SER D 1 97 ? -50.959 16.221 -51.870 1.00 58.70 615 SER P O 1
ATOM 5718 N N . GLU D 1 98 ? -50.300 15.385 -53.846 1.00 60.46 616 GLU P N 1
ATOM 5719 C CA . GLU D 1 98 ? -51.660 15.108 -54.291 1.00 61.43 616 GLU P CA 1
ATOM 5720 C C . GLU D 1 98 ? -51.909 13.619 -54.478 1.00 57.83 616 GLU P C 1
ATOM 5721 O O . GLU D 1 98 ? -52.944 13.218 -55.011 1.00 66.00 616 GLU P O 1
ATOM 5727 N N . SER D 1 99 ? -50.955 12.800 -54.050 1.00 51.41 617 SER P N 1
ATOM 5728 C CA . SER D 1 99 ? -51.095 11.359 -54.190 1.00 53.03 617 SER P CA 1
ATOM 5729 C C . SER D 1 99 ? -51.333 10.681 -52.845 1.00 52.44 617 SER P C 1
ATOM 5730 O O . SER D 1 99 ? -50.958 11.202 -51.796 1.00 52.01 617 SER P O 1
ATOM 5733 N N . THR D 1 100 ? -51.968 9.515 -52.893 1.00 51.96 618 THR P N 1
ATOM 5734 C CA . THR D 1 100 ? -52.198 8.691 -51.713 1.00 51.24 618 THR P CA 1
ATOM 5735 C C . THR D 1 100 ? -51.972 7.230 -52.057 1.00 53.04 618 THR P C 1
ATOM 5736 O O . THR D 1 100 ? -51.507 6.898 -53.145 1.00 57.43 618 THR P O 1
ATOM 5740 N N . MET D 1 101 ? -52.285 6.362 -51.107 1.00 54.73 619 MET P N 1
ATOM 5741 C CA . MET D 1 101 ? -52.223 4.924 -51.319 1.00 56.17 619 MET P CA 1
ATOM 5742 C C . MET D 1 101 ? -53.237 4.421 -52.352 1.00 60.95 619 MET P C 1
ATOM 5743 O O . MET D 1 101 ? -52.964 3.445 -53.053 1.00 62.77 619 MET P O 1
ATOM 5748 N N . ASN D 1 102 ? -54.394 5.077 -52.455 1.00 61.05 620 ASN P N 1
ATOM 5749 C CA . ASN D 1 102 ? -55.440 4.588 -53.347 1.00 64.33 620 ASN P CA 1
ATOM 5750 C C . ASN D 1 102 ? -55.500 5.319 -54.687 1.00 63.97 620 ASN P C 1
ATOM 5751 O O . ASN D 1 102 ? -55.985 4.768 -55.676 1.00 63.72 620 ASN P O 1
ATOM 5756 N N . THR D 1 103 ? -54.984 6.544 -54.732 1.00 64.40 621 THR P N 1
ATOM 5757 C CA . THR D 1 103 ? -54.919 7.275 -55.993 1.00 61.91 621 THR P CA 1
ATOM 5758 C C . THR D 1 103 ? -53.580 7.974 -56.200 1.00 57.93 621 THR P C 1
ATOM 5759 O O . THR D 1 103 ? -53.039 8.604 -55.290 1.00 59.85 621 THR P O 1
ATOM 5763 N N . LEU D 1 104 ? -53.064 7.866 -57.419 1.00 58.69 622 LEU P N 1
ATOM 5764 C CA . LEU D 1 104 ? -51.781 8.449 -57.776 1.00 58.80 622 LEU P CA 1
ATOM 5765 C C . LEU D 1 104 ? -51.981 9.642 -58.717 1.00 63.73 622 LEU P C 1
ATOM 5766 O O . LEU D 1 104 ? -52.948 9.683 -59.483 1.00 64.77 622 LEU P O 1
ATOM 5771 N N . LYS D 1 105 ? -51.068 10.608 -58.662 1.00 58.42 623 LYS P N 1
ATOM 5772 C CA . LYS D 1 105 ? -51.106 11.743 -59.580 1.00 56.60 623 LYS P CA 1
ATOM 5773 C C . LYS D 1 105 ? -49.723 11.961 -60.178 1.00 63.07 623 LYS P C 1
ATOM 5774 O O . LYS D 1 105 ? -48.732 12.055 -59.452 1.00 62.96 623 LYS P O 1
ATOM 5780 N N . CYS D 1 106 ? -49.656 12.051 -61.502 1.00 62.85 624 CYS P N 1
ATOM 5781 C CA . CYS D 1 106 ? -48.370 12.159 -62.180 1.00 63.46 624 CYS P CA 1
ATOM 5782 C C . CYS D 1 106 ? -48.474 12.828 -63.544 1.00 59.52 624 CYS P C 1
ATOM 5783 O O . CYS D 1 106 ? -49.443 12.622 -64.272 1.00 63.01 624 CYS P O 1
ATOM 5786 N N . THR D 1 107 ? -47.457 13.613 -63.892 1.00 59.35 625 THR P N 1
ATOM 5787 C CA . THR D 1 107 ? -47.426 14.304 -65.175 1.00 58.22 625 THR P CA 1
ATOM 5788 C C . THR D 1 107 ? -46.700 13.471 -66.224 1.00 57.26 625 THR P C 1
ATOM 5789 O O . THR D 1 107 ? -45.560 13.055 -66.016 1.00 55.51 625 THR P O 1
ATOM 5793 N N . VAL D 1 108 ? -47.363 13.227 -67.350 1.00 56.03 626 VAL P N 1
ATOM 5794 C CA . VAL D 1 108 ? -46.738 12.504 -68.449 1.00 52.57 626 VAL P CA 1
ATOM 5795 C C . VAL D 1 108 ? -45.800 13.444 -69.194 1.00 49.18 626 VAL P C 1
ATOM 5796 O O . VAL D 1 108 ? -46.032 14.655 -69.254 1.00 48.15 626 VAL P O 1
ATOM 5800 N N . GLY D 1 109 ? -44.731 12.889 -69.748 1.00 44.73 627 GLY P N 1
ATOM 5801 C CA . GLY D 1 109 ? -43.812 13.688 -70.529 1.00 52.00 627 GLY P CA 1
ATOM 5802 C C . GLY D 1 109 ? -44.245 13.791 -71.974 1.00 57.55 627 GLY P C 1
ATOM 5803 O O . GLY D 1 109 ? -45.257 13.208 -72.373 1.00 45.96 627 GLY P O 1
ATOM 5804 N N . PRO D 1 110 ? -43.477 14.544 -72.770 1.00 61.49 628 PRO P N 1
ATOM 5805 C CA . PRO D 1 110 ? -43.780 14.702 -74.192 1.00 60.75 628 PRO P CA 1
ATOM 5806 C C . PRO D 1 110 ? -43.387 13.483 -75.012 1.00 60.88 628 PRO P C 1
ATOM 5807 O O . PRO D 1 110 ? -42.416 12.797 -74.684 1.00 63.60 628 PRO P O 1
ATOM 5811 N N . ALA D 1 111 ? -44.149 13.223 -76.066 1.00 59.92 629 ALA P N 1
ATOM 5812 C CA . ALA D 1 111 ? -43.776 12.244 -77.072 1.00 65.94 629 ALA P CA 1
ATOM 5813 C C . ALA D 1 111 ? -43.776 12.937 -78.438 1.00 69.70 629 ALA P C 1
ATOM 5814 O O . ALA D 1 111 ? -44.359 14.012 -78.589 1.00 70.70 629 ALA P O 1
ATOM 5816 N N . MET D 1 112 ? -43.111 12.331 -79.419 1.00 72.94 630 MET P N 1
ATOM 5817 C CA . MET D 1 112 ? -43.083 12.866 -80.781 1.00 71.85 630 MET P CA 1
ATOM 5818 C C . MET D 1 112 ? -43.850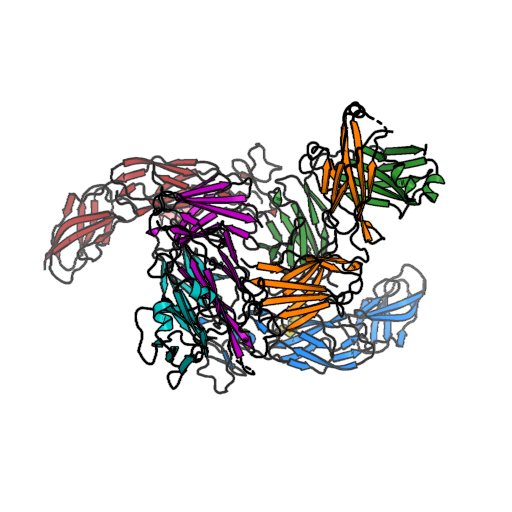 11.987 -81.763 1.00 72.56 630 MET P C 1
ATOM 5819 O O . MET D 1 112 ? -44.220 12.442 -82.856 1.00 80.64 630 MET P O 1
ATOM 5824 N N . ASN D 1 113 ? -44.112 10.740 -81.381 1.00 76.23 631 ASN P N 1
ATOM 5825 C CA . ASN D 1 113 ? -44.904 9.897 -82.245 1.00 82.58 631 ASN P CA 1
ATOM 5826 C C . ASN D 1 113 ? -46.276 9.707 -81.634 1.00 76.42 631 ASN P C 1
ATOM 5827 O O . ASN D 1 113 ? -46.441 9.737 -80.416 1.00 71.93 631 ASN P O 1
ATOM 5832 N N . LYS D 1 114 ? -47.259 9.470 -82.492 1.00 78.26 632 LYS P N 1
ATOM 5833 C CA . LYS D 1 114 ? -48.556 9.041 -82.023 1.00 70.51 632 LYS P CA 1
ATOM 5834 C C . LYS D 1 114 ? -48.310 7.654 -81.467 1.00 72.56 632 LYS P C 1
ATOM 5835 O O . LYS D 1 114 ? -47.522 6.893 -82.031 1.00 79.18 632 LYS P O 1
ATOM 5841 N N . HIS D 1 115 ? -48.974 7.302 -80.378 1.00 70.39 633 HIS P N 1
ATOM 5842 C CA . HIS D 1 115 ? -48.938 5.919 -79.938 1.00 72.44 633 HIS P CA 1
ATOM 5843 C C . HIS D 1 115 ? -50.255 5.613 -79.280 1.00 71.97 633 HIS P C 1
ATOM 5844 O O . HIS D 1 115 ? -50.748 6.382 -78.460 1.00 77.52 633 HIS P O 1
ATOM 5851 N N . PHE D 1 116 ? -50.819 4.477 -79.653 1.00 70.77 634 PHE P N 1
ATOM 5852 C CA . PHE D 1 116 ? -52.159 4.153 -79.222 1.00 74.67 634 PHE P CA 1
ATOM 5853 C C . PHE D 1 116 ? -52.110 2.854 -78.460 1.00 79.69 634 PHE P C 1
ATOM 5854 O O . PHE D 1 116 ? -51.290 1.987 -78.768 1.00 79.74 634 PHE P O 1
ATOM 5862 N N . ASN D 1 117 ? -52.953 2.741 -77.439 1.00 86.29 635 ASN P N 1
ATOM 5863 C CA . ASN D 1 117 ? -53.042 1.509 -76.674 1.00 87.85 635 ASN P CA 1
ATOM 5864 C C . ASN D 1 117 ? -51.742 1.156 -75.954 1.00 85.27 635 ASN P C 1
ATOM 5865 O O . ASN D 1 117 ? -51.323 -0.001 -75.932 1.00 88.13 635 ASN P O 1
ATOM 5870 N N . MET D 1 118 ? -51.113 2.174 -75.375 1.00 79.60 636 MET P N 1
ATOM 5871 C CA . MET D 1 118 ? -49.869 2.029 -74.624 1.00 76.54 636 MET P CA 1
ATOM 5872 C C . MET D 1 118 ? -50.117 1.539 -73.199 1.00 73.13 636 MET P C 1
ATOM 5873 O O . MET D 1 118 ? -51.204 1.719 -72.654 1.00 68.34 636 MET P O 1
ATOM 5878 N N . SER D 1 119 ? -49.107 0.910 -72.608 1.00 74.27 637 SER P N 1
ATOM 5879 C CA . SER D 1 119 ? -49.249 0.271 -71.303 1.00 73.94 637 SER P CA 1
ATOM 5880 C C . SER D 1 119 ? -48.732 1.125 -70.138 1.00 69.90 637 SER P C 1
ATOM 5881 O O . SER D 1 119 ? -47.620 1.652 -70.183 1.00 69.81 637 SER P O 1
ATOM 5884 N N . ILE D 1 120 ? -49.556 1.262 -69.100 1.00 68.67 638 ILE P N 1
ATOM 5885 C CA . ILE D 1 120 ? -49.150 1.908 -67.849 1.00 70.17 638 ILE P CA 1
ATOM 5886 C C . ILE D 1 120 ? -48.798 0.871 -66.777 1.00 69.83 638 ILE P C 1
ATOM 5887 O O . ILE D 1 120 ? -49.674 0.154 -66.291 1.00 71.24 638 ILE P O 1
ATOM 5892 N N . ILE D 1 121 ? -47.520 0.783 -66.420 1.00 61.67 639 ILE P N 1
ATOM 5893 C CA . ILE D 1 121 ? -47.081 -0.143 -65.375 1.00 66.76 639 ILE P CA 1
ATOM 5894 C C . ILE D 1 121 ? -46.783 0.586 -64.062 1.00 63.66 639 ILE P C 1
ATOM 5895 O O . ILE D 1 121 ? -46.129 1.628 -64.061 1.00 63.91 639 ILE P O 1
ATOM 5900 N N . ILE D 1 122 ? -47.267 0.043 -62.946 1.00 62.58 640 ILE P N 1
ATOM 5901 C CA . ILE D 1 122 ? -46.992 0.623 -61.633 1.00 56.03 640 ILE P CA 1
ATOM 5902 C C . ILE D 1 122 ? -46.385 -0.402 -60.677 1.00 54.19 640 ILE P C 1
ATOM 5903 O O . ILE D 1 122 ? -47.025 -1.398 -60.347 1.00 64.06 640 ILE P O 1
ATOM 5908 N N . SER D 1 123 ? -45.157 -0.153 -60.228 1.00 59.28 641 SER P N 1
ATOM 5909 C CA . SER D 1 123 ? -44.509 -1.010 -59.233 1.00 57.66 641 SER P CA 1
ATOM 5910 C C . SER D 1 123 ? -44.489 -0.341 -57.861 1.00 53.38 641 SER P C 1
ATOM 5911 O O . SER D 1 123 ? -44.189 0.848 -57.748 1.00 53.53 641 SER P O 1
ATOM 5914 N N . ASN D 1 124 ? -44.809 -1.107 -56.822 1.00 57.13 642 ASN P N 1
ATOM 5915 C CA . ASN D 1 124 ? -44.837 -0.575 -55.461 1.00 54.78 642 ASN P CA 1
ATOM 5916 C C . ASN D 1 124 ? -43.788 -1.192 -54.539 1.00 54.69 642 ASN P C 1
ATOM 5917 O O . ASN D 1 124 ? -43.899 -1.094 -53.318 1.00 54.92 642 ASN P O 1
ATOM 5922 N N . GLY D 1 125 ? -42.781 -1.835 -55.120 1.00 54.06 643 GLY P N 1
ATOM 5923 C CA . GLY D 1 125 ? -41.759 -2.501 -54.332 1.00 54.84 643 GLY P CA 1
ATOM 5924 C C . GLY D 1 125 ? -41.948 -4.005 -54.240 1.00 58.66 643 GLY P C 1
ATOM 5925 O O . GLY D 1 125 ? -40.993 -4.765 -54.402 1.00 63.58 643 GLY P O 1
ATOM 5926 N N . HIS D 1 126 ? -43.175 -4.438 -53.964 1.00 58.18 644 HIS P N 1
ATOM 5927 C CA . HIS D 1 126 ? -43.491 -5.865 -53.908 1.00 56.67 644 HIS P CA 1
ATOM 5928 C C . HIS D 1 126 ? -43.929 -6.450 -55.246 1.00 57.39 644 HIS P C 1
ATOM 5929 O O . HIS D 1 126 ? -43.619 -7.601 -55.552 1.00 60.31 644 HIS P O 1
ATOM 5936 N N . GLY D 1 127 ? -44.647 -5.668 -56.043 1.00 57.79 645 GLY P N 1
ATOM 5937 C CA . GLY D 1 127 ? -45.101 -6.152 -57.333 1.00 61.31 645 GLY P CA 1
ATOM 5938 C C . GLY D 1 127 ? -45.503 -5.068 -58.310 1.00 58.13 645 GLY P C 1
ATOM 5939 O O . GLY D 1 127 ? -45.399 -3.879 -58.021 1.00 55.54 645 GLY P O 1
ATOM 5940 N N . THR D 1 128 ? -45.973 -5.490 -59.479 1.00 63.18 646 THR P N 1
ATOM 5941 C CA . THR D 1 128 ? -46.383 -4.561 -60.523 1.00 62.44 646 THR P CA 1
ATOM 5942 C C . THR D 1 128 ? -47.781 -4.892 -61.030 1.00 63.61 646 THR P C 1
ATOM 5943 O O . THR D 1 128 ? -48.233 -6.033 -60.937 1.00 60.40 646 THR P O 1
ATOM 5947 N N . THR D 1 129 ? -48.460 -3.884 -61.564 1.00 61.25 647 THR P N 1
ATOM 5948 C CA . THR D 1 129 ? -49.790 -4.061 -62.125 1.00 63.45 647 THR P CA 1
ATOM 5949 C C . THR D 1 129 ? -49.929 -3.171 -63.355 1.00 65.79 647 THR P C 1
ATOM 5950 O O . THR D 1 129 ? -49.329 -2.099 -63.423 1.00 62.67 647 THR P O 1
ATOM 5954 N N . GLN D 1 130 ? -50.691 -3.631 -64.341 1.00 68.24 648 GLN P N 1
ATOM 5955 C CA . GLN D 1 130 ? -50.710 -2.976 -65.646 1.00 69.53 648 GLN P CA 1
ATOM 5956 C C . GLN D 1 130 ? -52.098 -2.424 -66.025 1.00 68.51 648 GLN P C 1
ATOM 5957 O O . GLN D 1 130 ? -53.121 -2.792 -65.444 1.00 67.08 648 GLN P O 1
ATOM 5963 N N . TYR D 1 131 ? -52.087 -1.522 -67.004 1.00 71.19 649 TYR P N 1
ATOM 5964 C CA . TYR D 1 131 ? -53.249 -0.864 -67.582 1.00 74.28 649 TYR P CA 1
ATOM 5965 C C . TYR D 1 131 ? -52.959 -0.539 -69.042 1.00 77.96 649 TYR P C 1
ATOM 5966 O O . TYR D 1 131 ? -52.307 0.453 -69.356 1.00 78.29 649 TYR P O 1
ATOM 5975 N N . SER D 1 132 ? -53.457 -1.400 -69.924 1.00 84.09 650 SER P N 1
ATOM 5976 C CA . SER D 1 132 ? -53.196 -1.318 -71.360 1.00 83.00 650 SER P CA 1
ATOM 5977 C C . SER D 1 132 ? -54.136 -0.440 -72.195 1.00 87.89 650 SER P C 1
ATOM 5978 O O . SER D 1 132 ? -54.726 -0.931 -73.154 1.00 97.22 650 SER P O 1
ATOM 5981 N N . THR D 1 133 ? -54.307 0.835 -71.854 1.00 84.76 651 THR P N 1
ATOM 5982 C CA . THR D 1 133 ? -55.308 1.627 -72.577 1.00 83.45 651 THR P CA 1
ATOM 5983 C C . THR D 1 133 ? -54.926 3.100 -72.843 1.00 77.24 651 THR P C 1
ATOM 5984 O O . THR D 1 133 ? -55.789 3.904 -73.195 1.00 80.41 651 THR P O 1
ATOM 5988 N N . PHE D 1 134 ? -53.654 3.472 -72.720 1.00 72.76 652 PHE P N 1
ATOM 5989 C CA . PHE D 1 134 ? -53.330 4.897 -72.812 1.00 66.75 652 PHE P CA 1
ATOM 5990 C C . PHE D 1 134 ? -52.792 5.233 -74.200 1.00 67.37 652 PHE P C 1
ATOM 5991 O O . PHE D 1 134 ? -52.148 4.404 -74.840 1.00 66.30 652 PHE P O 1
ATOM 5999 N N . SER D 1 135 ? -53.065 6.452 -74.663 1.00 59.06 653 SER P N 1
ATOM 6000 C CA . SER D 1 135 ? -52.649 6.863 -76.002 1.00 60.95 653 SER P CA 1
ATOM 6001 C C . SER D 1 135 ? -52.070 8.277 -76.067 1.00 57.99 653 SER P C 1
ATOM 6002 O O . SER D 1 135 ? -52.564 9.193 -75.409 1.00 57.68 653 SER P O 1
ATOM 6005 N N . TYR D 1 136 ? -51.027 8.446 -76.874 1.00 56.14 654 TYR P N 1
ATOM 6006 C CA . TYR D 1 136 ? -50.538 9.774 -77.229 1.00 59.98 654 TYR P CA 1
ATOM 6007 C C . TYR D 1 136 ? -51.150 10.232 -78.549 1.00 59.02 654 TYR P C 1
ATOM 6008 O O . TYR D 1 136 ? -50.756 9.774 -79.621 1.00 62.86 654 TYR P O 1
ATOM 6017 N N . VAL D 1 137 ? -52.124 11.129 -78.460 1.00 61.23 655 VAL P N 1
ATOM 6018 C CA . VAL D 1 137 ? -52.788 11.671 -79.638 1.00 56.64 655 VAL P CA 1
ATOM 6019 C C . VAL D 1 137 ? -52.213 13.028 -80.038 1.00 58.47 655 VAL P C 1
ATOM 6020 O O . VAL D 1 137 ? -51.465 13.645 -79.281 1.00 58.28 655 VAL P O 1
ATOM 6024 N N . ASP D 1 138 ? -52.567 13.483 -81.237 1.00 62.89 656 ASP P N 1
ATOM 6025 C CA . ASP D 1 138 ? -52.092 14.765 -81.751 1.00 56.60 656 ASP P CA 1
ATOM 6026 C C . ASP D 1 138 ? -53.267 15.616 -82.233 1.00 58.42 656 ASP P C 1
ATOM 6027 O O . ASP D 1 138 ? -53.636 15.559 -83.406 1.00 59.70 656 ASP P O 1
ATOM 6032 N N . PRO D 1 139 ? -53.866 16.400 -81.321 1.00 58.81 657 PRO P N 1
ATOM 6033 C CA . PRO D 1 139 ? -55.081 17.179 -81.600 1.00 60.32 657 PRO P CA 1
ATOM 6034 C C . PRO D 1 139 ? -54.919 18.146 -82.774 1.00 57.38 657 PRO P C 1
ATOM 6035 O O . PRO D 1 139 ? -53.864 18.762 -82.931 1.00 56.68 657 PRO P O 1
ATOM 6039 N N . VAL D 1 140 ? -55.965 18.264 -83.588 1.00 53.19 658 VAL P N 1
ATOM 6040 C CA . VAL D 1 140 ? -55.928 19.084 -84.797 1.00 52.49 658 VAL P CA 1
ATOM 6041 C C . VAL D 1 140 ? -57.233 19.854 -84.952 1.00 49.85 658 VAL P C 1
ATOM 6042 O O . VAL D 1 140 ? -58.306 19.316 -84.685 1.00 51.90 658 VAL P O 1
ATOM 6046 N N . ILE D 1 141 ? -57.141 21.114 -85.367 1.00 48.40 659 ILE P N 1
ATOM 6047 C CA . ILE D 1 141 ? -58.325 21.897 -85.698 1.00 54.17 659 ILE P CA 1
ATOM 6048 C C . ILE D 1 141 ? -58.514 21.971 -87.211 1.00 56.66 659 ILE P C 1
ATOM 6049 O O . ILE D 1 141 ? -57.728 22.604 -87.914 1.00 58.71 659 ILE P O 1
ATOM 6054 N N . THR D 1 142 ? -59.563 21.321 -87.705 1.00 55.69 660 THR P N 1
ATOM 6055 C CA . THR D 1 142 ? -59.830 21.281 -89.138 1.00 54.45 660 THR P CA 1
ATOM 6056 C C . THR D 1 142 ? -60.547 22.534 -89.639 1.00 56.35 660 THR P C 1
ATOM 6057 O O . THR D 1 142 ? -60.336 22.953 -90.777 1.00 66.22 660 THR P O 1
ATOM 6061 N N . SER D 1 143 ? -61.386 23.131 -88.796 1.00 56.17 661 SER P N 1
ATOM 6062 C CA . SER D 1 143 ? -62.117 24.338 -89.184 1.00 57.31 661 SER P CA 1
ATOM 6063 C C . SER D 1 143 ? -62.747 25.058 -87.997 1.00 52.96 661 SER P C 1
ATOM 6064 O O . SER D 1 143 ? -62.830 24.511 -86.898 1.00 51.89 661 SER P O 1
ATOM 6067 N N . ILE D 1 144 ? -63.186 26.294 -88.230 1.00 58.88 662 ILE P N 1
ATOM 6068 C CA . ILE D 1 144 ? -63.991 27.024 -87.254 1.00 63.20 662 ILE P CA 1
ATOM 6069 C C . ILE D 1 144 ? -65.199 27.654 -87.951 1.00 63.17 662 ILE P C 1
ATOM 6070 O O . ILE D 1 144 ? -65.138 27.987 -89.137 1.00 65.58 662 ILE P O 1
ATOM 6075 N N . SER D 1 145 ? -66.302 27.792 -87.224 1.00 63.98 663 SER P N 1
ATOM 6076 C CA . SER D 1 145 ? -67.497 28.428 -87.771 1.00 58.16 663 SER P CA 1
ATOM 6077 C C . SER D 1 145 ? -68.355 29.043 -86.663 1.00 66.30 663 SER P C 1
ATOM 6078 O O . SER D 1 145 ? -68.546 28.430 -85.611 1.00 66.21 663 SER P O 1
ATOM 6081 N N . PRO D 1 146 ? -68.880 30.258 -86.895 1.00 69.08 664 PRO P N 1
ATOM 6082 C CA . PRO D 1 146 ? -68.579 31.107 -88.051 1.00 65.22 664 PRO P CA 1
ATOM 6083 C C . PRO D 1 146 ? -67.228 31.799 -87.909 1.00 65.92 664 PRO P C 1
ATOM 6084 O O . PRO D 1 146 ? -66.674 31.841 -86.809 1.00 70.88 664 PRO P O 1
ATOM 6088 N N . LYS D 1 147 ? -66.710 32.335 -89.007 1.00 68.07 665 LYS P N 1
ATOM 6089 C CA . LYS D 1 147 ? -65.394 32.963 -88.996 1.00 69.34 665 LYS P CA 1
ATOM 6090 C C . LYS D 1 147 ? -65.449 34.434 -88.575 1.00 68.65 665 LYS P C 1
ATOM 6091 O O . LYS D 1 147 ? -64.417 35.101 -88.494 1.00 67.60 665 LYS P O 1
ATOM 6097 N N . TYR D 1 148 ? -66.654 34.939 -88.319 1.00 71.70 666 TYR P N 1
ATOM 6098 C CA . TYR D 1 148 ? -66.816 36.316 -87.857 1.00 71.84 666 TYR P CA 1
ATOM 6099 C C . TYR D 1 148 ? -67.971 36.454 -86.863 1.00 75.55 666 TYR P C 1
ATOM 6100 O O . TYR D 1 148 ? -68.825 35.574 -86.760 1.00 75.93 666 TYR P O 1
ATOM 6109 N N . GLY D 1 149 ? -67.987 37.569 -86.137 1.00 74.93 667 GLY P N 1
ATOM 6110 C CA . GLY D 1 149 ? -69.029 37.845 -85.163 1.00 70.31 667 GLY P CA 1
ATOM 6111 C C . GLY D 1 149 ? -68.975 39.266 -84.625 1.00 76.26 667 GLY P C 1
ATOM 6112 O O . GLY D 1 149 ? -68.035 40.005 -84.909 1.00 79.37 667 GLY P O 1
ATOM 6113 N N . PRO D 1 150 ? -69.986 39.660 -83.835 1.00 77.20 668 PRO P N 1
ATOM 6114 C CA . PRO D 1 150 ? -70.066 41.004 -83.245 1.00 78.18 668 PRO P CA 1
ATOM 6115 C C . PRO D 1 150 ? -69.002 41.249 -82.171 1.00 76.39 668 PRO P C 1
ATOM 6116 O O . PRO D 1 150 ? -68.549 40.287 -81.556 1.00 73.06 668 PRO P O 1
ATOM 6120 N N . MET D 1 151 ? -68.611 42.504 -81.947 1.00 76.45 669 MET P N 1
ATOM 6121 C CA . MET D 1 151 ? -67.678 42.822 -80.863 1.00 74.84 669 MET P CA 1
ATOM 6122 C C . MET D 1 151 ? -68.244 42.511 -79.485 1.00 77.37 669 MET P C 1
ATOM 6123 O O . MET D 1 151 ? -67.490 42.362 -78.522 1.00 75.94 669 MET P O 1
ATOM 6128 N N . ALA D 1 152 ? -69.566 42.423 -79.385 1.00 77.47 670 ALA P N 1
ATOM 6129 C CA . ALA D 1 152 ? -70.202 42.075 -78.120 1.00 75.45 670 ALA P CA 1
ATOM 6130 C C . ALA D 1 152 ? -69.819 40.666 -77.685 1.00 79.05 670 ALA P C 1
ATOM 6131 O O . ALA D 1 152 ? -69.868 40.335 -76.500 1.00 79.46 670 ALA P O 1
ATOM 6133 N N . GLY D 1 153 ? -69.429 39.839 -78.649 1.00 82.46 671 GLY P N 1
ATOM 6134 C CA . GLY D 1 153 ? -69.144 38.450 -78.363 1.00 80.98 671 GLY P CA 1
ATOM 6135 C C . GLY D 1 153 ? -70.452 37.702 -78.217 1.00 76.55 671 GLY P C 1
ATOM 6136 O O . GLY D 1 153 ? -71.505 38.205 -78.605 1.00 75.22 671 GLY P O 1
ATOM 6137 N N . GLY D 1 154 ? -70.385 36.497 -77.665 1.00 76.21 672 GLY P N 1
ATOM 6138 C CA . GLY D 1 154 ? -71.566 35.672 -77.499 1.00 74.26 672 GLY P CA 1
ATOM 6139 C C . GLY D 1 154 ? -71.859 34.823 -78.719 1.00 77.46 672 GLY P C 1
ATOM 6140 O O . GLY D 1 154 ? -72.826 34.062 -78.734 1.00 81.91 672 GLY P O 1
ATOM 6141 N N . THR D 1 155 ? -71.028 34.958 -79.748 1.00 71.45 673 THR P N 1
ATOM 6142 C CA . THR D 1 155 ? -71.124 34.088 -80.910 1.00 71.16 673 THR P CA 1
ATOM 6143 C C . THR D 1 155 ? -70.812 32.663 -80.483 1.00 74.57 673 THR P C 1
ATOM 6144 O O . THR D 1 155 ? -69.823 32.425 -79.792 1.00 72.45 673 THR P O 1
ATOM 6148 N N . LEU D 1 156 ? -71.643 31.714 -80.900 1.00 75.83 674 LEU P N 1
ATOM 6149 C CA . LEU D 1 156 ? -71.372 30.316 -80.605 1.00 70.40 674 LEU P CA 1
ATOM 6150 C C . LEU D 1 156 ? -70.360 29.816 -81.623 1.00 71.60 674 LEU P C 1
ATOM 6151 O O . LEU D 1 156 ? -70.708 29.497 -82.760 1.00 69.30 674 LEU P O 1
ATOM 6156 N N . LEU D 1 157 ? -69.101 29.759 -81.201 1.00 74.21 675 LEU P N 1
ATOM 6157 C CA . LEU D 1 157 ? -68.011 29.356 -82.075 1.00 68.45 675 LEU P CA 1
ATOM 6158 C C . LEU D 1 157 ? -67.825 27.847 -82.061 1.00 67.57 675 LEU P C 1
ATOM 6159 O O . LEU D 1 157 ? -67.615 27.246 -81.009 1.00 71.41 675 LEU P O 1
ATOM 6164 N N . THR D 1 158 ? -67.914 27.241 -83.240 1.00 67.84 676 THR P N 1
ATOM 6165 C CA . THR D 1 158 ? -67.718 25.805 -83.382 1.00 66.20 676 THR P CA 1
ATOM 6166 C C . THR D 1 158 ? -66.336 25.468 -83.935 1.00 67.15 676 THR P C 1
ATOM 6167 O O . THR D 1 158 ? -66.055 25.705 -85.111 1.00 56.88 676 THR P O 1
ATOM 6171 N N . LEU D 1 159 ? -65.475 24.914 -83.086 1.00 65.25 677 LEU P N 1
ATOM 6172 C CA . LEU D 1 159 ? -64.208 24.374 -83.563 1.00 57.75 677 LEU P CA 1
ATOM 6173 C C . LEU D 1 159 ? -64.404 22.914 -83.932 1.00 53.46 677 LEU P C 1
ATOM 6174 O O . LEU D 1 159 ? -65.122 22.184 -83.253 1.00 60.36 677 LEU P O 1
ATOM 6179 N N . THR D 1 160 ? -63.758 22.490 -85.009 1.00 50.19 678 THR P N 1
ATOM 6180 C CA . THR D 1 160 ? -63.951 21.144 -85.520 1.00 54.48 678 THR P CA 1
ATOM 6181 C C . THR D 1 160 ? -62.601 20.486 -85.782 1.00 51.07 678 THR P C 1
ATOM 6182 O O . THR D 1 160 ? -61.680 21.127 -86.292 1.00 55.95 678 THR P O 1
ATOM 6186 N N . GLY D 1 161 ? -62.481 19.209 -85.432 1.00 46.46 679 GLY P N 1
ATOM 6187 C CA . GLY D 1 161 ? -61.232 18.496 -85.625 1.00 53.50 679 GLY P CA 1
ATOM 6188 C C . GLY D 1 161 ? -61.221 17.106 -85.025 1.00 54.57 679 GLY P C 1
ATOM 6189 O O . GLY D 1 161 ? -62.214 16.382 -85.085 1.00 56.67 679 GLY P O 1
ATOM 6190 N N . ASN D 1 162 ? -60.088 16.733 -84.440 1.00 52.42 680 ASN P N 1
ATOM 6191 C CA . ASN D 1 162 ? -59.937 15.413 -83.846 1.00 52.64 680 ASN P CA 1
ATOM 6192 C C . ASN D 1 162 ? -59.104 15.489 -82.573 1.00 54.04 680 ASN P C 1
ATOM 6193 O O . ASN D 1 162 ? -58.236 16.355 -82.449 1.00 56.07 680 ASN P O 1
ATOM 6198 N N . TYR D 1 163 ? -59.383 14.590 -81.631 1.00 54.77 681 TYR P N 1
ATOM 6199 C CA . TYR D 1 163 ? -58.658 14.514 -80.362 1.00 58.39 681 TYR P CA 1
ATOM 6200 C C . TYR D 1 163 ? -58.750 15.816 -79.571 1.00 55.84 681 TYR P C 1
ATOM 6201 O O . TYR D 1 163 ? -57.789 16.231 -78.922 1.00 56.94 681 TYR P O 1
ATOM 6210 N N . LEU D 1 164 ? -59.911 16.458 -79.631 1.00 53.25 682 LEU P N 1
ATOM 6211 C CA . LEU D 1 164 ? -60.108 17.725 -78.943 1.00 55.16 682 LEU P CA 1
ATOM 6212 C C . LEU D 1 164 ? -60.625 17.520 -77.521 1.00 57.73 682 LEU P C 1
ATOM 6213 O O . LEU D 1 164 ? -60.864 18.489 -76.803 1.00 54.13 682 LEU P O 1
ATOM 6218 N N . ASN D 1 165 ? -60.799 16.266 -77.109 1.00 60.67 683 ASN P N 1
ATOM 6219 C CA . ASN D 1 165 ? -61.263 15.997 -75.749 1.00 63.17 683 ASN P CA 1
ATOM 6220 C C . ASN D 1 165 ? -60.215 15.333 -74.854 1.00 62.79 683 ASN P C 1
ATOM 6221 O O . ASN D 1 165 ? -60.535 14.839 -73.775 1.00 72.04 683 ASN P O 1
ATOM 6226 N N . SER D 1 166 ? -58.968 15.318 -75.312 1.00 57.91 684 SER P N 1
ATOM 6227 C CA . SER D 1 166 ? -57.827 14.961 -74.472 1.00 61.03 684 SER P CA 1
ATOM 6228 C C . SER D 1 166 ? -57.211 16.263 -73.973 1.00 62.00 684 SER P C 1
ATOM 6229 O O . SER D 1 166 ? -57.355 17.277 -74.646 1.00 76.90 684 SER P O 1
ATOM 6232 N N . GLY D 1 167 ? -56.564 16.282 -72.809 1.00 68.46 685 GLY P N 1
ATOM 6233 C CA . GLY D 1 167 ? -56.606 15.225 -71.816 1.00 69.38 685 GLY P CA 1
ATOM 6234 C C . GLY D 1 167 ? -57.260 15.795 -70.567 1.00 68.63 685 GLY P C 1
ATOM 6235 O O . GLY D 1 167 ? -58.406 15.459 -70.263 1.00 73.24 685 GLY P O 1
ATOM 6236 N N . ASN D 1 168 ? -56.542 16.653 -69.839 1.00 64.38 686 ASN P N 1
ATOM 6237 C CA . ASN D 1 168 ? -57.100 17.273 -68.632 1.00 72.82 686 ASN P CA 1
ATOM 6238 C C . ASN D 1 168 ? -58.062 18.421 -68.909 1.00 73.93 686 ASN P C 1
ATOM 6239 O O . ASN D 1 168 ? -59.242 18.339 -68.568 1.00 79.26 686 ASN P O 1
ATOM 6244 N N . SER D 1 169 ? -57.583 19.485 -69.544 1.00 76.46 687 SER P N 1
ATOM 6245 C CA . SER D 1 169 ? -58.465 20.627 -69.754 1.00 84.08 687 SER P CA 1
ATOM 6246 C C . SER D 1 169 ? -58.222 21.344 -71.074 1.00 77.86 687 SER P C 1
ATOM 6247 O O . SER D 1 169 ? -57.084 21.536 -71.509 1.00 70.53 687 SER P O 1
ATOM 6250 N N . ARG D 1 170 ? -59.337 21.746 -71.681 1.00 78.35 688 ARG P N 1
ATOM 6251 C CA . ARG D 1 170 ? -59.362 22.492 -72.929 1.00 72.47 688 ARG P CA 1
ATOM 6252 C C . ARG D 1 170 ? -59.442 23.989 -72.596 1.00 69.27 688 ARG P C 1
ATOM 6253 O O . ARG D 1 170 ? -60.264 24.387 -71.774 1.00 74.24 688 ARG P O 1
ATOM 6261 N N . HIS D 1 171 ? -58.605 24.825 -73.204 1.00 66.79 689 HIS P N 1
ATOM 6262 C CA . HIS D 1 171 ? -58.814 26.268 -73.059 1.00 67.18 689 HIS P CA 1
ATOM 6263 C C . HIS D 1 171 ? -58.680 27.053 -74.369 1.00 71.04 689 HIS P C 1
ATOM 6264 O O . HIS D 1 171 ? -57.585 27.470 -74.750 1.00 66.66 689 HIS P O 1
ATOM 6271 N N . ILE D 1 172 ? -59.805 27.243 -75.051 1.00 67.22 690 ILE P N 1
ATOM 6272 C CA . ILE D 1 172 ? -59.878 28.095 -76.236 1.00 62.43 690 ILE P CA 1
ATOM 6273 C C . ILE D 1 172 ? -59.822 29.575 -75.850 1.00 67.02 690 ILE P C 1
ATOM 6274 O O . ILE D 1 172 ? -60.364 29.972 -74.819 1.00 66.11 690 ILE P O 1
ATOM 6279 N N . SER D 1 173 ? -59.165 30.388 -76.674 1.00 69.04 691 SER P N 1
ATOM 6280 C CA . SER D 1 173 ? -59.073 31.823 -76.416 1.00 63.96 691 SER P CA 1
ATOM 6281 C C . SER D 1 173 ? -58.972 32.641 -77.700 1.00 66.26 691 SER P C 1
ATOM 6282 O O . SER D 1 173 ? -58.504 32.151 -78.728 1.00 63.49 691 SER P O 1
ATOM 6285 N N . ILE D 1 174 ? -59.415 33.894 -77.627 1.00 66.53 692 ILE P N 1
ATOM 6286 C CA . ILE D 1 174 ? -59.358 34.805 -78.765 1.00 64.04 692 ILE P CA 1
ATOM 6287 C C . ILE D 1 174 ? -58.983 36.195 -78.273 1.00 63.25 692 ILE P C 1
ATOM 6288 O O . ILE D 1 174 ? -59.671 36.770 -77.430 1.00 64.54 692 ILE P O 1
ATOM 6293 N N . GLY D 1 175 ? -57.895 36.737 -78.811 1.00 63.68 693 GLY P N 1
ATOM 6294 C CA . GLY D 1 175 ? -57.414 38.039 -78.392 1.00 61.58 693 GLY P CA 1
ATOM 6295 C C . GLY D 1 175 ? -56.837 38.019 -76.989 1.00 66.20 693 GLY P C 1
ATOM 6296 O O . GLY D 1 175 ? -56.653 39.066 -76.371 1.00 68.60 693 GLY P O 1
ATOM 6297 N N . GLY D 1 176 ? -56.552 36.825 -76.480 1.00 59.09 694 GLY P N 1
ATOM 6298 C CA . GLY D 1 176 ? -56.052 36.690 -75.125 1.00 64.35 694 GLY P CA 1
ATOM 6299 C C . GLY D 1 176 ? -57.177 36.648 -74.111 1.00 69.74 694 GLY P C 1
ATOM 6300 O O . GLY D 1 176 ? -56.943 36.500 -72.911 1.00 67.88 694 GLY P O 1
ATOM 6301 N N . LYS D 1 177 ? -58.408 36.772 -74.596 1.00 72.17 695 LYS P N 1
ATOM 6302 C CA . LYS D 1 177 ? -59.570 36.689 -73.725 1.00 74.92 695 LYS P CA 1
ATOM 6303 C C . LYS D 1 177 ? -60.175 35.293 -73.826 1.00 69.82 695 LYS P C 1
ATOM 6304 O O . LYS D 1 177 ? -60.167 34.681 -74.893 1.00 69.63 695 LYS P O 1
ATOM 6310 N N . THR D 1 178 ? -60.717 34.807 -72.715 1.00 75.31 696 THR P N 1
ATOM 6311 C CA . THR D 1 178 ? -61.226 33.441 -72.643 1.00 78.42 696 THR P CA 1
ATOM 6312 C C . THR D 1 178 ? -62.477 33.203 -73.487 1.00 76.33 696 THR P C 1
ATOM 6313 O O . THR D 1 178 ? -63.433 33.977 -73.447 1.00 73.45 696 THR P O 1
ATOM 6317 N N . CYS D 1 179 ? -62.456 32.108 -74.240 1.00 75.69 697 CYS P N 1
ATOM 6318 C CA . CYS D 1 179 ? -63.599 31.680 -75.031 1.00 76.07 697 CYS P CA 1
ATOM 6319 C C . CYS D 1 179 ? -64.323 30.571 -74.277 1.00 77.32 697 CYS P C 1
ATOM 6320 O O . CYS D 1 179 ? -63.993 29.393 -74.416 1.00 76.48 697 CYS P O 1
ATOM 6323 N N . THR D 1 180 ? -65.310 30.965 -73.476 1.00 77.02 698 THR P N 1
ATOM 6324 C CA . THR D 1 180 ? -65.962 30.066 -72.526 1.00 77.83 698 THR P CA 1
ATOM 6325 C C . THR D 1 180 ? -66.655 28.879 -73.189 1.00 77.28 698 THR P C 1
ATOM 6326 O O . THR D 1 180 ? -67.447 29.047 -74.114 1.00 75.19 698 THR P O 1
ATOM 6330 N N . LEU D 1 181 ? -66.367 27.682 -72.682 1.00 71.97 699 LEU P N 1
ATOM 6331 C CA . LEU D 1 181 ? -66.850 26.440 -73.282 1.00 71.09 699 LEU P CA 1
ATOM 6332 C C . LEU D 1 181 ? -68.353 26.231 -73.112 1.00 70.92 699 LEU P C 1
ATOM 6333 O O . LEU D 1 181 ? -68.917 26.525 -72.058 1.00 74.14 699 LEU P O 1
ATOM 6338 N N . LYS D 1 182 ? -68.992 25.718 -74.159 1.00 68.13 700 LYS P N 1
ATOM 6339 C CA . LYS D 1 182 ? -70.392 25.317 -74.084 1.00 65.22 700 LYS P CA 1
ATOM 6340 C C . LYS D 1 182 ? -70.481 23.793 -74.061 1.00 70.85 700 LYS P C 1
ATOM 6341 O O . LYS D 1 182 ? -71.225 23.216 -73.266 1.00 70.50 700 LYS P O 1
ATOM 6347 N N . SER D 1 183 ? -69.715 23.146 -74.935 1.00 67.91 701 SER P N 1
ATOM 6348 C CA . SER D 1 183 ? -69.706 21.689 -75.016 1.00 62.97 701 SER P CA 1
ATOM 6349 C C . SER D 1 183 ? -68.386 21.168 -75.580 1.00 67.73 701 SER P C 1
ATOM 6350 O O . SER D 1 183 ? -67.779 21.796 -76.449 1.00 73.60 701 SER P O 1
ATOM 6353 N N . VAL D 1 184 ? -67.944 20.019 -75.076 1.00 65.07 702 VAL P N 1
ATOM 6354 C CA . VAL D 1 184 ? -66.698 19.408 -75.530 1.00 64.14 702 VAL P CA 1
ATOM 6355 C C . VAL D 1 184 ? -66.903 17.981 -76.037 1.00 62.74 702 VAL P C 1
ATOM 6356 O O . VAL D 1 184 ? -67.752 17.242 -75.537 1.00 67.51 702 VAL P O 1
ATOM 6360 N N . SER D 1 185 ? -66.132 17.613 -77.053 1.00 61.29 703 SER P N 1
ATOM 6361 C CA . SER D 1 185 ? -66.154 16.263 -77.596 1.00 59.87 703 SER P CA 1
ATOM 6362 C C . SER D 1 185 ? -64.873 16.025 -78.378 1.00 59.19 703 SER P C 1
ATOM 6363 O O . SER D 1 185 ? -64.048 16.930 -78.513 1.00 57.84 703 SER P O 1
ATOM 6366 N N . ASN D 1 186 ? -64.700 14.805 -78.879 1.00 58.31 704 ASN P N 1
ATOM 6367 C CA . ASN D 1 186 ? -63.527 14.473 -79.677 1.00 57.37 704 ASN P CA 1
ATOM 6368 C C . ASN D 1 186 ? -63.422 15.321 -80.933 1.00 58.22 704 ASN P C 1
ATOM 6369 O O . ASN D 1 186 ? -62.324 15.688 -81.351 1.00 55.10 704 ASN P O 1
ATOM 6374 N N . SER D 1 187 ? -64.568 15.646 -81.521 1.00 58.60 705 SER P N 1
ATOM 6375 C CA . SER D 1 187 ? -64.588 16.226 -82.854 1.00 59.49 705 SER P CA 1
ATOM 6376 C C . SER D 1 187 ? -64.969 17.702 -82.847 1.00 62.45 705 SER P C 1
ATOM 6377 O O . SER D 1 187 ? -64.494 18.474 -83.682 1.00 59.61 705 SER P O 1
ATOM 6380 N N . ILE D 1 188 ? -65.814 18.096 -81.901 1.00 61.03 706 ILE P N 1
ATOM 6381 C CA . ILE D 1 188 ? -66.314 19.466 -81.863 1.00 64.01 706 ILE P CA 1
ATOM 6382 C C . ILE D 1 188 ? -66.123 20.144 -80.510 1.00 64.35 706 ILE P C 1
ATOM 6383 O O . ILE D 1 188 ? -66.387 19.558 -79.459 1.00 65.77 706 ILE P O 1
ATOM 6388 N N . LEU D 1 189 ? -65.657 21.388 -80.555 1.00 62.12 707 LEU P N 1
ATOM 6389 C CA . LEU D 1 189 ? -65.593 22.229 -79.373 1.00 66.86 707 LEU P CA 1
ATOM 6390 C C . LEU D 1 189 ? -66.409 23.489 -79.617 1.00 69.03 707 LEU P C 1
ATOM 6391 O O . LEU D 1 189 ? -66.031 24.335 -80.429 1.00 69.08 707 LEU P O 1
ATOM 6396 N N . GLU D 1 190 ? -67.540 23.600 -78.931 1.00 66.41 708 GLU P N 1
ATOM 6397 C CA . GLU D 1 190 ? -68.337 24.817 -78.986 1.00 65.25 708 GLU P CA 1
ATOM 6398 C C . GLU D 1 190 ? -68.000 25.735 -77.820 1.00 68.15 708 GLU P C 1
ATOM 6399 O O . GLU D 1 190 ? -67.803 25.281 -76.693 1.00 66.44 708 GLU P O 1
ATOM 6405 N N . CYS D 1 191 ? -67.941 27.031 -78.101 1.00 67.14 709 CYS P N 1
ATOM 6406 C CA . CYS D 1 191 ? -67.640 28.023 -77.080 1.00 66.14 709 CYS P CA 1
ATOM 6407 C C . CYS D 1 191 ? -68.195 29.380 -77.492 1.00 71.12 709 CYS P C 1
ATOM 6408 O O . CYS D 1 191 ? -68.404 29.639 -78.678 1.00 74.66 709 CYS P O 1
ATOM 6411 N N . TYR D 1 192 ? -68.445 30.241 -76.512 1.00 70.34 710 TYR P N 1
ATOM 6412 C CA . TYR D 1 192 ? -68.939 31.584 -76.795 1.00 73.19 710 TYR P CA 1
ATOM 6413 C C . TYR D 1 192 ? -67.787 32.580 -76.858 1.00 74.25 710 TYR P C 1
ATOM 6414 O O . TYR D 1 192 ? -66.984 32.674 -75.930 1.00 76.54 710 TYR P O 1
ATOM 6423 N N . THR D 1 193 ? -67.715 33.320 -77.960 1.00 72.68 711 THR P N 1
ATOM 6424 C CA . THR D 1 193 ? -66.620 34.254 -78.191 1.00 72.54 711 THR P CA 1
ATOM 6425 C C . THR D 1 193 ? -66.637 35.391 -77.173 1.00 76.64 711 THR P C 1
ATOM 6426 O O . THR D 1 193 ? -67.695 35.947 -76.878 1.00 77.90 711 THR P O 1
ATOM 6430 N N . PRO D 1 194 ? -65.458 35.736 -76.630 1.00 78.97 712 PRO P N 1
ATOM 6431 C CA . PRO D 1 194 ? -65.318 36.830 -75.663 1.00 67.12 712 PRO P CA 1
ATOM 6432 C C . PRO D 1 194 ? -65.545 38.208 -76.281 1.00 73.88 712 PRO P C 1
ATOM 6433 O O . PRO D 1 194 ? -65.359 38.387 -77.486 1.00 82.24 712 PRO P O 1
ATOM 6437 N N . ALA D 1 195 ? -65.942 39.168 -75.452 1.00 75.29 713 ALA P N 1
ATOM 6438 C CA . ALA D 1 195 ? -66.175 40.532 -75.909 1.00 76.93 713 ALA P CA 1
ATOM 6439 C C . ALA D 1 195 ? -64.875 41.324 -76.029 1.00 75.15 713 ALA P C 1
ATOM 6440 O O . ALA D 1 195 ? -64.166 41.526 -75.044 1.00 80.49 713 ALA P O 1
ATOM 6442 N N . GLN D 1 196 ? -64.565 41.762 -77.244 1.00 73.33 714 GLN P N 1
ATOM 6443 C CA . GLN D 1 196 ? -63.437 42.654 -77.478 1.00 75.68 714 GLN P CA 1
ATOM 6444 C C . GLN D 1 196 ? -63.921 44.099 -77.406 1.00 74.69 714 GLN P C 1
ATOM 6445 O O . GLN D 1 196 ? -65.102 44.367 -77.617 1.00 78.43 714 GLN P O 1
ATOM 6451 N N . THR D 1 197 ? -63.016 45.030 -77.122 1.00 72.86 715 THR P N 1
ATOM 6452 C CA . THR D 1 197 ? -63.385 46.442 -77.092 1.00 71.42 715 THR P CA 1
ATOM 6453 C C . THR D 1 197 ? -63.012 47.163 -78.386 1.00 79.47 715 THR P C 1
ATOM 6454 O O . THR D 1 197 ? -63.175 48.378 -78.503 1.00 81.53 715 THR P O 1
ATOM 6458 N N . ILE D 1 198 ? -62.516 46.400 -79.354 1.00 78.80 716 ILE P N 1
ATOM 6459 C CA . ILE D 1 198 ? -62.138 46.923 -80.665 1.00 71.76 716 ILE P CA 1
ATOM 6460 C C . ILE D 1 198 ? -62.592 45.937 -81.737 1.00 75.91 716 ILE P C 1
ATOM 6461 O O . ILE D 1 198 ? -62.537 44.725 -81.527 1.00 76.74 716 ILE P O 1
ATOM 6466 N N . SER D 1 199 ? -63.036 46.448 -82.881 1.00 74.89 717 SER P N 1
ATOM 6467 C CA . SER D 1 199 ? -63.361 45.582 -84.004 1.00 78.50 717 SER P CA 1
ATOM 6468 C C . SER D 1 199 ? -62.062 45.248 -84.716 1.00 78.08 717 SER P C 1
ATOM 6469 O O . SER D 1 199 ? -61.482 46.087 -85.406 1.00 83.33 717 SER P O 1
ATOM 6472 N N . THR D 1 200 ? -61.611 44.011 -84.541 1.00 72.80 718 THR P N 1
ATOM 6473 C CA . THR D 1 200 ? -60.335 43.578 -85.089 1.00 79.24 718 THR P CA 1
ATOM 6474 C C . THR D 1 200 ? -60.279 42.061 -85.221 1.00 74.01 718 THR P C 1
ATOM 6475 O O . THR D 1 200 ? -61.182 41.355 -84.775 1.00 73.69 718 THR P O 1
ATOM 6479 N N . GLU D 1 201 ? -59.211 41.571 -85.840 1.00 73.52 719 GLU P N 1
ATOM 6480 C CA . GLU D 1 201 ? -59.039 40.143 -86.074 1.00 67.13 719 GLU P CA 1
ATOM 6481 C C . GLU D 1 201 ? -58.122 39.457 -85.065 1.00 64.21 719 GLU P C 1
ATOM 6482 O O . GLU D 1 201 ? -57.171 40.056 -84.565 1.00 67.95 719 GLU P O 1
ATOM 6488 N N . PHE D 1 202 ? -58.420 38.194 -84.775 1.00 62.59 720 PHE P N 1
ATOM 6489 C CA . PHE D 1 202 ? -57.566 37.361 -83.933 1.00 59.79 720 PHE P CA 1
ATOM 6490 C C . PHE D 1 202 ? -57.572 35.917 -84.418 1.00 60.92 720 PHE P C 1
ATOM 6491 O O . PHE D 1 202 ? -58.599 35.412 -84.871 1.00 59.12 720 PHE P O 1
ATOM 6499 N N . ALA D 1 203 ? -56.430 35.247 -84.318 1.00 60.04 721 ALA P N 1
ATOM 6500 C CA . ALA D 1 203 ? -56.396 33.811 -84.548 1.00 57.09 721 ALA P CA 1
ATOM 6501 C C . ALA D 1 203 ? -57.031 33.129 -83.345 1.00 61.94 721 ALA P C 1
ATOM 6502 O O . ALA D 1 203 ? -56.858 33.578 -82.211 1.00 65.69 721 ALA P O 1
ATOM 6504 N N . VAL D 1 204 ? -57.761 32.046 -83.583 1.00 60.39 722 VAL P N 1
ATOM 6505 C CA . VAL D 1 204 ? -58.364 31.305 -82.484 1.00 60.21 722 VAL P CA 1
ATOM 6506 C C . VAL D 1 204 ? -57.356 30.297 -81.948 1.00 62.95 722 VAL P C 1
ATOM 6507 O O . VAL D 1 204 ? -56.994 29.340 -82.629 1.00 63.80 722 VAL P O 1
ATOM 6511 N N . LYS D 1 205 ? -56.890 30.527 -80.726 1.00 61.51 723 LYS P N 1
ATOM 6512 C CA . LYS D 1 205 ? -55.885 29.662 -80.127 1.00 56.79 723 LYS P CA 1
ATOM 6513 C C . LYS D 1 205 ? -56.494 28.669 -79.145 1.00 58.15 723 LYS P C 1
ATOM 6514 O O . LYS D 1 205 ? -57.220 29.045 -78.224 1.00 59.07 723 LYS P O 1
ATOM 6520 N N . LEU D 1 206 ? -56.180 27.395 -79.349 1.00 54.02 724 LEU P N 1
ATOM 6521 C CA . LEU D 1 206 ? -56.650 26.343 -78.465 1.00 58.47 724 LEU P CA 1
ATOM 6522 C C . LEU D 1 206 ? -55.491 25.870 -77.608 1.00 59.87 724 LEU P C 1
ATOM 6523 O O . LEU D 1 206 ? -54.388 25.650 -78.107 1.00 55.34 724 LEU P O 1
ATOM 6528 N N . LYS D 1 207 ? -55.736 25.715 -76.314 1.00 61.11 725 LYS P N 1
ATOM 6529 C CA . LYS D 1 207 ? -54.686 25.261 -75.425 1.00 59.75 725 LYS P CA 1
ATOM 6530 C C . LYS D 1 207 ? -55.121 23.960 -74.777 1.00 61.21 725 LYS P C 1
ATOM 6531 O O . LYS D 1 207 ? -56.122 23.903 -74.061 1.00 59.19 725 LYS P O 1
ATOM 6537 N N . ILE D 1 208 ? -54.359 22.909 -75.045 1.00 56.20 726 ILE P N 1
ATOM 6538 C CA . ILE D 1 208 ? -54.582 21.623 -74.415 1.00 55.11 726 ILE P CA 1
ATOM 6539 C C . ILE D 1 208 ? -53.311 21.236 -73.689 1.00 65.90 726 ILE P C 1
ATOM 6540 O O . ILE D 1 208 ? -52.367 20.719 -74.291 1.00 60.21 726 ILE P O 1
ATOM 6545 N N . ASP D 1 209 ? -53.296 21.523 -72.390 1.00 67.48 727 ASP P N 1
ATOM 6546 C CA . ASP D 1 209 ? -52.154 21.236 -71.540 1.00 58.95 727 ASP P CA 1
ATOM 6547 C C . ASP D 1 209 ? -50.937 21.979 -72.091 1.00 59.68 727 ASP P C 1
ATOM 6548 O O . ASP D 1 209 ? -50.945 23.208 -72.173 1.00 58.23 727 ASP P O 1
ATOM 6553 N N . LEU D 1 210 ? -49.899 21.248 -72.480 1.00 56.76 728 LEU P N 1
ATOM 6554 C CA . LEU D 1 210 ? -48.716 21.885 -73.050 1.00 59.59 728 LEU P CA 1
ATOM 6555 C C . LEU D 1 210 ? -48.817 22.044 -74.568 1.00 62.71 728 LEU P C 1
ATOM 6556 O O . LEU D 1 210 ? -47.956 22.671 -75.188 1.00 59.28 728 LEU P O 1
ATOM 6561 N N . ALA D 1 211 ? -49.857 21.468 -75.165 1.00 61.29 729 ALA P N 1
ATOM 6562 C CA . ALA D 1 211 ? -50.079 21.611 -76.603 1.00 63.05 729 ALA P CA 1
ATOM 6563 C C . ALA D 1 211 ? -50.740 22.944 -76.944 1.00 56.03 729 ALA P C 1
ATOM 6564 O O . ALA D 1 211 ? -51.690 23.363 -76.284 1.00 57.28 729 ALA P O 1
ATOM 6566 N N . ASN D 1 212 ? -50.231 23.601 -77.981 1.00 55.48 730 ASN P N 1
ATOM 6567 C CA . ASN D 1 212 ? -50.821 24.835 -78.480 1.00 54.97 730 ASN P CA 1
ATOM 6568 C C . ASN D 1 212 ? -51.228 24.680 -79.936 1.00 53.29 730 ASN P C 1
ATOM 6569 O O . ASN D 1 212 ? -50.501 24.078 -80.726 1.00 44.27 730 ASN P O 1
ATOM 6574 N N . ARG D 1 213 ? -52.388 25.226 -80.285 1.00 54.48 731 ARG P N 1
ATOM 6575 C CA . ARG D 1 213 ? -52.909 25.122 -81.642 1.00 49.77 731 ARG P CA 1
ATOM 6576 C C . ARG D 1 213 ? -53.547 26.428 -82.091 1.00 54.91 731 ARG P C 1
ATOM 6577 O O . ARG D 1 213 ? -54.418 26.967 -81.410 1.00 59.05 731 ARG P O 1
ATOM 6585 N N . GLU D 1 214 ? -53.114 26.941 -83.237 1.00 57.47 732 GLU P N 1
ATOM 6586 C CA . GLU D 1 214 ? -53.801 28.073 -83.837 1.00 58.44 732 GLU P CA 1
ATOM 6587 C C . GLU D 1 214 ? -54.654 27.561 -84.984 1.00 61.76 732 GLU P C 1
ATOM 6588 O O . GLU D 1 214 ? -54.408 26.485 -85.530 1.00 59.43 732 GLU P O 1
ATOM 6594 N N . THR D 1 215 ? -55.653 28.348 -85.354 1.00 60.45 733 THR P N 1
ATOM 6595 C CA . THR D 1 215 ? -56.505 28.023 -86.484 1.00 58.10 733 THR P CA 1
ATOM 6596 C C . THR D 1 215 ? -56.923 29.315 -87.164 1.00 57.82 733 THR P C 1
ATOM 6597 O O . THR D 1 215 ? -56.213 30.317 -87.077 1.00 56.88 733 THR P O 1
ATOM 6601 N N . SER D 1 216 ? -58.071 29.289 -87.832 1.00 64.44 734 SER P N 1
ATOM 6602 C CA . SER D 1 216 ? -58.513 30.415 -88.646 1.00 64.15 734 SER P CA 1
ATOM 6603 C C . SER D 1 216 ? -58.630 31.704 -87.845 1.00 63.78 734 SER P C 1
ATOM 6604 O O . SER D 1 216 ? -58.885 31.687 -86.639 1.00 61.20 734 SER P O 1
ATOM 6607 N N . ILE D 1 217 ? -58.433 32.823 -88.530 1.00 63.03 735 ILE P N 1
ATOM 6608 C CA . ILE D 1 217 ? -58.641 34.124 -87.924 1.00 64.12 735 ILE P CA 1
ATOM 6609 C C . ILE D 1 217 ? -60.133 34.326 -87.695 1.00 64.85 735 ILE P C 1
ATOM 6610 O O . ILE D 1 217 ? -60.950 33.904 -88.513 1.00 66.02 735 ILE P O 1
ATOM 6615 N N . PHE D 1 218 ? -60.487 34.968 -86.587 1.00 64.81 736 PHE P N 1
ATOM 6616 C CA . PHE D 1 218 ? -61.885 35.267 -86.298 1.00 63.57 736 PHE P CA 1
ATOM 6617 C C . PHE D 1 218 ? -62.073 36.776 -86.279 1.00 65.94 736 PHE P C 1
ATOM 6618 O O . PHE D 1 218 ? -61.539 37.466 -85.411 1.00 69.44 736 PHE P O 1
ATOM 6626 N N . SER D 1 219 ? -62.841 37.287 -87.235 1.00 72.47 737 SER P N 1
ATOM 6627 C CA . SER D 1 219 ? -63.044 38.725 -87.347 1.00 74.75 737 SER P CA 1
ATOM 6628 C C . SER D 1 219 ? -64.150 39.208 -86.420 1.00 75.75 737 SER P C 1
ATOM 6629 O O . SER D 1 219 ? -65.220 38.607 -86.347 1.00 80.14 737 SER P O 1
ATOM 6632 N N . TYR D 1 220 ? -63.884 40.301 -85.714 1.00 75.32 738 TYR P N 1
ATOM 6633 C CA . TYR D 1 220 ? -64.899 40.937 -84.888 1.00 74.58 738 TYR P CA 1
ATOM 6634 C C . TYR D 1 220 ? -65.477 42.146 -85.615 1.00 81.00 738 TYR P C 1
ATOM 6635 O O . TYR D 1 220 ? -64.879 43.220 -85.620 1.00 79.91 738 TYR P O 1
ATOM 6644 N N . ARG D 1 221 ? -66.636 41.963 -86.239 1.00 87.19 739 ARG P N 1
ATOM 6645 C CA . ARG D 1 221 ? -67.301 43.048 -86.956 1.00 88.91 739 ARG P CA 1
ATOM 6646 C C . ARG D 1 221 ? -68.062 43.979 -86.012 1.00 89.83 739 ARG P C 1
ATOM 6647 O O . ARG D 1 221 ? -68.441 43.591 -84.907 1.00 84.06 739 ARG P O 1
ATOM 6655 N N . GLU D 1 222 ? -68.276 45.211 -86.464 1.00 94.19 740 GLU P N 1
ATOM 6656 C CA . GLU D 1 222 ? -69.069 46.197 -85.734 1.00 93.85 740 GLU P CA 1
ATOM 6657 C C . GLU D 1 222 ? -70.504 46.252 -86.241 1.00 91.47 740 GLU P C 1
ATOM 6658 O O . GLU D 1 222 ? -71.439 45.952 -85.497 1.00 96.33 740 GLU P O 1
ATOM 6664 N N . GLN E 2 1 ? -25.526 10.636 -32.683 1.00 64.28 1 GLN S N 1
ATOM 6665 C CA . GLN E 2 1 ? -25.658 11.142 -34.042 1.00 69.70 1 GLN S CA 1
ATOM 6666 C C . GLN E 2 1 ? -24.963 10.254 -35.007 1.00 64.31 1 GLN S C 1
ATOM 6667 O O . GLN E 2 1 ? -24.075 9.466 -34.669 1.00 70.10 1 GLN S O 1
ATOM 6673 N N . MET E 2 2 ? -25.388 10.447 -36.237 1.00 64.07 2 MET S N 1
ATOM 6674 C CA . MET E 2 2 ? -24.903 9.705 -37.351 1.00 64.98 2 MET S CA 1
ATOM 6675 C C . MET E 2 2 ? -23.666 10.407 -37.885 1.00 58.38 2 MET S C 1
ATOM 6676 O O . MET E 2 2 ? -23.524 11.630 -37.772 1.00 53.87 2 MET S O 1
ATOM 6681 N N . GLN E 2 3 ? -22.770 9.613 -38.450 1.00 58.82 3 GLN S N 1
ATOM 6682 C CA . GLN E 2 3 ? -21.608 10.125 -39.143 1.00 58.91 3 GLN S CA 1
ATOM 6683 C C . GLN E 2 3 ? -21.696 9.733 -40.604 1.00 51.27 3 GLN S C 1
ATOM 6684 O O . GLN E 2 3 ? -21.749 8.549 -40.925 1.00 53.83 3 GLN S O 1
ATOM 6690 N N . LEU E 2 4 ? -21.732 10.724 -41.487 1.00 51.22 4 LEU S N 1
ATOM 6691 C CA . LEU E 2 4 ? -21.466 10.477 -42.898 1.00 50.23 4 LEU S CA 1
ATOM 6692 C C . LEU E 2 4 ? -20.055 10.954 -43.225 1.00 44.75 4 LEU S C 1
ATOM 6693 O O . LEU E 2 4 ? -19.832 12.144 -43.438 1.00 52.92 4 LEU S O 1
ATOM 6698 N N . VAL E 2 5 ? -19.103 10.028 -43.244 1.00 47.29 5 VAL S N 1
ATOM 6699 C CA . VAL E 2 5 ? -17.720 10.365 -43.562 1.00 48.82 5 VAL S CA 1
ATOM 6700 C C . VAL E 2 5 ? -17.414 10.141 -45.038 1.00 51.29 5 VAL S C 1
ATOM 6701 O O . VAL E 2 5 ? -17.394 9.005 -45.513 1.00 54.76 5 VAL S O 1
ATOM 6705 N N . GLN E 2 6 ? -17.184 11.233 -45.759 1.00 54.25 6 GLN S N 1
ATOM 6706 C CA . GLN E 2 6 ? -16.863 11.158 -47.179 1.00 54.71 6 GLN S CA 1
ATOM 6707 C C . GLN E 2 6 ? -15.359 11.033 -47.390 1.00 53.37 6 GLN S C 1
ATOM 6708 O O . GLN E 2 6 ? -14.572 11.327 -46.490 1.00 46.02 6 GLN S O 1
ATOM 6714 N N . SER E 2 7 ? -14.964 10.595 -48.582 1.00 51.60 7 SER S N 1
ATOM 6715 C CA . SER E 2 7 ? -13.549 10.484 -48.919 1.00 47.13 7 SER S CA 1
ATOM 6716 C C . SER E 2 7 ? -12.936 11.863 -49.126 1.00 51.31 7 SER S C 1
ATOM 6717 O O . SER E 2 7 ? -13.650 12.864 -49.197 1.00 53.15 7 SER S O 1
ATOM 6720 N N . GLY E 2 8 ? -11.612 11.910 -49.233 1.00 51.31 8 GLY S N 1
ATOM 6721 C CA . GLY E 2 8 ? -10.903 13.172 -49.316 1.00 51.64 8 GLY S CA 1
ATOM 6722 C C . GLY E 2 8 ? -10.932 13.789 -50.702 1.00 59.13 8 GLY S C 1
ATOM 6723 O O . GLY E 2 8 ? -11.434 13.186 -51.653 1.00 58.61 8 GLY S O 1
ATOM 6724 N N . ALA E 2 9 ? -10.391 14.999 -50.807 1.00 63.31 9 ALA S N 1
ATOM 6725 C CA . ALA E 2 9 ? -10.408 15.763 -52.051 1.00 62.34 9 ALA S CA 1
ATOM 6726 C C . ALA E 2 9 ? -9.736 15.025 -53.207 1.00 66.57 9 ALA S C 1
ATOM 6727 O O . ALA E 2 9 ? -8.817 14.231 -53.009 1.00 67.91 9 ALA S O 1
ATOM 6729 N N . GLU E 2 10 ? -10.200 15.307 -54.418 1.00 65.91 10 GLU S N 1
ATOM 6730 C CA . GLU E 2 10 ? -9.705 14.634 -55.609 1.00 65.71 10 GLU S CA 1
ATOM 6731 C C . GLU E 2 10 ? -9.237 15.638 -56.651 1.00 72.08 10 GLU S C 1
ATOM 6732 O O . GLU E 2 10 ? -9.743 16.758 -56.722 1.00 67.63 10 GLU S O 1
ATOM 6738 N N . VAL E 2 11 ? -8.256 15.237 -57.451 1.00 77.19 11 VAL S N 1
ATOM 6739 C CA . VAL E 2 11 ? -7.793 16.063 -58.557 1.00 69.10 11 VAL S CA 1
ATOM 6740 C C . VAL E 2 11 ? -7.723 15.205 -59.823 1.00 69.10 11 VAL S C 1
ATOM 6741 O O . VAL E 2 11 ? -6.741 14.520 -60.100 1.00 78.52 11 VAL S O 1
ATOM 6745 N N . LYS E 2 12 ? -8.815 15.214 -60.575 1.00 62.22 12 LYS S N 1
ATOM 6746 C CA . LYS E 2 12 ? -8.879 14.432 -61.796 1.00 66.21 12 LYS S CA 1
ATOM 6747 C C . LYS E 2 12 ? -8.662 15.305 -63.024 1.00 74.47 12 LYS S C 1
ATOM 6748 O O . LYS E 2 12 ? -9.056 16.471 -63.048 1.00 74.57 12 LYS S O 1
ATOM 6754 N N . LYS E 2 13 ? -8.035 14.726 -64.044 1.00 76.06 13 LYS S N 1
ATOM 6755 C CA . LYS E 2 13 ? -7.875 15.392 -65.328 1.00 70.48 13 LYS S CA 1
ATOM 6756 C C . LYS E 2 13 ? -9.221 15.518 -66.027 1.00 76.21 13 LYS S C 1
ATOM 6757 O O . LYS E 2 13 ? -10.144 14.757 -65.737 1.00 75.23 13 LYS S O 1
ATOM 6763 N N . PRO E 2 14 ? -9.352 16.506 -66.927 1.00 78.86 14 PRO S N 1
ATOM 6764 C CA . PRO E 2 14 ? -10.594 16.589 -67.702 1.00 76.47 14 PRO S CA 1
ATOM 6765 C C . PRO E 2 14 ? -10.830 15.308 -68.498 1.00 72.44 14 PRO S C 1
ATOM 6766 O O . PRO E 2 14 ? -9.882 14.751 -69.053 1.00 77.37 14 PRO S O 1
ATOM 6770 N N . GLY E 2 15 ? -12.076 14.850 -68.547 1.00 72.18 15 GLY S N 1
ATOM 6771 C CA . GLY E 2 15 ? -12.415 13.629 -69.256 1.00 70.52 15 GLY S CA 1
ATOM 6772 C C . GLY E 2 15 ? -12.307 12.373 -68.407 1.00 73.02 15 GLY S C 1
ATOM 6773 O O . GLY E 2 15 ? -12.868 11.334 -68.755 1.00 72.42 15 GLY S O 1
ATOM 6774 N N . ALA E 2 16 ? -11.583 12.470 -67.294 1.00 67.83 16 ALA S N 1
ATOM 6775 C CA . ALA E 2 16 ? -11.355 11.332 -66.400 1.00 68.54 16 ALA S CA 1
ATOM 6776 C C . ALA E 2 16 ? -12.544 11.044 -65.477 1.00 77.65 16 ALA S C 1
ATOM 6777 O O . ALA E 2 16 ? -13.333 11.940 -65.174 1.00 74.46 16 ALA S O 1
ATOM 6779 N N . PRO E 2 17 ? -12.684 9.779 -65.041 1.00 77.96 17 PRO S N 1
ATOM 6780 C CA . PRO E 2 17 ? -13.664 9.414 -64.011 1.00 72.89 17 PRO S CA 1
ATOM 6781 C C . PRO E 2 17 ? -13.237 9.837 -62.603 1.00 72.46 17 PRO S C 1
ATOM 6782 O O . PRO E 2 17 ? -12.052 10.055 -62.351 1.00 68.03 17 PRO S O 1
ATOM 6786 N N . VAL E 2 18 ? -14.208 9.945 -61.699 1.00 75.44 18 VAL S N 1
ATOM 6787 C CA . VAL E 2 18 ? -13.941 10.230 -60.292 1.00 64.47 18 VAL S CA 1
ATOM 6788 C C . VAL E 2 18 ? -14.957 9.493 -59.416 1.00 67.06 18 VAL S C 1
ATOM 6789 O O . VAL E 2 18 ? -16.113 9.321 -59.803 1.00 67.10 18 VAL S O 1
ATOM 6793 N N . LYS E 2 19 ? -14.517 9.041 -58.245 1.00 68.17 19 LYS S N 1
ATOM 6794 C CA . LYS E 2 19 ? -15.363 8.244 -57.364 1.00 63.42 19 LYS S CA 1
ATOM 6795 C C . LYS E 2 19 ? -15.302 8.761 -55.922 1.00 65.71 19 LYS S C 1
ATOM 6796 O O . LYS E 2 19 ? -14.242 8.764 -55.305 1.00 69.24 19 LYS S O 1
ATOM 6802 N N . VAL E 2 20 ? -16.425 9.245 -55.401 1.00 60.47 20 VAL S N 1
ATOM 6803 C CA . VAL E 2 20 ? -16.473 9.721 -54.020 1.00 60.79 20 VAL S CA 1
ATOM 6804 C C . VAL E 2 20 ? -17.174 8.701 -53.127 1.00 61.64 20 VAL S C 1
ATOM 6805 O O . VAL E 2 20 ? -18.256 8.220 -53.464 1.00 62.26 20 VAL S O 1
ATOM 6809 N N . SER E 2 21 ? -16.565 8.366 -51.992 1.00 59.70 21 SER S N 1
ATOM 6810 C CA . SER E 2 21 ? -17.176 7.412 -51.066 1.00 56.27 21 SER S CA 1
ATOM 6811 C C . SER E 2 21 ? -17.872 8.115 -49.905 1.00 52.67 21 SER S C 1
ATOM 6812 O O . SER E 2 21 ? -17.591 9.274 -49.611 1.00 55.22 21 SER S O 1
ATOM 6815 N N . CYS E 2 22 ? -18.785 7.400 -49.254 1.00 58.32 22 CYS S N 1
ATOM 6816 C CA . CYS E 2 22 ? -19.542 7.941 -48.130 1.00 59.64 22 CYS S CA 1
ATOM 6817 C C . CYS E 2 22 ? -19.910 6.856 -47.114 1.00 54.68 22 CYS S C 1
ATOM 6818 O O . CYS E 2 22 ? -20.954 6.218 -47.236 1.00 57.61 22 CYS S O 1
ATOM 6821 N N . LYS E 2 23 ? -19.047 6.635 -46.126 1.00 53.26 23 LYS S N 1
ATOM 6822 C CA . LYS E 2 23 ? -19.331 5.660 -45.072 1.00 57.94 23 LYS S CA 1
ATOM 6823 C C . LYS E 2 23 ? -20.264 6.222 -44.008 1.00 56.68 23 LYS S C 1
ATOM 6824 O O . LYS E 2 23 ? -20.147 7.382 -43.615 1.00 54.57 23 LYS S O 1
ATOM 6830 N N . VAL E 2 24 ? -21.187 5.387 -43.540 1.00 53.89 24 VAL S N 1
ATOM 6831 C CA . VAL E 2 24 ? -22.143 5.817 -42.530 1.00 52.69 24 VAL S CA 1
ATOM 6832 C C . VAL E 2 24 ? -21.998 4.988 -41.261 1.00 46.17 24 VAL S C 1
ATOM 6833 O O . VAL E 2 24 ? -21.523 3.852 -41.291 1.00 54.41 24 VAL S O 1
ATOM 6837 N N . SER E 2 25 ? -22.397 5.584 -40.143 1.00 53.11 25 SER S N 1
ATOM 6838 C CA . SER E 2 25 ? -22.354 4.932 -38.842 1.00 55.76 25 SER S CA 1
ATOM 6839 C C . SER E 2 25 ? -23.325 5.641 -37.911 1.00 55.67 25 SER S C 1
ATOM 6840 O O . SER E 2 25 ? -23.384 6.870 -37.891 1.00 60.23 25 SER S O 1
ATOM 6843 N N . GLY E 2 26 ? -24.094 4.871 -37.152 1.00 55.26 26 GLY S N 1
ATOM 6844 C CA . GLY E 2 26 ? -25.018 5.445 -36.193 1.00 53.32 26 GLY S CA 1
ATOM 6845 C C . GLY E 2 26 ? -26.423 4.930 -36.422 1.00 54.60 26 GLY S C 1
ATOM 6846 O O . GLY E 2 26 ? -27.289 5.037 -35.551 1.00 60.33 26 GLY S O 1
ATOM 6847 N N . TYR E 2 27 ? -26.648 4.373 -37.608 1.00 53.58 27 TYR S N 1
ATOM 6848 C CA . TYR E 2 27 ? -27.951 3.830 -37.967 1.00 55.23 27 TYR S CA 1
ATOM 6849 C C . TYR E 2 27 ? -27.782 2.702 -38.979 1.00 53.16 27 TYR S C 1
ATOM 6850 O O . TYR E 2 27 ? -26.670 2.425 -39.431 1.00 53.78 27 TYR S O 1
ATOM 6859 N N . THR E 2 28 ? -28.888 2.055 -39.331 1.00 48.12 28 THR S N 1
ATOM 6860 C CA . THR E 2 28 ? -28.858 0.965 -40.299 1.00 49.26 28 THR S CA 1
ATOM 6861 C C . THR E 2 28 ? -28.906 1.488 -41.735 1.00 54.56 28 THR S C 1
ATOM 6862 O O . THR E 2 28 ? -29.892 2.090 -42.161 1.00 53.93 28 THR S O 1
ATOM 6866 N N . PHE E 2 29 ? -27.822 1.235 -42.464 1.00 49.94 29 PHE S N 1
ATOM 6867 C CA . PHE E 2 29 ? -27.592 1.769 -43.805 1.00 49.10 29 PHE S CA 1
ATOM 6868 C C . PHE E 2 29 ? -28.723 1.498 -44.802 1.00 51.63 29 PHE S C 1
ATOM 6869 O O . PHE E 2 29 ? -29.016 2.337 -45.655 1.00 51.44 29 PHE S O 1
ATOM 6877 N N . THR E 2 30 ? -29.357 0.334 -44.696 1.00 51.86 30 THR S N 1
ATOM 6878 C CA . THR E 2 30 ? -30.392 -0.064 -45.652 1.00 53.30 30 THR S CA 1
ATOM 6879 C C . THR E 2 30 ? -31.767 0.551 -45.360 1.00 49.85 30 THR S C 1
ATOM 6880 O O . THR E 2 30 ? -32.692 0.422 -46.164 1.00 45.82 30 THR S O 1
ATOM 6884 N N . ASP E 2 31 ? -31.908 1.212 -44.216 1.00 46.17 31 ASP S N 1
ATOM 6885 C CA . ASP E 2 31 ? -33.213 1.727 -43.806 1.00 52.08 31 ASP S CA 1
ATOM 6886 C C . ASP E 2 31 ? -33.677 2.923 -44.636 1.00 46.20 31 ASP S C 1
ATOM 6887 O O . ASP E 2 31 ? -34.879 3.146 -44.788 1.00 46.52 31 ASP S O 1
ATOM 6892 N N . TYR E 2 32 ? -32.732 3.688 -45.172 1.00 45.38 32 TYR S N 1
ATOM 6893 C CA . TYR E 2 32 ? -33.066 4.948 -45.832 1.00 44.05 32 TYR S CA 1
ATOM 6894 C C . TYR E 2 32 ? -32.357 5.115 -47.174 1.00 49.58 32 TYR S C 1
ATOM 6895 O O . TYR E 2 32 ? -31.305 4.521 -47.407 1.00 58.68 32 TYR S O 1
ATOM 6904 N N . TYR E 2 33 ? -32.941 5.925 -48.053 1.00 51.59 33 TYR S N 1
ATOM 6905 C CA . TYR E 2 33 ? -32.305 6.260 -49.322 1.00 49.78 33 TYR S CA 1
ATOM 6906 C C . TYR E 2 33 ? -31.114 7.175 -49.068 1.00 46.70 33 TYR S C 1
ATOM 6907 O O . TYR E 2 33 ? -31.014 7.785 -48.005 1.00 48.29 33 TYR S O 1
ATOM 6916 N N . MET E 2 34 ? -30.221 7.278 -50.048 1.00 48.48 34 MET S N 1
ATOM 6917 C CA . MET E 2 34 ? -29.050 8.143 -49.935 1.00 47.83 34 MET S CA 1
ATOM 6918 C C . MET E 2 34 ? -28.952 9.077 -51.140 1.00 50.83 34 MET S C 1
ATOM 6919 O O . MET E 2 34 ? -28.683 8.633 -52.256 1.00 54.34 34 MET S O 1
ATOM 6924 N N . HIS E 2 35 ? -29.172 10.370 -50.916 1.00 51.00 35 HIS S N 1
ATOM 6925 C CA . HIS E 2 35 ? -29.036 11.365 -51.979 1.00 47.86 35 HIS S CA 1
ATOM 6926 C C . HIS E 2 35 ? -27.585 11.777 -52.185 1.00 53.69 35 HIS S C 1
ATOM 6927 O O . HIS E 2 35 ? -26.773 11.703 -51.264 1.00 52.10 35 HIS S O 1
ATOM 6934 N N . TRP E 2 36 ? -27.268 12.220 -53.398 1.00 53.62 36 TRP S N 1
ATOM 6935 C CA . TRP E 2 36 ? -26.025 12.941 -53.648 1.00 49.18 36 TRP S CA 1
ATOM 6936 C C . TRP E 2 36 ? -26.343 14.321 -54.206 1.00 49.22 36 TRP S C 1
ATOM 6937 O O . TRP E 2 36 ? -27.275 14.483 -54.993 1.00 50.05 36 TRP S O 1
ATOM 6948 N N . VAL E 2 37 ? -25.558 15.313 -53.796 1.00 51.25 37 VAL S N 1
ATOM 6949 C CA . VAL E 2 37 ? -25.831 16.704 -54.133 1.00 53.73 37 VAL S CA 1
ATOM 6950 C C . VAL E 2 37 ? -24.554 17.414 -54.580 1.00 52.55 37 VAL S C 1
ATOM 6951 O O . VAL E 2 37 ? -23.506 17.287 -53.945 1.00 51.45 37 VAL S O 1
ATOM 6955 N N . GLN E 2 38 ? -24.647 18.156 -55.678 1.00 53.88 38 GLN S N 1
ATOM 6956 C CA . GLN E 2 38 ? -23.504 18.891 -56.205 1.00 57.55 38 GLN S CA 1
ATOM 6957 C C . GLN E 2 38 ? -23.585 20.357 -55.796 1.00 53.54 38 GLN S C 1
ATOM 6958 O O . GLN E 2 38 ? -24.669 20.939 -55.762 1.00 55.20 38 GLN S O 1
ATOM 6964 N N . GLN E 2 39 ? -22.440 20.952 -55.480 1.00 50.81 39 GLN S N 1
ATOM 6965 C CA . GLN E 2 39 ? -22.392 22.381 -55.197 1.00 61.02 39 GLN S CA 1
ATOM 6966 C C . GLN E 2 39 ? -21.156 23.054 -55.792 1.00 63.62 39 GLN S C 1
ATOM 6967 O O . GLN E 2 39 ? -20.061 22.960 -55.236 1.00 58.80 39 GLN S O 1
ATOM 6973 N N . ALA E 2 40 ? -21.338 23.736 -56.920 1.00 59.44 40 ALA S N 1
ATOM 6974 C CA . ALA E 2 40 ? -20.251 24.491 -57.531 1.00 62.90 40 ALA S CA 1
ATOM 6975 C C . ALA E 2 40 ? -19.931 25.691 -56.643 1.00 64.11 40 ALA S C 1
ATOM 6976 O O . ALA E 2 40 ? -20.802 26.167 -55.914 1.00 61.63 40 ALA S O 1
ATOM 6978 N N . PRO E 2 41 ? -18.679 26.180 -56.692 1.00 62.72 41 PRO S N 1
ATOM 6979 C CA . PRO E 2 41 ? -18.242 27.243 -55.779 1.00 62.75 41 PRO S CA 1
ATOM 6980 C C . PRO E 2 41 ? -19.039 28.533 -55.936 1.00 68.22 41 PRO S C 1
ATOM 6981 O O . PRO E 2 41 ? -19.166 29.046 -57.048 1.00 71.19 41 PRO S O 1
ATOM 6985 N N . GLY E 2 42 ? -19.563 29.049 -54.829 1.00 56.27 42 GLY S N 1
ATOM 6986 C CA . GLY E 2 42 ? -20.351 30.268 -54.857 1.00 58.35 42 GLY S CA 1
ATOM 6987 C C . GLY E 2 42 ? -21.712 30.063 -55.497 1.00 72.71 42 GLY S C 1
ATOM 6988 O O . GLY E 2 42 ? -22.438 31.022 -55.760 1.00 75.80 42 GLY S O 1
ATOM 6989 N N . LYS E 2 43 ? -22.064 28.802 -55.726 1.00 67.27 43 LYS S N 1
ATOM 6990 C CA . LYS E 2 43 ? -23.297 28.438 -56.415 1.00 70.11 43 LYS S CA 1
ATOM 6991 C C . LYS E 2 43 ? -24.182 27.625 -55.491 1.00 67.52 43 LYS S C 1
ATOM 6992 O O . LYS E 2 43 ? -23.766 27.238 -54.398 1.00 66.61 43 LYS S O 1
ATOM 6998 N N . GLY E 2 44 ? -25.402 27.359 -55.941 1.00 67.88 44 GLY S N 1
ATOM 6999 C CA . GLY E 2 44 ? -26.380 26.689 -55.111 1.00 59.91 44 GLY S CA 1
ATOM 7000 C C . GLY E 2 44 ? -26.222 25.188 -55.007 1.00 57.93 44 GLY S C 1
ATOM 7001 O O . GLY E 2 44 ? -25.356 24.581 -55.640 1.00 57.91 44 GLY S O 1
ATOM 7002 N N . LEU E 2 45 ? -27.080 24.593 -54.188 1.00 62.68 45 LEU S N 1
ATOM 7003 C CA . LEU E 2 45 ? -27.182 23.148 -54.082 1.00 54.65 45 LEU S CA 1
ATOM 7004 C C . LEU E 2 45 ? -27.949 22.599 -55.275 1.00 57.05 45 LEU S C 1
ATOM 7005 O O . LEU E 2 45 ? -28.894 23.226 -55.756 1.00 57.82 45 LEU S O 1
ATOM 7010 N N . GLU E 2 46 ? -27.551 21.422 -55.741 1.00 56.87 46 GLU S N 1
ATOM 7011 C CA . GLU E 2 46 ? -28.218 20.799 -56.874 1.00 59.33 46 GLU S CA 1
ATOM 7012 C C . GLU E 2 46 ? -28.271 19.286 -56.716 1.00 55.89 46 GLU S C 1
ATOM 7013 O O . GLU E 2 46 ? -27.240 18.616 -56.647 1.00 55.28 46 GLU S O 1
ATOM 7019 N N . TRP E 2 47 ? -29.487 18.758 -56.652 1.00 51.64 47 TRP S N 1
ATOM 7020 C CA . TRP E 2 47 ? -29.696 17.330 -56.468 1.00 50.35 47 TRP S CA 1
ATOM 7021 C C . TRP E 2 47 ? -29.217 16.538 -57.680 1.00 56.89 47 TRP S C 1
ATOM 7022 O O . TRP E 2 47 ? -29.584 16.842 -58.815 1.00 60.14 47 TRP S O 1
ATOM 7033 N N . MET E 2 48 ? -28.409 15.512 -57.428 1.00 56.01 48 MET S N 1
ATOM 7034 C CA . MET E 2 48 ? -27.835 14.700 -58.497 1.00 55.30 48 MET S CA 1
ATOM 7035 C C . MET E 2 48 ? -28.618 13.411 -58.695 1.00 51.72 48 MET S C 1
ATOM 7036 O O . MET E 2 48 ? -29.006 13.072 -59.811 1.00 62.92 48 MET S O 1
ATOM 7041 N N . GLY E 2 49 ? -28.842 12.689 -57.604 1.00 52.75 49 GLY S N 1
ATOM 7042 C CA . GLY E 2 49 ? -29.623 11.470 -57.656 1.00 54.97 49 GLY S CA 1
ATOM 7043 C C . GLY E 2 49 ? -29.659 10.746 -56.327 1.00 56.71 49 GLY S C 1
ATOM 7044 O O . GLY E 2 49 ? -29.181 11.265 -55.317 1.00 56.66 49 GLY S O 1
ATOM 7045 N N . LEU E 2 50 ? -30.212 9.537 -56.326 1.00 51.87 50 LEU S N 1
ATOM 7046 C CA . LEU E 2 50 ? -30.299 8.755 -55.099 1.00 52.17 50 LEU S CA 1
ATOM 7047 C C . LEU E 2 50 ? -30.210 7.253 -55.345 1.00 53.02 50 LEU S C 1
ATOM 7048 O O . LEU E 2 50 ? -30.318 6.788 -56.478 1.00 50.87 50 LEU S O 1
ATOM 7053 N N . VAL E 2 51 ? -30.018 6.506 -54.262 1.00 56.03 51 VAL S N 1
ATOM 7054 C CA . VAL E 2 51 ? -29.936 5.054 -54.322 1.00 51.50 51 VAL S CA 1
ATOM 7055 C C . VAL E 2 51 ? -30.662 4.452 -53.121 1.00 52.08 51 VAL S C 1
ATOM 7056 O O . VAL E 2 51 ? -30.674 5.037 -52.036 1.00 56.84 51 VAL S O 1
ATOM 7060 N N . ASP E 2 52 ? -31.293 3.301 -53.326 1.00 44.89 52 ASP S N 1
ATOM 7061 C CA . ASP E 2 52 ? -31.874 2.543 -52.229 1.00 50.78 52 ASP S CA 1
ATOM 7062 C C . ASP E 2 52 ? -30.971 1.351 -51.911 1.00 54.39 52 ASP S C 1
ATOM 7063 O O . ASP E 2 52 ? -30.957 0.369 -52.651 1.00 59.26 52 ASP S O 1
ATOM 7068 N N . PRO E 2 53 ? -30.218 1.433 -50.803 1.00 51.63 53 PRO S N 1
ATOM 7069 C CA . PRO E 2 53 ? -29.225 0.418 -50.420 1.00 53.21 53 PRO S CA 1
ATOM 7070 C C . PRO E 2 53 ? -29.794 -0.995 -50.275 1.00 55.93 53 PRO S C 1
ATOM 7071 O O . PRO E 2 53 ? -29.033 -1.957 -50.355 1.00 61.63 53 PRO S O 1
ATOM 7075 N N . GLU E 2 54 ? -31.099 -1.120 -50.054 1.00 55.58 54 GLU S N 1
ATOM 7076 C CA . GLU E 2 54 ? -31.709 -2.431 -49.858 1.00 57.08 54 GLU S CA 1
ATOM 7077 C C . GLU E 2 54 ? -31.694 -3.286 -51.125 1.00 61.67 54 GLU S C 1
ATOM 7078 O O . GLU E 2 54 ? -31.422 -4.485 -51.061 1.00 68.67 54 GLU S O 1
ATOM 7084 N N . ASP E 2 55 ? -31.984 -2.682 -52.273 1.00 57.92 55 ASP S N 1
ATOM 7085 C CA . ASP E 2 55 ? -32.023 -3.442 -53.521 1.00 59.46 55 ASP S CA 1
ATOM 7086 C C . ASP E 2 55 ? -31.097 -2.869 -54.589 1.00 55.74 55 ASP S C 1
ATOM 7087 O O . ASP E 2 55 ? -30.800 -3.533 -55.581 1.00 55.05 55 ASP S O 1
ATOM 7092 N N . GLY E 2 56 ? -30.643 -1.637 -54.382 1.00 57.06 56 GLY S N 1
ATOM 7093 C CA . GLY E 2 56 ? -29.685 -1.028 -55.284 1.00 48.25 56 GLY S CA 1
ATOM 7094 C C . GLY E 2 56 ? -30.329 -0.131 -56.322 1.00 51.58 56 GLY S C 1
ATOM 7095 O O . GLY E 2 56 ? -29.665 0.317 -57.257 1.00 55.79 56 GLY S O 1
ATOM 7096 N N . GLU E 2 57 ? -31.624 0.130 -56.166 1.00 50.86 57 GLU S N 1
ATOM 7097 C CA . GLU E 2 57 ? -32.353 0.949 -57.132 1.00 54.71 57 GLU S CA 1
ATOM 7098 C C . GLU E 2 57 ? -31.820 2.375 -57.102 1.00 55.56 57 GLU S C 1
ATOM 7099 O O . GLU E 2 57 ? -31.436 2.875 -56.046 1.00 57.20 57 GLU S O 1
ATOM 7105 N N . THR E 2 58 ? -31.793 3.025 -58.262 1.00 52.89 58 THR S N 1
ATOM 7106 C CA . THR E 2 58 ? -31.293 4.390 -58.352 1.00 50.53 58 THR S CA 1
ATOM 7107 C C . THR E 2 58 ? -32.237 5.281 -59.144 1.00 54.69 58 THR S C 1
ATOM 7108 O O . THR E 2 58 ? -33.006 4.811 -59.981 1.00 55.87 58 THR S O 1
ATOM 7112 N N . ILE E 2 59 ? -32.169 6.576 -58.860 1.00 56.08 59 ILE S N 1
ATOM 7113 C CA . ILE E 2 59 ? -32.911 7.589 -59.598 1.00 53.45 59 ILE S CA 1
ATOM 7114 C C . ILE E 2 59 ? -31.996 8.787 -59.801 1.00 60.61 59 ILE S C 1
ATOM 7115 O O . ILE E 2 59 ? -31.574 9.415 -58.834 1.00 57.48 59 ILE S O 1
ATOM 7120 N N . TYR E 2 60 ? -31.684 9.102 -61.054 1.00 59.48 60 TYR S N 1
ATOM 7121 C CA . TYR E 2 60 ? -30.770 10.200 -61.334 1.00 54.68 60 TYR S CA 1
ATOM 7122 C C . TYR E 2 60 ? -31.524 11.418 -61.846 1.00 57.12 60 TYR S C 1
ATOM 7123 O O . TYR E 2 60 ? -32.605 11.297 -62.421 1.00 62.54 60 TYR S O 1
ATOM 7132 N N . ALA E 2 61 ? -30.945 12.594 -61.632 1.00 52.06 61 ALA S N 1
ATOM 7133 C CA . ALA E 2 61 ? -31.478 13.820 -62.207 1.00 58.19 61 ALA S CA 1
ATOM 7134 C C . ALA E 2 61 ? -31.176 13.862 -63.701 1.00 64.17 61 ALA S C 1
ATOM 7135 O O . ALA E 2 61 ? -30.216 13.242 -64.162 1.00 60.09 61 ALA S O 1
ATOM 7137 N N . GLU E 2 62 ? -32.010 14.574 -64.454 1.00 70.17 62 GLU S N 1
ATOM 7138 C CA . GLU E 2 62 ? -31.863 14.644 -65.904 1.00 66.39 62 GLU S CA 1
ATOM 7139 C C . GLU E 2 62 ? -30.515 15.234 -66.294 1.00 63.75 62 GLU S C 1
ATOM 7140 O O . GLU E 2 62 ? -29.895 14.790 -67.257 1.00 63.38 62 GLU S O 1
ATOM 7146 N N . LYS E 2 63 ? -30.055 16.226 -65.538 1.00 64.76 63 LYS S N 1
ATOM 7147 C CA . LYS E 2 63 ? -28.787 16.875 -65.853 1.00 62.63 63 LYS S CA 1
ATOM 7148 C C . LYS E 2 63 ? -27.605 15.931 -65.751 1.00 64.97 63 LYS S C 1
ATOM 7149 O O . LYS E 2 63 ? -26.650 16.024 -66.523 1.00 77.80 63 LYS S O 1
ATOM 7155 N N . PHE E 2 64 ? -27.678 15.010 -64.803 1.00 66.54 64 PHE S N 1
ATOM 7156 C CA . PHE E 2 64 ? -26.587 14.080 -64.577 1.00 70.41 64 PHE S CA 1
ATOM 7157 C C . PHE E 2 64 ? -26.870 12.688 -65.114 1.00 73.85 64 PHE S C 1
ATOM 7158 O O . PHE E 2 64 ? -26.153 11.744 -64.786 1.00 73.30 64 PHE S O 1
ATOM 7166 N N . GLN E 2 65 ? -27.907 12.555 -65.932 1.00 70.88 65 GLN S N 1
ATOM 7167 C CA . GLN E 2 65 ? -28.266 11.247 -66.463 1.00 73.31 65 GLN S CA 1
ATOM 7168 C C . GLN E 2 65 ? -27.182 10.704 -67.392 1.00 79.66 65 GLN S C 1
ATOM 7169 O O . GLN E 2 65 ? -26.736 11.388 -68.313 1.00 71.69 65 GLN S O 1
ATOM 7175 N N . GLY E 2 66 ? -26.767 9.466 -67.139 1.00 79.67 66 GLY S N 1
ATOM 7176 C CA . GLY E 2 66 ? -25.757 8.816 -67.953 1.00 68.14 66 GLY S CA 1
ATOM 7177 C C . GLY E 2 66 ? -24.338 9.060 -67.476 1.00 73.57 66 GLY S C 1
ATOM 7178 O O . GLY E 2 66 ? -23.451 8.234 -67.691 1.00 81.15 66 GLY S O 1
ATOM 7179 N N . ARG E 2 67 ? -24.121 10.192 -66.819 1.00 68.89 67 ARG S N 1
ATOM 7180 C CA . ARG E 2 67 ? -22.782 10.562 -66.379 1.00 70.29 67 ARG S CA 1
ATOM 7181 C C . ARG E 2 67 ? -22.509 10.126 -64.939 1.00 73.31 67 ARG S C 1
ATOM 7182 O O . ARG E 2 67 ? -21.355 9.973 -64.537 1.00 66.62 67 ARG S O 1
ATOM 7190 N N . VAL E 2 68 ? -23.573 9.930 -64.166 1.00 75.59 68 VAL S N 1
ATOM 7191 C CA . VAL E 2 68 ? -23.430 9.566 -62.761 1.00 66.64 68 VAL S CA 1
ATOM 7192 C C . VAL E 2 68 ? -23.845 8.119 -62.523 1.00 64.55 68 VAL S C 1
ATOM 7193 O O . VAL E 2 68 ? -24.809 7.635 -63.115 1.00 61.19 68 VAL S O 1
ATOM 7197 N N . THR E 2 69 ? -23.103 7.434 -61.658 1.00 62.37 69 THR S N 1
ATOM 7198 C CA . THR E 2 69 ? -23.466 6.094 -61.226 1.00 59.18 69 THR S CA 1
ATOM 7199 C C . THR E 2 69 ? -23.378 6.015 -59.710 1.00 65.52 69 THR S C 1
ATOM 7200 O O . THR E 2 69 ? -22.285 5.993 -59.143 1.00 66.53 69 THR S O 1
ATOM 7204 N N . ILE E 2 70 ? -24.533 5.982 -59.055 1.00 62.71 70 ILE S N 1
ATOM 7205 C CA . ILE E 2 70 ? -24.575 5.840 -57.606 1.00 58.09 70 ILE S CA 1
ATOM 7206 C C . ILE E 2 70 ? -24.736 4.374 -57.222 1.00 60.93 70 ILE S C 1
ATOM 7207 O O . ILE E 2 70 ? -25.600 3.672 -57.753 1.00 59.64 70 ILE S O 1
ATOM 7212 N N . THR E 2 71 ? -23.900 3.920 -56.295 1.00 56.34 71 THR S N 1
ATOM 7213 C CA . THR E 2 71 ? -23.962 2.550 -55.802 1.00 52.33 71 THR S CA 1
ATOM 7214 C C . THR E 2 71 ? -23.925 2.530 -54.280 1.00 56.77 71 THR S C 1
ATOM 7215 O O . THR E 2 71 ? -23.713 3.562 -53.638 1.00 57.39 71 THR S O 1
ATOM 7219 N N . ALA E 2 72 ? -24.141 1.351 -53.706 1.00 57.64 72 ALA S N 1
ATOM 7220 C CA . ALA E 2 72 ? -24.186 1.209 -52.256 1.00 57.35 72 ALA S CA 1
ATOM 7221 C C . ALA E 2 72 ? -23.660 -0.155 -51.826 1.00 60.21 72 ALA S C 1
ATOM 7222 O O . ALA E 2 72 ? -24.214 -1.187 -52.199 1.00 62.57 72 ALA S O 1
ATOM 7224 N N . ASP E 2 73 ? -22.586 -0.152 -51.041 1.00 61.82 73 ASP S N 1
ATOM 7225 C CA . ASP E 2 73 ? -22.023 -1.386 -50.500 1.00 57.00 73 ASP S CA 1
ATOM 7226 C C . ASP E 2 73 ? -22.564 -1.659 -49.101 1.00 60.02 73 ASP S C 1
ATOM 7227 O O . ASP E 2 73 ? -22.152 -1.021 -48.132 1.00 65.21 73 ASP S O 1
ATOM 7232 N N . THR E 2 74 ? -23.482 -2.615 -49.001 1.00 63.85 74 THR S N 1
ATOM 7233 C CA . THR E 2 74 ? -24.098 -2.953 -47.722 1.00 63.64 74 THR S CA 1
ATOM 7234 C C . THR E 2 74 ? -23.172 -3.775 -46.820 1.00 65.66 74 THR S C 1
ATOM 7235 O O . THR E 2 74 ? -23.418 -3.897 -45.618 1.00 62.28 74 THR S O 1
ATOM 7239 N N . SER E 2 75 ? -22.116 -4.340 -47.400 1.00 65.06 75 SER S N 1
ATOM 7240 C CA . SER E 2 75 ? -21.159 -5.127 -46.624 1.00 58.01 75 SER S CA 1
ATOM 7241 C C . SER E 2 75 ? -20.285 -4.238 -45.744 1.00 60.92 75 SER S C 1
ATOM 7242 O O . SER E 2 75 ? -19.695 -4.706 -44.769 1.00 60.72 75 SER S O 1
ATOM 7245 N N . THR E 2 76 ? -20.167 -2.966 -46.114 1.00 60.52 76 THR S N 1
ATOM 7246 C CA . THR E 2 76 ? -19.344 -2.025 -45.359 1.00 59.61 76 THR S CA 1
ATOM 7247 C C . THR E 2 76 ? -20.063 -0.707 -45.035 1.00 59.03 76 THR S C 1
ATOM 7248 O O . THR E 2 76 ? -19.425 0.274 -44.653 1.00 54.86 76 THR S O 1
ATOM 7252 N N . ASP E 2 77 ? -21.386 -0.697 -45.193 1.00 59.98 77 ASP S N 1
ATOM 7253 C CA . ASP E 2 77 ? -22.227 0.463 -44.873 1.00 58.00 77 ASP S CA 1
ATOM 7254 C C . ASP E 2 77 ? -21.751 1.776 -45.498 1.00 57.23 77 ASP S C 1
ATOM 7255 O O . ASP E 2 77 ? -21.735 2.813 -44.832 1.00 59.19 77 ASP S O 1
ATOM 7260 N N . THR E 2 78 ? -21.373 1.739 -46.772 1.00 56.78 78 THR S N 1
ATOM 7261 C CA . THR E 2 78 ? -20.846 2.930 -47.433 1.00 54.27 78 THR S CA 1
ATOM 7262 C C . THR E 2 78 ? -21.448 3.119 -48.828 1.00 58.98 78 THR S C 1
ATOM 7263 O O . THR E 2 78 ? -21.723 2.149 -49.539 1.00 57.89 78 THR S O 1
ATOM 7267 N N . ALA E 2 79 ? -21.664 4.375 -49.205 1.00 55.11 79 ALA S N 1
ATOM 7268 C CA . ALA E 2 79 ? -22.224 4.705 -50.511 1.00 57.33 79 ALA S CA 1
ATOM 7269 C C . ALA E 2 79 ? -21.182 5.355 -51.418 1.00 58.52 79 ALA S C 1
ATOM 7270 O O . ALA E 2 79 ? -20.405 6.204 -50.976 1.00 56.26 79 ALA S O 1
ATOM 7272 N N . TYR E 2 80 ? -21.153 4.936 -52.680 1.00 58.47 80 TYR S N 1
ATOM 7273 C CA . TYR E 2 80 ? -20.225 5.516 -53.650 1.00 60.61 80 TYR S CA 1
ATOM 7274 C C . TYR E 2 80 ? -20.936 6.309 -54.744 1.00 53.19 80 TYR S C 1
ATOM 7275 O O . TYR E 2 80 ? -22.088 6.038 -55.078 1.00 54.26 80 TYR S O 1
ATOM 7284 N N . MET E 2 81 ? -20.231 7.289 -55.300 1.00 56.36 81 MET S N 1
ATOM 7285 C CA . MET E 2 81 ? -20.759 8.106 -56.385 1.00 55.73 81 MET S CA 1
ATOM 7286 C C . MET E 2 81 ? -19.695 8.328 -57.453 1.00 61.27 81 MET S C 1
ATOM 7287 O O . MET E 2 81 ? -18.757 9.098 -57.242 1.00 61.02 81 MET S O 1
ATOM 7292 N N . GLU E 2 82 ? -19.827 7.655 -58.591 1.00 63.45 82 GLU S N 1
ATOM 7293 C CA . GLU E 2 82 ? -18.872 7.839 -59.679 1.00 60.71 82 GLU S CA 1
ATOM 7294 C C . GLU E 2 82 ? -19.422 8.761 -60.763 1.00 59.36 82 GLU S C 1
ATOM 7295 O O . GLU E 2 82 ? -20.557 8.604 -61.210 1.00 61.68 82 GLU S O 1
ATOM 7301 N N . LEU E 2 83 ? -18.606 9.725 -61.175 1.00 63.66 83 LEU S N 1
ATOM 7302 C CA . LEU E 2 83 ? -18.987 10.676 -62.213 1.00 66.29 83 LEU S CA 1
ATOM 7303 C C . LEU E 2 83 ? -18.033 10.588 -63.403 1.00 72.11 83 LEU S C 1
ATOM 7304 O O . LEU E 2 83 ? -16.959 11.191 -63.396 1.00 73.05 83 LEU S O 1
ATOM 7309 N N . SER E 2 84 ? -18.431 9.831 -64.421 1.00 72.51 84 SER S N 1
ATOM 7310 C CA . SER E 2 84 ? -17.623 9.661 -65.626 1.00 73.10 84 SER S CA 1
ATOM 7311 C C . SER E 2 84 ? -17.661 10.891 -66.530 1.00 73.88 84 SER S C 1
ATOM 7312 O O . SER E 2 84 ? -18.628 11.654 -66.520 1.00 76.27 84 SER S O 1
ATOM 7315 N N . SER E 2 85 ? -16.589 11.068 -67.301 1.00 74.58 85 SER S N 1
ATOM 7316 C CA . SER E 2 85 ? -16.440 12.176 -68.243 1.00 73.24 85 SER S CA 1
ATOM 7317 C C . SER E 2 85 ? -16.539 13.536 -67.563 1.00 71.91 85 SER S C 1
ATOM 7318 O O . SER E 2 85 ? -17.484 14.291 -67.800 1.00 70.13 85 SER S O 1
ATOM 7321 N N . LEU E 2 86 ? -15.554 13.849 -66.725 1.00 71.65 86 LEU S N 1
ATOM 7322 C CA . LEU E 2 86 ? -15.528 15.138 -66.044 1.00 72.17 86 LEU S CA 1
ATOM 7323 C C . LEU E 2 86 ? -15.266 16.273 -67.022 1.00 72.03 86 LEU S C 1
ATOM 7324 O O . LEU E 2 86 ? -14.404 16.171 -67.895 1.00 78.79 86 LEU S O 1
ATOM 7329 N N . ARG E 2 87 ? -16.020 17.353 -66.860 1.00 70.71 87 ARG S N 1
ATOM 7330 C CA . ARG E 2 87 ? -15.840 18.557 -67.654 1.00 73.20 87 ARG S CA 1
ATOM 7331 C C . ARG E 2 87 ? -15.294 19.637 -66.730 1.00 76.14 87 ARG S C 1
ATOM 7332 O O . ARG E 2 87 ? -15.262 19.449 -65.515 1.00 76.36 87 ARG S O 1
ATOM 7340 N N . SER E 2 88 ? -14.862 20.759 -67.292 1.00 76.62 88 SER S N 1
ATOM 7341 C CA . SER E 2 88 ? -14.263 21.808 -66.481 1.00 73.25 88 SER S CA 1
ATOM 7342 C C . SER E 2 88 ? -15.293 22.344 -65.491 1.00 75.65 88 SER S C 1
ATOM 7343 O O . SER E 2 88 ? -14.968 22.664 -64.352 1.00 76.26 88 SER S O 1
ATOM 7346 N N . GLU E 2 89 ? -16.537 22.430 -65.947 1.00 76.27 89 GLU S N 1
ATOM 7347 C CA . GLU E 2 89 ? -17.658 22.889 -65.135 1.00 77.29 89 GLU S CA 1
ATOM 7348 C C . GLU E 2 89 ? -17.947 22.010 -63.904 1.00 76.37 89 GLU S C 1
ATOM 7349 O O . GLU E 2 89 ? -18.493 22.489 -62.904 1.00 73.20 89 GLU S O 1
ATOM 7355 N N . ASP E 2 90 ? -17.572 20.735 -63.972 1.00 74.99 90 ASP S N 1
ATOM 7356 C CA . ASP E 2 90 ? -17.965 19.770 -62.951 1.00 68.50 90 ASP S CA 1
ATOM 7357 C C . ASP E 2 90 ? -17.210 19.952 -61.634 1.00 66.47 90 ASP S C 1
ATOM 7358 O O . ASP E 2 90 ? -17.510 19.270 -60.653 1.00 62.52 90 ASP S O 1
ATOM 7363 N N . THR E 2 91 ? -16.241 20.864 -61.606 1.00 69.72 91 THR S N 1
ATOM 7364 C CA . THR E 2 91 ? -15.519 21.158 -60.370 1.00 69.18 91 THR S CA 1
ATOM 7365 C C . THR E 2 91 ? -16.481 21.694 -59.305 1.00 67.47 91 THR S C 1
ATOM 7366 O O . THR E 2 91 ? -17.080 22.759 -59.461 1.00 70.75 91 THR S O 1
ATOM 7370 N N . ALA E 2 92 ? -16.624 20.936 -58.222 1.00 66.77 92 ALA S N 1
ATOM 7371 C CA . ALA E 2 92 ? -17.581 21.264 -57.172 1.00 60.45 92 ALA S CA 1
ATOM 7372 C C . ALA E 2 92 ? -17.367 20.397 -55.941 1.00 58.84 92 ALA S C 1
ATOM 7373 O O . ALA E 2 92 ? -16.702 19.364 -56.006 1.00 60.79 92 ALA S O 1
ATOM 7375 N N . VAL E 2 93 ? -17.935 20.827 -54.819 1.00 58.60 93 VAL S N 1
ATOM 7376 C CA . VAL E 2 93 ? -18.015 19.983 -53.635 1.00 55.42 93 VAL S CA 1
ATOM 7377 C C . VAL E 2 93 ? -19.198 19.032 -53.779 1.00 57.17 93 VAL S C 1
ATOM 7378 O O . VAL E 2 93 ? -20.293 19.444 -54.164 1.00 53.45 93 VAL S O 1
ATOM 7382 N N . TYR E 2 94 ? -18.975 17.757 -53.484 1.00 56.10 94 TYR S N 1
ATOM 7383 C CA . TYR E 2 94 ? -20.041 16.774 -53.591 1.00 53.04 94 TYR S CA 1
ATOM 7384 C C . TYR E 2 94 ? -20.431 16.231 -52.221 1.00 54.88 94 TYR S C 1
ATOM 7385 O O . TYR E 2 94 ? -19.597 15.697 -51.487 1.00 49.27 94 TYR S O 1
ATOM 7394 N N . TYR E 2 95 ? -21.705 16.397 -51.879 1.00 56.48 95 TYR S N 1
ATOM 7395 C CA . TYR E 2 95 ? -22.248 15.900 -50.619 1.00 53.61 95 TYR S CA 1
ATOM 7396 C C . TYR E 2 95 ? -23.075 14.634 -50.800 1.00 49.84 95 TYR S C 1
ATOM 7397 O O . TYR E 2 95 ? -23.740 14.456 -51.818 1.00 53.14 95 TYR S O 1
ATOM 7406 N N . CYS E 2 96 ? -23.033 13.763 -49.798 1.00 49.54 96 CYS S N 1
ATOM 7407 C CA . CYS E 2 96 ? -23.971 12.653 -49.722 1.00 50.25 96 CYS S CA 1
ATOM 7408 C C . CYS E 2 96 ? -24.896 12.903 -48.537 1.00 54.49 96 CYS S C 1
ATOM 7409 O O . CYS E 2 96 ? -24.483 13.476 -47.527 1.00 51.69 96 CYS S O 1
ATOM 7412 N N . ALA E 2 97 ? -26.148 12.481 -48.659 1.00 51.40 97 ALA S N 1
ATOM 7413 C CA . ALA E 2 97 ? -27.127 12.772 -47.625 1.00 49.38 97 ALA S CA 1
ATOM 7414 C C . ALA E 2 97 ? -28.165 11.670 -47.483 1.00 51.08 97 ALA S C 1
ATOM 7415 O O . ALA E 2 97 ? -28.659 11.135 -48.473 1.00 56.00 97 ALA S O 1
ATOM 7417 N N . THR E 2 98 ? -28.495 11.346 -46.238 1.00 47.98 98 THR S N 1
ATOM 7418 C CA . THR E 2 98 ? -29.511 10.349 -45.946 1.00 48.77 98 THR S CA 1
ATOM 7419 C C . THR E 2 98 ? -30.897 10.953 -46.157 1.00 46.68 98 THR S C 1
ATOM 7420 O O . THR E 2 98 ? -31.152 12.090 -45.760 1.00 43.31 98 THR S O 1
ATOM 7424 N N . ASP E 2 99 ? -31.789 10.195 -46.786 1.00 46.26 99 ASP S N 1
ATOM 7425 C CA . ASP E 2 99 ? -33.138 10.679 -47.061 1.00 46.43 99 ASP S CA 1
ATOM 7426 C C . ASP E 2 99 ? -33.975 10.712 -45.783 1.00 48.03 99 ASP S C 1
ATOM 7427 O O . ASP E 2 99 ? -33.870 9.821 -44.940 1.00 44.85 99 ASP S O 1
ATOM 7432 N N . ALA E 2 100 ? -34.803 11.744 -45.646 1.00 48.35 100 ALA S N 1
ATOM 7433 C CA . ALA E 2 100 ? -35.575 11.963 -44.424 1.00 50.05 100 ALA S CA 1
ATOM 7434 C C . ALA E 2 100 ? -36.727 10.970 -44.266 1.00 49.07 100 ALA S C 1
ATOM 7435 O O . ALA E 2 100 ? -37.205 10.394 -45.244 1.00 49.58 100 ALA S O 1
ATOM 7437 N N . THR E 2 101 ? -37.169 10.781 -43.025 1.00 48.74 101 THR S N 1
ATOM 7438 C CA . THR E 2 101 ? -38.266 9.864 -42.716 1.00 46.49 101 THR S CA 1
ATOM 7439 C C . THR E 2 101 ? -39.631 10.472 -43.030 1.00 45.75 101 THR S C 1
ATOM 7440 O O . THR E 2 101 ? -40.662 9.816 -42.881 1.00 47.81 101 THR S O 1
ATOM 7444 N N . THR E 2 102 ? -39.630 11.733 -43.450 1.00 45.69 102 THR S N 1
ATOM 7445 C CA . THR E 2 102 ? -40.845 12.401 -43.902 1.00 46.74 102 THR S CA 1
ATOM 7446 C C . THR E 2 102 ? -41.406 11.683 -45.135 1.00 47.28 102 THR S C 1
ATOM 7447 O O . THR E 2 102 ? -40.665 10.988 -45.833 1.00 45.10 102 THR S O 1
ATOM 7451 N N . PRO E 2 103 ? -42.718 11.830 -45.398 1.00 44.54 103 PRO S N 1
ATOM 7452 C CA . PRO E 2 103 ? -43.307 11.199 -46.589 1.00 47.73 103 PRO S CA 1
ATOM 7453 C C . PRO E 2 103 ? -42.674 11.687 -47.891 1.00 47.20 103 PRO S C 1
ATOM 7454 O O . PRO E 2 103 ? -42.600 10.929 -48.858 1.00 44.49 103 PRO S O 1
ATOM 7458 N N . TYR E 2 104 ? -42.230 12.940 -47.907 1.00 49.11 104 TYR S N 1
ATOM 7459 C CA . TYR E 2 104 ? -41.593 13.527 -49.083 1.00 44.76 104 TYR S CA 1
ATOM 7460 C C . TYR E 2 104 ? -40.069 13.461 -48.985 1.00 48.46 104 TYR S C 1
ATOM 7461 O O . TYR E 2 104 ? -39.518 13.199 -47.915 1.00 45.26 104 TYR S O 1
ATOM 7470 N N . TRP E 2 105 ? -39.395 13.702 -50.106 1.00 43.63 105 TRP S N 1
ATOM 7471 C CA . TRP E 2 105 ? -37.936 13.638 -50.159 1.00 45.69 105 TRP S CA 1
ATOM 7472 C C . TRP E 2 105 ? -37.249 14.803 -49.455 1.00 48.75 105 TRP S C 1
ATOM 7473 O O . TRP E 2 105 ? -37.691 15.949 -49.542 1.00 49.11 105 TRP S O 1
ATOM 7484 N N . GLY E 2 106 ? -36.154 14.497 -48.769 1.00 40.66 106 GLY S N 1
ATOM 7485 C CA . GLY E 2 106 ? -35.369 15.508 -48.087 1.00 47.13 106 GLY S CA 1
ATOM 7486 C C . GLY E 2 106 ? -34.036 14.955 -47.621 1.00 45.12 106 GLY S C 1
ATOM 7487 O O . GLY E 2 106 ? -33.846 13.741 -47.554 1.00 43.72 106 GLY S O 1
ATOM 7488 N N . MET E 2 107 ? -33.111 15.847 -47.288 1.00 39.28 107 MET S N 1
ATOM 7489 C CA . MET E 2 107 ? -31.760 15.432 -46.935 1.00 44.54 107 MET S CA 1
ATOM 7490 C C . MET E 2 107 ? -31.562 15.561 -45.432 1.00 47.22 107 MET S C 1
ATOM 7491 O O . MET E 2 107 ? -31.267 16.640 -44.917 1.00 45.24 107 MET S O 1
ATOM 7496 N N . MET E 2 108 ? -31.716 14.434 -44.744 1.00 48.55 108 MET S N 1
ATOM 7497 C CA . MET E 2 108 ? -31.739 14.383 -43.286 1.00 50.49 108 MET S CA 1
ATOM 7498 C C . MET E 2 108 ? -30.368 14.619 -42.659 1.00 50.28 108 MET S C 1
ATOM 7499 O O . MET E 2 108 ? -30.187 15.554 -41.879 1.00 51.36 108 MET S O 1
ATOM 7504 N N . TRP E 2 109 ? -29.408 13.764 -42.996 1.00 47.30 109 TRP S N 1
ATOM 7505 C CA . TRP E 2 109 ? -28.048 13.906 -42.492 1.00 48.45 109 TRP S CA 1
ATOM 7506 C C . TRP E 2 109 ? -27.085 14.120 -43.653 1.00 50.21 109 TRP S C 1
ATOM 7507 O O . TRP E 2 109 ? -27.291 13.580 -44.731 1.00 48.43 109 TRP S O 1
ATOM 7518 N N . TRP E 2 110 ? -26.030 14.899 -43.431 1.00 51.49 110 TRP S N 1
ATOM 7519 C CA . TRP E 2 110 ? -25.104 15.254 -44.509 1.00 50.63 110 TRP S CA 1
ATOM 7520 C C . TRP E 2 110 ? -23.667 14.820 -44.235 1.00 51.24 110 TRP S C 1
ATOM 7521 O O . TRP E 2 110 ? -23.232 14.774 -43.086 1.00 51.97 110 TRP S O 1
ATOM 7532 N N . GLY E 2 111 ? -22.929 14.517 -45.301 1.00 54.16 111 GLY S N 1
ATOM 7533 C CA . GLY E 2 111 ? -21.502 14.273 -45.188 1.00 49.32 111 GLY S CA 1
ATOM 7534 C C . GLY E 2 111 ? -20.781 15.605 -45.168 1.00 52.13 111 GLY S C 1
ATOM 7535 O O . GLY E 2 111 ? -21.417 16.645 -45.309 1.00 45.67 111 GLY S O 1
ATOM 7536 N N . GLN E 2 112 ? -19.458 15.591 -45.034 1.00 50.97 112 GLN S N 1
ATOM 7537 C CA . GLN E 2 112 ? -18.721 16.844 -44.893 1.00 49.58 112 GLN S CA 1
ATOM 7538 C C . GLN E 2 112 ? -18.398 17.443 -46.254 1.00 53.15 112 GLN S C 1
ATOM 7539 O O . GLN E 2 112 ? -17.905 18.568 -46.348 1.00 61.81 112 GLN S O 1
ATOM 7545 N N . GLY E 2 113 ? -18.687 16.687 -47.306 1.00 50.53 113 GLY S N 1
ATOM 7546 C CA . GLY E 2 113 ? -18.432 17.141 -48.658 1.00 54.83 113 GLY S CA 1
ATOM 7547 C C . GLY E 2 113 ? -17.065 16.736 -49.159 1.00 55.50 113 GLY S C 1
ATOM 7548 O O . GLY E 2 113 ? -16.158 16.460 -48.375 1.00 53.32 113 GLY S O 1
ATOM 7549 N N . THR E 2 114 ? -16.922 16.710 -50.478 1.00 56.14 114 THR S N 1
ATOM 7550 C CA . THR E 2 114 ? -15.676 16.312 -51.109 1.00 52.96 114 THR S CA 1
ATOM 7551 C C . THR E 2 114 ? -15.395 17.222 -52.292 1.00 55.36 114 THR S C 1
ATOM 7552 O O . THR E 2 114 ? -16.108 17.183 -53.296 1.00 53.07 114 THR S O 1
ATOM 7556 N N . LEU E 2 115 ? -14.365 18.051 -52.172 1.00 59.91 115 LEU S N 1
ATOM 7557 C CA . LEU E 2 115 ? -13.993 18.936 -53.267 1.00 62.07 115 LEU S CA 1
ATOM 7558 C C . LEU E 2 115 ? -13.307 18.155 -54.379 1.00 58.73 115 LEU S C 1
ATOM 7559 O O . LEU E 2 115 ? -12.203 17.642 -54.201 1.00 60.27 115 LEU S O 1
ATOM 7564 N N . VAL E 2 116 ? -13.971 18.064 -55.524 1.00 55.85 116 VAL S N 1
ATOM 7565 C CA . VAL E 2 116 ? -13.367 17.468 -56.706 1.00 63.40 116 VAL S CA 1
ATOM 7566 C C . VAL E 2 116 ? -13.031 18.549 -57.726 1.00 67.06 116 VAL S C 1
ATOM 7567 O O . VAL E 2 116 ? -13.912 19.077 -58.405 1.00 65.89 116 VAL S O 1
ATOM 7571 N N . THR E 2 117 ? -11.748 18.890 -57.797 1.00 72.19 117 THR S N 1
ATOM 7572 C CA . THR E 2 117 ? -11.250 19.869 -58.755 1.00 70.02 117 THR S CA 1
ATOM 7573 C C . THR E 2 117 ? -11.007 19.200 -60.105 1.00 67.21 117 THR S C 1
ATOM 7574 O O . THR E 2 117 ? -10.613 18.034 -60.172 1.00 73.00 117 THR S O 1
ATOM 7578 N N . VAL E 2 118 ? -11.235 19.944 -61.182 1.00 69.96 118 VAL S N 1
ATOM 7579 C CA . VAL E 2 118 ? -11.002 19.428 -62.516 1.00 77.77 118 VAL S CA 1
ATOM 7580 C C . VAL E 2 118 ? -10.063 20.386 -63.230 1.00 73.11 118 VAL S C 1
ATOM 7581 O O . VAL E 2 118 ? -10.438 21.509 -63.569 1.00 71.24 118 VAL S O 1
ATOM 7585 N N . SER E 2 119 ? -8.839 19.921 -63.453 1.00 73.73 119 SER S N 1
ATOM 7586 C CA . SER E 2 119 ? -7.768 20.755 -63.981 1.00 75.49 119 SER S CA 1
ATOM 7587 C C . SER E 2 119 ? -6.680 19.899 -64.614 1.00 78.07 119 SER S C 1
ATOM 7588 O O . SER E 2 119 ? -6.424 18.781 -64.166 1.00 79.98 119 SER S O 1
ATOM 7591 N N . SER E 2 120 ? -6.043 20.423 -65.656 1.00 83.40 120 SER S N 1
ATOM 7592 C CA . SER E 2 120 ? -4.935 19.723 -66.296 1.00 79.64 120 SER S CA 1
ATOM 7593 C C . SER E 2 120 ? -3.631 19.890 -65.519 1.00 80.93 120 SER S C 1
ATOM 7594 O O . SER E 2 120 ? -2.663 19.173 -65.762 1.00 86.41 120 SER S O 1
ATOM 7597 N N . ALA E 2 121 ? -3.614 20.836 -64.586 1.00 80.91 121 ALA S N 1
ATOM 7598 C CA . ALA E 2 121 ? -2.430 21.093 -63.772 1.00 80.13 121 ALA S CA 1
ATOM 7599 C C . ALA E 2 121 ? -2.188 19.909 -62.847 1.00 83.29 121 ALA S C 1
ATOM 7600 O O . ALA E 2 121 ? -3.133 19.208 -62.481 1.00 85.02 121 ALA S O 1
ATOM 7602 N N . SER E 2 122 ? -0.935 19.673 -62.469 1.00 81.84 122 SER S N 1
ATOM 7603 C CA . SER E 2 122 ? -0.664 18.590 -61.534 1.00 82.97 122 SER S CA 1
ATOM 7604 C C . SER E 2 122 ? -0.473 19.089 -60.104 1.00 84.13 122 SER S C 1
ATOM 7605 O O . SER E 2 122 ? -0.193 20.263 -59.862 1.00 86.40 122 SER S O 1
ATOM 7608 N N . THR E 2 123 ? -0.632 18.160 -59.170 1.00 82.12 123 THR S N 1
ATOM 7609 C CA . THR E 2 123 ? -0.555 18.417 -57.738 1.00 86.52 123 THR S CA 1
ATOM 7610 C C . THR E 2 123 ? 0.846 18.852 -57.295 1.00 88.20 123 THR S C 1
ATOM 7611 O O . THR E 2 123 ? 1.847 18.371 -57.823 1.00 91.08 123 THR S O 1
ATOM 7615 N N . LYS E 2 124 ? 0.907 19.767 -56.330 1.00 87.49 124 LYS S N 1
ATOM 7616 C CA . LYS E 2 124 ? 2.173 20.273 -55.810 1.00 81.06 124 LYS S CA 1
ATOM 7617 C C . LYS E 2 124 ? 2.054 20.591 -54.327 1.00 86.02 124 LYS S C 1
ATOM 7618 O O . LYS E 2 124 ? 1.098 21.232 -53.893 1.00 83.89 124 LYS S O 1
ATOM 7624 N N . GLY E 2 125 ? 3.032 20.130 -53.552 1.00 89.14 125 GLY S N 1
ATOM 7625 C CA . GLY E 2 125 ? 3.053 20.398 -52.128 1.00 87.73 125 GLY S CA 1
ATOM 7626 C C . GLY E 2 125 ? 3.279 21.864 -51.822 1.00 86.82 125 GLY S C 1
ATOM 7627 O O . GLY E 2 125 ? 3.904 22.578 -52.608 1.00 82.17 125 GLY S O 1
ATOM 7628 N N . PRO E 2 126 ? 2.765 22.322 -50.672 1.00 89.84 126 PRO S N 1
ATOM 7629 C CA . PRO E 2 126 ? 2.912 23.710 -50.219 1.00 87.42 126 PRO S CA 1
ATOM 7630 C C . PRO E 2 126 ? 4.327 24.053 -49.760 1.00 89.40 126 PRO S C 1
ATOM 7631 O O . PRO E 2 126 ? 5.106 23.161 -49.421 1.00 88.41 126 PRO S O 1
ATOM 7635 N N . SER E 2 127 ? 4.648 25.342 -49.764 1.00 87.38 127 SER S N 1
ATOM 7636 C CA . SER E 2 127 ? 5.900 25.822 -49.197 1.00 84.50 127 SER S CA 1
ATOM 7637 C C . SER E 2 127 ? 5.611 26.747 -48.014 1.00 87.84 127 SER S C 1
ATOM 7638 O O . SER E 2 127 ? 5.089 27.848 -48.186 1.00 95.49 127 SER S O 1
ATOM 7641 N N . VAL E 2 128 ? 5.958 26.291 -46.815 1.00 88.86 128 VAL S N 1
ATOM 7642 C CA . VAL E 2 128 ? 5.621 26.996 -45.581 1.00 87.07 128 VAL S CA 1
ATOM 7643 C C . VAL E 2 128 ? 6.663 28.008 -45.096 1.00 85.06 128 VAL S C 1
ATOM 7644 O O . VAL E 2 128 ? 7.826 27.665 -44.881 1.00 86.77 128 VAL S O 1
ATOM 7648 N N . PHE E 2 129 ? 6.227 29.253 -44.911 1.00 84.41 129 PHE S N 1
ATOM 7649 C CA . PHE E 2 129 ? 7.102 30.321 -44.437 1.00 86.14 129 PHE S CA 1
ATOM 7650 C C . PHE E 2 129 ? 6.555 30.970 -43.168 1.00 84.18 129 PHE S C 1
ATOM 7651 O O . PHE E 2 129 ? 5.363 31.265 -43.085 1.00 90.94 129 PHE S O 1
ATOM 7659 N N . PRO E 2 130 ? 7.424 31.190 -42.171 1.00 84.87 130 PRO S N 1
ATOM 7660 C CA . PRO E 2 130 ? 7.030 31.875 -40.934 1.00 85.62 130 PRO S CA 1
ATOM 7661 C C . PRO E 2 130 ? 6.688 33.349 -41.149 1.00 82.26 130 PRO S C 1
ATOM 7662 O O . PRO E 2 130 ? 7.300 34.007 -41.988 1.00 82.04 130 PRO S O 1
ATOM 7666 N N . LEU E 2 131 ? 5.717 33.854 -40.395 1.00 82.45 131 LEU S N 1
ATOM 7667 C CA . LEU E 2 131 ? 5.442 35.285 -40.363 1.00 83.44 131 LEU S CA 1
ATOM 7668 C C . LEU E 2 131 ? 5.624 35.766 -38.929 1.00 88.10 131 LEU S C 1
ATOM 7669 O O . LEU E 2 131 ? 4.691 35.721 -38.124 1.00 87.40 131 LEU S O 1
ATOM 7674 N N . ALA E 2 132 ? 6.832 36.222 -38.615 1.00 91.01 132 ALA S N 1
ATOM 7675 C CA . ALA E 2 132 ? 7.199 36.514 -37.235 1.00 89.50 132 ALA S CA 1
ATOM 7676 C C . ALA E 2 132 ? 6.814 37.920 -36.782 1.00 85.92 132 ALA S C 1
ATOM 7677 O O . ALA E 2 132 ? 6.889 38.876 -37.555 1.00 86.10 132 ALA S O 1
ATOM 7679 N N . PRO E 2 133 ? 6.396 38.039 -35.512 1.00 84.14 133 PRO S N 1
ATOM 7680 C CA . PRO E 2 133 ? 6.033 39.285 -34.830 1.00 84.66 133 PRO S CA 1
ATOM 7681 C C . PRO E 2 133 ? 7.266 40.129 -34.538 1.00 85.47 133 PRO S C 1
ATOM 7682 O O . PRO E 2 133 ? 8.375 39.602 -34.559 1.00 89.31 133 PRO S O 1
ATOM 7686 N N . SER E 2 134 ? 7.081 41.421 -34.295 1.00 87.30 134 SER S N 1
ATOM 7687 C CA . SER E 2 134 ? 8.202 42.286 -33.954 1.00 86.61 134 SER S CA 1
ATOM 7688 C C . SER E 2 134 ? 7.853 43.170 -32.764 1.00 83.41 134 SER S C 1
ATOM 7689 O O . SER E 2 134 ? 7.782 42.691 -31.630 1.00 82.22 134 SER S O 1
ATOM 7691 N N . GLY E 2 140 ? 3.886 45.883 -24.410 1.00 89.38 140 GLY S N 1
ATOM 7692 C CA . GLY E 2 140 ? 2.904 45.283 -23.526 1.00 88.91 140 GLY S CA 1
ATOM 7693 C C . GLY E 2 140 ? 1.505 45.280 -24.115 1.00 96.85 140 GLY S C 1
ATOM 7694 O O . GLY E 2 140 ? 0.516 45.151 -23.392 1.00 93.30 140 GLY S O 1
ATOM 7695 N N . GLY E 2 141 ? 1.419 45.435 -25.432 1.00 97.97 141 GLY S N 1
ATOM 7696 C CA . GLY E 2 141 ? 0.143 45.389 -26.123 1.00 87.18 141 GLY S CA 1
ATOM 7697 C C . GLY E 2 141 ? -0.141 44.018 -26.704 1.00 85.04 141 GLY S C 1
ATOM 7698 O O . GLY E 2 141 ? 0.185 42.995 -26.102 1.00 87.86 141 GLY S O 1
ATOM 7699 N N . THR E 2 142 ? -0.762 43.997 -27.878 1.00 81.27 142 THR S N 1
ATOM 7700 C CA . THR E 2 142 ? -1.005 42.745 -28.580 1.00 82.68 142 THR S CA 1
ATOM 7701 C C . THR E 2 142 ? -0.264 42.752 -29.913 1.00 75.54 142 THR S C 1
ATOM 7702 O O . THR E 2 142 ? -0.124 43.792 -30.558 1.00 72.65 142 THR S O 1
ATOM 7706 N N . ALA E 2 143 ? 0.209 41.579 -30.317 1.00 79.73 143 ALA S N 1
ATOM 7707 C CA . ALA E 2 143 ? 0.968 41.434 -31.554 1.00 80.16 143 ALA S CA 1
ATOM 7708 C C . ALA E 2 143 ? 0.507 40.219 -32.348 1.00 81.41 143 ALA S C 1
ATOM 7709 O O . ALA E 2 143 ? -0.117 39.310 -31.801 1.00 79.06 143 ALA S O 1
ATOM 7711 N N . ALA E 2 144 ? 0.817 40.204 -33.639 1.00 83.81 144 ALA S N 1
ATOM 7712 C CA . ALA E 2 144 ? 0.313 39.159 -34.520 1.00 80.57 144 ALA S CA 1
ATOM 7713 C C . ALA E 2 144 ? 1.436 38.260 -35.016 1.00 76.19 144 ALA S C 1
ATOM 7714 O O . ALA E 2 144 ? 2.590 38.677 -35.101 1.00 77.61 144 ALA S O 1
ATOM 7716 N N . LEU E 2 145 ? 1.082 37.024 -35.344 1.00 76.90 145 LEU S N 1
ATOM 7717 C CA . LEU E 2 145 ? 2.029 36.059 -35.884 1.00 80.05 145 LEU S CA 1
ATOM 7718 C C . LEU E 2 145 ? 1.245 35.065 -36.724 1.00 77.39 145 LEU S C 1
ATOM 7719 O O . LEU E 2 145 ? 0.035 34.923 -36.552 1.00 78.57 145 LEU S O 1
ATOM 7724 N N . GLY E 2 146 ? 1.925 34.371 -37.626 1.00 75.21 146 GLY S N 1
ATOM 7725 C CA . GLY E 2 146 ? 1.228 33.468 -38.517 1.00 75.54 146 GLY S CA 1
ATOM 7726 C C . GLY E 2 146 ? 2.099 32.552 -39.347 1.00 76.83 146 GLY S C 1
ATOM 7727 O O . GLY E 2 146 ? 3.271 32.335 -39.046 1.00 80.99 146 GLY S O 1
ATOM 7728 N N . CYS E 2 147 ? 1.506 32.010 -40.402 1.00 77.61 147 CYS S N 1
ATOM 7729 C CA . CYS E 2 147 ? 2.147 30.988 -41.209 1.00 79.41 147 CYS S CA 1
ATOM 7730 C C . CYS E 2 147 ? 1.736 31.123 -42.673 1.00 78.37 147 CYS S C 1
ATOM 7731 O O . CYS E 2 147 ? 0.576 30.905 -43.017 1.00 82.54 147 CYS S O 1
ATOM 7734 N N . LEU E 2 148 ? 2.683 31.478 -43.536 1.00 79.37 148 LEU S N 1
ATOM 7735 C CA . LEU E 2 148 ? 2.407 31.550 -44.968 1.00 83.77 148 LEU S CA 1
ATOM 7736 C C . LEU E 2 148 ? 2.519 30.183 -45.648 1.00 83.06 148 LEU S C 1
ATOM 7737 O O . LEU E 2 148 ? 3.558 29.528 -45.578 1.00 88.44 148 LEU S O 1
ATOM 7742 N N . VAL E 2 149 ? 1.444 29.767 -46.311 1.00 80.44 149 VAL S N 1
ATOM 7743 C CA . VAL E 2 149 ? 1.405 28.496 -47.028 1.00 80.65 149 VAL S CA 1
ATOM 7744 C C . VAL E 2 149 ? 1.289 28.751 -48.526 1.00 77.53 149 VAL S C 1
ATOM 7745 O O . VAL E 2 149 ? 0.252 29.214 -49.002 1.00 75.64 149 VAL S O 1
ATOM 7749 N N . LYS E 2 150 ? 2.348 28.446 -49.271 1.00 80.44 150 LYS S N 1
ATOM 7750 C CA . LYS E 2 150 ? 2.485 28.982 -50.622 1.00 82.42 150 LYS S CA 1
ATOM 7751 C C . LYS E 2 150 ? 2.740 27.936 -51.711 1.00 78.76 150 LYS S C 1
ATOM 7752 O O . LYS E 2 150 ? 3.351 26.896 -51.466 1.00 78.66 150 LYS S O 1
ATOM 7758 N N . ASP E 2 151 ? 2.253 28.243 -52.913 1.00 81.83 151 ASP S N 1
ATOM 7759 C CA . ASP E 2 151 ? 2.499 27.457 -54.120 1.00 81.37 151 ASP S CA 1
ATOM 7760 C C . ASP E 2 151 ? 2.104 25.991 -54.013 1.00 84.79 151 ASP S C 1
ATOM 7761 O O . ASP E 2 151 ? 2.952 25.100 -54.074 1.00 85.96 151 ASP S O 1
ATOM 7766 N N . TYR E 2 152 ? 0.810 25.751 -53.848 1.00 82.57 152 TYR S N 1
ATOM 7767 C CA . TYR E 2 152 ? 0.292 24.395 -53.858 1.00 80.97 152 TYR S CA 1
ATOM 7768 C C . TYR E 2 152 ? -0.858 24.257 -54.848 1.00 78.96 152 TYR S C 1
ATOM 7769 O O . TYR E 2 152 ? -1.517 25.237 -55.200 1.00 77.13 152 TYR S O 1
ATOM 7778 N N . PHE E 2 153 ? -1.073 23.032 -55.308 1.00 81.82 153 PHE S N 1
ATOM 7779 C CA . PHE E 2 153 ? -2.220 22.695 -56.137 1.00 83.69 153 PHE S CA 1
ATOM 7780 C C . PHE E 2 153 ? -2.564 21.240 -55.864 1.00 86.18 153 PHE S C 1
ATOM 7781 O O . PHE E 2 153 ? -1.670 20.457 -55.571 1.00 89.26 153 PHE S O 1
ATOM 7789 N N . PRO E 2 154 ? -3.857 20.884 -55.889 1.00 86.01 154 PRO S N 1
ATOM 7790 C CA . PRO E 2 154 ? -4.978 21.820 -55.880 1.00 83.02 154 PRO S CA 1
ATOM 7791 C C . PRO E 2 154 ? -5.357 22.099 -54.437 1.00 82.87 154 PRO S C 1
ATOM 7792 O O . PRO E 2 154 ? -4.596 21.712 -53.548 1.00 84.40 154 PRO S O 1
ATOM 7796 N N . GLU E 2 155 ? -6.490 22.746 -54.191 1.00 84.00 155 GLU S N 1
ATOM 7797 C CA . GLU E 2 155 ? -6.951 22.870 -52.815 1.00 83.92 155 GLU S CA 1
ATOM 7798 C C . GLU E 2 155 ? -7.735 21.609 -52.428 1.00 83.04 155 GLU S C 1
ATOM 7799 O O . GLU E 2 155 ? -8.249 20.909 -53.301 1.00 81.19 155 GLU S O 1
ATOM 7805 N N . PRO E 2 156 ? -7.831 21.319 -51.115 1.00 83.76 156 PRO S N 1
ATOM 7806 C CA . PRO E 2 156 ? -7.420 22.222 -50.040 1.00 85.68 156 PRO S CA 1
ATOM 7807 C C . PRO E 2 156 ? -6.192 21.839 -49.233 1.00 86.03 156 PRO S C 1
ATOM 7808 O O . PRO E 2 156 ? -5.612 20.762 -49.371 1.00 90.87 156 PRO S O 1
ATOM 7812 N N . VAL E 2 157 ? -5.808 22.785 -48.385 1.00 83.02 157 VAL S N 1
ATOM 7813 C CA . VAL E 2 157 ? -4.809 22.587 -47.357 1.00 89.56 157 VAL S CA 1
ATOM 7814 C C . VAL E 2 157 ? -5.447 22.986 -46.039 1.00 89.78 157 VAL S C 1
ATOM 7815 O O . VAL E 2 157 ? -6.234 23.930 -45.980 1.00 91.32 157 VAL S O 1
ATOM 7819 N N . THR E 2 158 ? -5.131 22.247 -44.987 1.00 91.61 158 THR S N 1
ATOM 7820 C CA . THR E 2 158 ? -5.669 22.554 -43.675 1.00 92.88 158 THR S CA 1
ATOM 7821 C C . THR E 2 158 ? -4.554 23.039 -42.766 1.00 92.64 158 THR S C 1
ATOM 7822 O O . THR E 2 158 ? -3.415 22.583 -42.867 1.00 89.76 158 THR S O 1
ATOM 7826 N N . VAL E 2 159 ? -4.888 23.964 -41.875 1.00 89.09 159 VAL S N 1
ATOM 7827 C CA . VAL E 2 159 ? -3.895 24.554 -40.992 1.00 89.75 159 VAL S CA 1
ATOM 7828 C C . VAL E 2 159 ? -4.439 24.644 -39.576 1.00 92.98 159 VAL S C 1
ATOM 7829 O O . VAL E 2 159 ? -5.567 25.092 -39.359 1.00 96.95 159 VAL S O 1
ATOM 7833 N N . SER E 2 160 ? -3.628 24.219 -38.615 1.00 96.45 160 SER S N 1
ATOM 7834 C CA . SER E 2 160 ? -3.988 24.331 -37.210 1.00 94.45 160 SER S CA 1
ATOM 7835 C C . SER E 2 160 ? -2.818 24.924 -36.446 1.00 91.26 160 SER S C 1
ATOM 7836 O O . SER E 2 160 ? -1.708 25.016 -36.970 1.00 94.15 160 SER S O 1
ATOM 7839 N N . TRP E 2 161 ? -3.073 25.331 -35.211 1.00 91.88 161 TRP S N 1
ATOM 7840 C CA . TRP E 2 161 ? -2.026 25.862 -34.356 1.00 96.97 161 TRP S CA 1
ATOM 7841 C C . TRP E 2 161 ? -1.926 25.070 -33.065 1.00 97.46 161 TRP S C 1
ATOM 7842 O O . TRP E 2 161 ? -2.923 24.900 -32.358 1.00 98.56 161 TRP S O 1
ATOM 7853 N N . ASN E 2 162 ? -0.723 24.596 -32.759 1.00 101.63 162 ASN S N 1
ATOM 7854 C CA . ASN E 2 162 ? -0.477 23.826 -31.549 1.00 98.60 162 ASN S CA 1
ATOM 7855 C C . ASN E 2 162 ? -1.422 22.618 -31.425 1.00 99.17 162 ASN S C 1
ATOM 7856 O O . ASN E 2 162 ? -1.986 22.371 -30.362 1.00 94.72 162 ASN S O 1
ATOM 7861 N N . SER E 2 163 ? -1.565 21.876 -32.521 1.00 98.99 163 SER S N 1
ATOM 7862 C CA . SER E 2 163 ? -2.319 20.621 -32.565 1.00 103.07 163 SER S CA 1
ATOM 7863 C C . SER E 2 163 ? -3.823 20.785 -32.294 1.00 99.96 163 SER S C 1
ATOM 7864 O O . SER E 2 163 ? -4.463 19.880 -31.756 1.00 94.91 163 SER S O 1
ATOM 7867 N N . GLY E 2 164 ? -4.382 21.935 -32.657 1.00 99.78 164 GLY S N 1
ATOM 7868 C CA . GLY E 2 164 ? -5.791 22.193 -32.431 1.00 101.22 164 GLY S CA 1
ATOM 7869 C C . GLY E 2 164 ? -6.094 22.734 -31.046 1.00 102.58 164 GLY S C 1
ATOM 7870 O O . GLY E 2 164 ? -7.257 22.890 -30.670 1.00 101.15 164 GLY S O 1
ATOM 7871 N N . ALA E 2 165 ? -5.040 23.024 -30.290 1.00 100.03 165 ALA S N 1
ATOM 7872 C CA . ALA E 2 165 ? -5.166 23.668 -28.987 1.00 100.00 165 ALA S CA 1
ATOM 7873 C C . ALA E 2 165 ? -5.642 25.110 -29.120 1.00 102.56 165 ALA S C 1
ATOM 7874 O O . ALA E 2 165 ? -6.510 25.562 -28.370 1.00 108.19 165 ALA S O 1
ATOM 7876 N N . LEU E 2 166 ? -5.052 25.828 -30.070 1.00 104.31 166 LEU S N 1
ATOM 7877 C CA . LEU E 2 166 ? -5.383 27.232 -30.342 1.00 99.65 166 LEU S CA 1
ATOM 7878 C C . LEU E 2 166 ? -6.595 27.448 -31.229 1.00 96.34 166 LEU S C 1
ATOM 7879 O O . LEU E 2 166 ? -6.674 26.910 -32.325 1.00 95.54 166 LEU S O 1
ATOM 7884 N N . THR E 2 167 ? -7.538 28.240 -30.731 1.00 90.59 167 THR S N 1
ATOM 7885 C CA . THR E 2 167 ? -8.741 28.568 -31.476 1.00 95.25 167 THR S CA 1
ATOM 7886 C C . THR E 2 167 ? -8.957 30.083 -31.504 1.00 95.58 167 THR S C 1
ATOM 7887 O O . THR E 2 167 ? -9.282 30.658 -32.552 1.00 96.54 167 THR S O 1
ATOM 7891 N N . SER E 2 168 ? -8.813 30.725 -30.345 1.00 97.33 168 SER S N 1
ATOM 7892 C CA . SER E 2 168 ? -9.030 32.163 -30.244 1.00 95.27 168 SER S CA 1
ATOM 7893 C C . SER E 2 168 ? -7.981 32.938 -31.041 1.00 91.23 168 SER S C 1
ATOM 7894 O O . SER E 2 168 ? -6.777 32.698 -30.909 1.00 89.66 168 SER S O 1
ATOM 7897 N N . GLY E 2 169 ? -8.449 33.878 -31.855 1.00 85.80 169 GLY S N 1
ATOM 7898 C CA . GLY E 2 169 ? -7.573 34.750 -32.616 1.00 82.21 169 GLY S CA 1
ATOM 7899 C C . GLY E 2 169 ? -7.101 34.155 -33.931 1.00 79.08 169 GLY S C 1
ATOM 7900 O O . GLY E 2 169 ? -6.486 34.853 -34.744 1.00 79.20 169 GLY S O 1
ATOM 7901 N N . VAL E 2 170 ? -7.386 32.870 -34.144 1.00 79.01 170 VAL S N 1
ATOM 7902 C CA . VAL E 2 170 ? -6.980 32.210 -35.381 1.00 77.71 170 VAL S CA 1
ATOM 7903 C C . VAL E 2 170 ? -7.820 32.679 -36.558 1.00 77.19 170 VAL S C 1
ATOM 7904 O O . VAL E 2 170 ? -9.038 32.809 -36.499 1.00 79.23 170 VAL S O 1
ATOM 7908 N N . HIS E 2 171 ? -7.083 32.923 -37.632 1.00 72.97 171 HIS S N 1
ATOM 7909 C CA . HIS E 2 171 ? -7.567 33.438 -38.901 1.00 68.87 171 HIS S CA 1
ATOM 7910 C C . HIS E 2 171 ? -6.887 32.791 -40.104 1.00 67.22 171 HIS S C 1
ATOM 7911 O O . HIS E 2 171 ? -5.822 33.231 -40.526 1.00 67.45 171 HIS S O 1
ATOM 7918 N N . THR E 2 172 ? -7.541 31.761 -40.652 1.00 66.13 172 THR S N 1
ATOM 7919 C CA . THR E 2 172 ? -7.040 31.108 -41.851 1.00 64.96 172 THR S CA 1
ATOM 7920 C C . THR E 2 172 ? -7.785 31.574 -43.094 1.00 66.61 172 THR S C 1
ATOM 7921 O O . THR E 2 172 ? -8.930 31.186 -43.335 1.00 68.60 172 THR S O 1
ATOM 7925 N N . PHE E 2 173 ? -7.109 32.387 -43.896 1.00 65.92 173 PHE S N 1
ATOM 7926 C CA . PHE E 2 173 ? -7.731 32.993 -45.057 1.00 55.73 173 PHE S CA 1
ATOM 7927 C C . PHE E 2 173 ? -7.947 31.982 -46.174 1.00 56.53 173 PHE S C 1
ATOM 7928 O O . PHE E 2 173 ? -7.218 30.998 -46.272 1.00 63.23 173 PHE S O 1
ATOM 7936 N N . PRO E 2 174 ? -8.959 32.224 -47.020 1.00 61.53 174 PRO S N 1
ATOM 7937 C CA . PRO E 2 174 ? -9.156 31.401 -48.216 1.00 61.43 174 PRO S CA 1
ATOM 7938 C C . PRO E 2 174 ? -8.002 31.576 -49.193 1.00 60.32 174 PRO S C 1
ATOM 7939 O O . PRO E 2 174 ? -7.404 32.651 -49.256 1.00 52.91 174 PRO S O 1
ATOM 7943 N N . ALA E 2 175 ? -7.698 30.526 -49.946 1.00 67.03 175 ALA S N 1
ATOM 7944 C CA . ALA E 2 175 ? -6.592 30.554 -50.894 1.00 66.40 175 ALA S CA 1
ATOM 7945 C C . ALA E 2 175 ? -6.836 31.528 -52.036 1.00 61.76 175 ALA S C 1
ATOM 7946 O O . ALA E 2 175 ? -7.977 31.791 -52.415 1.00 62.37 175 ALA S O 1
ATOM 7948 N N . VAL E 2 176 ? -5.748 32.059 -52.580 1.00 63.31 176 VAL S N 1
ATOM 7949 C CA . VAL E 2 176 ? -5.829 32.947 -53.726 1.00 61.65 176 VAL S CA 1
ATOM 7950 C C . VAL E 2 176 ? -5.063 32.330 -54.889 1.00 64.05 176 VAL S C 1
ATOM 7951 O O . VAL E 2 176 ? -3.882 32.009 -54.763 1.00 69.38 176 VAL S O 1
ATOM 7955 N N . LEU E 2 177 ? -5.742 32.160 -56.018 1.00 61.86 177 LEU S N 1
ATOM 7956 C CA . LEU E 2 177 ? -5.108 31.612 -57.212 1.00 70.50 177 LEU S CA 1
ATOM 7957 C C . LEU E 2 177 ? -4.187 32.632 -57.879 1.00 66.86 177 LEU S C 1
ATOM 7958 O O . LEU E 2 177 ? -4.627 33.692 -58.326 1.00 58.92 177 LEU S O 1
ATOM 7963 N N . GLN E 2 178 ? -2.905 32.290 -57.947 1.00 67.46 178 GLN S N 1
ATOM 7964 C CA . GLN E 2 178 ? -1.887 33.184 -58.484 1.00 73.17 178 GLN S CA 1
ATOM 7965 C C . GLN E 2 178 ? -1.887 33.133 -60.010 1.00 76.00 178 GLN S C 1
ATOM 7966 O O . GLN E 2 178 ? -2.670 32.392 -60.606 1.00 76.56 178 GLN S O 1
ATOM 7972 N N . SER E 2 179 ? -1.037 33.939 -60.644 1.00 79.13 179 SER S N 1
ATOM 7973 C CA . SER E 2 179 ? -0.936 33.925 -62.101 1.00 82.32 179 SER S CA 1
ATOM 7974 C C . SER E 2 179 ? -0.445 32.557 -62.571 1.00 79.93 179 SER S C 1
ATOM 7975 O O . SER E 2 179 ? -0.845 32.071 -63.630 1.00 69.94 179 SER S O 1
ATOM 7978 N N . SER E 2 180 ? 0.425 31.944 -61.775 1.00 74.32 180 SER S N 1
ATOM 7979 C CA . SER E 2 180 ? 0.815 30.561 -61.999 1.00 67.52 180 SER S CA 1
ATOM 7980 C C . SER E 2 180 ? -0.325 29.690 -61.485 1.00 81.68 180 SER S C 1
ATOM 7981 O O . SER E 2 180 ? -1.130 30.138 -60.671 1.00 81.42 180 SER S O 1
ATOM 7984 N N . GLY E 2 181 ? -0.393 28.445 -61.939 1.00 85.09 181 GLY S N 1
ATOM 7985 C CA . GLY E 2 181 ? -1.489 27.562 -61.570 1.00 81.37 181 GLY S CA 1
ATOM 7986 C C . GLY E 2 181 ? -1.551 27.145 -60.109 1.00 75.06 181 GLY S C 1
ATOM 7987 O O . GLY E 2 181 ? -2.376 26.312 -59.736 1.00 83.77 181 GLY S O 1
ATOM 7988 N N . LEU E 2 182 ? -0.687 27.722 -59.280 1.00 73.00 182 LEU S N 1
ATOM 7989 C CA . LEU E 2 182 ? -0.631 27.376 -57.863 1.00 78.44 182 LEU S CA 1
ATOM 7990 C C . LEU E 2 182 ? -1.419 28.310 -56.945 1.00 74.39 182 LEU S C 1
ATOM 7991 O O . LEU E 2 182 ? -1.441 29.525 -57.141 1.00 74.44 182 LEU S O 1
ATOM 7996 N N . TYR E 2 183 ? -2.058 27.723 -55.937 1.00 73.89 183 TYR S N 1
ATOM 7997 C CA . TYR E 2 183 ? -2.761 28.483 -54.907 1.00 75.25 183 TYR S CA 1
ATOM 7998 C C . TYR E 2 183 ? -1.795 28.987 -53.840 1.00 73.12 183 TYR S C 1
ATOM 7999 O O . TYR E 2 183 ? -0.700 28.450 -53.673 1.00 69.94 183 TYR S O 1
ATOM 8008 N N . SER E 2 184 ? -2.216 30.015 -53.112 1.00 70.83 184 SER S N 1
ATOM 8009 C CA . SER E 2 184 ? -1.435 30.535 -51.998 1.00 73.15 184 SER S CA 1
ATOM 8010 C C . SER E 2 184 ? -2.370 30.961 -50.872 1.00 72.77 184 SER S C 1
ATOM 8011 O O . SER E 2 184 ? -3.443 31.512 -51.119 1.00 70.94 184 SER S O 1
ATOM 8014 N N . LEU E 2 185 ? -1.954 30.710 -49.636 1.00 69.86 185 LEU S N 1
ATOM 8015 C CA . LEU E 2 185 ? -2.840 30.866 -48.491 1.00 70.95 185 LEU S CA 1
ATOM 8016 C C . LEU E 2 185 ? -2.071 31.405 -47.288 1.00 74.62 185 LEU S C 1
ATOM 8017 O O . LEU E 2 185 ? -0.849 31.284 -47.217 1.00 75.36 185 LEU S O 1
ATOM 8022 N N . SER E 2 186 ? -2.792 32.002 -46.345 1.00 73.86 186 SER S N 1
ATOM 8023 C CA . SER E 2 186 ? -2.179 32.489 -45.118 1.00 71.26 186 SER S CA 1
ATOM 8024 C C . SER E 2 186 ? -3.004 32.109 -43.895 1.00 70.83 186 SER S C 1
ATOM 8025 O O . SER E 2 186 ? -4.224 31.960 -43.977 1.00 70.02 186 SER S O 1
ATOM 8028 N N . SER E 2 187 ? -2.325 31.960 -42.763 1.00 69.36 187 SER S N 1
ATOM 8029 C CA . SER E 2 187 ? -2.981 31.636 -41.504 1.00 68.51 187 SER S CA 1
ATOM 8030 C C . SER E 2 187 ? -2.288 32.361 -40.360 1.00 69.76 187 SER S C 1
ATOM 8031 O O . SER E 2 187 ? -1.125 32.100 -40.062 1.00 75.56 187 SER S O 1
ATOM 8034 N N . VAL E 2 188 ? -3.012 33.273 -39.723 1.00 71.69 188 VAL S N 1
ATOM 8035 C CA . VAL E 2 188 ? -2.449 34.101 -38.665 1.00 75.26 188 VAL S CA 1
ATOM 8036 C C . VAL E 2 188 ? -3.199 33.919 -37.350 1.00 76.46 188 VAL S C 1
ATOM 8037 O O . VAL E 2 188 ? -4.277 33.323 -37.314 1.00 76.78 188 VAL S O 1
ATOM 8041 N N . VAL E 2 189 ? -2.622 34.440 -36.272 1.00 75.79 189 VAL S N 1
ATOM 8042 C CA . VAL E 2 189 ? -3.260 34.399 -34.964 1.00 76.01 189 VAL S CA 1
ATOM 8043 C C . VAL E 2 189 ? -2.774 35.581 -34.131 1.00 70.32 189 VAL S C 1
ATOM 8044 O O . VAL E 2 189 ? -1.609 35.975 -34.215 1.00 71.76 189 VAL S O 1
ATOM 8048 N N . THR E 2 190 ? -3.671 36.156 -33.337 1.00 73.25 190 THR S N 1
ATOM 8049 C CA . THR E 2 190 ? -3.293 37.253 -32.459 1.00 82.31 190 THR S CA 1
ATOM 8050 C C . THR E 2 190 ? -2.973 36.751 -31.060 1.00 86.14 190 THR S C 1
ATOM 8051 O O . THR E 2 190 ? -3.691 35.920 -30.500 1.00 79.86 190 THR S O 1
ATOM 8055 N N . VAL E 2 191 ? -1.884 37.269 -30.504 1.00 90.40 191 VAL S N 1
ATOM 8056 C CA . VAL E 2 191 ? -1.425 36.870 -29.184 1.00 90.79 191 VAL S CA 1
ATOM 8057 C C . VAL E 2 191 ? -0.971 38.110 -28.431 1.00 91.58 191 VAL S C 1
ATOM 8058 O O . VAL E 2 191 ? -0.633 39.124 -29.045 1.00 87.16 191 VAL S O 1
ATOM 8062 N N . PRO E 2 192 ? -0.969 38.042 -27.095 1.00 94.40 192 PRO S N 1
ATOM 8063 C CA . PRO E 2 192 ? -0.385 39.127 -26.305 1.00 94.75 192 PRO S CA 1
ATOM 8064 C C . PRO E 2 192 ? 1.114 39.277 -26.538 1.00 94.67 192 PRO S C 1
ATOM 8065 O O . PRO E 2 192 ? 1.800 38.279 -26.767 1.00 95.85 192 PRO S O 1
ATOM 8069 N N . SER E 2 193 ? 1.606 40.514 -26.508 1.00 92.41 193 SER S N 1
ATOM 8070 C CA . SER E 2 193 ? 3.038 40.783 -26.604 1.00 95.17 193 SER S CA 1
ATOM 8071 C C . SER E 2 193 ? 3.651 40.124 -25.379 1.00 107.39 193 SER S C 1
ATOM 8072 O O . SER E 2 193 ? 4.824 39.749 -25.353 1.00 108.88 193 SER S O 1
ATOM 8075 N N . SER E 2 194 ? 2.805 39.995 -24.363 1.00 109.13 194 SER S N 1
ATOM 8076 C CA . SER E 2 194 ? 3.107 39.309 -23.119 1.00 106.27 194 SER S CA 1
ATOM 8077 C C . SER E 2 194 ? 3.440 37.828 -23.309 1.00 107.23 194 SER S C 1
ATOM 8078 O O . SER E 2 194 ? 3.851 37.170 -22.367 1.00 115.00 194 SER S O 1
ATOM 8081 N N . SER E 2 195 ? 3.237 37.282 -24.502 1.00 105.81 195 SER S N 1
ATOM 8082 C CA . SER E 2 195 ? 3.368 35.839 -24.664 1.00 107.23 195 SER S CA 1
ATOM 8083 C C . SER E 2 195 ? 4.832 35.458 -24.840 1.00 113.21 195 SER S C 1
ATOM 8084 O O . SER E 2 195 ? 5.464 34.965 -23.897 1.00 119.96 195 SER S O 1
ATOM 8087 N N . LEU E 2 196 ? 5.389 35.729 -26.017 1.00 109.10 196 LEU S N 1
ATOM 8088 C CA . LEU E 2 196 ? 6.748 35.254 -26.326 1.00 111.96 196 LEU S CA 1
ATOM 8089 C C . LEU E 2 196 ? 7.866 36.222 -25.898 1.00 112.37 196 LEU S C 1
ATOM 8090 O O . LEU E 2 196 ? 7.736 37.441 -26.055 1.00 110.97 196 LEU S O 1
ATOM 8095 N N . GLY E 2 197 ? 8.983 35.675 -25.409 1.00 116.02 197 GLY S N 1
ATOM 8096 C CA . GLY E 2 197 ? 9.311 34.265 -25.560 1.00 117.72 197 GLY S CA 1
ATOM 8097 C C . GLY E 2 197 ? 9.001 33.196 -24.522 1.00 118.61 197 GLY S C 1
ATOM 8098 O O . GLY E 2 197 ? 9.918 32.486 -24.114 1.00 122.08 197 GLY S O 1
ATOM 8099 N N . THR E 2 198 ? 7.745 33.049 -24.096 1.00 117.17 198 THR S N 1
ATOM 8100 C CA . THR E 2 198 ? 7.419 32.021 -23.094 1.00 119.41 198 THR S CA 1
ATOM 8101 C C . THR E 2 198 ? 6.408 30.920 -23.476 1.00 119.95 198 THR S C 1
ATOM 8102 O O . THR E 2 198 ? 6.205 29.972 -22.717 1.00 118.39 198 THR S O 1
ATOM 8106 N N . GLN E 2 199 ? 5.792 31.041 -24.647 1.00 118.71 199 GLN S N 1
ATOM 8107 C CA . GLN E 2 199 ? 4.879 30.042 -25.228 1.00 113.64 199 GLN S CA 1
ATOM 8108 C C . GLN E 2 199 ? 5.413 29.609 -26.601 1.00 108.51 199 GLN S C 1
ATOM 8109 O O . GLN E 2 199 ? 6.102 30.365 -27.252 1.00 109.09 199 GLN S O 1
ATOM 8115 N N . THR E 2 200 ? 5.229 28.372 -27.021 1.00 105.81 200 THR S N 1
ATOM 8116 C CA . THR E 2 200 ? 5.625 28.085 -28.395 1.00 110.04 200 THR S CA 1
ATOM 8117 C C . THR E 2 200 ? 4.426 28.048 -29.360 1.00 109.60 200 THR S C 1
ATOM 8118 O O . THR E 2 200 ? 3.331 27.606 -29.003 1.00 110.81 200 THR S O 1
ATOM 8122 N N . TYR E 2 201 ? 4.656 28.480 -30.597 1.00 107.32 201 TYR S N 1
ATOM 8123 C CA . TYR E 2 201 ? 3.568 28.573 -31.578 1.00 105.52 201 TYR S CA 1
ATOM 8124 C C . TYR E 2 201 ? 3.841 27.859 -32.926 1.00 105.16 201 TYR S C 1
ATOM 8125 O O . TYR E 2 201 ? 4.630 28.339 -33.744 1.00 105.53 201 TYR S O 1
ATOM 8134 N N . ILE E 2 202 ? 3.180 26.720 -33.189 1.00 102.92 202 ILE S N 1
ATOM 8135 C CA . ILE E 2 202 ? 3.357 25.983 -34.460 1.00 101.66 202 ILE S CA 1
ATOM 8136 C C . ILE E 2 202 ? 2.114 26.000 -35.383 1.00 100.22 202 ILE S C 1
ATOM 8137 O O . ILE E 2 202 ? 1.041 25.692 -34.930 1.00 100.19 202 ILE S O 1
ATOM 8142 N N . CYS E 2 203 ? 2.288 26.386 -36.650 1.00 98.95 203 CYS S N 1
ATOM 8143 C CA . CYS E 2 203 ? 1.242 26.091 -37.632 1.00 96.08 203 CYS S CA 1
ATOM 8144 C C . CYS E 2 203 ? 1.449 24.644 -38.121 1.00 96.53 203 CYS S C 1
ATOM 8145 O O . CYS E 2 203 ? 2.545 24.296 -38.584 1.00 93.96 203 CYS S O 1
ATOM 8148 N N . ASN E 2 204 ? 0.436 23.792 -37.969 1.00 95.94 204 ASN S N 1
ATOM 8149 C CA . ASN E 2 204 ? 0.542 22.419 -38.416 1.00 97.51 204 ASN S CA 1
ATOM 8150 C C . ASN E 2 204 ? -0.073 22.352 -39.787 1.00 95.81 204 ASN S C 1
ATOM 8151 O O . ASN E 2 204 ? -1.218 21.930 -39.950 1.00 93.44 204 ASN S O 1
ATOM 8156 N N . VAL E 2 205 ? 0.707 22.771 -40.777 1.00 95.96 205 VAL S N 1
ATOM 8157 C CA . VAL E 2 205 ? 0.244 22.792 -42.152 1.00 97.88 205 VAL S CA 1
ATOM 8158 C C . VAL E 2 205 ? 0.080 21.352 -42.610 1.00 99.12 205 VAL S C 1
ATOM 8159 O O . VAL E 2 205 ? 0.903 20.495 -42.306 1.00 101.81 205 VAL S O 1
ATOM 8163 N N . ASN E 2 206 ? -0.978 21.112 -43.372 1.00 95.95 206 ASN S N 1
ATOM 8164 C CA . ASN E 2 206 ? -1.355 19.777 -43.794 1.00 98.73 206 ASN S CA 1
ATOM 8165 C C . ASN E 2 206 ? -2.023 19.784 -45.177 1.00 100.46 206 ASN S C 1
ATOM 8166 O O . ASN E 2 206 ? -3.045 20.441 -45.356 1.00 93.51 206 ASN S O 1
ATOM 8171 N N . HIS E 2 207 ? -1.450 19.050 -46.139 1.00 100.98 207 HIS S N 1
ATOM 8172 C CA . HIS E 2 207 ? -1.970 18.999 -47.514 1.00 97.97 207 HIS S CA 1
ATOM 8173 C C . HIS E 2 207 ? -2.214 17.558 -47.954 1.00 101.68 207 HIS S C 1
ATOM 8174 O O . HIS E 2 207 ? -1.322 16.899 -48.493 1.00 102.44 207 HIS S O 1
ATOM 8181 N N . LYS E 2 208 ? -3.434 17.084 -47.726 1.00 98.20 208 LYS S N 1
ATOM 8182 C CA . LYS E 2 208 ? -3.815 15.705 -48.031 1.00 98.03 208 LYS S CA 1
ATOM 8183 C C . LYS E 2 208 ? -3.778 15.277 -49.512 1.00 99.73 208 LYS S C 1
ATOM 8184 O O . LYS E 2 208 ? -3.385 14.145 -49.794 1.00 104.34 208 LYS S O 1
ATOM 8190 N N . PRO E 2 209 ? -4.178 16.157 -50.458 1.00 98.88 209 PRO S N 1
ATOM 8191 C CA . PRO E 2 209 ? -4.148 15.742 -51.871 1.00 99.16 209 PRO S CA 1
ATOM 8192 C C . PRO E 2 209 ? -2.828 15.147 -52.402 1.00 93.89 209 PRO S C 1
ATOM 8193 O O . PRO E 2 209 ? -2.908 14.291 -53.289 1.00 91.50 209 PRO S O 1
ATOM 8197 N N . SER E 2 210 ? -1.665 15.585 -51.917 1.00 94.84 210 SER S N 1
ATOM 8198 C CA . SER E 2 210 ? -0.416 14.847 -52.181 1.00 101.37 210 SER S CA 1
ATOM 8199 C C . SER E 2 210 ? 0.412 14.503 -50.964 1.00 101.79 210 SER S C 1
ATOM 8200 O O . SER E 2 210 ? 1.638 14.422 -51.057 1.00 98.48 210 SER S O 1
ATOM 8203 N N . ASN E 2 211 ? -0.260 14.311 -49.836 1.00 101.94 211 ASN S N 1
ATOM 8204 C CA . ASN E 2 211 ? 0.371 13.729 -48.658 1.00 106.73 211 ASN S CA 1
ATOM 8205 C C . ASN E 2 211 ? 1.640 14.467 -48.189 1.00 104.66 211 ASN S C 1
ATOM 8206 O O . ASN E 2 211 ? 2.665 13.850 -47.887 1.00 104.82 211 ASN S O 1
ATOM 8211 N N . THR E 2 212 ? 1.561 15.796 -48.150 1.00 104.72 212 THR S N 1
ATOM 8212 C CA . THR E 2 212 ? 2.684 16.637 -47.734 1.00 103.14 212 THR S CA 1
ATOM 8213 C C . THR E 2 212 ? 2.338 17.355 -46.432 1.00 106.40 212 THR S C 1
ATOM 8214 O O . THR E 2 212 ? 1.361 18.102 -46.389 1.00 106.05 212 THR S O 1
ATOM 8218 N N . LYS E 2 213 ? 3.150 17.181 -45.386 1.00 106.43 213 LYS S N 1
ATOM 8219 C CA . LYS E 2 213 ? 2.862 17.834 -44.106 1.00 107.60 213 LYS S CA 1
ATOM 8220 C C . LYS E 2 213 ? 4.094 18.518 -43.495 1.00 105.45 213 LYS S C 1
ATOM 8221 O O . LYS E 2 213 ? 5.201 17.983 -43.558 1.00 109.82 213 LYS S O 1
ATOM 8227 N N . VAL E 2 214 ? 3.890 19.680 -42.871 1.00 101.37 214 VAL S N 1
ATOM 8228 C CA . VAL E 2 214 ? 4.988 20.443 -42.256 1.00 101.81 214 VAL S CA 1
ATOM 8229 C C . VAL E 2 214 ? 4.513 21.108 -40.954 1.00 103.65 214 VAL S C 1
ATOM 8230 O O . VAL E 2 214 ? 3.387 21.602 -40.892 1.00 105.39 214 VAL S O 1
ATOM 8234 N N . ASP E 2 215 ? 5.371 21.165 -39.934 1.00 99.48 215 ASP S N 1
ATOM 8235 C CA . ASP E 2 215 ? 5.035 21.876 -38.696 1.00 95.84 215 ASP S CA 1
ATOM 8236 C C . ASP E 2 215 ? 6.158 22.811 -38.267 1.00 95.52 215 ASP S C 1
ATOM 8237 O O . ASP E 2 215 ? 6.785 22.586 -37.239 1.00 103.57 215 ASP S O 1
ATOM 8242 N N . LYS E 2 216 ? 6.403 23.870 -39.025 1.00 96.85 216 LYS S N 1
ATOM 8243 C CA . LYS E 2 216 ? 7.446 24.816 -38.639 1.00 97.15 216 LYS S CA 1
ATOM 8244 C C . LYS E 2 216 ? 7.054 25.682 -37.412 1.00 98.35 216 LYS S C 1
ATOM 8245 O O . LYS E 2 216 ? 5.913 26.111 -37.315 1.00 96.76 216 LYS S O 1
ATOM 8251 N N . LYS E 2 217 ? 8.003 25.950 -36.501 1.00 102.61 217 LYS S N 1
ATOM 8252 C CA . LYS E 2 217 ? 7.783 26.823 -35.323 1.00 102.10 217 LYS S CA 1
ATOM 8253 C C . LYS E 2 217 ? 8.013 28.252 -35.692 1.00 101.66 217 LYS S C 1
ATOM 8254 O O . LYS E 2 217 ? 8.942 28.559 -36.436 1.00 97.35 217 LYS S O 1
ATOM 8260 N N . VAL E 2 218 ? 7.195 29.124 -35.119 1.00 106.28 218 VAL S N 1
ATOM 8261 C CA . VAL E 2 218 ? 7.288 30.547 -35.398 1.00 105.36 218 VAL S CA 1
ATOM 8262 C C . VAL E 2 218 ? 7.767 31.430 -34.238 1.00 104.94 218 VAL S C 1
ATOM 8263 O O . VAL E 2 218 ? 7.130 31.462 -33.187 1.00 110.33 218 VAL S O 1
ATOM 8267 N N . GLU E 2 219 ? 8.873 32.147 -34.434 1.00 97.15 219 GLU S N 1
ATOM 8268 C CA . GLU E 2 219 ? 9.240 33.265 -33.552 1.00 101.28 219 GLU S CA 1
ATOM 8269 C C . GLU E 2 219 ? 10.315 34.174 -34.177 1.00 104.04 219 GLU S C 1
ATOM 8270 O O . GLU E 2 219 ? 11.036 33.753 -35.079 1.00 101.90 219 GLU S O 1
ATOM 8276 N N . PRO E 2 220 ? 10.420 35.434 -33.694 1.00 102.30 220 PRO S N 1
ATOM 8277 C CA . PRO E 2 220 ? 11.308 36.425 -34.324 1.00 96.85 220 PRO S CA 1
ATOM 8278 C C . PRO E 2 220 ? 12.790 36.322 -33.963 1.00 99.69 220 PRO S C 1
ATOM 8279 O O . PRO E 2 220 ? 13.622 36.659 -34.807 1.00 100.37 220 PRO S O 1
ATOM 8283 N N . LYS E 2 221 ? 13.111 35.888 -32.745 1.00 103.61 221 LYS S N 1
ATOM 8284 C CA . LYS E 2 221 ? 14.502 35.810 -32.278 1.00 98.08 221 LYS S CA 1
ATOM 8285 C C . LYS E 2 221 ? 15.291 37.087 -32.555 1.00 93.22 221 LYS S C 1
ATOM 8286 O O . LYS E 2 221 ? 15.424 37.950 -31.689 1.00 91.70 221 LYS S O 1
ATOM 8292 N N . ASP F 3 3 ? -38.126 20.751 -62.902 1.00 62.69 1 ASP T N 1
ATOM 8293 C CA . ASP F 3 3 ? -39.287 21.429 -63.465 1.00 60.97 1 ASP T CA 1
ATOM 8294 C C . ASP F 3 3 ? -39.946 22.360 -62.449 1.00 66.72 1 ASP T C 1
ATOM 8295 O O . ASP F 3 3 ? -40.385 23.456 -62.799 1.00 74.05 1 ASP T O 1
ATOM 8300 N N . ILE F 3 4 ? -40.025 21.925 -61.195 1.00 65.82 2 ILE T N 1
ATOM 8301 C CA . ILE F 3 4 ? -40.494 22.799 -60.123 1.00 60.61 2 ILE T CA 1
ATOM 8302 C C . ILE F 3 4 ? -39.412 23.800 -59.771 1.00 59.85 2 ILE T C 1
ATOM 8303 O O . ILE F 3 4 ? -38.280 23.423 -59.470 1.00 58.72 2 ILE T O 1
ATOM 8308 N N . GLN F 3 5 ? -39.763 25.078 -59.790 1.00 60.69 3 GLN T N 1
ATOM 8309 C CA . GLN F 3 5 ? -38.761 26.110 -59.614 1.00 60.71 3 GLN T CA 1
ATOM 8310 C C . GLN F 3 5 ? -38.961 26.834 -58.290 1.00 61.93 3 GLN T C 1
ATOM 8311 O O . GLN F 3 5 ? -40.019 27.409 -58.025 1.00 60.08 3 GLN T O 1
ATOM 8317 N N . MET F 3 6 ? -37.922 26.791 -57.463 1.00 58.09 4 MET T N 1
ATOM 8318 C CA . MET F 3 6 ? -37.930 27.434 -56.157 1.00 56.13 4 MET T CA 1
ATOM 8319 C C . MET F 3 6 ? -37.281 28.806 -56.239 1.00 51.58 4 MET T C 1
ATOM 8320 O O . MET F 3 6 ? -36.147 28.935 -56.694 1.00 59.69 4 MET T O 1
ATOM 8325 N N . ILE F 3 7 ? -37.998 29.829 -55.793 1.00 51.70 5 ILE T N 1
ATOM 8326 C CA . ILE F 3 7 ? -37.502 31.191 -55.905 1.00 54.56 5 ILE T CA 1
ATOM 8327 C C . ILE F 3 7 ? -37.405 31.833 -54.529 1.00 49.80 5 ILE T C 1
ATOM 8328 O O . ILE F 3 7 ? -38.422 32.132 -53.908 1.00 50.53 5 ILE T O 1
ATOM 8333 N N . GLN F 3 8 ? -36.180 32.039 -54.052 1.00 49.66 6 GLN T N 1
ATOM 8334 C CA . GLN F 3 8 ? -35.973 32.670 -52.752 1.00 48.34 6 GLN T CA 1
ATOM 8335 C C . GLN F 3 8 ? -35.809 34.179 -52.848 1.00 48.54 6 GLN T C 1
ATOM 8336 O O . GLN F 3 8 ? -35.421 34.716 -53.884 1.00 52.53 6 GLN T O 1
ATOM 8342 N N . SER F 3 9 ? -36.114 34.851 -51.744 1.00 50.62 7 SER T N 1
ATOM 8343 C CA . SER F 3 9 ? -36.002 36.298 -51.649 1.00 50.27 7 SER T CA 1
ATOM 8344 C C . SER F 3 9 ? -35.873 36.724 -50.190 1.00 51.76 7 SER T C 1
ATOM 8345 O O . SER F 3 9 ? -36.576 36.197 -49.329 1.00 50.67 7 SER T O 1
ATOM 8348 N N . PRO F 3 10 ? -34.967 37.672 -49.902 1.00 50.90 8 PRO T N 1
ATOM 8349 C CA . PRO F 3 10 ? -33.961 38.259 -50.798 1.00 47.19 8 PRO T CA 1
ATOM 8350 C C . PRO F 3 10 ? -32.779 37.322 -51.016 1.00 50.98 8 PRO T C 1
ATOM 8351 O O . PRO F 3 10 ? -32.656 36.338 -50.289 1.00 53.36 8 PRO T O 1
ATOM 8355 N N . SER F 3 11 ? -31.935 37.607 -52.005 1.00 50.93 9 SER T N 1
ATOM 8356 C CA . SER F 3 11 ? -30.721 36.820 -52.206 1.00 48.38 9 SER T CA 1
ATOM 8357 C C . SER F 3 11 ? -29.703 37.047 -51.088 1.00 48.58 9 SER T C 1
ATOM 8358 O O . SER F 3 11 ? -28.910 36.160 -50.779 1.00 47.77 9 SER T O 1
ATOM 8361 N N . SER F 3 12 ? -29.730 38.233 -50.486 1.00 46.75 10 SER T N 1
ATOM 8362 C CA . SER F 3 12 ? -28.892 38.525 -49.325 1.00 47.77 10 SER T CA 1
ATOM 8363 C C . SER F 3 12 ? -29.464 39.679 -48.513 1.00 50.51 10 SER T C 1
ATOM 8364 O O . SER F 3 12 ? -30.232 40.489 -49.035 1.00 46.86 10 SER T O 1
ATOM 8367 N N . LEU F 3 13 ? -29.101 39.744 -47.234 1.00 51.01 11 LEU T N 1
ATOM 8368 C CA . LEU F 3 13 ? -29.554 40.830 -46.370 1.00 44.29 11 LEU T CA 1
ATOM 8369 C C . LEU F 3 13 ? -28.613 41.094 -45.200 1.00 49.18 11 LEU T C 1
ATOM 8370 O O . LEU F 3 13 ? -27.872 40.210 -44.770 1.00 53.35 11 LEU T O 1
ATOM 8375 N N . SER F 3 14 ? -28.641 42.324 -44.698 1.00 48.65 12 SER T N 1
ATOM 8376 C CA . SER F 3 14 ? -27.899 42.684 -43.497 1.00 51.69 12 SER T CA 1
ATOM 8377 C C . SER F 3 14 ? -28.887 43.069 -42.406 1.00 56.05 12 SER T C 1
ATOM 8378 O O . SER F 3 14 ? -29.869 43.761 -42.669 1.00 56.37 12 SER T O 1
ATOM 8381 N N . ALA F 3 15 ? -28.625 42.628 -41.182 1.00 53.15 13 ALA T N 1
ATOM 8382 C CA . ALA F 3 15 ? -29.525 42.902 -40.073 1.00 50.58 13 ALA T CA 1
ATOM 8383 C C . ALA F 3 15 ? -28.745 42.961 -38.770 1.00 56.71 13 ALA T C 1
ATOM 8384 O O . ALA F 3 15 ? -27.788 42.213 -38.574 1.00 55.75 13 ALA T O 1
ATOM 8386 N N . SER F 3 16 ? -29.166 43.846 -37.876 1.00 57.93 14 SER T N 1
ATOM 8387 C CA . SER F 3 16 ? -28.525 43.975 -36.576 1.00 52.80 14 SER T CA 1
ATOM 8388 C C . SER F 3 16 ? -28.989 42.876 -35.634 1.00 53.34 14 SER T C 1
ATOM 8389 O O . SER F 3 16 ? -30.074 42.319 -35.801 1.00 51.86 14 SER T O 1
ATOM 8392 N N . VAL F 3 17 ? -28.155 42.567 -34.648 1.00 51.42 15 VAL T N 1
ATOM 8393 C CA . VAL F 3 17 ? -28.481 41.554 -33.653 1.00 50.25 15 VAL T CA 1
ATOM 8394 C C . VAL F 3 17 ? -29.782 41.888 -32.932 1.00 45.81 15 VAL T C 1
ATOM 8395 O O . VAL F 3 17 ? -29.985 43.017 -32.489 1.00 47.97 15 VAL T O 1
ATOM 8399 N N . GLY F 3 18 ? -30.661 40.895 -32.827 1.00 48.50 16 GLY T N 1
ATOM 8400 C CA . GLY F 3 18 ? -31.957 41.072 -32.197 1.00 54.66 16 GLY T CA 1
ATOM 8401 C C . GLY F 3 18 ? -33.092 41.360 -33.165 1.00 54.53 16 GLY T C 1
ATOM 8402 O O . GLY F 3 18 ? -34.255 41.420 -32.762 1.00 54.38 16 GLY T O 1
ATOM 8403 N N . ASP F 3 19 ? -32.763 41.530 -34.442 1.00 47.48 17 ASP T N 1
ATOM 8404 C CA . ASP F 3 19 ? -33.772 41.811 -35.461 1.00 50.43 17 ASP T CA 1
ATOM 8405 C C . ASP F 3 19 ? -34.593 40.590 -35.858 1.00 51.54 17 ASP T C 1
ATOM 8406 O O . ASP F 3 19 ? -34.171 39.452 -35.661 1.00 49.75 17 ASP T O 1
ATOM 8411 N N . ARG F 3 20 ? -35.773 40.849 -36.418 1.00 53.08 18 ARG T N 1
ATOM 8412 C CA . ARG F 3 20 ? -36.563 39.822 -37.090 1.00 52.14 18 ARG T CA 1
ATOM 8413 C C . ARG F 3 20 ? -36.262 39.775 -38.582 1.00 49.12 18 ARG T C 1
ATOM 8414 O O . ARG F 3 20 ? -36.769 40.589 -39.350 1.00 54.17 18 ARG T O 1
ATOM 8422 N N . VAL F 3 21 ? -35.420 38.829 -38.981 1.00 49.18 19 VAL T N 1
ATOM 8423 C CA . VAL F 3 21 ? -35.165 38.572 -40.392 1.00 43.40 19 VAL T CA 1
ATOM 8424 C C . VAL F 3 21 ? -36.258 37.668 -40.956 1.00 49.29 19 VAL T C 1
ATOM 8425 O O . VAL F 3 21 ? -36.709 36.746 -40.278 1.00 46.43 19 VAL T O 1
ATOM 8429 N N . THR F 3 22 ? -36.675 37.925 -42.194 1.00 49.45 20 THR T N 1
ATOM 8430 C CA . THR F 3 22 ? -37.645 37.066 -42.866 1.00 48.03 20 THR T CA 1
ATOM 8431 C C . THR F 3 22 ? -37.200 36.696 -44.279 1.00 56.34 20 THR T C 1
ATOM 8432 O O . THR F 3 22 ? -36.827 37.561 -45.073 1.00 58.58 20 THR T O 1
ATOM 8436 N N . ILE F 3 23 ? -37.233 35.404 -44.582 1.00 54.47 21 ILE T N 1
ATOM 8437 C CA . ILE F 3 23 ? -36.835 34.916 -45.895 1.00 49.03 21 ILE T CA 1
ATOM 8438 C C . ILE F 3 23 ? -37.998 34.178 -46.541 1.00 50.62 21 ILE T C 1
ATOM 8439 O O . ILE F 3 23 ? -38.496 33.195 -45.992 1.00 52.28 21 ILE T O 1
ATOM 8444 N N . THR F 3 24 ? -38.425 34.640 -47.712 1.00 54.30 22 THR T N 1
ATOM 8445 C CA . THR F 3 24 ? -39.550 34.014 -48.400 1.00 51.62 22 THR T CA 1
ATOM 8446 C C . THR F 3 24 ? -39.079 33.059 -49.492 1.00 48.84 22 THR T C 1
ATOM 8447 O O . THR F 3 24 ? -37.948 33.149 -49.973 1.00 51.00 22 THR T O 1
ATOM 8451 N N . CYS F 3 25 ? -39.961 32.150 -49.884 1.00 50.25 23 CYS T N 1
ATOM 8452 C CA . CYS F 3 25 ? -39.627 31.133 -50.869 1.00 51.35 23 CYS T CA 1
ATOM 8453 C C . CYS F 3 25 ? -40.874 30.793 -51.670 1.00 53.81 23 CYS T C 1
ATOM 8454 O O . CYS F 3 25 ? -41.805 30.173 -51.157 1.00 57.00 23 CYS T O 1
ATOM 8457 N N . GLN F 3 26 ? -40.897 31.235 -52.921 1.00 62.15 24 GLN T N 1
ATOM 8458 C CA . GLN F 3 26 ? -42.002 30.947 -53.824 1.00 58.96 24 GLN T CA 1
ATOM 8459 C C . GLN F 3 26 ? -41.741 29.664 -54.606 1.00 51.89 24 GLN T C 1
ATOM 8460 O O . GLN F 3 26 ? -40.641 29.457 -55.114 1.00 55.55 24 GLN T O 1
ATOM 8466 N N . ALA F 3 27 ? -42.753 28.808 -54.708 1.00 52.29 25 ALA T N 1
ATOM 8467 C CA . ALA F 3 27 ? -42.646 27.610 -55.536 1.00 58.44 25 ALA T CA 1
ATOM 8468 C C . ALA F 3 27 ? -43.517 27.739 -56.784 1.00 61.60 25 ALA T C 1
ATOM 8469 O O . ALA F 3 27 ? -44.635 28.248 -56.721 1.00 58.41 25 ALA T O 1
ATOM 8471 N N . SER F 3 28 ? -43.001 27.260 -57.914 1.00 63.69 26 SER T N 1
ATOM 8472 C CA . SER F 3 28 ? -43.698 27.378 -59.190 1.00 58.67 26 SER T CA 1
ATOM 8473 C C . SER F 3 28 ? -44.958 26.518 -59.248 1.00 64.46 26 SER T C 1
ATOM 8474 O O . SER F 3 28 ? -45.891 26.824 -59.990 1.00 72.77 26 SER T O 1
ATOM 8477 N N . GLN F 3 29 ? -44.979 25.438 -58.475 1.00 60.30 27 GLN T N 1
ATOM 8478 C CA . GLN F 3 29 ? -46.147 24.563 -58.422 1.00 62.25 27 GLN T CA 1
ATOM 8479 C C . GLN F 3 29 ? -46.545 24.293 -56.972 1.00 62.07 27 GLN T C 1
ATOM 8480 O O . GLN F 3 29 ? -45.741 24.472 -56.059 1.00 64.20 27 GLN T O 1
ATOM 8486 N N . ASP F 3 30 ? -47.787 23.866 -56.763 1.00 61.46 28 ASP T N 1
ATOM 8487 C CA . ASP F 3 30 ? -48.278 23.567 -55.421 1.00 55.57 28 ASP T CA 1
ATOM 8488 C C . ASP F 3 30 ? -47.617 22.318 -54.851 1.00 62.37 28 ASP T C 1
ATOM 8489 O O . ASP F 3 30 ? -47.777 21.221 -55.385 1.00 60.95 28 ASP T O 1
ATOM 8494 N N . ILE F 3 31 ? -46.875 22.495 -53.763 1.00 65.40 29 ILE T N 1
ATOM 8495 C CA . ILE F 3 31 ? -46.164 21.387 -53.133 1.00 59.94 29 ILE T CA 1
ATOM 8496 C C . ILE F 3 31 ? -46.680 21.093 -51.729 1.00 56.18 29 ILE T C 1
ATOM 8497 O O . ILE F 3 31 ? -46.003 20.425 -50.946 1.00 56.22 29 ILE T O 1
ATOM 8502 N N . SER F 3 32 ? -47.873 21.601 -51.418 1.00 55.28 30 SER T N 1
ATOM 8503 C CA . SER F 3 32 ? -48.473 21.441 -50.093 1.00 53.94 30 SER T CA 1
ATOM 8504 C C . SER F 3 32 ? -47.520 21.969 -49.017 1.00 55.27 30 SER T C 1
ATOM 8505 O O . SER F 3 32 ? -47.147 23.142 -49.037 1.00 53.82 30 SER T O 1
ATOM 8508 N N . ASN F 3 33 ? -47.128 21.111 -48.080 1.00 45.95 31 ASN T N 1
ATOM 8509 C CA . ASN F 3 33 ? -46.128 21.500 -47.090 1.00 54.54 31 ASN T CA 1
ATOM 8510 C C . ASN F 3 33 ? -44.860 20.661 -47.196 1.00 55.19 31 ASN T C 1
ATOM 8511 O O . ASN F 3 33 ? -44.086 20.569 -46.244 1.00 52.46 31 ASN T O 1
ATOM 8516 N N . TYR F 3 34 ? -44.649 20.052 -48.359 1.00 52.28 32 TYR T N 1
ATOM 8517 C CA . TYR F 3 34 ? -43.459 19.237 -48.583 1.00 51.25 32 TYR T CA 1
ATOM 8518 C C . TYR F 3 34 ? -42.252 20.118 -48.879 1.00 51.28 32 TYR T C 1
ATOM 8519 O O . TYR F 3 34 ? -41.785 20.190 -50.015 1.00 51.01 32 TYR T O 1
ATOM 8528 N N . LEU F 3 35 ? -41.740 20.770 -47.841 1.00 52.56 33 LEU T N 1
ATOM 8529 C CA . LEU F 3 35 ? -40.671 21.748 -47.996 1.00 48.50 33 LEU T CA 1
ATOM 8530 C C . LEU F 3 35 ? -39.738 21.771 -46.790 1.00 52.12 33 LEU T C 1
ATOM 8531 O O . LEU F 3 35 ? -40.182 21.708 -45.641 1.00 47.86 33 LEU T O 1
ATOM 8536 N N . ASN F 3 36 ? -38.442 21.864 -47.069 1.00 46.06 34 ASN T N 1
ATOM 8537 C CA . ASN F 3 36 ? -37.424 21.892 -46.034 1.00 44.41 34 ASN T CA 1
ATOM 8538 C C . ASN F 3 36 ? -36.570 23.150 -46.129 1.00 53.17 34 ASN T C 1
ATOM 8539 O O . ASN F 3 36 ? -36.214 23.580 -47.223 1.00 56.71 34 ASN T O 1
ATOM 8544 N N . TRP F 3 37 ? -36.253 23.745 -44.985 1.00 51.46 35 TRP T N 1
ATOM 8545 C CA . TRP F 3 37 ? -35.269 24.819 -44.941 1.00 46.17 35 TRP T CA 1
ATOM 8546 C C . TRP F 3 37 ? -33.936 24.302 -44.420 1.00 48.58 35 TRP T C 1
ATOM 8547 O O . TRP F 3 37 ? -33.897 23.449 -43.534 1.00 47.47 35 TRP T O 1
ATOM 8558 N N . TYR F 3 38 ? -32.844 24.826 -44.966 1.00 49.67 36 TYR T N 1
ATOM 8559 C CA . TYR F 3 38 ? -31.520 24.429 -44.512 1.00 40.65 36 TYR T CA 1
ATOM 8560 C C . TYR F 3 38 ? -30.687 25.640 -44.134 1.00 44.24 36 TYR T C 1
ATOM 8561 O O . TYR F 3 38 ? -30.912 26.744 -44.632 1.00 44.64 36 TYR T O 1
ATOM 8570 N N . GLN F 3 39 ? -29.711 25.417 -43.262 1.00 45.78 37 GLN T N 1
ATOM 8571 C CA . GLN F 3 39 ? -28.740 26.439 -42.908 1.00 41.08 37 GLN T CA 1
ATOM 8572 C C . GLN F 3 39 ? -27.373 25.915 -43.301 1.00 42.11 37 GLN T C 1
ATOM 8573 O O . GLN F 3 39 ? -27.005 24.804 -42.932 1.00 46.17 37 GLN T O 1
ATOM 8579 N N . GLN F 3 40 ? -26.622 26.702 -44.061 1.00 46.46 38 GLN T N 1
ATOM 8580 C CA . GLN F 3 40 ? -25.270 26.308 -44.427 1.00 43.21 38 GLN T CA 1
ATOM 8581 C C . GLN F 3 40 ? -24.226 27.326 -43.999 1.00 47.42 38 GLN T C 1
ATOM 8582 O O . GLN F 3 40 ? -24.199 28.448 -44.500 1.00 47.26 38 GLN T O 1
ATOM 8588 N N . LYS F 3 41 ? -23.361 26.927 -43.074 1.00 48.35 39 LYS T N 1
ATOM 8589 C CA . LYS F 3 41 ? -22.194 27.737 -42.769 1.00 50.14 39 LYS T CA 1
ATOM 8590 C C . LYS F 3 41 ? -21.117 27.464 -43.801 1.00 52.03 39 LYS T C 1
ATOM 8591 O O . LYS F 3 41 ? -21.069 26.373 -44.375 1.00 50.06 39 LYS T O 1
ATOM 8597 N N . PRO F 3 42 ? -20.261 28.464 -44.055 1.00 50.11 40 PRO T N 1
ATOM 8598 C CA . PRO F 3 42 ? -19.215 28.312 -45.067 1.00 54.43 40 PRO T CA 1
ATOM 8599 C C . PRO F 3 42 ? -18.272 27.181 -44.685 1.00 57.71 40 PRO T C 1
ATOM 8600 O O . PRO F 3 42 ? -17.915 27.054 -43.512 1.00 55.16 40 PRO T O 1
ATOM 8604 N N . GLY F 3 43 ? -17.884 26.366 -45.658 1.00 53.90 41 GLY T N 1
ATOM 8605 C CA . GLY F 3 43 ? -16.954 25.284 -45.403 1.00 54.88 41 GLY T CA 1
ATOM 8606 C C . GLY F 3 43 ? -17.602 24.048 -44.808 1.00 51.16 41 GLY T C 1
ATOM 8607 O O . GLY F 3 43 ? -16.944 23.023 -44.632 1.00 64.06 41 GLY T O 1
ATOM 8608 N N . ARG F 3 44 ? -18.889 24.135 -44.490 1.00 56.79 42 ARG T N 1
ATOM 8609 C CA . ARG F 3 44 ? -19.581 23.018 -43.860 1.00 58.58 42 ARG T CA 1
ATOM 8610 C C . ARG F 3 44 ? -20.800 22.619 -44.680 1.00 55.18 42 ARG T C 1
ATOM 8611 O O . ARG F 3 44 ? -21.293 23.398 -45.499 1.00 52.62 42 ARG T O 1
ATOM 8619 N N . ALA F 3 45 ? -21.283 21.402 -44.454 1.00 51.14 43 ALA T N 1
ATOM 8620 C CA . ALA F 3 45 ? -22.496 20.925 -45.102 1.00 51.48 43 ALA T CA 1
ATOM 8621 C C . ALA F 3 45 ? -23.723 21.606 -44.511 1.00 48.92 43 ALA T C 1
ATOM 8622 O O . ALA F 3 45 ? -23.718 21.986 -43.340 1.00 48.25 43 ALA T O 1
ATOM 8624 N N . PRO F 3 46 ? -24.778 21.773 -45.320 1.00 47.83 44 PRO T N 1
ATOM 8625 C CA . PRO F 3 46 ? -26.009 22.346 -44.765 1.00 51.71 44 PRO T CA 1
ATOM 8626 C C . PRO F 3 46 ? -26.665 21.400 -43.762 1.00 47.18 44 PRO T C 1
ATOM 8627 O O . PRO F 3 46 ? -26.482 20.186 -43.852 1.00 48.64 44 PRO T O 1
ATOM 8631 N N . LYS F 3 47 ? -27.406 21.952 -42.808 1.00 44.95 45 LYS T N 1
ATOM 8632 C CA . LYS F 3 47 ? -28.179 21.131 -41.886 1.00 45.80 45 LYS T CA 1
ATOM 8633 C C . LYS F 3 47 ? -29.642 21.557 -41.911 1.00 43.39 45 LYS T C 1
ATOM 8634 O O . LYS F 3 47 ? -29.951 22.729 -42.133 1.00 43.66 45 LYS T O 1
ATOM 8640 N N . VAL F 3 48 ? -30.539 20.600 -41.699 1.00 47.66 46 VAL T N 1
ATOM 8641 C CA . VAL F 3 48 ? -31.971 20.878 -41.715 1.00 49.02 46 VAL T CA 1
ATOM 8642 C C . VAL F 3 48 ? -32.368 21.800 -40.571 1.00 47.66 46 VAL T C 1
ATOM 8643 O O . VAL F 3 48 ? -31.942 21.613 -39.431 1.00 48.98 46 VAL T O 1
ATOM 8647 N N . LEU F 3 49 ? -33.191 22.794 -40.884 1.00 43.13 47 LEU T N 1
ATOM 8648 C CA . LEU F 3 49 ? -33.736 23.682 -39.871 1.00 43.96 47 LEU T CA 1
ATOM 8649 C C . LEU F 3 49 ? -35.187 23.316 -39.622 1.00 48.20 47 LEU T C 1
ATOM 8650 O O . LEU F 3 49 ? -35.634 23.212 -38.477 1.00 47.20 47 LEU T O 1
ATOM 8655 N N . ILE F 3 50 ? -35.919 23.115 -40.712 1.00 50.10 48 ILE T N 1
ATOM 8656 C CA . ILE F 3 50 ? -37.354 22.898 -40.643 1.00 42.59 48 ILE T CA 1
ATOM 8657 C C . ILE F 3 50 ? -37.840 21.819 -41.612 1.00 46.77 48 ILE T C 1
ATOM 8658 O O . ILE F 3 50 ? -37.464 21.802 -42.786 1.00 45.69 48 ILE T O 1
ATOM 8663 N N . TYR F 3 51 ? -38.679 20.923 -41.098 1.00 43.78 49 TYR T N 1
ATOM 8664 C CA . TYR F 3 51 ? -39.387 19.939 -41.908 1.00 42.84 49 TYR T CA 1
ATOM 8665 C C . TYR F 3 51 ? -40.838 20.385 -42.017 1.00 50.26 49 TYR T C 1
ATOM 8666 O O . TYR F 3 51 ? -41.334 21.100 -41.140 1.00 47.10 49 TYR T O 1
ATOM 8675 N N . ASP F 3 52 ? -41.509 19.981 -43.093 1.00 49.20 50 ASP T N 1
ATOM 8676 C CA . ASP F 3 52 ? -42.946 20.204 -43.240 1.00 48.74 50 ASP T CA 1
ATOM 8677 C C . ASP F 3 52 ? -43.306 21.685 -43.180 1.00 47.99 50 ASP T C 1
ATOM 8678 O O . ASP F 3 52 ? -44.382 22.046 -42.700 1.00 46.47 50 ASP T O 1
ATOM 8683 N N . ALA F 3 53 ? -42.372 22.530 -43.616 1.00 43.68 51 ALA T N 1
ATOM 8684 C CA . ALA F 3 53 ? -42.570 23.977 -43.732 1.00 45.37 51 ALA T CA 1
ATOM 8685 C C . ALA F 3 53 ? -42.635 24.697 -42.385 1.00 47.89 51 ALA T C 1
ATOM 8686 O O . ALA F 3 53 ? -42.333 25.886 -42.314 1.00 50.84 51 ALA T O 1
ATOM 8688 N N . SER F 3 54 ? -43.030 23.998 -41.323 1.00 51.34 52 SER T N 1
ATOM 8689 C CA . SER F 3 54 ? -43.179 24.648 -40.021 1.00 50.98 52 SER T CA 1
ATOM 8690 C C . SER F 3 54 ? -42.569 23.907 -38.824 1.00 50.32 52 SER T C 1
ATOM 8691 O O . SER F 3 54 ? -42.466 24.480 -37.739 1.00 50.86 52 SER T O 1
ATOM 8694 N N . ASN F 3 55 ? -42.166 22.650 -39.002 1.00 49.52 53 ASN T N 1
ATOM 8695 C CA . ASN F 3 55 ? -41.678 21.854 -37.871 1.00 47.49 53 ASN T CA 1
ATOM 8696 C C . ASN F 3 55 ? -40.168 21.969 -37.670 1.00 45.75 53 ASN T C 1
ATOM 8697 O O . ASN F 3 55 ? -39.403 21.667 -38.581 1.00 46.96 53 ASN T O 1
ATOM 8702 N N . LEU F 3 56 ? -39.739 22.387 -36.479 1.00 44.51 54 LEU T N 1
ATOM 8703 C CA . LEU F 3 56 ? -38.309 22.451 -36.172 1.00 39.87 54 LEU T CA 1
ATOM 8704 C C . LEU F 3 56 ? -37.680 21.070 -36.098 1.00 39.58 54 LEU T C 1
ATOM 8705 O O . LEU F 3 56 ? -38.284 20.123 -35.595 1.00 45.44 54 LEU T O 1
ATOM 8710 N N . GLU F 3 57 ? -36.458 20.970 -36.610 1.00 40.97 55 GLU T N 1
ATOM 8711 C CA . GLU F 3 57 ? -35.641 19.776 -36.457 1.00 44.15 55 GLU T CA 1
ATOM 8712 C C . GLU F 3 57 ? -35.104 19.737 -35.032 1.00 44.60 55 GLU T C 1
ATOM 8713 O O . GLU F 3 57 ? -34.904 20.785 -34.417 1.00 42.29 55 GLU T O 1
ATOM 8719 N N . THR F 3 58 ? -34.893 18.532 -34.506 1.00 46.95 56 THR T N 1
ATOM 8720 C CA . THR F 3 58 ? -34.327 18.351 -33.173 1.00 43.92 56 THR T CA 1
ATOM 8721 C C . THR F 3 58 ? -33.047 19.158 -32.989 1.00 43.65 56 THR T C 1
ATOM 8722 O O . THR F 3 58 ? -32.047 18.910 -33.663 1.00 50.11 56 THR T O 1
ATOM 8726 N N . GLY F 3 59 ? -33.081 20.131 -32.085 1.00 42.52 57 GLY T N 1
ATOM 8727 C CA . GLY F 3 59 ? -31.886 20.885 -31.758 1.00 42.88 57 GLY T CA 1
ATOM 8728 C C . GLY F 3 59 ? -31.919 22.332 -32.208 1.00 47.21 57 GLY T C 1
ATOM 8729 O O . GLY F 3 59 ? -31.177 23.167 -31.688 1.00 50.94 57 GLY T O 1
ATOM 8730 N N . VAL F 3 60 ? -32.773 22.632 -33.180 1.00 38.00 58 VAL T N 1
ATOM 8731 C CA . VAL F 3 60 ? -32.865 23.983 -33.713 1.00 35.69 58 VAL T CA 1
ATOM 8732 C C . VAL F 3 60 ? -33.534 24.911 -32.709 1.00 43.86 58 VAL T C 1
ATOM 8733 O O . VAL F 3 60 ? -34.593 24.588 -32.168 1.00 41.73 58 VAL T O 1
ATOM 8737 N N . PRO F 3 61 ? -32.916 26.076 -32.456 1.00 45.44 59 PRO T N 1
ATOM 8738 C CA . PRO F 3 61 ? -33.471 27.056 -31.518 1.00 40.17 59 PRO T CA 1
ATOM 8739 C C . PRO F 3 61 ? -34.860 27.510 -31.948 1.00 44.37 59 PRO T C 1
ATOM 8740 O O . PRO F 3 61 ? -35.148 27.548 -33.145 1.00 44.62 59 PRO T O 1
ATOM 8744 N N . SER F 3 62 ? -35.711 27.854 -30.986 1.00 48.49 60 SER T N 1
ATOM 8745 C CA . SER F 3 62 ? -37.074 28.269 -31.298 1.00 48.37 60 SER T CA 1
ATOM 8746 C C . SER F 3 62 ? -37.122 29.698 -31.829 1.00 53.32 60 SER T C 1
ATOM 8747 O O . SER F 3 62 ? -38.199 30.236 -32.094 1.00 45.25 60 SER T O 1
ATOM 8750 N N . ARG F 3 63 ? -35.953 30.317 -31.969 1.00 51.76 61 ARG T N 1
ATOM 8751 C CA . ARG F 3 63 ? -35.862 31.606 -32.645 1.00 53.61 61 ARG T CA 1
ATOM 8752 C C . ARG F 3 63 ? -36.241 31.455 -34.118 1.00 47.12 61 ARG T C 1
ATOM 8753 O O . ARG F 3 63 ? -36.675 32.411 -34.759 1.00 48.92 61 ARG T O 1
ATOM 8761 N N . PHE F 3 64 ? -36.060 30.249 -34.649 1.00 41.32 62 PHE T N 1
ATOM 8762 C CA . PHE F 3 64 ? -36.459 29.944 -36.018 1.00 45.16 62 PHE T CA 1
ATOM 8763 C C . PHE F 3 64 ? -37.913 29.509 -36.069 1.00 46.41 62 PHE T C 1
ATOM 8764 O O . PHE F 3 64 ? -38.394 28.811 -35.176 1.00 49.73 62 PHE T O 1
ATOM 8772 N N . SER F 3 65 ? -38.605 29.911 -37.127 1.00 46.56 63 SER T N 1
ATOM 8773 C CA . SER F 3 65 ? -39.959 29.440 -37.369 1.00 42.10 63 SER T CA 1
ATOM 8774 C C . SER F 3 65 ? -40.270 29.513 -38.854 1.00 41.31 63 SER T C 1
ATOM 8775 O O . SER F 3 65 ? -39.971 30.507 -39.515 1.00 49.57 63 SER T O 1
ATOM 8778 N N . GLY F 3 66 ? -40.872 28.453 -39.377 1.00 41.02 64 GLY T N 1
ATOM 8779 C CA . GLY F 3 66 ? -41.308 28.433 -40.757 1.00 42.87 64 GLY T CA 1
ATOM 8780 C C . GLY F 3 66 ? -42.815 28.443 -40.858 1.00 48.18 64 GLY T C 1
ATOM 8781 O O . GLY F 3 66 ? -43.512 28.009 -39.942 1.00 57.19 64 GLY T O 1
ATOM 8782 N N . SER F 3 67 ? -43.320 28.931 -41.983 1.00 54.33 65 SER T N 1
ATOM 8783 C CA . SER F 3 67 ? -44.753 28.945 -42.222 1.00 43.49 65 SER T CA 1
ATOM 8784 C C . SER F 3 67 ? -45.052 28.941 -43.712 1.00 47.64 65 SER T C 1
ATOM 8785 O O . SER F 3 67 ? -44.151 29.072 -44.540 1.00 49.60 65 SER T O 1
ATOM 8788 N N . GLY F 3 68 ? -46.326 28.782 -44.045 1.00 46.59 66 GLY T N 1
ATOM 8789 C CA . GLY F 3 68 ? -46.751 28.759 -45.429 1.00 52.94 66 GLY T CA 1
ATOM 8790 C C . GLY F 3 68 ? -47.166 27.379 -45.891 1.00 54.69 66 GLY T C 1
ATOM 8791 O O . GLY F 3 68 ? -46.774 26.368 -45.305 1.00 44.28 66 GLY T O 1
ATOM 8792 N N . SER F 3 69 ? -47.959 27.348 -46.958 1.00 58.75 67 SER T N 1
ATOM 8793 C CA . SER F 3 69 ? -48.427 26.104 -47.553 1.00 53.29 67 SER T CA 1
ATOM 8794 C C . SER F 3 69 ? -48.801 26.355 -49.009 1.00 56.83 67 SER T C 1
ATOM 8795 O O . SER F 3 69 ? -49.217 27.456 -49.369 1.00 61.93 67 SER T O 1
ATOM 8798 N N . GLY F 3 70 ? -48.649 25.340 -49.849 1.00 51.12 68 GLY T N 1
ATOM 8799 C CA . GLY F 3 70 ? -49.036 25.472 -51.238 1.00 50.78 68 GLY T CA 1
ATOM 8800 C C . GLY F 3 70 ? -47.917 26.002 -52.112 1.00 56.42 68 GLY T C 1
ATOM 8801 O O . GLY F 3 70 ? -47.145 25.226 -52.681 1.00 53.56 68 GLY T O 1
ATOM 8802 N N . THR F 3 71 ? -47.824 27.325 -52.229 1.00 53.66 69 THR T N 1
ATOM 8803 C CA . THR F 3 71 ? -46.868 27.918 -53.158 1.00 57.23 69 THR T CA 1
ATOM 8804 C C . THR F 3 71 ? -46.000 29.019 -52.555 1.00 56.67 69 THR T C 1
ATOM 8805 O O . THR F 3 71 ? -45.071 29.506 -53.197 1.00 59.39 69 THR T O 1
ATOM 8809 N N . GLU F 3 72 ? -46.297 29.417 -51.325 1.00 54.75 70 GLU T N 1
ATOM 8810 C CA . GLU F 3 72 ? -45.493 30.440 -50.663 1.00 55.15 70 GLU T CA 1
ATOM 8811 C C . GLU F 3 72 ? -45.116 30.065 -49.245 1.00 59.92 70 GLU T C 1
ATOM 8812 O O . GLU F 3 72 ? -45.945 29.603 -48.464 1.00 58.76 70 GLU T O 1
ATOM 8818 N N . PHE F 3 73 ? -43.846 30.289 -48.927 1.00 58.32 71 PHE T N 1
ATOM 88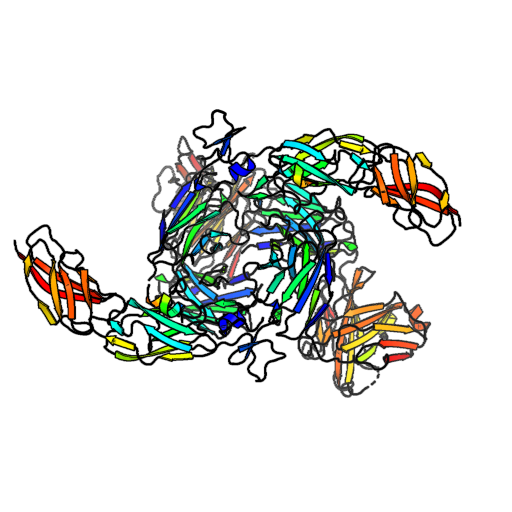19 C CA . PHE F 3 73 ? -43.278 29.855 -47.663 1.00 52.89 71 PHE T CA 1
ATOM 8820 C C . PHE F 3 73 ? -42.367 30.936 -47.106 1.00 52.03 71 PHE T C 1
ATOM 8821 O O . PHE F 3 73 ? -41.759 31.697 -47.857 1.00 52.68 71 PHE T O 1
ATOM 8829 N N . THR F 3 74 ? -42.262 31.001 -45.787 1.00 49.07 72 THR T N 1
ATOM 8830 C CA . THR F 3 74 ? -41.343 31.943 -45.173 1.00 51.19 72 THR T CA 1
ATOM 8831 C C . THR F 3 74 ? -40.530 31.276 -44.077 1.00 50.60 72 THR T C 1
ATOM 8832 O O . THR F 3 74 ? -40.964 30.302 -43.457 1.00 44.27 72 THR T O 1
ATOM 8836 N N . LEU F 3 75 ? -39.344 31.823 -43.849 1.00 49.93 73 LEU T N 1
ATOM 8837 C CA . LEU F 3 75 ? -38.464 31.365 -42.792 1.00 45.69 73 LEU T CA 1
ATOM 8838 C C . LEU F 3 75 ? -38.118 32.563 -41.939 1.00 48.62 73 LEU T C 1
ATOM 8839 O O . LEU F 3 75 ? -37.366 33.439 -42.362 1.00 53.01 73 LEU T O 1
ATOM 8844 N N . THR F 3 76 ? -38.686 32.610 -40.742 1.00 45.71 74 THR T N 1
ATOM 8845 C CA . THR F 3 76 ? -38.421 33.712 -39.833 1.00 50.51 74 THR T CA 1
ATOM 8846 C C . THR F 3 76 ? -37.314 33.393 -38.834 1.00 48.41 74 THR T C 1
ATOM 8847 O O . THR F 3 76 ? -37.238 32.289 -38.288 1.00 42.15 74 THR T O 1
ATOM 8851 N N . ILE F 3 77 ? -36.460 34.383 -38.604 1.00 42.60 75 ILE T N 1
ATOM 8852 C CA . ILE F 3 77 ? -35.412 34.284 -37.605 1.00 40.16 75 ILE T CA 1
ATOM 8853 C C . ILE F 3 77 ? -35.593 35.442 -36.639 1.00 45.53 75 ILE T C 1
ATOM 8854 O O . ILE F 3 77 ? -35.099 36.543 -36.877 1.00 50.40 75 ILE T O 1
ATOM 8859 N N . SER F 3 78 ? -36.319 35.196 -35.555 1.00 45.49 76 SER T N 1
ATOM 8860 C CA . SER F 3 78 ? -36.510 36.211 -34.534 1.00 48.08 76 SER T CA 1
ATOM 8861 C C . SER F 3 78 ? -35.237 36.325 -33.711 1.00 43.76 76 SER T C 1
ATOM 8862 O O . SER F 3 78 ? -34.476 35.360 -33.615 1.00 41.12 76 SER T O 1
ATOM 8865 N N . ASN F 3 79 ? -35.013 37.498 -33.122 1.00 42.78 77 ASN T N 1
ATOM 8866 C CA . ASN F 3 79 ? -33.874 37.718 -32.233 1.00 49.67 77 ASN T CA 1
ATOM 8867 C C . ASN F 3 79 ? -32.554 37.280 -32.859 1.00 51.36 77 ASN T C 1
ATOM 8868 O O . ASN F 3 79 ? -31.898 36.366 -32.355 1.00 49.79 77 ASN T O 1
ATOM 8873 N N . LEU F 3 80 ? -32.181 37.924 -33.962 1.00 51.15 78 LEU T N 1
ATOM 8874 C CA . LEU F 3 80 ? -31.029 37.497 -34.748 1.00 47.70 78 LEU T CA 1
ATOM 8875 C C . LEU F 3 80 ? -29.770 37.458 -33.887 1.00 49.19 78 LEU T C 1
ATOM 8876 O O . LEU F 3 80 ? -29.508 38.381 -33.116 1.00 46.36 78 LEU T O 1
ATOM 8881 N N . ARG F 3 81 ? -29.001 36.382 -34.019 1.00 53.48 79 ARG T N 1
ATOM 8882 C CA . ARG F 3 81 ? -27.769 36.216 -33.256 1.00 46.91 79 ARG T CA 1
ATOM 8883 C C . ARG F 3 81 ? -26.598 36.093 -34.224 1.00 46.80 79 ARG T C 1
ATOM 8884 O O . ARG F 3 81 ? -26.797 35.735 -35.377 1.00 48.56 79 ARG T O 1
ATOM 8892 N N . PRO F 3 82 ? -25.374 36.405 -33.764 1.00 54.74 80 PRO T N 1
ATOM 8893 C CA . PRO F 3 82 ? -24.199 36.383 -34.646 1.00 43.01 80 PRO T CA 1
ATOM 8894 C C . PRO F 3 82 ? -23.960 35.042 -35.342 1.00 43.87 80 PRO T C 1
ATOM 8895 O O . PRO F 3 82 ? -23.455 35.023 -36.464 1.00 54.08 80 PRO T O 1
ATOM 8899 N N . ASP F 3 83 ? -24.320 33.942 -34.689 1.00 48.62 81 ASP T N 1
ATOM 8900 C CA . ASP F 3 83 ? -24.089 32.610 -35.242 1.00 50.02 81 ASP T CA 1
ATOM 8901 C C . ASP F 3 83 ? -25.096 32.270 -36.339 1.00 46.23 81 ASP T C 1
ATOM 8902 O O . ASP F 3 83 ? -24.976 31.241 -37.004 1.00 47.15 81 ASP T O 1
ATOM 8907 N N . ASP F 3 84 ? -26.087 33.137 -36.524 1.00 46.59 82 ASP T N 1
ATOM 8908 C CA . ASP F 3 84 ? -27.094 32.951 -37.567 1.00 49.43 82 ASP T CA 1
ATOM 8909 C C . ASP F 3 84 ? -26.521 33.286 -38.943 1.00 50.78 82 ASP T C 1
ATOM 8910 O O . ASP F 3 84 ? -27.187 33.093 -39.962 1.00 48.78 82 ASP T O 1
ATOM 8915 N N . PHE F 3 85 ? -25.291 33.792 -38.967 1.00 48.01 83 PHE T N 1
ATOM 8916 C CA . PHE F 3 85 ? -24.609 34.073 -40.224 1.00 44.57 83 PHE T CA 1
ATOM 8917 C C . PHE F 3 85 ? -24.388 32.801 -41.020 1.00 51.17 83 PHE T C 1
ATOM 8918 O O . PHE F 3 85 ? -23.608 31.936 -40.623 1.00 51.26 83 PHE T O 1
ATOM 8926 N N . ALA F 3 86 ? -25.106 32.688 -42.133 1.00 49.00 84 ALA T N 1
ATOM 8927 C CA . ALA F 3 86 ? -25.070 31.496 -42.963 1.00 45.83 84 ALA T CA 1
ATOM 8928 C C . ALA F 3 86 ? -25.821 31.748 -44.255 1.00 45.76 84 ALA T C 1
ATOM 8929 O O . ALA F 3 86 ? -26.378 32.826 -44.460 1.00 45.95 84 ALA T O 1
ATOM 8931 N N . THR F 3 87 ? -25.824 30.750 -45.130 1.00 48.77 85 THR T N 1
ATOM 8932 C CA . THR F 3 87 ? -26.663 30.782 -46.315 1.00 51.14 85 THR T CA 1
ATOM 8933 C C . THR F 3 87 ? -27.867 29.883 -46.058 1.00 52.01 85 THR T C 1
ATOM 8934 O O . THR F 3 87 ? -27.718 28.777 -45.538 1.00 54.53 85 THR T O 1
ATOM 8938 N N . TYR F 3 88 ? -29.058 30.348 -46.412 1.00 42.71 86 TYR T N 1
ATOM 8939 C CA . TYR F 3 88 ? -30.253 29.555 -46.160 1.00 47.46 86 TYR T CA 1
ATOM 8940 C C . TYR F 3 88 ? -30.905 29.094 -47.456 1.00 51.54 86 TYR T C 1
ATOM 8941 O O . TYR F 3 88 ? -31.084 29.870 -48.395 1.00 50.26 86 TYR T O 1
ATOM 8950 N N . TYR F 3 89 ? -31.266 27.817 -47.487 1.00 53.59 87 TYR T N 1
ATOM 8951 C CA . TYR F 3 89 ? -31.859 27.210 -48.667 1.00 47.19 87 TYR T CA 1
ATOM 8952 C C . TYR F 3 89 ? -33.211 26.598 -48.351 1.00 50.30 87 TYR T C 1
ATOM 8953 O O . TYR F 3 89 ? -33.370 25.930 -47.330 1.00 49.77 87 TYR T O 1
ATOM 8962 N N . CYS F 3 90 ? -34.185 26.830 -49.225 1.00 52.86 88 CYS T N 1
ATOM 8963 C CA . CYS F 3 90 ? -35.417 26.053 -49.193 1.00 50.27 88 CYS T CA 1
ATOM 8964 C C . CYS F 3 90 ? -35.289 24.933 -50.219 1.00 50.57 88 CYS T C 1
ATOM 8965 O O . CYS F 3 90 ? -34.470 25.017 -51.137 1.00 47.72 88 CYS T O 1
ATOM 8968 N N . GLN F 3 91 ? -36.078 23.878 -50.054 1.00 45.74 89 GLN T N 1
ATOM 8969 C CA . GLN F 3 91 ? -36.038 22.758 -50.985 1.00 50.07 89 GLN T CA 1
ATOM 8970 C C . GLN F 3 91 ? -37.366 22.013 -51.008 1.00 54.21 89 GLN T C 1
ATOM 8971 O O . GLN F 3 91 ? -37.902 21.657 -49.960 1.00 56.33 89 GLN T O 1
ATOM 8977 N N . GLN F 3 92 ? -37.903 21.788 -52.202 1.00 49.15 90 GLN T N 1
ATOM 8978 C CA . GLN F 3 92 ? -39.113 20.989 -52.331 1.00 44.66 90 GLN T CA 1
ATOM 8979 C C . GLN F 3 92 ? -38.746 19.524 -52.534 1.00 41.22 90 GLN T C 1
ATOM 8980 O O . GLN F 3 92 ? -37.760 19.207 -53.193 1.00 44.15 90 GLN T O 1
ATOM 8986 N N . GLY F 3 93 ? -39.542 18.635 -51.953 1.00 48.62 91 GLY T N 1
ATOM 8987 C CA . GLY F 3 93 ? -39.304 17.208 -52.059 1.00 48.90 91 GLY T CA 1
ATOM 8988 C C . GLY F 3 93 ? -40.562 16.524 -52.539 1.00 47.21 91 GLY T C 1
ATOM 8989 O O . GLY F 3 93 ? -40.774 15.334 -52.309 1.00 44.80 91 GLY T O 1
ATOM 8990 N N . ASP F 3 94 ? -41.395 17.303 -53.220 1.00 51.91 92 ASP T N 1
ATOM 8991 C CA . ASP F 3 94 ? -42.677 16.841 -53.727 1.00 52.93 92 ASP T CA 1
ATOM 8992 C C . ASP F 3 94 ? -42.541 15.901 -54.924 1.00 54.13 92 ASP T C 1
ATOM 8993 O O . ASP F 3 94 ? -43.275 14.918 -55.031 1.00 56.39 92 ASP T O 1
ATOM 8998 N N . SER F 3 95 ? -41.610 16.205 -55.823 1.00 49.63 93 SER T N 1
ATOM 8999 C CA . SER F 3 95 ? -41.403 15.376 -57.009 1.00 55.70 93 SER T CA 1
ATOM 9000 C C . SER F 3 95 ? -40.052 15.615 -57.671 1.00 49.13 93 SER T C 1
ATOM 9001 O O . SER F 3 95 ? -39.429 16.660 -57.482 1.00 46.22 93 SER T O 1
ATOM 9004 N N . PHE F 3 96 ? -39.606 14.626 -58.439 1.00 51.47 94 PHE T N 1
ATOM 9005 C CA . PHE F 3 96 ? -38.320 14.691 -59.126 1.00 52.88 94 PHE T CA 1
ATOM 9006 C C . PHE F 3 96 ? -38.375 15.653 -60.311 1.00 51.05 94 PHE T C 1
ATOM 9007 O O . PHE F 3 96 ? -39.419 15.790 -60.950 1.00 53.67 94 PHE T O 1
ATOM 9015 N N . PRO F 3 97 ? -37.250 16.326 -60.610 1.00 50.81 95 PRO T N 1
ATOM 9016 C CA . PRO F 3 97 ? -36.030 16.373 -59.795 1.00 54.30 95 PRO T CA 1
ATOM 9017 C C . PRO F 3 97 ? -36.205 17.222 -58.538 1.00 49.91 95 PRO T C 1
ATOM 9018 O O . PRO F 3 97 ? -36.985 18.175 -58.543 1.00 51.13 95 PRO T O 1
ATOM 9022 N N . LEU F 3 98 ? -35.485 16.878 -57.477 1.00 52.22 96 LEU T N 1
ATOM 9023 C CA . LEU F 3 98 ? -35.505 17.674 -56.258 1.00 48.26 96 LEU T CA 1
ATOM 9024 C C . LEU F 3 98 ? -34.819 19.010 -56.520 1.00 50.87 96 LEU T C 1
ATOM 9025 O O . LEU F 3 98 ? -33.713 19.051 -57.058 1.00 56.18 96 LEU T O 1
ATOM 9030 N N . THR F 3 99 ? -35.476 20.104 -56.153 1.00 47.82 97 THR T N 1
ATOM 9031 C CA . THR F 3 99 ? -34.940 21.425 -56.454 1.00 52.69 97 THR T CA 1
ATOM 9032 C C . THR F 3 99 ? -34.775 22.303 -55.216 1.00 49.75 97 THR T C 1
ATOM 9033 O O . THR F 3 99 ? -35.623 22.311 -54.323 1.00 44.63 97 THR T O 1
ATOM 9037 N N . PHE F 3 100 ? -33.672 23.045 -55.184 1.00 51.40 98 PHE T N 1
ATOM 9038 C CA . PHE F 3 100 ? -33.390 23.992 -54.109 1.00 49.30 98 PHE T CA 1
ATOM 9039 C C . PHE F 3 100 ? -33.624 25.424 -54.573 1.00 48.82 98 PHE T C 1
ATOM 9040 O O . PHE F 3 100 ? -33.647 25.699 -55.772 1.00 57.95 98 PHE T O 1
ATOM 9048 N N . GLY F 3 101 ? -33.785 26.337 -53.624 1.00 51.52 99 GLY T N 1
ATOM 9049 C CA . GLY F 3 101 ? -33.875 27.745 -53.953 1.00 50.83 99 GLY T CA 1
ATOM 9050 C C . GLY F 3 101 ? -32.478 28.290 -54.177 1.00 51.77 99 GLY T C 1
ATOM 9051 O O . GLY F 3 101 ? -31.492 27.590 -53.945 1.00 51.72 99 GLY T O 1
ATOM 9052 N N . GLY F 3 102 ? -32.387 29.540 -54.620 1.00 55.24 100 GLY T N 1
ATOM 9053 C CA . GLY F 3 102 ? -31.106 30.121 -54.983 1.00 49.80 100 GLY T CA 1
ATOM 9054 C C . GLY F 3 102 ? -30.231 30.436 -53.788 1.00 54.33 100 GLY T C 1
ATOM 9055 O O . GLY F 3 102 ? -29.026 30.651 -53.928 1.00 55.10 100 GLY T O 1
ATOM 9056 N N . GLY F 3 103 ? -30.837 30.464 -52.607 1.00 51.13 101 GLY T N 1
ATOM 9057 C CA . GLY F 3 103 ? -30.096 30.717 -51.389 1.00 43.12 101 GLY T CA 1
ATOM 9058 C C . GLY F 3 103 ? -30.225 32.153 -50.926 1.00 48.65 101 GLY T C 1
ATOM 9059 O O . GLY F 3 103 ? -30.314 33.074 -51.738 1.00 54.18 101 GLY T O 1
ATOM 9060 N N . THR F 3 104 ? -30.242 32.341 -49.612 1.00 50.10 102 THR T N 1
ATOM 9061 C CA . THR F 3 104 ? -30.222 33.673 -49.023 1.00 50.21 102 THR T CA 1
ATOM 9062 C C . THR F 3 104 ? -28.999 33.813 -48.125 1.00 50.30 102 THR T C 1
ATOM 9063 O O . THR F 3 104 ? -28.862 33.097 -47.133 1.00 47.30 102 THR T O 1
ATOM 9067 N N . LYS F 3 105 ? -28.110 34.738 -48.471 1.00 50.74 103 LYS T N 1
ATOM 9068 C CA . LYS F 3 105 ? -26.903 34.939 -47.684 1.00 51.62 103 LYS T CA 1
ATOM 9069 C C . LYS F 3 105 ? -27.172 35.991 -46.618 1.00 50.60 103 LYS T C 1
ATOM 9070 O O . LYS F 3 105 ? -27.296 37.177 -46.913 1.00 50.95 103 LYS T O 1
ATOM 9076 N N . VAL F 3 106 ? -27.254 35.539 -45.372 1.00 53.23 104 VAL T N 1
ATOM 9077 C CA . VAL F 3 106 ? -27.505 36.420 -44.237 1.00 48.20 104 VAL T CA 1
ATOM 9078 C C . VAL F 3 106 ? -26.232 36.937 -43.582 1.00 51.41 104 VAL T C 1
ATOM 9079 O O . VAL F 3 106 ? -25.317 36.166 -43.295 1.00 54.64 104 VAL T O 1
ATOM 9083 N N . GLU F 3 107 ? -26.169 38.244 -43.352 1.00 50.15 105 GLU T N 1
ATOM 9084 C CA . GLU F 3 107 ? -25.000 38.817 -42.711 1.00 51.10 105 GLU T CA 1
ATOM 9085 C C . GLU F 3 107 ? -25.435 39.674 -41.532 1.00 54.40 105 GLU T C 1
ATOM 9086 O O . GLU F 3 107 ? -26.446 40.376 -41.597 1.00 52.57 105 GLU T O 1
ATOM 9092 N N . ILE F 3 108 ? -24.669 39.609 -40.450 1.00 50.05 106 ILE T N 1
ATOM 9093 C CA . ILE F 3 108 ? -24.992 40.371 -39.252 1.00 52.72 106 ILE T CA 1
ATOM 9094 C C . ILE F 3 108 ? -24.380 41.760 -39.287 1.00 53.02 106 ILE T C 1
ATOM 9095 O O . ILE F 3 108 ? -23.164 41.910 -39.409 1.00 54.07 106 ILE T O 1
ATOM 9100 N N . LYS F 3 109 ? -25.223 42.778 -39.178 1.00 52.84 107 LYS T N 1
ATOM 9101 C CA . LYS F 3 109 ? -24.726 44.139 -39.108 1.00 52.18 107 LYS T CA 1
ATOM 9102 C C . LYS F 3 109 ? -24.332 44.428 -37.665 1.00 56.38 107 LYS T C 1
ATOM 9103 O O . LYS F 3 109 ? -24.989 43.983 -36.721 1.00 59.68 107 LYS T O 1
ATOM 9109 N N . ARG F 3 110 ? -23.250 45.174 -37.504 1.00 55.01 108 ARG T N 1
ATOM 9110 C CA . ARG F 3 110 ? -22.642 45.399 -36.205 1.00 50.08 108 ARG T CA 1
ATOM 9111 C C . ARG F 3 110 ? -22.075 46.812 -36.205 1.00 52.95 108 ARG T C 1
ATOM 9112 O O . ARG F 3 110 ? -22.000 47.442 -37.260 1.00 58.97 108 ARG T O 1
ATOM 9120 N N . ALA F 3 111 ? -21.706 47.328 -35.037 1.00 51.05 109 ALA T N 1
ATOM 9121 C CA . ALA F 3 111 ? -21.083 48.645 -34.980 1.00 53.38 109 ALA T CA 1
ATOM 9122 C C . ALA F 3 111 ? -19.790 48.648 -35.791 1.00 50.53 109 ALA T C 1
ATOM 9123 O O . ALA F 3 111 ? -19.095 47.636 -35.868 1.00 53.63 109 ALA T O 1
ATOM 9125 N N . ALA F 3 112 ? -19.480 49.790 -36.398 1.00 47.51 110 ALA T N 1
ATOM 9126 C CA . ALA F 3 112 ? -18.297 49.916 -37.243 1.00 48.53 110 ALA T CA 1
ATOM 9127 C C . ALA F 3 112 ? -17.033 49.699 -36.427 1.00 51.67 110 ALA T C 1
ATOM 9128 O O . ALA F 3 112 ? -16.947 50.125 -35.274 1.00 51.80 110 ALA T O 1
ATOM 9130 N N . ALA F 3 113 ? -16.057 49.028 -37.026 1.00 51.52 111 ALA T N 1
ATOM 9131 C CA . ALA F 3 113 ? -14.824 48.709 -36.322 1.00 49.68 111 ALA T CA 1
ATOM 9132 C C . ALA F 3 113 ? -13.606 48.767 -37.229 1.00 55.46 111 ALA T C 1
ATOM 9133 O O . ALA F 3 113 ? -13.530 48.058 -38.233 1.00 58.62 111 ALA T O 1
ATOM 9135 N N . ALA F 3 114 ? -12.658 49.622 -36.860 1.00 59.68 112 ALA T N 1
ATOM 9136 C CA . ALA F 3 114 ? -11.417 49.787 -37.604 1.00 52.31 112 ALA T CA 1
ATOM 9137 C C . ALA F 3 114 ? -10.488 48.586 -37.416 1.00 51.43 112 ALA T C 1
ATOM 9138 O O . ALA F 3 114 ? -10.408 48.027 -36.322 1.00 51.96 112 ALA T O 1
ATOM 9140 N N . PRO F 3 115 ? -9.792 48.182 -38.493 1.00 56.43 113 PRO T N 1
ATOM 9141 C CA . PRO F 3 115 ? -8.827 47.075 -38.507 1.00 60.11 113 PRO T CA 1
ATOM 9142 C C . PRO F 3 115 ? -7.564 47.327 -37.682 1.00 58.62 113 PRO T C 1
ATOM 9143 O O . PRO F 3 115 ? -7.139 48.470 -37.523 1.00 51.84 113 PRO T O 1
ATOM 9147 N N . SER F 3 116 ? -6.987 46.256 -37.150 1.00 54.92 114 SER T N 1
ATOM 9148 C CA . SER F 3 116 ? -5.651 46.323 -36.578 1.00 61.41 114 SER T CA 1
ATOM 9149 C C . SER F 3 116 ? -4.645 45.844 -37.607 1.00 66.59 114 SER T C 1
ATOM 9150 O O . SER F 3 116 ? -4.599 44.662 -37.947 1.00 69.88 114 SER T O 1
ATOM 9153 N N . VAL F 3 117 ? -3.841 46.776 -38.106 1.00 72.00 115 VAL T N 1
ATOM 9154 C CA . VAL F 3 117 ? -2.905 46.478 -39.178 1.00 69.65 115 VAL T CA 1
ATOM 9155 C C . VAL F 3 117 ? -1.612 45.859 -38.655 1.00 69.77 115 VAL T C 1
ATOM 9156 O O . VAL F 3 117 ? -1.035 46.326 -37.674 1.00 69.25 115 VAL T O 1
ATOM 9160 N N . PHE F 3 118 ? -1.163 44.810 -39.337 1.00 68.88 116 PHE T N 1
ATOM 9161 C CA . PHE F 3 118 ? 0.090 44.140 -39.023 1.00 69.15 116 PHE T CA 1
ATOM 9162 C C . PHE F 3 118 ? 0.809 43.842 -40.331 1.00 75.39 116 PHE T C 1
ATOM 9163 O O . PHE F 3 118 ? 0.179 43.444 -41.310 1.00 70.96 116 PHE T O 1
ATOM 9171 N N . ILE F 3 119 ? 2.124 44.029 -40.355 1.00 78.49 117 ILE T N 1
ATOM 9172 C CA . ILE F 3 119 ? 2.889 43.743 -41.562 1.00 74.66 117 ILE T CA 1
ATOM 9173 C C . ILE F 3 119 ? 3.902 42.628 -41.308 1.00 76.57 117 ILE T C 1
ATOM 9174 O O . ILE F 3 119 ? 4.459 42.511 -40.215 1.00 77.51 117 ILE T O 1
ATOM 9179 N N . PHE F 3 120 ? 4.108 41.784 -42.312 1.00 74.47 118 PHE T N 1
ATOM 9180 C CA . PHE F 3 120 ? 5.014 40.654 -42.168 1.00 74.76 118 PHE T CA 1
ATOM 9181 C C . PHE F 3 120 ? 5.991 40.568 -43.332 1.00 82.49 118 PHE T C 1
ATOM 9182 O O . PHE F 3 120 ? 5.607 40.218 -44.447 1.00 80.09 118 PHE T O 1
ATOM 9190 N N . PRO F 3 121 ? 7.268 40.888 -43.066 1.00 89.45 119 PRO T N 1
ATOM 9191 C CA . PRO F 3 121 ? 8.363 40.776 -44.035 1.00 83.56 119 PRO T CA 1
ATOM 9192 C C . PRO F 3 121 ? 8.594 39.329 -44.451 1.00 80.97 119 PRO T C 1
ATOM 9193 O O . PRO F 3 121 ? 8.291 38.424 -43.673 1.00 84.38 119 PRO T O 1
ATOM 9197 N N . PRO F 3 122 ? 9.109 39.110 -45.670 1.00 76.77 120 PRO T N 1
ATOM 9198 C CA . PRO F 3 122 ? 9.412 37.750 -46.126 1.00 81.91 120 PRO T CA 1
ATOM 9199 C C . PRO F 3 122 ? 10.477 37.085 -45.264 1.00 85.53 120 PRO T C 1
ATOM 9200 O O . PRO F 3 122 ? 11.398 37.762 -44.807 1.00 88.43 120 PRO T O 1
ATOM 9204 N N . SER F 3 123 ? 10.346 35.783 -45.033 1.00 90.31 121 SER T N 1
ATOM 9205 C CA . SER F 3 123 ? 11.362 35.049 -44.293 1.00 92.04 121 SER T CA 1
ATOM 9206 C C . SER F 3 123 ? 12.573 34.860 -45.198 1.00 93.18 121 SER T C 1
ATOM 9207 O O . SER F 3 123 ? 12.443 34.850 -46.421 1.00 90.80 121 SER T O 1
ATOM 9210 N N . ASP F 3 124 ? 13.752 34.723 -44.603 1.00 95.38 122 ASP T N 1
ATOM 9211 C CA . ASP F 3 124 ? 14.960 34.519 -45.392 1.00 95.89 122 ASP T CA 1
ATOM 9212 C C . ASP F 3 124 ? 15.014 33.138 -46.027 1.00 91.25 122 ASP T C 1
ATOM 9213 O O . ASP F 3 124 ? 15.695 32.939 -47.026 1.00 92.35 122 ASP T O 1
ATOM 9218 N N . GLU F 3 125 ? 14.268 32.193 -45.468 1.00 89.39 123 GLU T N 1
ATOM 9219 C CA . GLU F 3 125 ? 14.187 30.866 -46.058 1.00 92.24 123 GLU T CA 1
ATOM 9220 C C . GLU F 3 125 ? 13.363 30.961 -47.341 1.00 92.24 123 GLU T C 1
ATOM 9221 O O . GLU F 3 125 ? 13.583 30.211 -48.295 1.00 91.97 123 GLU T O 1
ATOM 9227 N N . GLN F 3 126 ? 12.445 31.922 -47.380 1.00 89.79 124 GLN T N 1
ATOM 9228 C CA . GLN F 3 126 ? 11.699 32.204 -48.597 1.00 90.61 124 GLN T CA 1
ATOM 9229 C C . GLN F 3 126 ? 12.607 32.895 -49.606 1.00 91.51 124 GLN T C 1
ATOM 9230 O O . GLN F 3 126 ? 12.502 32.666 -50.813 1.00 90.70 124 GLN T O 1
ATOM 9236 N N . LEU F 3 127 ? 13.502 33.738 -49.100 1.00 91.19 125 LEU T N 1
ATOM 9237 C CA . LEU F 3 127 ? 14.388 34.521 -49.955 1.00 92.11 125 LEU T CA 1
ATOM 9238 C C . LEU F 3 127 ? 15.453 33.709 -50.695 1.00 94.00 125 LEU T C 1
ATOM 9239 O O . LEU F 3 127 ? 15.709 33.971 -51.870 1.00 93.90 125 LEU T O 1
ATOM 9244 N N . LYS F 3 128 ? 16.069 32.724 -50.043 1.00 88.41 126 LYS T N 1
ATOM 9245 C CA . LYS F 3 128 ? 17.088 31.935 -50.737 1.00 85.79 126 LYS T CA 1
ATOM 9246 C C . LYS F 3 128 ? 16.450 31.040 -51.797 1.00 90.26 126 LYS T C 1
ATOM 9247 O O . LYS F 3 128 ? 17.148 30.354 -52.542 1.00 96.93 126 LYS T O 1
ATOM 9253 N N . SER F 3 129 ? 15.122 31.056 -51.863 1.00 89.49 127 SER T N 1
ATOM 9254 C CA . SER F 3 129 ? 14.400 30.346 -52.909 1.00 87.50 127 SER T CA 1
ATOM 9255 C C . SER F 3 129 ? 14.206 31.270 -54.111 1.00 86.39 127 SER T C 1
ATOM 9256 O O . SER F 3 129 ? 13.840 30.825 -55.201 1.00 84.85 127 SER T O 1
ATOM 9259 N N . GLY F 3 130 ? 14.465 32.558 -53.904 1.00 81.70 128 GLY T N 1
ATOM 9260 C CA . GLY F 3 130 ? 14.466 33.530 -54.984 1.00 86.90 128 GLY T CA 1
ATOM 9261 C C . GLY F 3 130 ? 13.256 34.441 -55.100 1.00 92.46 128 GLY T C 1
ATOM 9262 O O . GLY F 3 130 ? 13.302 35.443 -55.813 1.00 85.70 128 GLY T O 1
ATOM 9263 N N . THR F 3 131 ? 12.172 34.107 -54.407 1.00 98.28 129 THR T N 1
ATOM 9264 C CA . THR F 3 131 ? 11.003 34.981 -54.377 1.00 92.55 129 THR T CA 1
ATOM 9265 C C . THR F 3 131 ? 10.830 35.621 -53.005 1.00 89.79 129 THR T C 1
ATOM 9266 O O . THR F 3 131 ? 11.491 35.233 -52.042 1.00 88.89 129 THR T O 1
ATOM 9270 N N . ALA F 3 132 ? 9.935 36.600 -52.918 1.00 89.34 130 ALA T N 1
ATOM 9271 C CA . ALA F 3 132 ? 9.668 37.274 -51.653 1.00 88.33 130 ALA T CA 1
ATOM 9272 C C . ALA F 3 132 ? 8.212 37.708 -51.544 1.00 84.01 130 ALA T C 1
ATOM 9273 O O . ALA F 3 132 ? 7.605 38.140 -52.525 1.00 77.59 130 ALA T O 1
ATOM 9275 N N . SER F 3 133 ? 7.660 37.596 -50.341 1.00 86.63 131 SER T N 1
ATOM 9276 C CA . SER F 3 133 ? 6.276 37.975 -50.096 1.00 78.76 131 SER T CA 1
ATOM 9277 C C . SER F 3 133 ? 6.150 38.816 -48.834 1.00 77.17 131 SER T C 1
ATOM 9278 O O . SER F 3 133 ? 6.614 38.419 -47.765 1.00 79.74 131 SER T O 1
ATOM 9281 N N . VAL F 3 134 ? 5.518 39.976 -48.960 1.00 78.80 132 VAL T N 1
ATOM 9282 C CA . VAL F 3 134 ? 5.223 40.800 -47.799 1.00 77.94 132 VAL T CA 1
ATOM 9283 C C . VAL F 3 134 ? 3.727 40.726 -47.526 1.00 75.25 132 VAL T C 1
ATOM 9284 O O . VAL F 3 134 ? 2.915 41.200 -48.322 1.00 72.18 132 VAL T O 1
ATOM 9288 N N . VAL F 3 135 ? 3.370 40.128 -46.395 1.00 74.84 133 VAL T N 1
ATOM 9289 C CA . VAL F 3 135 ? 1.971 39.953 -46.033 1.00 74.54 133 VAL T CA 1
ATOM 9290 C C . VAL F 3 135 ? 1.492 41.074 -45.116 1.00 73.49 133 VAL T C 1
ATOM 9291 O O . VAL F 3 135 ? 2.159 41.429 -44.144 1.00 68.87 133 VAL T O 1
ATOM 9295 N N . CYS F 3 136 ? 0.326 41.624 -45.438 1.00 74.88 134 CYS T N 1
ATOM 9296 C CA . CYS F 3 136 ? -0.302 42.647 -44.614 1.00 70.10 134 CYS T CA 1
ATOM 9297 C C . CYS F 3 136 ? -1.584 42.101 -43.999 1.00 67.97 134 CYS T C 1
ATOM 9298 O O . CYS F 3 136 ? -2.497 41.687 -44.715 1.00 69.04 134 CYS T O 1
ATOM 9301 N N . LEU F 3 137 ? -1.651 42.100 -42.671 1.00 66.75 135 LEU T N 1
ATOM 9302 C CA . LEU F 3 137 ? -2.831 41.605 -41.967 1.00 61.35 135 LEU T CA 1
ATOM 9303 C C . LEU F 3 137 ? -3.726 42.733 -41.473 1.00 64.19 135 LEU T C 1
ATOM 9304 O O . LEU F 3 137 ? -3.268 43.654 -40.799 1.00 65.85 135 LEU T O 1
ATOM 9309 N N . LEU F 3 138 ? -5.009 42.641 -41.809 1.00 64.54 136 LEU T N 1
ATOM 9310 C CA . LEU F 3 138 ? -6.017 43.546 -41.276 1.00 63.84 136 LEU T CA 1
ATOM 9311 C C . LEU F 3 138 ? -6.921 42.776 -40.327 1.00 62.72 136 LEU T C 1
ATOM 9312 O O . LEU F 3 138 ? -7.552 41.782 -40.720 1.00 59.87 136 LEU T O 1
ATOM 9317 N N . ASN F 3 139 ? -6.992 43.226 -39.072 1.00 60.57 137 ASN T N 1
ATOM 9318 C CA . ASN F 3 139 ? -7.637 42.412 -38.024 1.00 62.25 137 ASN T CA 1
ATOM 9319 C C . ASN F 3 139 ? -8.994 42.937 -37.511 1.00 58.89 137 ASN T C 1
ATOM 9320 O O . ASN F 3 139 ? -9.144 44.109 -37.127 1.00 62.70 137 ASN T O 1
ATOM 9325 N N . ASN F 3 140 ? -9.972 42.025 -37.580 1.00 53.97 138 ASN T N 1
ATOM 9326 C CA . ASN F 3 140 ? -11.377 42.057 -37.060 1.00 59.68 138 ASN T CA 1
ATOM 9327 C C . ASN F 3 140 ? -12.006 43.407 -37.309 1.00 59.11 138 ASN T C 1
ATOM 9328 O O . ASN F 3 140 ? -12.079 44.249 -36.410 1.00 59.31 138 ASN T O 1
ATOM 9333 N N . PHE F 3 141 ? -12.415 43.636 -38.547 1.00 52.07 139 PHE T N 1
ATOM 9334 C CA . PHE F 3 141 ? -13.007 44.913 -38.888 1.00 53.68 139 PHE T CA 1
ATOM 9335 C C . PHE F 3 141 ? -14.423 44.739 -39.423 1.00 55.28 139 PHE T C 1
ATOM 9336 O O . PHE F 3 141 ? -14.798 43.674 -39.926 1.00 51.80 139 PHE T O 1
ATOM 9344 N N . TYR F 3 142 ? -15.202 45.804 -39.291 1.00 49.68 140 TYR T N 1
ATOM 9345 C CA . TYR F 3 142 ? -16.526 45.885 -39.883 1.00 52.08 140 TYR T CA 1
ATOM 9346 C C . TYR F 3 142 ? -16.824 47.339 -40.265 1.00 53.99 140 TYR T C 1
ATOM 9347 O O . TYR F 3 142 ? -16.539 48.252 -39.491 1.00 54.51 140 TYR T O 1
ATOM 9356 N N . PRO F 3 143 ? -17.420 47.562 -41.451 1.00 55.63 141 PRO T N 1
ATOM 9357 C CA . PRO F 3 143 ? -17.883 46.557 -42.416 1.00 54.57 141 PRO T CA 1
ATOM 9358 C C . PRO F 3 143 ? -16.771 45.904 -43.232 1.00 53.54 141 PRO T C 1
ATOM 9359 O O . PRO F 3 143 ? -15.598 46.222 -43.048 1.00 54.48 141 PRO T O 1
ATOM 9363 N N . ARG F 3 144 ? -17.164 45.007 -44.132 1.00 56.60 142 ARG T N 1
ATOM 9364 C CA . ARG F 3 144 ? -16.235 44.154 -44.868 1.00 57.74 142 ARG T CA 1
ATOM 9365 C C . ARG F 3 144 ? -15.337 44.935 -45.826 1.00 60.11 142 ARG T C 1
ATOM 9366 O O . ARG F 3 144 ? -14.234 44.500 -46.154 1.00 63.39 142 ARG T O 1
ATOM 9374 N N . GLU F 3 145 ? -15.796 46.105 -46.249 1.00 61.08 143 GLU T N 1
ATOM 9375 C CA . GLU F 3 145 ? -15.080 46.860 -47.262 1.00 55.40 143 GLU T CA 1
ATOM 9376 C C . GLU F 3 145 ? -13.830 47.494 -46.684 1.00 57.21 143 GLU T C 1
ATOM 9377 O O . GLU F 3 145 ? -13.905 48.361 -45.815 1.00 53.74 143 GLU T O 1
ATOM 9383 N N . ALA F 3 146 ? -12.677 47.070 -47.181 1.00 60.25 144 ALA T N 1
ATOM 9384 C CA . ALA F 3 146 ? -11.423 47.662 -46.759 1.00 58.62 144 ALA T CA 1
ATOM 9385 C C . ALA F 3 146 ? -10.477 47.730 -47.942 1.00 59.60 144 ALA T C 1
ATOM 9386 O O . ALA F 3 146 ? -10.403 46.805 -48.749 1.00 58.96 144 ALA T O 1
ATOM 9388 N N . LYS F 3 147 ? -9.754 48.837 -48.032 1.00 60.94 145 LYS T N 1
ATOM 9389 C CA . LYS F 3 147 ? -8.818 49.048 -49.120 1.00 57.70 145 LYS T CA 1
ATOM 9390 C C . LYS F 3 147 ? -7.393 49.001 -48.606 1.00 60.49 145 LYS T C 1
ATOM 9391 O O . LYS F 3 147 ? -7.088 49.537 -47.540 1.00 60.61 145 LYS T O 1
ATOM 9397 N N . VAL F 3 148 ? -6.521 48.353 -49.366 1.00 55.54 146 VAL T N 1
ATOM 9398 C CA . VAL F 3 148 ? -5.122 48.273 -48.990 1.00 59.81 146 VAL T CA 1
ATOM 9399 C C . VAL F 3 148 ? -4.265 48.678 -50.185 1.00 64.34 146 VAL T C 1
ATOM 9400 O O . VAL F 3 148 ? -4.468 48.217 -51.310 1.00 68.98 146 VAL T O 1
ATOM 9404 N N . GLN F 3 149 ? -3.327 49.582 -49.937 1.00 66.06 147 GLN T N 1
ATOM 9405 C CA . GLN F 3 149 ? -2.491 50.121 -50.996 1.00 64.13 147 GLN T CA 1
ATOM 9406 C C . GLN F 3 149 ? -1.036 50.013 -50.585 1.00 67.92 147 GLN T C 1
ATOM 9407 O O . GLN F 3 149 ? -0.634 50.507 -49.532 1.00 76.16 147 GLN T O 1
ATOM 9413 N N . TRP F 3 150 ? -0.244 49.373 -51.434 1.00 71.57 148 TRP T N 1
ATOM 9414 C CA . TRP F 3 150 ? 1.178 49.227 -51.174 1.00 79.79 148 TRP T CA 1
ATOM 9415 C C . TRP F 3 150 ? 1.962 50.451 -51.612 1.00 79.87 148 TRP T C 1
ATOM 9416 O O . TRP F 3 150 ? 1.610 51.123 -52.582 1.00 74.54 148 TRP T O 1
ATOM 9427 N N . LYS F 3 151 ? 3.037 50.721 -50.884 1.00 78.84 149 LYS T N 1
ATOM 9428 C CA . LYS F 3 151 ? 3.914 51.829 -51.199 1.00 80.90 149 LYS T CA 1
ATOM 9429 C C . LYS F 3 151 ? 5.349 51.377 -50.994 1.00 83.53 149 LYS T C 1
ATOM 9430 O O . LYS F 3 151 ? 5.861 51.414 -49.873 1.00 79.92 149 LYS T O 1
ATOM 9436 N N . VAL F 3 152 ? 6.002 50.945 -52.066 1.00 83.29 150 VAL T N 1
ATOM 9437 C CA . VAL F 3 152 ? 7.418 50.619 -51.982 1.00 84.21 150 VAL T CA 1
ATOM 9438 C C . VAL F 3 152 ? 8.234 51.879 -52.204 1.00 84.19 150 VAL T C 1
ATOM 9439 O O . VAL F 3 152 ? 8.143 52.499 -53.264 1.00 83.95 150 VAL T O 1
ATOM 9443 N N . ASP F 3 153 ? 9.048 52.230 -51.211 1.00 82.25 151 ASP T N 1
ATOM 9444 C CA . ASP F 3 153 ? 9.806 53.478 -51.215 1.00 85.34 151 ASP T CA 1
ATOM 9445 C C . ASP F 3 153 ? 8.968 54.668 -51.684 1.00 88.50 151 ASP T C 1
ATOM 9446 O O . ASP F 3 153 ? 9.428 55.478 -52.490 1.00 93.78 151 ASP T O 1
ATOM 9451 N N . ASN F 3 154 ? 7.725 54.719 -51.203 1.00 88.44 152 ASN T N 1
ATOM 9452 C CA . ASN F 3 154 ? 6.775 55.802 -51.471 1.00 85.64 152 ASN T CA 1
ATOM 9453 C C . ASN F 3 154 ? 6.212 55.768 -52.895 1.00 85.05 152 ASN T C 1
ATOM 9454 O O . ASN F 3 154 ? 5.783 56.792 -53.424 1.00 86.55 152 ASN T O 1
ATOM 9459 N N . ALA F 3 155 ? 6.218 54.587 -53.510 1.00 86.30 153 ALA T N 1
ATOM 9460 C CA . ALA F 3 155 ? 5.680 54.405 -54.860 1.00 84.31 153 ALA T CA 1
ATOM 9461 C C . ALA F 3 155 ? 4.487 53.446 -54.882 1.00 83.01 153 ALA T C 1
ATOM 9462 O O . ALA F 3 155 ? 4.631 52.259 -54.584 1.00 81.25 153 ALA T O 1
ATOM 9464 N N . LEU F 3 156 ? 3.317 53.970 -55.243 1.00 83.76 154 LEU T N 1
ATOM 9465 C CA . LEU F 3 156 ? 2.078 53.189 -55.299 1.00 80.14 154 LEU T CA 1
ATOM 9466 C C . LEU F 3 156 ? 2.159 51.957 -56.200 1.00 78.28 154 LEU T C 1
ATOM 9467 O O . LEU F 3 156 ? 2.307 52.073 -57.416 1.00 79.47 154 LEU T O 1
ATOM 9472 N N . GLN F 3 157 ? 2.057 50.779 -55.592 1.00 80.64 155 GLN T N 1
ATOM 9473 C CA . GLN F 3 157 ? 2.101 49.525 -56.335 1.00 77.74 155 GLN T CA 1
ATOM 9474 C C . GLN F 3 157 ? 0.735 49.172 -56.915 1.00 79.04 155 GLN T C 1
ATOM 9475 O O . GLN F 3 157 ? -0.297 49.628 -56.420 1.00 86.16 155 GLN T O 1
ATOM 9481 N N . SER F 3 158 ? 0.737 48.356 -57.965 1.00 76.04 156 SER T N 1
ATOM 9482 C CA . SER F 3 158 ? -0.496 47.817 -58.533 1.00 81.68 156 SER T CA 1
ATOM 9483 C C . SER F 3 158 ? -0.210 46.594 -59.403 1.00 81.68 156 SER T C 1
ATOM 9484 O O . SER F 3 158 ? 0.799 46.548 -60.106 1.00 81.80 156 SER T O 1
ATOM 9487 N N . GLY F 3 159 ? -1.099 45.607 -59.353 1.00 84.46 157 GLY T N 1
ATOM 9488 C CA . GLY F 3 159 ? -0.983 44.434 -60.201 1.00 76.48 157 GLY T CA 1
ATOM 9489 C C . GLY F 3 159 ? -0.095 43.323 -59.672 1.00 76.54 157 GLY T C 1
ATOM 9490 O O . GLY F 3 159 ? 0.004 42.260 -60.287 1.00 78.74 157 GLY T O 1
ATOM 9491 N N . ASN F 3 160 ? 0.553 43.558 -58.538 1.00 69.82 158 ASN T N 1
ATOM 9492 C CA . ASN F 3 160 ? 1.436 42.551 -57.964 1.00 73.75 158 ASN T CA 1
ATOM 9493 C C . ASN F 3 160 ? 1.055 42.211 -56.526 1.00 73.84 158 ASN T C 1
ATOM 9494 O O . ASN F 3 160 ? 1.915 41.893 -55.704 1.00 67.09 158 ASN T O 1
ATOM 9499 N N . SER F 3 161 ? -0.244 42.247 -56.241 1.00 73.00 159 SER T N 1
ATOM 9500 C CA . SER F 3 161 ? -0.752 41.919 -54.913 1.00 69.60 159 SER T CA 1
ATOM 9501 C C . SER F 3 161 ? -2.167 41.358 -54.986 1.00 62.33 159 SER T C 1
ATOM 9502 O O . SER F 3 161 ? -2.949 41.738 -55.856 1.00 63.37 159 SER T O 1
ATOM 9505 N N . GLN F 3 162 ? -2.485 40.444 -54.074 1.00 71.63 160 GLN T N 1
ATOM 9506 C CA . GLN F 3 162 ? -3.814 39.841 -54.014 1.00 68.38 160 GLN T CA 1
ATOM 9507 C C . GLN F 3 162 ? -4.405 39.867 -52.603 1.00 66.77 160 GLN T C 1
ATOM 9508 O O . GLN F 3 162 ? -3.738 39.517 -51.628 1.00 67.33 160 GLN T O 1
ATOM 9514 N N . GLU F 3 163 ? -5.660 40.297 -52.504 1.00 72.11 161 GLU T N 1
ATOM 9515 C CA . GLU F 3 163 ? -6.391 40.282 -51.240 1.00 61.64 161 GLU T CA 1
ATOM 9516 C C . GLU F 3 163 ? -7.082 38.947 -50.979 1.00 63.48 161 GLU T C 1
ATOM 9517 O O . GLU F 3 163 ? -7.313 38.161 -51.896 1.00 69.40 161 GLU T O 1
ATOM 9523 N N . SER F 3 164 ? -7.398 38.704 -49.713 1.00 67.35 162 SER T N 1
ATOM 9524 C CA . SER F 3 164 ? -8.147 37.524 -49.303 1.00 62.86 162 SER T CA 1
ATOM 9525 C C . SER F 3 164 ? -8.890 37.832 -48.006 1.00 58.14 162 SER T C 1
ATOM 9526 O O . SER F 3 164 ? -8.273 38.150 -46.990 1.00 58.60 162 SER T O 1
ATOM 9529 N N . VAL F 3 165 ? -10.216 37.746 -48.047 1.00 56.59 163 VAL T N 1
ATOM 9530 C CA . VAL F 3 165 ? -11.040 38.094 -46.894 1.00 58.71 163 VAL T CA 1
ATOM 9531 C C . VAL F 3 165 ? -11.634 36.850 -46.242 1.00 54.80 163 VAL T C 1
ATOM 9532 O O . VAL F 3 165 ? -12.128 35.959 -46.930 1.00 52.65 163 VAL T O 1
ATOM 9536 N N . THR F 3 166 ? -11.591 36.795 -44.913 1.00 52.94 164 THR T N 1
ATOM 9537 C CA . THR F 3 166 ? -12.232 35.706 -44.181 1.00 53.22 164 THR T CA 1
ATOM 9538 C C . THR F 3 166 ? -13.743 35.865 -44.196 1.00 51.78 164 THR T C 1
ATOM 9539 O O . THR F 3 166 ? -14.260 36.966 -44.379 1.00 54.37 164 THR T O 1
ATOM 9543 N N . GLU F 3 167 ? -14.448 34.754 -44.009 1.00 57.15 165 GLU T N 1
ATOM 9544 C CA . GLU F 3 167 ? -15.897 34.786 -43.857 1.00 55.79 165 GLU T CA 1
ATOM 9545 C C . GLU F 3 167 ? -16.232 35.509 -42.557 1.00 54.41 165 GLU T C 1
ATOM 9546 O O . GLU F 3 167 ? -15.390 35.583 -41.661 1.00 52.16 165 GLU T O 1
ATOM 9552 N N . GLN F 3 168 ? -17.445 36.049 -42.453 1.00 53.31 166 GLN T N 1
ATOM 9553 C CA . GLN F 3 168 ? -17.828 36.782 -41.248 1.00 55.33 166 GLN T CA 1
ATOM 9554 C C . GLN F 3 168 ? -17.716 35.890 -40.021 1.00 57.86 166 GLN T C 1
ATOM 9555 O O . GLN F 3 168 ? -18.178 34.748 -40.034 1.00 55.75 166 GLN T O 1
ATOM 9561 N N . ASP F 3 169 ? -17.099 36.410 -38.966 1.00 59.21 167 ASP T N 1
ATOM 9562 C CA . ASP F 3 169 ? -16.896 35.618 -37.764 1.00 59.19 167 ASP T CA 1
ATOM 9563 C C . ASP F 3 169 ? -18.253 35.363 -37.125 1.00 58.28 167 ASP T C 1
ATOM 9564 O O . ASP F 3 169 ? -19.117 36.238 -37.127 1.00 60.71 167 ASP T O 1
ATOM 9569 N N . SER F 3 170 ? -18.444 34.167 -36.582 1.00 60.21 168 SER T N 1
ATOM 9570 C CA . SER F 3 170 ? -19.748 33.794 -36.048 1.00 59.35 168 SER T CA 1
ATOM 9571 C C . SER F 3 170 ? -19.943 34.242 -34.598 1.00 56.92 168 SER T C 1
ATOM 9572 O O . SER F 3 170 ? -21.035 34.099 -34.049 1.00 55.36 168 SER T O 1
ATOM 9575 N N . LYS F 3 171 ? -18.894 34.781 -33.978 1.00 54.07 169 LYS T N 1
ATOM 9576 C CA . LYS F 3 171 ? -19.019 35.314 -32.620 1.00 58.46 169 LYS T CA 1
ATOM 9577 C C . LYS F 3 171 ? -19.008 36.846 -32.532 1.00 58.51 169 LYS T C 1
ATOM 9578 O O . LYS F 3 171 ? -19.886 37.426 -31.892 1.00 57.19 169 LYS T O 1
ATOM 9584 N N . ASP F 3 172 ? -18.038 37.512 -33.155 1.00 58.64 170 ASP T N 1
ATOM 9585 C CA . ASP F 3 172 ? -18.007 38.975 -33.061 1.00 58.46 170 ASP T CA 1
ATOM 9586 C C . ASP F 3 172 ? -18.413 39.670 -34.362 1.00 54.12 170 ASP T C 1
ATOM 9587 O O . ASP F 3 172 ? -18.334 40.893 -34.457 1.00 46.32 170 ASP T O 1
ATOM 9592 N N . SER F 3 173 ? -18.847 38.885 -35.347 1.00 55.04 171 SER T N 1
ATOM 9593 C CA . SER F 3 173 ? -19.331 39.403 -36.631 1.00 55.55 171 SER T CA 1
ATOM 9594 C C . SER F 3 173 ? -18.352 40.335 -37.346 1.00 58.68 171 SER T C 1
ATOM 9595 O O . SER F 3 173 ? -18.767 41.322 -37.959 1.00 54.27 171 SER T O 1
ATOM 9598 N N . THR F 3 174 ? -17.062 40.024 -37.273 1.00 56.25 172 THR T N 1
ATOM 9599 C CA . THR F 3 174 ? -16.052 40.859 -37.912 1.00 56.04 172 THR T CA 1
ATOM 9600 C C . THR F 3 174 ? -15.446 40.162 -39.120 1.00 49.44 172 THR T C 1
ATOM 9601 O O . THR F 3 174 ? -15.529 38.941 -39.252 1.00 52.27 172 THR T O 1
ATOM 9605 N N . TYR F 3 175 ? -14.853 40.944 -40.013 1.00 50.71 173 TYR T N 1
ATOM 9606 C CA . TYR F 3 175 ? -14.091 40.387 -41.123 1.00 52.82 173 TYR T CA 1
ATOM 9607 C C . TYR F 3 175 ? -12.591 40.558 -40.885 1.00 54.09 173 TYR T C 1
ATOM 9608 O O . TYR F 3 175 ? -12.176 41.368 -40.058 1.00 49.60 173 TYR T O 1
ATOM 9617 N N . SER F 3 176 ? -11.788 39.802 -41.625 1.00 51.12 174 SER T N 1
ATOM 9618 C CA . SER F 3 176 ? -10.340 39.978 -41.630 1.00 55.30 174 SER T CA 1
ATOM 9619 C C . SER F 3 176 ? -9.796 39.842 -43.045 1.00 58.25 174 SER T C 1
ATOM 9620 O O . SER F 3 176 ? -10.191 38.941 -43.786 1.00 54.09 174 SER T O 1
ATOM 9623 N N . LEU F 3 177 ? -8.896 40.745 -43.419 1.00 62.00 175 LEU T N 1
ATOM 9624 C CA . LEU F 3 177 ? -8.339 40.757 -44.768 1.00 59.99 175 LEU T CA 1
ATOM 9625 C C . LEU F 3 177 ? -6.847 40.442 -44.763 1.00 61.87 175 LEU T C 1
ATOM 9626 O O . LEU F 3 177 ? -6.127 40.800 -43.831 1.00 56.77 175 LEU T O 1
ATOM 9631 N N . SER F 3 178 ? -6.393 39.770 -45.817 1.00 66.79 176 SER T N 1
ATOM 9632 C CA . SER F 3 178 ? -4.978 39.465 -45.982 1.00 59.17 176 SER T CA 1
ATOM 9633 C C . SER F 3 178 ? -4.502 39.779 -47.394 1.00 67.39 176 SER T C 1
ATOM 9634 O O . SER F 3 178 ? -4.801 39.050 -48.340 1.00 68.78 176 SER T O 1
ATOM 9637 N N . SER F 3 179 ? -3.769 40.879 -47.531 1.00 72.66 177 SER T N 1
ATOM 9638 C CA . SER F 3 179 ? -3.118 41.219 -48.791 1.00 66.29 177 SER T CA 1
ATOM 9639 C C . SER F 3 179 ? -1.697 40.664 -48.827 1.00 66.68 177 SER T C 1
ATOM 9640 O O . SER F 3 179 ? -1.033 40.583 -47.795 1.00 68.69 177 SER T O 1
ATOM 9643 N N . THR F 3 180 ? -1.230 40.284 -50.012 1.00 71.19 178 THR T N 1
ATOM 9644 C CA . THR F 3 180 ? 0.114 39.729 -50.145 1.00 67.15 178 THR T CA 1
ATOM 9645 C C . THR F 3 180 ? 0.822 40.255 -51.386 1.00 67.28 178 THR T C 1
ATOM 9646 O O . THR F 3 180 ? 0.443 39.933 -52.513 1.00 66.62 178 THR T O 1
ATOM 9650 N N . LEU F 3 181 ? 1.850 41.069 -51.168 1.00 72.39 179 LEU T N 1
ATOM 9651 C CA . LEU F 3 181 ? 2.655 41.609 -52.258 1.00 77.41 179 LEU T CA 1
ATOM 9652 C C . LEU F 3 181 ? 3.799 40.654 -52.589 1.00 74.19 179 LEU T C 1
ATOM 9653 O O . LEU F 3 181 ? 4.746 40.525 -51.813 1.00 75.02 179 LEU T O 1
ATOM 9658 N N . THR F 3 182 ? 3.713 39.982 -53.734 1.00 75.02 180 THR T N 1
ATOM 9659 C CA . THR F 3 182 ? 4.776 39.073 -54.159 1.00 78.88 180 THR T CA 1
ATOM 9660 C C . THR F 3 182 ? 5.756 39.768 -55.101 1.00 78.25 180 THR T C 1
ATOM 9661 O O . THR F 3 182 ? 5.346 40.451 -56.041 1.00 77.94 180 THR T O 1
ATOM 9665 N N . LEU F 3 183 ? 7.049 39.562 -54.859 1.00 81.01 181 LEU T N 1
ATOM 9666 C CA . LEU F 3 183 ? 8.107 40.118 -55.700 1.00 82.41 181 LEU T CA 1
ATOM 9667 C C . LEU F 3 183 ? 9.283 39.145 -55.764 1.00 80.72 181 LEU T C 1
ATOM 9668 O O . LEU F 3 183 ? 9.428 38.288 -54.893 1.00 80.33 181 LEU T O 1
ATOM 9673 N N . SER F 3 184 ? 10.122 39.278 -56.789 1.00 91.67 182 SER T N 1
ATOM 9674 C CA . SER F 3 184 ? 11.339 38.472 -56.880 1.00 92.34 182 SER T CA 1
ATOM 9675 C C . SER F 3 184 ? 12.348 38.965 -55.857 1.00 88.90 182 SER T C 1
ATOM 9676 O O . SER F 3 184 ? 12.276 40.115 -55.424 1.00 92.03 182 SER T O 1
ATOM 9679 N N . LYS F 3 185 ? 13.291 38.113 -55.463 1.00 91.53 183 LYS T N 1
ATOM 9680 C CA . LYS F 3 185 ? 14.255 38.556 -54.468 1.00 92.41 183 LYS T CA 1
ATOM 9681 C C . LYS F 3 185 ? 15.095 39.683 -55.045 1.00 97.54 183 LYS T C 1
ATOM 9682 O O . LYS F 3 185 ? 15.388 40.645 -54.345 1.00 94.88 183 LYS T O 1
ATOM 9688 N N . ALA F 3 186 ? 15.356 39.629 -56.348 1.00 98.18 184 ALA T N 1
ATOM 9689 C CA . ALA F 3 186 ? 16.178 40.642 -57.009 1.00 96.53 184 ALA T CA 1
ATOM 9690 C C . ALA F 3 186 ? 15.553 42.027 -56.910 1.00 99.22 184 ALA T C 1
ATOM 9691 O O . ALA F 3 186 ? 16.254 43.032 -56.780 1.00 100.44 184 ALA T O 1
ATOM 9693 N N . ASP F 3 187 ? 14.229 42.071 -56.956 1.00 97.16 185 ASP T N 1
ATOM 9694 C CA . ASP F 3 187 ? 13.492 43.327 -56.859 1.00 94.39 185 ASP T CA 1
ATOM 9695 C C . ASP F 3 187 ? 13.323 43.757 -55.398 1.00 93.31 185 ASP T C 1
ATOM 9696 O O . ASP F 3 187 ? 13.133 44.938 -55.108 1.00 90.57 185 ASP T O 1
ATOM 9701 N N . TYR F 3 188 ? 13.375 42.786 -54.488 1.00 93.91 186 TYR T N 1
ATOM 9702 C CA . TYR F 3 188 ? 13.268 43.047 -53.052 1.00 91.45 186 TYR T CA 1
ATOM 9703 C C . TYR F 3 188 ? 14.513 43.766 -52.513 1.00 94.67 186 TYR T C 1
ATOM 9704 O O . TYR F 3 188 ? 14.412 44.611 -51.627 1.00 89.57 186 TYR T O 1
ATOM 9713 N N . GLU F 3 189 ? 15.685 43.428 -53.043 1.00 97.72 187 GLU T N 1
ATOM 9714 C CA . GLU F 3 189 ? 16.939 44.052 -52.614 1.00 92.51 187 GLU T CA 1
ATOM 9715 C C . GLU F 3 189 ? 17.060 45.483 -53.095 1.00 90.45 187 GLU T C 1
ATOM 9716 O O . GLU F 3 189 ? 17.687 46.313 -52.443 1.00 87.19 187 GLU T O 1
ATOM 9722 N N . LYS F 3 190 ? 16.428 45.780 -54.221 1.00 91.17 188 LYS T N 1
ATOM 9723 C CA . LYS F 3 190 ? 16.489 47.118 -54.785 1.00 89.06 188 LYS T CA 1
ATOM 9724 C C . LYS F 3 190 ? 15.965 48.210 -53.861 1.00 93.37 188 LYS T C 1
ATOM 9725 O O . LYS F 3 190 ? 16.371 49.361 -53.967 1.00 94.70 188 LYS T O 1
ATOM 9731 N N . HIS F 3 191 ? 15.100 47.841 -52.926 1.00 91.60 189 HIS T N 1
ATOM 9732 C CA . HIS F 3 191 ? 14.369 48.847 -52.173 1.00 86.09 189 HIS T CA 1
ATOM 9733 C C . HIS F 3 191 ? 14.487 48.706 -50.655 1.00 90.12 189 HIS T C 1
ATOM 9734 O O . HIS F 3 191 ? 14.940 47.679 -50.141 1.00 89.62 189 HIS T O 1
ATOM 9741 N N . LYS F 3 192 ? 14.077 49.759 -49.952 1.00 89.65 190 LYS T N 1
ATOM 9742 C CA . LYS F 3 192 ? 14.350 49.907 -48.526 1.00 88.50 190 LYS T CA 1
ATOM 9743 C C . LYS F 3 192 ? 13.059 49.849 -47.713 1.00 86.69 190 LYS T C 1
ATOM 9744 O O . LYS F 3 192 ? 12.849 48.937 -46.910 1.00 81.48 190 LYS T O 1
ATOM 9750 N N . LEU F 3 193 ? 12.207 50.850 -47.917 1.00 87.55 191 LEU T N 1
ATOM 9751 C CA . LEU F 3 193 ? 10.996 51.030 -47.122 1.00 88.27 191 LEU T CA 1
ATOM 9752 C C . LEU F 3 193 ? 9.802 50.316 -47.752 1.00 85.91 191 LEU T C 1
ATOM 9753 O O . LEU F 3 193 ? 9.553 50.439 -48.952 1.00 83.33 191 LEU T O 1
ATOM 9758 N N . TYR F 3 194 ? 9.066 49.572 -46.932 1.00 82.04 192 TYR T N 1
ATOM 9759 C CA . TYR F 3 194 ? 7.938 48.781 -47.412 1.00 84.84 192 TYR T CA 1
ATOM 9760 C C . TYR F 3 194 ? 6.663 49.114 -46.648 1.00 86.33 192 TYR T C 1
ATOM 9761 O O . TYR F 3 194 ? 6.383 48.516 -45.611 1.00 83.34 192 TYR T O 1
ATOM 9770 N N . ALA F 3 195 ? 5.877 50.046 -47.181 1.00 83.23 193 ALA T N 1
ATOM 9771 C CA . ALA F 3 195 ? 4.679 50.524 -46.495 1.00 75.17 193 ALA T CA 1
ATOM 9772 C C . ALA F 3 195 ? 3.404 49.775 -46.882 1.00 79.21 193 ALA T C 1
ATOM 9773 O O . ALA F 3 195 ? 3.343 49.103 -47.912 1.00 76.01 193 ALA T O 1
ATOM 9775 N N . CYS F 3 196 ? 2.388 49.906 -46.035 1.00 80.97 194 CYS T N 1
ATOM 9776 C CA . CYS F 3 196 ? 1.097 49.262 -46.244 1.00 75.33 194 CYS T CA 1
ATOM 9777 C C . CYS F 3 196 ? -0.034 50.192 -45.815 1.00 69.08 194 CYS T C 1
ATOM 9778 O O . CYS F 3 196 ? -0.434 50.199 -44.651 1.00 63.63 194 CYS T O 1
ATOM 9781 N N . GLU F 3 197 ? -0.536 50.983 -46.758 1.00 63.48 195 GLU T N 1
ATOM 9782 C CA . GLU F 3 197 ? -1.631 51.907 -46.479 1.00 66.23 195 GLU T CA 1
ATOM 9783 C C . GLU F 3 197 ? -2.959 51.172 -46.352 1.00 69.26 195 GLU T C 1
ATOM 9784 O O . GLU F 3 197 ? -3.269 50.286 -47.149 1.00 68.07 195 GLU T O 1
ATOM 9790 N N . VAL F 3 198 ? -3.745 51.551 -45.351 1.00 58.03 196 VAL T N 1
ATOM 9791 C CA . VAL F 3 198 ? -5.017 50.890 -45.094 1.00 59.81 196 VAL T CA 1
ATOM 9792 C C . VAL F 3 198 ? -6.127 51.907 -44.883 1.00 54.71 196 VAL T C 1
ATOM 9793 O O . VAL F 3 198 ? -6.164 52.605 -43.871 1.00 54.48 196 VAL T O 1
ATOM 9797 N N . THR F 3 199 ? -7.026 51.988 -45.856 1.00 57.22 197 THR T N 1
ATOM 9798 C CA . THR F 3 199 ? -8.191 52.850 -45.746 1.00 57.08 197 THR T CA 1
ATOM 9799 C C . THR F 3 199 ? -9.405 52.042 -45.307 1.00 55.13 197 THR T C 1
ATOM 9800 O O . THR F 3 199 ? -9.678 50.969 -45.845 1.00 55.71 197 THR T O 1
ATOM 9804 N N . HIS F 3 200 ? -10.132 52.569 -44.328 1.00 57.40 198 HIS T N 1
ATOM 9805 C CA . HIS F 3 200 ? -11.343 51.926 -43.835 1.00 52.24 198 HIS T CA 1
ATOM 9806 C C . HIS F 3 200 ? -12.259 52.952 -43.185 1.00 51.68 198 HIS T C 1
ATOM 9807 O O . HIS F 3 200 ? -11.814 54.017 -42.756 1.00 57.90 198 HIS T O 1
ATOM 9814 N N . GLN F 3 201 ? -13.543 52.619 -43.120 1.00 58.30 199 GLN T N 1
ATOM 9815 C CA . GLN F 3 201 ? -14.563 53.498 -42.562 1.00 54.20 199 GLN T CA 1
ATOM 9816 C C . GLN F 3 201 ? -14.321 53.824 -41.090 1.00 58.85 199 GLN T C 1
ATOM 9817 O O . GLN F 3 201 ? -14.658 54.913 -40.626 1.00 63.47 199 GLN T O 1
ATOM 9823 N N . GLY F 3 202 ? -13.726 52.881 -40.365 1.00 54.02 200 GLY T N 1
ATOM 9824 C CA . GLY F 3 202 ? -13.423 53.064 -38.955 1.00 54.82 200 GLY T CA 1
ATOM 9825 C C . GLY F 3 202 ? -12.248 53.981 -38.663 1.00 57.92 200 GLY T C 1
ATOM 9826 O O . GLY F 3 202 ? -12.108 54.484 -37.549 1.00 59.46 200 GLY T O 1
ATOM 9827 N N . LEU F 3 203 ? -11.396 54.191 -39.660 1.00 58.27 201 LEU T N 1
ATOM 9828 C CA . LEU F 3 203 ? -10.229 55.051 -39.501 1.00 55.26 201 LEU T CA 1
ATOM 9829 C C . LEU F 3 203 ? -10.469 56.481 -39.988 1.00 59.60 201 LEU T C 1
ATOM 9830 O O . LEU F 3 203 ? -10.949 56.701 -41.101 1.00 65.79 201 LEU T O 1
ATOM 9835 N N . SER F 3 204 ? -10.131 57.450 -39.140 1.00 52.84 202 SER T N 1
ATOM 9836 C CA . SER F 3 204 ? -10.256 58.864 -39.481 1.00 54.60 202 SER T CA 1
ATOM 9837 C C . SER F 3 204 ? -9.244 59.263 -40.554 1.00 56.79 202 SER T C 1
ATOM 9838 O O . SER F 3 204 ? -9.475 60.189 -41.331 1.00 52.90 202 SER T O 1
ATOM 9841 N N . SER F 3 205 ? -8.117 58.558 -40.575 1.00 57.86 203 SER T N 1
ATOM 9842 C CA . SER F 3 205 ? -7.082 58.756 -41.585 1.00 58.44 203 SER T CA 1
ATOM 9843 C C . SER F 3 205 ? -6.565 57.391 -42.022 1.00 59.27 203 SER T C 1
ATOM 9844 O O . SER F 3 205 ? -6.741 56.411 -41.302 1.00 63.31 203 SER T O 1
ATOM 9847 N N . PRO F 3 206 ? -5.955 57.309 -43.215 1.00 56.32 204 PRO T N 1
ATOM 9848 C CA . PRO F 3 206 ? -5.363 56.025 -43.599 1.00 55.13 204 PRO T CA 1
ATOM 9849 C C . PRO F 3 206 ? -4.255 55.630 -42.633 1.00 62.53 204 PRO T C 1
ATOM 9850 O O . PRO F 3 206 ? -3.433 56.472 -42.270 1.00 61.90 204 PRO T O 1
ATOM 9854 N N . VAL F 3 207 ? -4.236 54.371 -42.215 1.00 64.32 205 VAL T N 1
ATOM 9855 C CA . VAL F 3 207 ? -3.190 53.899 -41.320 1.00 58.98 205 VAL T CA 1
ATOM 9856 C C . VAL F 3 207 ? -2.152 53.156 -42.146 1.00 53.92 205 VAL T C 1
ATOM 9857 O O . VAL F 3 207 ? -2.503 52.299 -42.957 1.00 60.87 205 VAL T O 1
ATOM 9861 N N . THR F 3 208 ? -0.878 53.484 -41.939 1.00 60.96 206 THR T N 1
ATOM 9862 C CA . THR F 3 208 ? 0.207 52.891 -42.721 1.00 68.73 206 THR T CA 1
ATOM 9863 C C . THR F 3 208 ? 1.166 52.095 -41.847 1.00 68.55 206 THR T C 1
ATOM 9864 O O . THR F 3 208 ? 1.622 52.589 -40.813 1.00 64.35 206 THR T O 1
ATOM 9868 N N . LYS F 3 209 ? 1.509 50.886 -42.287 1.00 67.15 207 LYS T N 1
ATOM 9869 C CA . LYS F 3 209 ? 2.525 50.093 -41.602 1.00 68.91 207 LYS T CA 1
ATOM 9870 C C . LYS F 3 209 ? 3.692 49.797 -42.521 1.00 70.14 207 LYS T C 1
ATOM 9871 O O . LYS F 3 209 ? 3.504 49.530 -43.707 1.00 77.21 207 LYS T O 1
ATOM 9877 N N . SER F 3 210 ? 4.900 49.851 -41.971 1.00 71.64 208 SER T N 1
ATOM 9878 C CA . SER F 3 210 ? 6.097 49.693 -42.784 1.00 78.74 208 SER T CA 1
ATOM 9879 C C . SER F 3 210 ? 7.283 49.166 -41.990 1.00 79.47 208 SER T C 1
ATOM 9880 O O . SER F 3 210 ? 7.243 49.100 -40.762 1.00 73.99 208 SER T O 1
ATOM 9883 N N . PHE F 3 211 ? 8.340 48.794 -42.706 1.00 86.20 209 PHE T N 1
ATOM 9884 C CA . PHE F 3 211 ? 9.566 48.323 -42.081 1.00 82.65 209 PHE T CA 1
ATOM 9885 C C . PHE F 3 211 ? 10.771 48.540 -42.983 1.00 86.83 209 PHE T C 1
ATOM 9886 O O . PHE F 3 211 ? 10.629 48.725 -44.192 1.00 87.37 209 PHE T O 1
ATOM 9894 N N . ASN F 3 212 ? 11.958 48.511 -42.387 1.00 94.19 210 ASN T N 1
ATOM 9895 C CA . ASN F 3 212 ? 13.200 48.511 -43.150 1.00 96.88 210 ASN T CA 1
ATOM 9896 C C . ASN F 3 212 ? 14.061 47.306 -42.802 1.00 101.97 210 ASN T C 1
ATOM 9897 O O . ASN F 3 212 ? 14.081 46.834 -41.663 1.00 102.62 210 ASN T O 1
ATOM 9902 N N . ARG F 3 213 ? 14.756 46.811 -43.815 1.00 101.70 211 ARG T N 1
ATOM 9903 C CA . ARG F 3 213 ? 15.646 45.667 -43.705 1.00 102.96 211 ARG T CA 1
ATOM 9904 C C . ARG F 3 213 ? 16.755 45.867 -42.666 1.00 103.03 211 ARG T C 1
ATOM 9905 O O . ARG F 3 213 ? 17.298 46.966 -42.520 1.00 98.09 211 ARG T O 1
ATOM 9913 N N . GLY F 3 214 ? 17.079 44.792 -41.950 1.00 102.28 212 GLY T N 1
ATOM 9914 C CA . GLY F 3 214 ? 18.124 44.805 -40.940 1.00 103.27 212 GLY T CA 1
ATOM 9915 C C . GLY F 3 214 ? 17.629 44.999 -39.517 1.00 108.57 212 GLY T C 1
ATOM 9916 O O . GLY F 3 214 ? 16.434 45.146 -39.263 1.00 106.26 212 GLY T O 1
ATOM 9917 N N . THR G 4 2 ? -55.509 33.657 -10.442 1.00 75.44 23 THR X N 1
ATOM 9918 C CA . THR G 4 2 ? -55.937 33.189 -9.125 1.00 89.73 23 THR X CA 1
ATOM 9919 C C . THR G 4 2 ? -57.033 32.132 -9.234 1.00 90.21 23 THR X C 1
ATOM 9920 O O . THR G 4 2 ? -57.402 31.499 -8.244 1.00 88.89 23 THR X O 1
ATOM 9924 N N . ARG G 4 3 ? -57.560 31.957 -10.440 1.00 89.58 24 ARG X N 1
ATOM 9925 C CA . ARG G 4 3 ? -58.429 30.828 -10.737 1.00 92.25 24 ARG X CA 1
ATOM 9926 C C . ARG G 4 3 ? -57.645 29.532 -10.666 1.00 92.21 24 ARG X C 1
ATOM 9927 O O . ARG G 4 3 ? -58.092 28.532 -10.096 1.00 94.61 24 ARG X O 1
ATOM 9929 N N . GLU G 4 4 ? -56.472 29.545 -11.282 1.00 94.02 25 GLU X N 1
ATOM 9930 C CA . GLU G 4 4 ? -55.676 28.330 -11.374 1.00 96.35 25 GLU X CA 1
ATOM 9931 C C . GLU G 4 4 ? -55.057 27.890 -10.045 1.00 97.07 25 GLU X C 1
ATOM 9932 O O . GLU G 4 4 ? -55.006 26.706 -9.765 1.00 98.69 25 GLU X O 1
ATOM 9938 N N . CYS G 4 5 ? -54.685 28.843 -9.193 1.00 90.38 26 CYS X N 1
ATOM 9939 C CA . CYS G 4 5 ? -54.165 28.505 -7.866 1.00 87.75 26 CYS X CA 1
ATOM 9940 C C . CYS G 4 5 ? -55.249 27.846 -7.035 1.00 91.39 26 CYS X C 1
ATOM 9941 O O . CYS G 4 5 ? -54.978 26.988 -6.192 1.00 89.18 26 CYS X O 1
ATOM 9944 N N . LYS G 4 6 ? -56.485 28.253 -7.295 1.00 98.21 27 LYS X N 1
ATOM 9945 C CA . LYS G 4 6 ? -57.640 27.655 -6.648 1.00 90.45 27 LYS X CA 1
ATOM 9946 C C . LYS G 4 6 ? -57.736 26.174 -7.024 1.00 87.48 27 LYS X C 1
ATOM 9947 O O . LYS G 4 6 ? -57.814 25.319 -6.148 1.00 90.21 27 LYS X O 1
ATOM 9949 N N . GLU G 4 7 ? -57.709 25.880 -8.324 1.00 88.28 28 GLU X N 1
ATOM 9950 C CA . GLU G 4 7 ? -57.758 24.487 -8.785 1.00 96.28 28 GLU X CA 1
ATOM 9951 C C . GLU G 4 7 ? -56.398 23.785 -8.600 1.00 97.93 28 GLU X C 1
ATOM 9952 O O . GLU G 4 7 ? -56.354 22.553 -8.468 1.00 97.62 28 GLU X O 1
ATOM 9958 N N . ALA G 4 8 ? -55.299 24.534 -8.523 1.00 96.18 29 ALA X N 1
ATOM 9959 C CA . ALA G 4 8 ? -53.992 23.895 -8.431 1.00 93.26 29 ALA X CA 1
ATOM 9960 C C . ALA G 4 8 ? -53.826 22.894 -7.268 1.00 93.13 29 ALA X C 1
ATOM 9961 O O . ALA G 4 8 ? -53.395 21.763 -7.508 1.00 94.52 29 ALA X O 1
ATOM 9963 N N . LEU G 4 9 ? -54.162 23.280 -6.032 1.00 90.31 30 LEU X N 1
ATOM 9964 C CA . LEU G 4 9 ? -53.854 22.381 -4.910 1.00 94.76 30 LEU X CA 1
ATOM 9965 C C . LEU G 4 9 ? -55.000 21.556 -4.348 1.00 98.08 30 LEU X C 1
ATOM 9966 O O . LEU G 4 9 ? -54.796 20.610 -3.562 1.00 104.11 30 LEU X O 1
ATOM 9971 N N . ALA G 4 10 ? -56.214 21.931 -4.681 1.00 93.67 31 ALA X N 1
ATOM 9972 C CA . ALA G 4 10 ? -57.322 21.061 -4.394 1.00 90.65 31 ALA X CA 1
ATOM 9973 C C . ALA G 4 10 ? -57.300 19.786 -5.235 1.00 96.08 31 ALA X C 1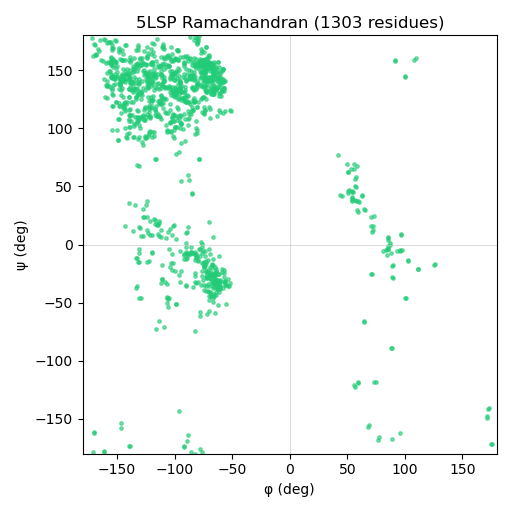
ATOM 9974 O O . ALA G 4 10 ? -56.265 19.169 -5.483 1.00 90.97 31 ALA X O 1
ATOM 9976 N N . THR H 4 2 ? -62.950 3.993 -53.406 1.00 89.87 23 THR Y N 1
ATOM 9977 C CA . THR H 4 2 ? -63.524 4.360 -54.695 1.00 99.26 23 THR Y CA 1
ATOM 9978 C C . THR H 4 2 ? -64.225 5.712 -54.620 1.00 101.66 23 THR Y C 1
ATOM 9979 O O . THR H 4 2 ? -64.579 6.300 -55.646 1.00 104.71 23 THR Y O 1
ATOM 9983 N N . ARG H 4 3 ? -64.421 6.200 -53.399 1.00 97.70 24 ARG Y N 1
ATOM 9984 C CA . ARG H 4 3 ? -64.827 7.580 -53.186 1.00 100.06 24 ARG Y CA 1
ATOM 9985 C C . ARG H 4 3 ? -63.690 8.487 -53.618 1.00 100.89 24 ARG Y C 1
ATOM 9986 O O . ARG H 4 3 ? -63.893 9.462 -54.339 1.00 100.37 24 ARG Y O 1
ATOM 9988 N N . GLU H 4 4 ? -62.482 8.116 -53.211 1.00 99.81 25 GLU Y N 1
ATOM 9989 C CA . GLU H 4 4 ? -61.313 8.947 -53.431 1.00 97.34 25 GLU Y CA 1
ATOM 9990 C C . GLU H 4 4 ? -60.982 9.071 -54.916 1.00 97.66 25 GLU Y C 1
ATOM 9991 O O . GLU H 4 4 ? -60.488 10.111 -55.351 1.00 95.34 25 GLU Y O 1
ATOM 9997 N N . CYS H 4 5 ? -61.256 8.026 -55.694 1.00 96.04 26 CYS Y N 1
ATOM 9998 C CA . CYS H 4 5 ? -61.105 8.120 -57.142 1.00 98.66 26 CYS Y CA 1
ATOM 9999 C C . CYS H 4 5 ? -62.134 9.100 -57.683 1.00 97.06 26 CYS Y C 1
ATOM 10000 O O . CYS H 4 5 ? -61.802 10.013 -58.444 1.00 91.68 26 CYS Y O 1
ATOM 10003 N N . LYS H 4 6 ? -63.382 8.911 -57.265 1.00 100.36 27 LYS Y N 1
ATOM 10004 C CA . LYS H 4 6 ? -64.462 9.816 -57.625 1.00 98.82 27 LYS Y CA 1
ATOM 10005 C C . LYS H 4 6 ? -64.158 11.250 -57.177 1.00 98.88 27 LYS Y C 1
ATOM 10006 O O . LYS H 4 6 ? -64.482 12.204 -57.885 1.00 95.13 27 LYS Y O 1
ATOM 10012 N N . GLU H 4 7 ? -63.532 11.407 -56.010 1.00 97.95 28 GLU Y N 1
ATOM 10013 C CA . GLU H 4 7 ? -63.230 12.744 -55.503 1.00 96.30 28 GLU Y CA 1
ATOM 10014 C C . GLU H 4 7 ? -62.035 13.361 -56.216 1.00 100.64 28 GLU Y C 1
ATOM 10015 O O . GLU H 4 7 ? -61.988 14.569 -56.455 1.00 95.92 28 GLU Y O 1
ATOM 10021 N N . ALA H 4 8 ? -61.082 12.505 -56.571 1.00 100.81 29 ALA Y N 1
ATOM 10022 C CA . ALA H 4 8 ? -59.895 12.883 -57.335 1.00 94.91 29 ALA Y CA 1
ATOM 10023 C C . ALA H 4 8 ? -60.237 13.426 -58.711 1.00 96.51 29 ALA Y C 1
ATOM 10024 O O . ALA H 4 8 ? -59.642 14.403 -59.170 1.00 95.62 29 ALA Y O 1
ATOM 10026 N N . LEU H 4 9 ? -61.211 12.798 -59.362 1.00 93.05 30 LEU Y N 1
ATOM 10027 C CA . LEU H 4 9 ? -61.445 13.032 -60.776 1.00 92.23 30 LEU Y CA 1
ATOM 10028 C C . LEU H 4 9 ? -62.418 14.192 -60.946 1.00 94.23 30 LEU Y C 1
ATOM 10029 O O . LEU H 4 9 ? -62.581 14.726 -62.042 1.00 94.65 30 LEU Y O 1
ATOM 10034 N N . ALA H 4 10 ? -63.041 14.593 -59.842 1.00 97.91 31 ALA Y N 1
ATOM 10035 C CA . ALA H 4 10 ? -63.787 15.845 -59.780 1.00 99.41 31 ALA Y CA 1
ATOM 10036 C C . ALA H 4 10 ? -62.850 17.038 -59.956 1.00 100.29 31 ALA Y C 1
ATOM 10037 O O . ALA H 4 10 ? -63.012 17.846 -60.872 1.00 101.78 31 ALA Y O 1
ATOM 10039 N N . LYS H 4 11 ? -61.871 17.128 -59.057 1.00 101.68 32 LYS Y N 1
ATOM 10040 C CA . LYS H 4 11 ? -60.899 18.218 -59.029 1.00 96.87 32 LYS Y CA 1
ATOM 10041 C C . LYS H 4 11 ? -60.171 18.375 -60.359 1.00 94.03 32 LYS Y C 1
ATOM 10042 O O . LYS H 4 11 ? -59.000 18.746 -60.395 1.00 98.93 32 LYS Y O 1
#

InterPro domains:
  IPR000719 Protein kinase domain [PS50011] (1078-1345)
  IPR001245 Serine-threonine/tyrosine-protein kinase, catalytic domain [PF07714] (1078-1336)
  IPR001245 Serine-threonine/tyrosine-protein kinase, catalytic domain [PR00109] (1157-1170)
  IPR001245 Serine-threonine/tyrosine-protein kinase, catalytic domain [PR00109] (1194-1212)
  IPR001245 Serine-threonine/tyrosine-protein kinase, catalytic domain [PR00109] (1245-1255)
  IPR001245 Serine-threonine/tyrosine-protein kinase, catalytic domain [PR00109] (1264-1286)
  IPR001245 Serine-threonine/tyrosine-protein kinase, catalytic domain [PR00109] (1308-1330)
  IPR001627 Sema domain [PF01403] (317-491)
  IPR001627 Sema domain [PS51004] (27-515)
  IPR001627 Sema domain [SM00630] (52-496)
  IPR002165 Plexin repeat [PF01437] (520-561)
  IPR002909 IPT domain [PF01833] (563-654)
  IPR002909 IPT domain [PF01833] (657-728)
  IPR002909 IPT domain [PF01833] (742-817)
  IPR002909 IPT domain [SM00429] (562-655)
  IPR002909 IPT domain [SM00429] (656-739)
  IPR002909 IPT domain [SM00429] (741-836)
  IPR002909 IPT domain [SM00429] (838-934)
  IPR008266 Tyrosine-protein kinase, active site [PS00109] (1200-1212)
  IPR011009 Protein kinase-like domain superfamily [SSF56112] (1079-1341)

Radius of gyration: 38.98 Å; Cα contacts (8 Å, |Δi|>4): 3560; chains: 8; bounding box: 90×96×116 Å

CATH classification: 2.60.40.10 (+1 more: 2.60.40.10)

B-factor: mean 59.7, std 16.92, range [24.15, 125.62]

Sequence (1319 aa):
GCRHFQSCSQCLSAPPFVQCGWCHDKCVRSEECLSGTWTQQICLPAIYKVFPNSAPLEGGTRLTICGWDFGFRRNNKFDLKKTRVLLGNESCTLTLSESTMNTLKCTVGPAMNKHFNMSIIISNGHGTTQYSTFSYVDPVITSISPKYGPMAGGTLLTLTGNYLNSGNSRHISIGGKTCTLKSVSNSILECYTPAQTISTEFAVKLKIDLANRETSIFSYREQMQLVQSGAEVKKPGAPVKVSCKVSGYTFTDYYMHWVQQAPGKGLEWMGLVDPEDGETIYAEKFQGRVTITADTSTDTAYMELSSLRSEDTAVYYCATDATTPYWGMMWWGQGTLVTVSSASTKGPSVFPLAPSGGTAALGCLVKDYFPEPVTVSWNSGALTSGVHTFPAVLQSSGLYSLSSVVTVPSSSLGTQTYICNVNHKPSNTKVDKKVEPKDIQMIQSPSSLSASVGDRVTITCQASQDISNYLNWYQQKPGRAPKVLIYDASNLETGVPSRFSGSGSGTEFTLTISNLRPDDFATYYCQQGDSFPLTFGGGTKVEIKRAAAAPSVFIFPPSDEQLKSGTASVVCLLNNFYPREAKVQWKVDNALQSGNSQESVTEQDSKDSTYSLSSTLTLSKADYEKHKLYACEVTHQGLSSPVTKSFNRGGCRHFQSCSQCLSAPPFVQCGWCHDKCVRSEECLSGTWTQQICLPAIYKVFPNSAPLEGGTRLTICGWDFGFRRNNKFDLKKTRVLLGNESCTLTLSESTMNTLKCTVGPAMNKHFNMSIIISNGHGTTQYSTFSYVDPVITSISPKYGPMAGGTLLTLTGNYLNSGNSRHISIGGKTCTLKSVSNSILECYTPAQTISTEFAVKLKIDLANRETSIFSYREQMQLVQSGAEVKKPGAPVKVSCKVSGYTFTDYYMHWVQQAPGKGLEWMGLVDPEDGETIYAEKFQGRVTITADTSTDTAYMELSSLRSEDTAVYYCATDATTPYWGMMWWGQGTLVTVSSASTKGPSVFPLAPSGGTAALGCLVKDYFPEPVTVSWNSGALTSGVHTFPAVLQSSGLYSLSSVVTVPSSSLGTQTYICNVNHKPSNTKVDKKVEPKDIQMIQSPSSLSASVGDRVTITCQASQDISNYLNWYQQKPGRAPKVLIYDASNLETGVPSRFSGSGSGTEFTLTISNLRPDDFATYYCQQGDSFPLTFGGGTKVEIKRAAAAPSVFIFPPSDEQLKSGTASVVCLLNNFYPREAKVQWKVDNALQSGNSQESVTEQDSKDSTYSLSSTLTLSKADYEKHKLYACEVTHQGLSSPVTKSFNRGTRECKEALATRECKEALAK

Secondary structure (DSSP, 8-state):
-GGG--SHHHHTTS-GGG--EEETTEEE-GGG--STT-BSS----EEEEEESSEEETT--PEEEEEEE--SEEETTEEESTT-EEEETTEEPEE-GGG--SSEEEEE----SS-EEEEEEEEE-SS-EEEEEEEEEE--EEEEEE-SEEETT---EEEEEEESTT-SS-EEEEETTEE-EEEEE-SSEEEEEPPPPSS-SEEEEEEEETTEEEEEEEEEEE-/--EEEE---EEEPTT--EEEEEEEESS-GGGS-EEEEEE-TT---EEEEEEETTTTEEEE-GGGTTTEEEEEETTTTEEEEEE-S--GGG-EEEEEEEEPSSSS--EEEE---EEEEE-SPPPB--EEEEE-----EEEEEEEEEEEBSS--B--BTTTTB-TT-EEPPPEE-TTS-EEEEEEEEEEGGGGTTS-EEEEEEEGGGTEEEEEEE---/---EEEE-SEEEE-TT--EEEEEEESS--TT-EEEEEE-TTS--EEEEETTTEEPTT--TTEEEEEETTEEEEEE-S--GGG-SEEEEEE-SSSSPEE---EEEEE----B--EEEEEPPPHHHHTTTEEEEEEEEEEEBSS--EEEEEETTEE--SSEE--BPPPPTTT--EEEEEEEEEEHHHHHT--EEEEEEE-TT-SS-EEEEEE--/-GGG--SHHHHHTS-GGG--EEETTEEE-GGG--STTEESS----EEEEEESSEEETT--PEEEEEEE--SEEETTEEESTT-EEEETTEEPEE-GGG--SSEEEEE----SS-EEEEEEEEE-SS-EEEEEEEEEE--EEEEEE-SEEETT---EEEEEEESTT-SS-EEEEETTEE-EEEEE-SSEEEEEPPPPSS--EEEEEEEETTEEEEEEEEEEE-/--EEEE---EEEPTT---EEEEEEESS-GGGS-EEEEEE-TTS-EEEEEEEETTTTEEEE-STTTTTEEEEEETTTTEEEEEE-S--GGG-EEEEEEEEPSSSS--EEEE---EEEEE-SSPPB--EEEEE-----EEEEEEEEEEEBSS--B--BGGGT--TTEEEPPPEE-SSS-EEEEEEEEEETTTTTSS--BB-EEEGGGTEEE--B----/---EEEE-SEEEEETT--EEEEEEESS--TT-EEEEEE-TTS--EEEEETTTEEPTT--TTEEEEEETTEEEEEE-S--GGG-EEEEEEE-SSSSPEE---EEEEEE---B--EEEEEPPPHHHHTTTEEEEEEEEEEEBSS--EEEEEETTEE--SSEE--BPPPPTTT--EEEEEEEEEEHHHHHT--BEEEEEE-TT-SS-EEE--B--/-HHHHHHH-/-HHHHHHHH-

Organism: Homo sapiens (NCBI:txid9606)